Protein AF-0000000074437823 (afdb_homodimer)

Solvent-accessible surface area (backbone atoms only — not comparable to full-atom values): 45739 Å² total; per-residue (Å²): 123,85,82,64,63,78,67,61,76,71,60,71,79,65,68,75,72,66,75,62,82,66,70,45,75,35,38,71,67,53,44,37,58,48,20,59,71,44,9,57,67,42,48,40,33,51,42,47,37,53,31,31,54,27,50,34,44,32,57,55,16,71,54,35,54,30,33,38,35,37,38,38,38,38,38,39,79,34,61,54,71,42,54,37,49,14,58,81,71,74,39,63,78,91,39,70,43,80,39,71,74,81,59,40,23,39,40,36,39,38,38,39,38,38,35,56,73,43,45,54,44,56,59,42,47,52,54,46,34,52,49,48,34,50,47,36,50,50,49,33,53,51,47,45,54,52,48,42,48,49,43,53,48,32,54,44,48,32,43,45,31,53,51,48,38,56,50,40,53,53,51,47,54,54,42,52,52,53,36,54,53,42,44,54,38,32,76,70,67,73,48,55,69,64,46,38,51,52,43,49,52,52,44,51,52,46,51,51,51,37,54,50,32,55,54,48,34,56,50,28,50,26,50,34,25,48,58,35,46,46,58,42,81,59,46,72,42,71,72,62,49,63,70,61,48,52,65,67,51,65,51,76,67,65,72,70,58,77,79,52,64,85,73,23,66,69,48,47,48,40,52,50,51,30,48,50,30,48,42,48,23,50,31,43,55,26,63,59,46,54,34,34,35,36,36,41,37,42,33,37,38,33,69,29,79,57,97,44,82,88,44,88,85,52,68,68,51,72,49,74,48,80,47,74,49,79,49,69,63,85,81,60,92,58,49,59,59,49,53,25,49,51,29,47,50,50,28,52,52,33,51,52,50,42,54,49,49,54,53,51,51,53,48,47,36,53,50,27,46,51,49,29,53,47,26,50,52,48,31,55,48,27,51,51,49,33,57,50,30,52,52,50,29,54,51,36,50,53,32,36,77,71,68,75,44,48,59,66,56,35,50,49,32,46,52,49,28,53,52,30,50,52,49,32,55,51,27,53,48,44,29,51,50,30,41,49,50,27,32,56,54,49,51,51,74,84,126,123,82,80,63,63,76,67,62,72,72,61,69,76,65,67,75,69,66,71,63,80,65,71,43,75,34,37,72,68,53,44,37,58,45,20,59,71,44,9,64,67,41,48,52,33,51,49,48,36,52,50,32,54,51,50,34,49,57,57,55,50,70,54,40,75,42,79,50,77,49,76,48,80,46,73,46,88,70,70,63,71,43,73,38,56,13,59,81,72,74,41,62,78,91,39,70,44,81,39,70,69,63,58,42,24,38,40,39,38,39,38,39,40,36,34,57,73,43,45,54,44,56,60,40,47,52,53,46,33,51,50,49,35,51,46,35,49,48,50,30,53,49,45,45,53,53,48,41,49,50,41,52,49,31,53,45,48,32,44,47,29,52,50,50,37,54,51,37,53,52,49,46,54,54,43,52,51,50,36,53,52,42,42,54,40,32,76,70,67,75,49,56,70,64,44,36,52,51,41,47,51,52,44,49,51,46,50,52,52,39,54,49,35,53,54,47,34,56,51,29,47,24,50,33,23,48,60,34,45,46,59,53,80,61,51,72,41,70,71,62,50,61,69,61,47,51,67,66,53,66,50,73,68,64,73,70,58,77,78,50,64,84,71,23,62,69,51,46,48,40,50,50,50,31,48,50,30,47,42,48,22,50,31,42,54,26,64,58,48,52,34,34,35,36,36,41,38,42,33,36,37,32,71,29,76,56,98,47,84,85,43,87,84,50,67,69,49,58,29,28,37,40,34,38,40,37,40,33,56,72,41,44,60,58,18,58,57,21,52,26,48,31,28,46,41,51,29,52,41,32,52,47,50,41,54,49,47,53,42,48,49,52,48,47,33,53,49,28,45,50,48,30,55,47,25,49,53,48,31,55,50,26,49,52,48,32,54,51,28,50,52,51,29,53,50,35,50,53,31,35,78,70,69,76,43,50,56,64,56,36,49,52,31,46,51,49,30,53,51,29,49,52,47,32,55,52,26,52,49,43,30,50,48,29,41,48,48,28,31,57,52,48,52,51,76,85,124

Radius of gyration: 42.34 Å; Cα contacts (8 Å, |Δi|>4): 1262; chains: 2; bounding box: 97×138×116 Å

Sequence (894 aa):
MKGRLYVLCMFFVVGTMSSQNKEMSLSMQEAIDYAIKNSYTTKVAENDVKAAIKKRWETIATGLPQINGEVNYINNLKQPVSLLPGEIVNKEKGTFVPVTFGTKQTMNATVTLNQLLFDGTYLIGLQSAKTYLKISKQAKEKTILATKEAIINAYGNVLITEKTIEILERNKKVLEKNFNDAKKINENGLNEEEDVEQLEITLGNVESSLRNAIRLKGIAYQMLNLSLGNSINTKLVLTDNLDSLMLTNIDLELLTKTFNLEKHIDFRIAENDRKSKYLLMRLQQSKALPSLGAFLNYGAAANSNTFSFLDESQDWFKSSVLGISLKIPLFSSLGRSAKTAQAKIALASADIRLEEIKQKLSLQAEAAKSEYQLSIENYETAKRNLELAERIEKKQQIKFFEGISTSFDLSQAQNQLYSQQNKYVQSMLNVVAKKAKLENALNITIKMKGRLYVLCMFFVVGTMSSQNKEMSLSMQEAIDYAIKNSYTTKVAENDVKAAIKKRWETIATGLPQINGEVNYINNLKQPVSLLPGEIVNKEKGTFVPVTFGTKQTMNATVTLNQLLFDGTYLIGLQSAKTYLKISKQAKEKTILATKEAIINAYGNVLITEKTIEILERNKKVLEKNFNDAKKINENGLNEEEDVEQLEITLGNVESSLRNAIRLKGIAYQMLNLSLGNSINTKLVLTDNLDSLMLTNIDLELLTKTFNLEKHIDFRIAENDRKSKYLLMRLQQSKALPSLGAFLNYGAAANSNTFSFLDESQDWFKSSVLGISLKIPLFSSLGRSAKTAQAKIALASADIRLEEIKQKLSLQAEAAKSEYQLSIENYETAKRNLELAERIEKKQQIKFFEGISTSFDLSQAQNQLYSQQNKYVQSMLNVVAKKAKLENALNITIK

Nearest PDB structures (foldseek):
  1ek9-assembly1_A  TM=8.167E-01  e=3.760E-18  Escherichia coli
  2wmz-assembly1_B  TM=8.312E-01  e=9.318E-18  Escherichia coli K-12
  7ng9-assembly1_A  TM=8.209E-01  e=1.183E-16  Klebsiella quasipneumoniae
  1yc9-assembly1_A-3  TM=8.221E-01  e=1.183E-16  Vibrio cholerae
  5azs-assembly1_A  TM=8.023E-01  e=1.434E-15  Pseudomonas aeruginosa PAO1

Foldseek 3Di:
DVVPPPPPPVPDPPVPPPVVLDAAEDELVRLLVLLCPAAPLLVVLVVLLVVLVVVLVVLVCVQAKDKDKDKDKDACPDADWDWDQVVVVVHDGPDTDTDGDAARMKMKIKMKIKHFDDAQLSVLSSVLSVLVSVLSVLVSVVSSLVLSLQLLLLVLQLQLLVVLLVVLVVVLVVLVVLLVLVVVCVVVVNDDPVLNVLSVVVNVVSVVVNVVSVVSNLVSQLSSCNSSNHHSPRRYHYPDHLVNLLVVLPDCVLLVDDFDQVLASVLVSLVSVLVSLVSQLSSLVSVQAKTKMKMKMKMWMFGDNDPCPPPPPTDIDIDMDIDMDIGHDDDDPCPSVVSSVVSVVVSVVSVVVSVVVSVVLVVQLVVLSVQLVVLVVQLVVLVVQLVVLVVLLVVVSVCVVVVNDDSVSNSVSSVSNSVSSSSNSVSSSSNSSSSSSNCSSSVPDDD/DVVPPPPPPVPDPPVPPVVVLDAAEDELVRLLVLLCPAAPLLVVLVVLLVVLVVVLVVLVVVQAKDKDKDKDKDAQPPADWDWDALVVVVHDGPHTDTDGDAARIKMKIKMKIKHWDDAQLSVLSSVLSVLVSVLSVLVSVLSSLVLSLQLLLLVLQLQLLVVLLVVLVVVLVVLVVLLVVVVVCVVVVNDDPVLNVLSVVVNVVSVVVNVVSVVSNLVSQLSSCNSSNHHSPRNYDYPDHLVNVLVVLPDCVLLVDDFDQVLASVLVSLVSVLVSLVSQLSSLVSVQAKTKMKMKMKMWMFGDNDPCVPPPPTDIDIDMDIDMDIGHDDDDPCPSVVSSVVSVVVSVVSVVVSVVVSVVLVVQLVVLSVQLVVLVVQLVVLVVQLVVLVVLLVVQSVCVVVVNDDSVSNSVSSVSNSVSVSSNSVSSSSNSSSSSSNCSSSVPPDD

Structure (mmCIF, N/CA/C/O backbone):
data_AF-0000000074437823-model_v1
#
loop_
_entity.id
_entity.type
_entity.pdbx_description
1 polymer 'Outer membrane efflux protein'
#
loop_
_atom_site.group_PDB
_atom_site.id
_atom_site.type_symbol
_atom_site.label_atom_id
_atom_site.label_alt_id
_atom_site.label_comp_id
_atom_site.label_asym_id
_atom_site.label_entity_id
_atom_site.label_seq_id
_atom_site.pdbx_PDB_ins_code
_atom_site.Cartn_x
_atom_site.Cartn_y
_atom_site.Cartn_z
_atom_site.occupancy
_atom_site.B_iso_or_equiv
_atom_site.auth_seq_id
_atom_site.auth_comp_id
_atom_site.auth_asym_id
_atom_site.auth_atom_id
_atom_site.pdbx_PDB_model_num
ATOM 1 N N . MET A 1 1 ? -6.352 15.875 -66.875 1 25.39 1 MET A N 1
ATOM 2 C CA . MET A 1 1 ? -6.102 17.125 -66.188 1 25.39 1 MET A CA 1
ATOM 3 C C . MET A 1 1 ? -7.129 17.344 -65.062 1 25.39 1 MET A C 1
ATOM 5 O O . MET A 1 1 ? -7.016 18.281 -64.312 1 25.39 1 MET A O 1
ATOM 9 N N . LYS A 1 2 ? -8.328 16.812 -65.5 1 32.88 2 LYS A N 1
ATOM 10 C CA . LYS A 1 2 ? -9.5 17.219 -64.688 1 32.88 2 LYS A CA 1
ATOM 11 C C . LYS A 1 2 ? -9.438 16.703 -63.281 1 32.88 2 LYS A C 1
ATOM 13 O O . LYS A 1 2 ? -10.43 16.766 -62.531 1 32.88 2 LYS A O 1
ATOM 18 N N . GLY A 1 3 ? -8.297 15.914 -62.938 1 30.5 3 GLY A N 1
ATOM 19 C CA . GLY A 1 3 ? -8 15.227 -61.688 1 30.5 3 GLY A CA 1
ATOM 20 C C . GLY A 1 3 ? -7.832 16.172 -60.531 1 30.5 3 GLY A C 1
ATOM 21 O O . GLY A 1 3 ? -7.469 15.75 -59.438 1 30.5 3 GLY A O 1
ATOM 22 N N . ARG A 1 4 ? -7.617 17.547 -60.906 1 34.66 4 ARG A N 1
ATOM 23 C CA . ARG A 1 4 ? -7.121 18.594 -60.031 1 34.66 4 ARG A CA 1
ATOM 24 C C . ARG A 1 4 ? -8.164 18.953 -58.969 1 34.66 4 ARG A C 1
ATOM 26 O O . ARG A 1 4 ? -7.875 19.719 -58.031 1 34.66 4 ARG A O 1
ATOM 33 N N . LEU A 1 5 ? -9.461 18.797 -59.375 1 33.62 5 LEU A N 1
ATOM 34 C CA . LEU A 1 5 ? -10.391 19.656 -58.625 1 33.62 5 LEU A CA 1
ATOM 35 C C . LEU A 1 5 ? -10.625 19.125 -57.219 1 33.62 5 LEU A C 1
ATOM 37 O O . LEU A 1 5 ? -10.828 19.891 -56.281 1 33.62 5 LEU A O 1
ATOM 41 N N . TYR A 1 6 ? -10.68 17.766 -57.125 1 36.56 6 TYR A N 1
ATOM 42 C CA . TYR A 1 6 ? -11.375 17.328 -55.938 1 36.56 6 TYR A CA 1
ATOM 43 C C . TYR A 1 6 ? -10.531 17.547 -54.688 1 36.56 6 TYR A C 1
ATOM 45 O O . TYR A 1 6 ? -10.938 17.188 -53.594 1 36.56 6 TYR A O 1
ATOM 53 N N . VAL A 1 7 ? -9.227 17.969 -54.938 1 36.62 7 VAL A N 1
ATOM 54 C CA . VAL A 1 7 ? -8.32 17.891 -53.781 1 36.62 7 VAL A CA 1
ATOM 55 C C . VAL A 1 7 ? -8.656 19 -52.781 1 36.62 7 VAL A C 1
ATOM 57 O O . VAL A 1 7 ? -8.273 18.922 -51.625 1 36.62 7 VAL A O 1
ATOM 60 N N . LEU A 1 8 ? -9.25 20.094 -53.344 1 34.5 8 LEU A N 1
ATOM 61 C CA . LEU A 1 8 ? -9.133 21.297 -52.531 1 34.5 8 LEU A CA 1
ATOM 62 C C . LEU A 1 8 ? -10.008 21.203 -51.281 1 34.5 8 LEU A C 1
ATOM 64 O O . LEU A 1 8 ? -9.727 21.844 -50.281 1 34.5 8 LEU A O 1
ATOM 68 N N . CYS A 1 9 ? -11.18 20.562 -51.438 1 32.25 9 CYS A N 1
ATOM 69 C CA . CYS A 1 9 ? -12.172 20.922 -50.438 1 32.25 9 CYS A CA 1
ATOM 70 C C . CYS A 1 9 ? -11.805 20.328 -49.062 1 32.25 9 CYS A C 1
ATOM 72 O O . CYS A 1 9 ? -12.555 20.469 -48.094 1 32.25 9 CYS A O 1
ATOM 74 N N . MET A 1 10 ? -10.891 19.359 -49.094 1 37.59 10 MET A N 1
ATOM 75 C CA . MET A 1 10 ? -10.812 18.672 -47.812 1 37.59 10 MET A CA 1
ATOM 76 C C . MET A 1 10 ? -10.195 19.562 -46.75 1 37.59 10 MET A C 1
ATOM 78 O O . MET A 1 10 ? -9.938 19.109 -45.656 1 37.59 10 MET A O 1
ATOM 82 N N . PHE A 1 11 ? -9.711 20.75 -47.25 1 33.44 11 PHE A N 1
ATOM 83 C CA . PHE A 1 11 ? -8.812 21.359 -46.281 1 33.44 11 PHE A CA 1
ATOM 84 C C . PHE A 1 11 ? -9.539 21.656 -45 1 33.44 11 PHE A C 1
ATOM 86 O O . PHE A 1 11 ? -9.016 21.391 -43.906 1 33.44 11 PHE A O 1
ATOM 93 N N . PHE A 1 12 ? -10.484 22.625 -45 1 34.03 12 PHE A N 1
ATOM 94 C CA . PHE A 1 12 ? -10.383 23.594 -43.906 1 34.03 12 PHE A CA 1
ATOM 95 C C . PHE A 1 12 ? -11.07 23.062 -42.656 1 34.03 12 PHE A C 1
ATOM 97 O O . PHE A 1 12 ? -11.352 23.812 -41.719 1 34.03 12 PHE A O 1
ATOM 104 N N . VAL A 1 13 ? -11.75 21.875 -42.719 1 35.31 13 VAL A N 1
ATOM 105 C CA . VAL A 1 13 ? -12.523 21.781 -41.469 1 35.31 13 VAL A CA 1
ATOM 106 C C . VAL A 1 13 ? -11.586 21.609 -40.281 1 35.31 13 VAL A C 1
ATOM 108 O O . VAL A 1 13 ? -11.141 20.5 -40 1 35.31 13 VAL A O 1
ATOM 111 N N . VAL A 1 14 ? -10.492 22.328 -40.25 1 35.03 14 VAL A N 1
ATOM 112 C CA . VAL A 1 14 ? -9.805 22.297 -38.969 1 35.03 14 VAL A CA 1
ATOM 113 C C . VAL A 1 14 ? -10.758 22.75 -37.875 1 35.03 14 VAL A C 1
ATOM 115 O O . VAL A 1 14 ? -11.086 23.938 -37.781 1 35.03 14 VAL A O 1
ATOM 118 N N . GLY A 1 15 ? -11.906 22.031 -37.719 1 36.44 15 GLY A N 1
ATOM 119 C CA . GLY A 1 15 ? -12.586 22.344 -36.469 1 36.44 15 GLY A CA 1
ATOM 120 C C . GLY A 1 15 ? -11.641 22.516 -35.281 1 36.44 15 GLY A C 1
ATOM 121 O O . GLY A 1 15 ? -10.781 21.672 -35.031 1 36.44 15 GLY A O 1
ATOM 122 N N . THR A 1 16 ? -11.211 23.719 -35.062 1 35 16 THR A N 1
ATOM 123 C CA . THR A 1 16 ? -10.57 24.047 -33.812 1 35 16 THR A CA 1
ATOM 124 C C . THR A 1 16 ? -11.258 23.344 -32.656 1 35 16 THR A C 1
ATOM 126 O O . THR A 1 16 ? -12.438 23.562 -32.375 1 35 16 THR A O 1
ATOM 129 N N . MET A 1 17 ? -11.094 22.078 -32.531 1 35.78 17 MET A N 1
ATOM 130 C CA . MET A 1 17 ? -11.359 21.5 -31.203 1 35.78 17 MET A CA 1
ATOM 131 C C . MET A 1 17 ? -10.797 22.406 -30.094 1 35.78 17 MET A C 1
ATOM 133 O O . MET A 1 17 ? -9.586 22.438 -29.875 1 35.78 17 MET A O 1
ATOM 137 N N . SER A 1 18 ? -11.117 23.672 -30.125 1 36.12 18 SER A N 1
ATOM 138 C CA . SER A 1 18 ? -10.797 24.344 -28.875 1 36.12 18 SER A CA 1
ATOM 139 C C . SER A 1 18 ? -11.125 23.469 -27.672 1 36.12 18 SER A C 1
ATOM 141 O O . SER A 1 18 ? -12.273 23.062 -27.484 1 36.12 18 SER A O 1
ATOM 143 N N . SER A 1 19 ? -10.367 22.625 -27.422 1 39.59 19 SER A N 1
ATOM 144 C CA . SER A 1 19 ? -10.43 22.047 -26.078 1 39.59 19 SER A CA 1
ATOM 145 C C . SER A 1 19 ? -10.781 23.109 -25.047 1 39.59 19 SER A C 1
ATOM 147 O O . SER A 1 19 ? -9.922 23.906 -24.641 1 39.59 19 SER A O 1
ATOM 149 N N . GLN A 1 20 ? -11.672 24.094 -25.328 1 41.19 20 GLN A N 1
ATOM 150 C CA . GLN A 1 20 ? -12.133 24.984 -24.266 1 41.19 20 GLN A CA 1
ATOM 151 C C . GLN A 1 20 ? -12.18 24.266 -22.922 1 41.19 20 GLN A C 1
ATOM 153 O O . GLN A 1 20 ? -12.859 23.25 -22.781 1 41.19 20 GLN A O 1
ATOM 158 N N . ASN A 1 21 ? -11.164 24.312 -22.266 1 51.03 21 ASN A N 1
ATOM 159 C CA . ASN A 1 21 ? -11.141 23.797 -20.906 1 51.03 21 ASN A CA 1
ATOM 160 C C . ASN A 1 21 ? -12.453 24.078 -20.188 1 51.03 21 ASN A C 1
ATOM 162 O O . ASN A 1 21 ? -12.688 25.203 -19.719 1 51.03 21 ASN A O 1
ATOM 166 N N . LYS A 1 22 ? -13.648 23.672 -20.594 1 64.12 22 LYS A N 1
ATOM 167 C CA . LYS A 1 22 ? -15.039 23.781 -20.172 1 64.12 22 LYS A CA 1
ATOM 168 C C . LYS A 1 22 ? -15.156 23.75 -18.656 1 64.12 22 LYS A C 1
ATOM 170 O O . LYS A 1 22 ? -14.609 22.859 -18 1 64.12 22 LYS A O 1
ATOM 175 N N . GLU A 1 23 ? -15.492 24.859 -18.094 1 87.62 23 GLU A N 1
ATOM 176 C CA . GLU A 1 23 ? -15.859 25.016 -16.688 1 87.62 23 GLU A CA 1
ATOM 177 C C . GLU A 1 23 ? -16.984 24.062 -16.297 1 87.62 23 GLU A C 1
ATOM 179 O O . GLU A 1 23 ? -17.953 23.891 -17.047 1 87.62 23 GLU A O 1
ATOM 184 N N . MET A 1 24 ? -16.812 23.328 -15.336 1 93.56 24 MET A N 1
ATOM 185 C CA . MET A 1 24 ? -17.781 22.375 -14.828 1 93.56 24 MET A CA 1
ATOM 186 C C . MET A 1 24 ? -18.453 22.906 -13.555 1 93.56 24 MET A C 1
ATOM 188 O O . MET A 1 24 ? -17.766 23.25 -12.586 1 93.56 24 MET A O 1
ATOM 192 N N . SER A 1 25 ? -19.75 23.094 -13.586 1 95.81 25 SER A N 1
ATOM 193 C CA . SER A 1 25 ? -20.5 23.516 -12.406 1 95.81 25 SER A CA 1
ATOM 194 C C . SER A 1 25 ? -21.125 22.312 -11.703 1 95.81 25 SER A C 1
ATOM 196 O O . SER A 1 25 ? -21.812 21.5 -12.32 1 95.81 25 SER A O 1
ATOM 198 N N . LEU A 1 26 ? -20.797 22.203 -10.398 1 96.94 26 LEU A N 1
ATOM 199 C CA . LEU A 1 26 ? -21.25 21.031 -9.672 1 96.94 26 LEU A CA 1
ATOM 200 C C . LEU A 1 26 ? -21.812 21.406 -8.312 1 96.94 26 LEU A C 1
ATOM 202 O O . LEU A 1 26 ? -21.188 22.172 -7.57 1 96.94 26 LEU A O 1
ATOM 206 N N . SER A 1 27 ? -23.047 20.891 -8.031 1 95.62 27 SER A N 1
ATOM 207 C CA . SER A 1 27 ? -23.5 20.844 -6.645 1 95.62 27 SER A CA 1
ATOM 208 C C . SER A 1 27 ? -22.844 19.688 -5.891 1 95.62 27 SER A C 1
ATOM 210 O O . SER A 1 27 ? -22.156 18.859 -6.488 1 95.62 27 SER A O 1
ATOM 212 N N . MET A 1 28 ? -23 19.688 -4.602 1 94.5 28 MET A N 1
ATOM 213 C CA . MET A 1 28 ? -22.422 18.609 -3.814 1 94.5 28 MET A CA 1
ATOM 214 C C . MET A 1 28 ? -22.922 17.25 -4.309 1 94.5 28 MET A C 1
ATOM 216 O O . MET A 1 28 ? -22.141 16.328 -4.531 1 94.5 28 MET A O 1
ATOM 220 N N . GLN A 1 29 ? -24.234 17.125 -4.578 1 93.81 29 GLN A N 1
ATOM 221 C CA . GLN A 1 29 ? -24.828 15.867 -5.031 1 93.81 29 GLN A CA 1
ATOM 222 C C . GLN A 1 29 ? -24.328 15.508 -6.43 1 93.81 29 GLN A C 1
ATOM 224 O O . GLN A 1 29 ? -24.016 14.344 -6.695 1 93.81 29 GLN A O 1
ATOM 229 N N . GLU A 1 30 ? -24.281 16.5 -7.277 1 96.81 30 GLU A N 1
ATOM 230 C CA . GLU A 1 30 ? -23.781 16.25 -8.625 1 96.81 30 GLU A CA 1
ATOM 231 C C . GLU A 1 30 ? -22.328 15.797 -8.602 1 96.81 30 GLU A C 1
ATOM 233 O O . GLU A 1 30 ? -21.906 14.961 -9.414 1 96.81 30 GLU A O 1
ATOM 238 N N . ALA A 1 31 ? -21.562 16.422 -7.703 1 97.62 31 ALA A N 1
ATOM 239 C CA . ALA A 1 31 ? -20.156 16.016 -7.551 1 97.62 31 ALA A CA 1
ATOM 240 C C . ALA A 1 31 ? -20.047 14.562 -7.105 1 97.62 31 ALA A C 1
ATOM 242 O O . ALA A 1 31 ? -19.219 13.82 -7.617 1 97.62 31 ALA A O 1
ATOM 243 N N . ILE A 1 32 ? -20.891 14.164 -6.219 1 96.62 32 ILE A N 1
ATOM 244 C CA . ILE A 1 32 ? -20.906 12.789 -5.738 1 96.62 32 ILE A CA 1
ATOM 245 C C . ILE A 1 32 ? -21.234 11.844 -6.887 1 96.62 32 ILE A C 1
ATOM 247 O O . ILE A 1 32 ? -20.516 10.867 -7.129 1 96.62 32 ILE A O 1
ATOM 251 N N . ASP A 1 33 ? -22.281 12.148 -7.68 1 97.25 33 ASP A N 1
ATOM 252 C CA . ASP A 1 33 ? -22.719 11.312 -8.789 1 97.25 33 ASP A CA 1
ATOM 253 C C . ASP A 1 33 ? -21.625 11.211 -9.859 1 97.25 33 ASP A C 1
ATOM 255 O O . ASP A 1 33 ? -21.391 10.133 -10.414 1 97.25 33 ASP A O 1
ATOM 259 N N . TYR A 1 34 ? -21.078 12.359 -10.07 1 97.56 34 TYR A N 1
ATOM 260 C CA . TYR A 1 34 ? -19.984 12.398 -11.039 1 97.56 34 TYR A CA 1
ATOM 261 C C . TYR A 1 34 ? -18.828 11.508 -10.602 1 97.56 34 TYR A C 1
ATOM 263 O O . TYR A 1 34 ? -18.281 10.75 -11.398 1 97.56 34 TYR A O 1
ATOM 271 N N . ALA A 1 35 ? -18.406 11.539 -9.344 1 97.81 35 ALA A N 1
ATOM 272 C CA . ALA A 1 35 ? -17.266 10.797 -8.812 1 97.81 35 ALA A CA 1
ATOM 273 C C . ALA A 1 35 ? -17.547 9.289 -8.82 1 97.81 35 ALA A C 1
ATOM 275 O O . ALA A 1 35 ? -16.641 8.492 -9.055 1 97.81 35 ALA A O 1
ATOM 276 N N . ILE A 1 36 ? -18.75 8.945 -8.57 1 97.19 36 ILE A N 1
ATOM 277 C CA . ILE A 1 36 ? -19.125 7.531 -8.547 1 97.19 36 ILE A CA 1
ATOM 278 C C . ILE A 1 36 ? -18.844 6.902 -9.906 1 97.19 36 ILE A C 1
ATOM 280 O O . ILE A 1 36 ? -18.422 5.746 -9.984 1 97.19 36 ILE A O 1
ATOM 284 N N . LYS A 1 37 ? -18.906 7.711 -10.938 1 96.19 37 LYS A N 1
ATOM 285 C CA . LYS A 1 37 ? -18.75 7.184 -12.297 1 96.19 37 LYS A CA 1
ATOM 286 C C . LYS A 1 37 ? -17.328 7.395 -12.812 1 96.19 37 LYS A C 1
ATOM 288 O O . LYS A 1 37 ? -16.844 6.629 -13.641 1 96.19 37 LYS A O 1
ATOM 293 N N . ASN A 1 38 ? -16.688 8.406 -12.211 1 96.38 38 ASN A N 1
ATOM 294 C CA . ASN A 1 38 ? -15.492 8.852 -12.93 1 96.38 38 ASN A CA 1
ATOM 295 C C . ASN A 1 38 ? -14.25 8.789 -12.039 1 96.38 38 ASN A C 1
ATOM 297 O O . ASN A 1 38 ? -13.125 8.898 -12.531 1 96.38 38 ASN A O 1
ATOM 301 N N . SER A 1 39 ? -14.43 8.609 -10.719 1 97.5 39 SER A N 1
ATOM 302 C CA . SER A 1 39 ? -13.258 8.633 -9.844 1 97.5 39 SER A CA 1
ATOM 303 C C . SER A 1 39 ? -12.328 7.465 -10.141 1 97.5 39 SER A C 1
ATOM 305 O O . SER A 1 39 ? -12.773 6.418 -10.609 1 97.5 39 SER A O 1
ATOM 307 N N . TYR A 1 40 ? -11.023 7.637 -9.922 1 97.69 40 TYR A N 1
ATOM 308 C CA . TYR A 1 40 ? -10.023 6.605 -10.172 1 97.69 40 TYR A CA 1
ATOM 309 C C . TYR A 1 40 ? -10.312 5.355 -9.344 1 97.69 40 TYR A C 1
ATOM 311 O O . TYR A 1 40 ? -10.227 4.238 -9.859 1 97.69 40 TYR A O 1
ATOM 319 N N . THR A 1 41 ? -10.719 5.512 -8.141 1 96.75 41 THR A N 1
ATOM 320 C CA . THR A 1 41 ? -10.938 4.398 -7.223 1 96.75 41 THR A CA 1
ATOM 321 C C . THR A 1 41 ? -12.172 3.594 -7.629 1 96.75 41 THR A C 1
ATOM 323 O O . THR A 1 41 ? -12.164 2.363 -7.566 1 96.75 41 THR A O 1
ATOM 326 N N . THR A 1 42 ? -13.227 4.293 -8.047 1 97.5 42 THR A N 1
ATOM 327 C CA . THR A 1 42 ? -14.438 3.586 -8.445 1 97.5 42 THR A CA 1
ATOM 328 C C . THR A 1 42 ? -14.219 2.832 -9.75 1 97.5 42 THR A C 1
ATOM 330 O O . THR A 1 42 ? -14.758 1.741 -9.945 1 97.5 42 THR A O 1
ATOM 333 N N . LYS A 1 43 ? -13.406 3.414 -10.641 1 98 43 LYS A N 1
ATOM 334 C CA . LYS A 1 43 ? -13.086 2.74 -11.891 1 98 43 LYS A CA 1
ATOM 335 C C . LYS A 1 43 ? -12.305 1.455 -11.641 1 98 43 LYS A C 1
ATOM 337 O O . LYS A 1 43 ? -12.586 0.421 -12.25 1 98 43 LYS A O 1
ATOM 342 N N . VAL A 1 44 ? -11.383 1.518 -10.766 1 98.06 44 VAL A N 1
ATOM 343 C CA . VAL A 1 44 ? -10.594 0.339 -10.438 1 98.06 44 VAL A 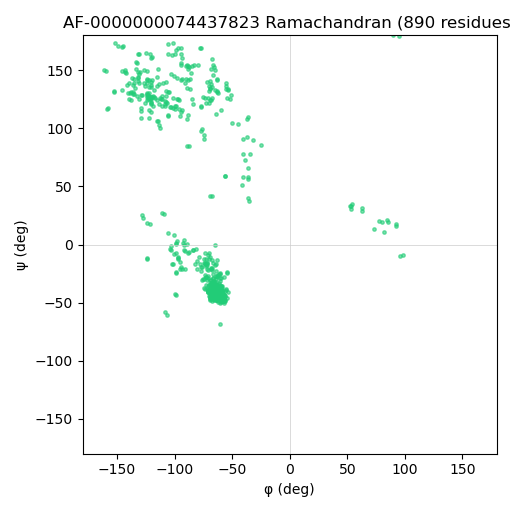CA 1
ATOM 344 C C . VAL A 1 44 ? -11.477 -0.707 -9.766 1 98.06 44 VAL A C 1
ATOM 346 O O . VAL A 1 44 ? -11.344 -1.904 -10.023 1 98.06 44 VAL A O 1
ATOM 349 N N . ALA A 1 45 ? -12.406 -0.297 -8.906 1 98.06 45 ALA A N 1
ATOM 350 C CA . ALA A 1 45 ? -13.328 -1.217 -8.242 1 98.06 45 ALA A CA 1
ATOM 351 C C . ALA A 1 45 ? -14.219 -1.928 -9.258 1 98.06 45 ALA A C 1
ATOM 353 O O . ALA A 1 45 ? -14.523 -3.111 -9.102 1 98.06 45 ALA A O 1
ATOM 354 N N . GLU A 1 46 ? -14.633 -1.225 -10.266 1 98.19 46 GLU A N 1
ATOM 355 C CA . GLU A 1 46 ? -15.406 -1.831 -11.344 1 98.19 46 GLU A CA 1
ATOM 356 C C . GLU A 1 46 ? -14.586 -2.895 -12.078 1 98.19 46 GLU A C 1
ATOM 358 O O . GLU A 1 46 ? -15.102 -3.969 -12.398 1 98.19 46 GLU A O 1
ATOM 363 N N . ASN A 1 47 ? -13.336 -2.557 -12.383 1 98.44 47 ASN A N 1
ATOM 364 C CA . ASN A 1 47 ? -12.438 -3.518 -13.008 1 98.44 47 ASN A CA 1
ATOM 365 C C . ASN A 1 47 ? -12.258 -4.762 -12.141 1 98.44 47 ASN A C 1
ATOM 367 O O . ASN A 1 47 ? -12.188 -5.879 -12.664 1 98.44 47 ASN A O 1
ATOM 371 N N . ASP A 1 48 ? -12.234 -4.605 -10.836 1 98.31 48 ASP A N 1
ATOM 372 C CA . ASP A 1 48 ? -12.078 -5.738 -9.93 1 98.31 48 ASP A CA 1
ATOM 373 C C . ASP A 1 48 ? -13.266 -6.695 -10.039 1 98.31 48 ASP A C 1
ATOM 375 O O . ASP A 1 48 ? -13.094 -7.914 -9.984 1 98.31 48 ASP A O 1
ATOM 379 N N . VAL A 1 49 ? -14.453 -6.145 -10.164 1 98.56 49 VAL A N 1
ATOM 380 C CA . VAL A 1 49 ? -15.633 -6.973 -10.352 1 98.56 49 VAL A CA 1
ATOM 381 C C . VAL A 1 49 ? -15.539 -7.73 -11.672 1 98.56 49 VAL A C 1
ATOM 383 O O . VAL A 1 49 ? -15.805 -8.938 -11.727 1 98.56 49 VAL A O 1
ATOM 386 N N . LYS A 1 50 ? -15.07 -7.043 -12.727 1 98.56 50 LYS A N 1
ATOM 387 C CA . LYS A 1 50 ? -14.891 -7.695 -14.023 1 98.56 50 LYS A CA 1
ATOM 388 C C . LYS A 1 50 ? -13.867 -8.828 -13.93 1 98.56 50 LYS A C 1
ATOM 390 O O . LYS A 1 50 ? -14.07 -9.898 -14.508 1 98.56 50 LYS A O 1
ATOM 395 N N . ALA A 1 51 ? -12.797 -8.539 -13.219 1 98.56 51 ALA A N 1
ATOM 396 C CA . ALA A 1 51 ? -11.766 -9.562 -13.039 1 98.56 51 ALA A CA 1
ATOM 397 C C . ALA A 1 51 ? -12.312 -10.758 -12.273 1 98.56 51 ALA A C 1
ATOM 399 O O . ALA A 1 51 ? -11.992 -11.906 -12.602 1 98.56 51 ALA A O 1
ATOM 400 N N . ALA A 1 52 ? -13.172 -10.484 -11.266 1 98.25 52 ALA A N 1
ATOM 401 C CA . ALA A 1 52 ? -13.766 -11.562 -10.477 1 98.25 52 ALA A CA 1
ATOM 402 C C . ALA A 1 52 ? -14.688 -12.422 -11.328 1 98.25 52 ALA A C 1
ATOM 404 O O . ALA A 1 52 ? -14.758 -13.641 -11.148 1 98.25 52 ALA A O 1
ATOM 405 N N . ILE A 1 53 ? -15.383 -11.844 -12.281 1 98.56 53 ILE A N 1
ATOM 406 C CA . ILE A 1 53 ? -16.25 -12.578 -13.211 1 98.56 53 ILE A CA 1
ATOM 407 C C . ILE A 1 53 ? -15.398 -13.523 -14.055 1 98.56 53 ILE A C 1
ATOM 409 O O . ILE A 1 53 ? -15.75 -14.695 -14.219 1 98.56 53 ILE A O 1
ATOM 413 N N . LYS A 1 54 ? -14.281 -13.016 -14.547 1 98.5 54 LYS A N 1
ATOM 414 C CA . LYS A 1 54 ? -13.398 -13.844 -15.352 1 98.5 54 LYS A CA 1
ATOM 415 C C . LYS A 1 54 ? -12.75 -14.938 -14.508 1 98.5 54 LYS A C 1
ATOM 417 O O . LYS A 1 54 ? -12.523 -16.047 -14.992 1 98.5 54 LYS A O 1
ATOM 422 N N . LYS A 1 55 ? -12.461 -14.641 -13.242 1 98.06 55 LYS A N 1
ATOM 423 C CA . LYS A 1 55 ? -11.914 -15.641 -12.336 1 98.06 55 LYS A CA 1
ATOM 424 C C . LYS A 1 55 ? -12.906 -16.781 -12.109 1 98.06 55 LYS A C 1
ATOM 426 O O . LYS A 1 55 ? -12.516 -17.938 -12.016 1 98.06 55 LYS A O 1
ATOM 431 N N . ARG A 1 56 ? -14.195 -16.469 -11.992 1 97.75 56 ARG A N 1
ATOM 432 C CA . ARG A 1 56 ? -15.234 -17.484 -11.875 1 97.75 56 ARG A CA 1
ATOM 433 C C . ARG A 1 56 ? -15.242 -18.406 -13.094 1 97.75 56 ARG A C 1
ATOM 435 O O . ARG A 1 56 ? -15.312 -19.625 -12.961 1 97.75 56 ARG A O 1
ATOM 442 N N . TRP A 1 57 ? -15.023 -17.859 -14.242 1 97.88 57 TRP A N 1
ATOM 443 C CA . TRP A 1 57 ? -15 -18.672 -15.453 1 97.88 57 TRP A CA 1
ATOM 444 C C . TRP A 1 57 ? -13.742 -19.547 -15.492 1 97.88 57 TRP A C 1
ATOM 446 O O . TRP A 1 57 ? -13.797 -20.703 -15.922 1 97.88 57 TRP A O 1
ATOM 456 N N . GLU A 1 58 ? -12.633 -18.938 -15.078 1 97.62 58 GLU A N 1
ATOM 457 C CA . GLU A 1 58 ? -11.406 -19.734 -14.992 1 97.62 58 GLU A CA 1
ATOM 458 C C . GLU A 1 58 ? -11.625 -20.984 -14.148 1 97.62 58 GLU A C 1
ATOM 460 O O . GLU A 1 58 ? -11.164 -22.062 -14.516 1 97.62 58 GLU A O 1
ATOM 465 N N . THR A 1 59 ? -12.344 -20.828 -13.078 1 97.31 59 THR A N 1
ATOM 466 C CA . THR A 1 59 ? -12.617 -21.938 -12.18 1 97.31 59 THR A CA 1
ATOM 467 C C . THR A 1 59 ? -13.57 -22.938 -12.836 1 97.31 59 THR A C 1
ATOM 469 O O . THR A 1 59 ? -13.352 -24.156 -12.781 1 97.31 59 THR A O 1
ATOM 472 N N . ILE A 1 60 ? -14.578 -22.469 -13.578 1 97.88 60 ILE A N 1
ATOM 473 C CA . ILE A 1 60 ? -15.531 -23.328 -14.273 1 97.88 60 ILE A CA 1
ATOM 474 C C . ILE A 1 60 ? -14.812 -24.141 -15.344 1 97.88 60 ILE A C 1
ATOM 476 O O . ILE A 1 60 ? -15.055 -25.344 -15.484 1 97.88 60 ILE A O 1
ATOM 480 N N . ALA A 1 61 ? -13.875 -23.5 -15.938 1 97.94 61 ALA A N 1
ATOM 481 C CA . ALA A 1 61 ? -13.18 -24.109 -17.062 1 97.94 61 ALA A CA 1
ATOM 482 C C . ALA A 1 61 ? -12.359 -25.312 -16.625 1 97.94 61 ALA A C 1
ATOM 484 O O . ALA A 1 61 ? -12.148 -26.25 -17.406 1 97.94 61 ALA A O 1
ATOM 485 N N . THR A 1 62 ? -11.93 -25.391 -15.375 1 96.44 62 THR A N 1
ATOM 486 C CA . THR A 1 62 ? -11.086 -26.484 -14.906 1 96.44 62 THR A CA 1
ATOM 487 C C . THR A 1 62 ? -11.859 -27.797 -14.875 1 96.44 62 THR A C 1
ATOM 489 O O . THR A 1 62 ? -11.266 -28.875 -14.891 1 96.44 62 THR A O 1
ATOM 492 N N . GLY A 1 63 ? -13.219 -27.734 -14.844 1 97.12 63 GLY A N 1
ATOM 493 C CA . GLY A 1 63 ? -14.039 -28.922 -14.828 1 97.12 63 GLY A CA 1
ATOM 494 C C . GLY A 1 63 ? -14.578 -29.297 -16.203 1 97.12 63 GLY A C 1
ATOM 495 O O . GLY A 1 63 ? -15.266 -30.312 -16.344 1 97.12 63 GLY A O 1
ATOM 496 N N . LEU A 1 64 ? -14.172 -28.531 -17.219 1 97.69 64 LEU A N 1
ATOM 497 C CA . LEU A 1 64 ? -14.633 -28.734 -18.578 1 97.69 64 LEU A CA 1
ATOM 498 C C . LEU A 1 64 ? -13.531 -29.375 -19.438 1 97.69 64 LEU A C 1
ATOM 500 O O . LEU A 1 64 ? -12.383 -29.469 -19 1 97.69 64 LEU A O 1
ATOM 504 N N . PRO A 1 65 ? -13.852 -29.891 -20.547 1 97.88 65 PRO A N 1
ATOM 505 C CA . PRO A 1 65 ? -12.875 -30.609 -21.359 1 97.88 65 PRO A CA 1
ATOM 506 C C . PRO A 1 65 ? -11.633 -29.766 -21.672 1 97.88 65 PRO A C 1
ATOM 508 O O . PRO A 1 65 ? -11.742 -28.562 -21.906 1 97.88 65 PRO A O 1
ATOM 511 N N . GLN A 1 66 ? -10.516 -30.422 -21.594 1 97.62 66 GLN A N 1
ATOM 512 C CA . GLN A 1 66 ? -9.234 -29.844 -21.984 1 97.62 66 GLN A CA 1
ATOM 513 C C . GLN A 1 66 ? -8.586 -30.656 -23.109 1 97.62 66 GLN A C 1
ATOM 515 O O . GLN A 1 66 ? -8.586 -31.875 -23.062 1 97.62 66 GLN A O 1
ATOM 520 N N . ILE A 1 67 ? -8.07 -29.969 -24.094 1 98.25 67 ILE A N 1
ATOM 521 C CA . ILE A 1 67 ? -7.418 -30.656 -25.203 1 98.25 67 ILE A CA 1
ATOM 522 C C . ILE A 1 67 ? -5.977 -30.172 -25.344 1 98.25 67 ILE A C 1
ATOM 524 O O . ILE A 1 67 ? -5.727 -28.969 -25.406 1 98.25 67 ILE A O 1
ATOM 528 N N . ASN A 1 68 ? -5.078 -31.094 -25.359 1 97.44 68 ASN A N 1
ATOM 529 C CA . ASN A 1 68 ? -3.664 -30.797 -25.562 1 97.44 68 ASN A CA 1
ATOM 530 C C . ASN A 1 68 ? -3.039 -31.703 -26.609 1 97.44 68 ASN A C 1
ATOM 532 O O . ASN A 1 68 ? -3.465 -32.844 -26.781 1 97.44 68 ASN A O 1
ATOM 536 N N . GLY A 1 69 ? -2.08 -31.172 -27.297 1 97.44 69 GLY A N 1
ATOM 537 C CA . GLY A 1 69 ? -1.284 -31.938 -28.25 1 97.44 69 GLY A CA 1
ATOM 538 C C . GLY A 1 69 ? 0.17 -32.062 -27.828 1 97.44 69 GLY A C 1
ATOM 539 O O . GLY A 1 69 ? 0.711 -31.188 -27.156 1 97.44 69 GLY A O 1
ATOM 540 N N . GLU A 1 70 ? 0.749 -33.188 -28.266 1 97.44 70 GLU A N 1
ATOM 541 C CA . GLU A 1 70 ? 2.158 -33.438 -27.969 1 97.44 70 GLU A CA 1
ATOM 542 C C . GLU A 1 70 ? 2.834 -34.188 -29.109 1 97.44 70 GLU A C 1
ATOM 544 O O . GLU A 1 70 ? 2.252 -35.125 -29.688 1 97.44 70 GLU A O 1
ATOM 549 N N . VAL A 1 71 ? 4 -33.75 -29.531 1 96.75 71 VAL A N 1
ATOM 550 C CA . VAL A 1 71 ? 4.844 -34.438 -30.5 1 96.75 71 VAL A CA 1
ATOM 551 C C . VAL A 1 71 ? 6.203 -34.75 -29.875 1 96.75 71 VAL A C 1
ATOM 553 O O . VAL A 1 71 ? 6.898 -33.844 -29.406 1 96.75 71 VAL A O 1
ATOM 556 N N . ASN A 1 72 ? 6.516 -36 -29.859 1 97.06 72 ASN A N 1
ATOM 557 C CA . ASN A 1 72 ? 7.785 -36.438 -29.281 1 97.06 72 ASN A CA 1
ATOM 558 C C . ASN A 1 72 ? 8.648 -37.156 -30.312 1 97.06 72 ASN A C 1
ATOM 560 O O . ASN A 1 72 ? 8.188 -38.094 -30.984 1 97.06 72 ASN A O 1
ATOM 564 N N . TYR A 1 73 ? 9.859 -36.719 -30.469 1 96.81 73 TYR A N 1
ATOM 565 C CA . TYR A 1 73 ? 10.875 -37.344 -31.297 1 96.81 73 TYR A CA 1
ATOM 566 C C . TYR A 1 73 ? 11.992 -37.938 -30.438 1 96.81 73 TYR A C 1
ATOM 568 O O . TYR A 1 73 ? 12.539 -37.219 -29.578 1 96.81 73 TYR A O 1
ATOM 576 N N . ILE A 1 74 ? 12.25 -39.156 -30.625 1 95.69 74 ILE A N 1
ATOM 577 C CA . ILE A 1 74 ? 13.281 -39.844 -29.859 1 95.69 74 ILE A CA 1
ATOM 578 C C . ILE A 1 74 ? 14.312 -40.438 -30.812 1 95.69 74 ILE A C 1
ATOM 580 O O . ILE A 1 74 ? 13.961 -41.156 -31.75 1 95.69 74 ILE A O 1
ATOM 584 N N . ASN A 1 75 ? 15.516 -40.156 -30.609 1 95.94 75 ASN A N 1
ATOM 585 C CA . ASN A 1 75 ? 16.656 -40.75 -31.297 1 95.94 75 ASN A CA 1
ATOM 586 C C . ASN A 1 75 ? 17.531 -41.562 -30.328 1 95.94 75 ASN A C 1
ATOM 588 O O . ASN A 1 75 ? 18.25 -40.969 -29.516 1 95.94 75 ASN A O 1
ATOM 592 N N . ASN A 1 76 ? 17.406 -42.875 -30.484 1 94.69 76 ASN A N 1
ATOM 593 C CA . ASN A 1 76 ? 18.25 -43.75 -29.656 1 94.69 76 ASN A CA 1
ATOM 594 C C . ASN A 1 76 ? 19.688 -43.812 -30.188 1 94.69 76 ASN A C 1
ATOM 596 O O . ASN A 1 76 ? 20.016 -44.656 -31 1 94.69 76 ASN A O 1
ATOM 600 N N . LEU A 1 77 ? 20.531 -43.031 -29.594 1 93.62 77 LEU A N 1
ATOM 601 C CA . LEU A 1 77 ? 21.938 -43 -30.016 1 93.62 77 LEU A CA 1
ATOM 602 C C . LEU A 1 77 ? 22.594 -44.344 -29.719 1 93.62 77 LEU A C 1
ATOM 604 O O . LEU A 1 77 ? 23.422 -44.812 -30.5 1 93.62 77 LEU A O 1
ATOM 608 N N . LYS A 1 78 ? 22.281 -44.875 -28.547 1 91.75 78 LYS A N 1
ATOM 609 C CA . LYS A 1 78 ? 22.547 -46.25 -28.172 1 91.75 78 LYS A CA 1
ATOM 610 C C . LYS A 1 78 ? 21.281 -46.906 -27.625 1 91.75 78 LYS A C 1
ATOM 612 O O . LYS A 1 78 ? 20.812 -46.562 -26.547 1 91.75 78 LYS A O 1
ATOM 617 N N . GLN A 1 79 ? 20.812 -47.938 -28.312 1 89.56 79 GLN A N 1
ATOM 618 C CA . GLN A 1 79 ? 19.516 -48.562 -28 1 89.56 79 GLN A CA 1
ATOM 619 C C . GLN A 1 79 ? 19.578 -49.344 -26.703 1 89.56 79 GLN A C 1
ATOM 621 O O . GLN A 1 79 ? 20.562 -50 -26.422 1 89.56 79 GLN A O 1
ATOM 626 N N . PRO A 1 80 ? 18.516 -49.188 -26.016 1 85.38 80 PRO A N 1
ATOM 627 C CA . PRO A 1 80 ? 18.453 -50 -24.812 1 85.38 80 PRO A CA 1
ATOM 628 C C . PRO A 1 80 ? 18.312 -51.5 -25.125 1 85.38 80 PRO A C 1
ATOM 630 O O . PRO A 1 80 ? 17.703 -51.875 -26.125 1 85.38 80 PRO A O 1
ATOM 633 N N . VAL A 1 81 ? 18.844 -52.281 -24.188 1 83.69 81 VAL A N 1
ATOM 634 C CA . VAL A 1 81 ? 18.844 -53.719 -24.375 1 83.69 81 VAL A CA 1
ATOM 635 C C . VAL A 1 81 ? 17.812 -54.344 -23.422 1 83.69 81 VAL A C 1
ATOM 637 O O . VAL A 1 81 ? 17.703 -53.938 -22.266 1 83.69 81 VAL A O 1
ATOM 640 N N . SER A 1 82 ? 16.953 -55.125 -23.953 1 80.56 82 SER A N 1
ATOM 641 C CA . SER A 1 82 ? 16.016 -55.906 -23.156 1 80.56 82 SER A CA 1
ATOM 642 C C . SER A 1 82 ? 16.438 -57.344 -23.078 1 80.56 82 SER A C 1
ATOM 644 O O . SER A 1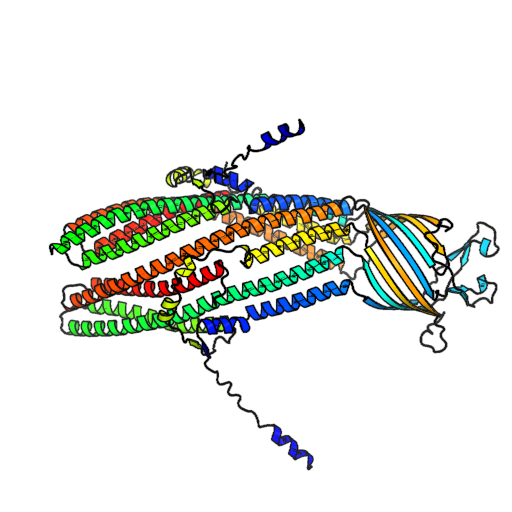 82 ? 17.016 -57.875 -24.016 1 80.56 82 SER A O 1
ATOM 646 N N . LEU A 1 83 ? 16.125 -57.938 -21.891 1 79.75 83 LEU A N 1
ATOM 647 C CA . LEU A 1 83 ? 16.469 -59.344 -21.719 1 79.75 83 LEU A CA 1
ATOM 648 C C . LEU A 1 83 ? 15.258 -60.25 -21.938 1 79.75 83 LEU A C 1
ATOM 650 O O . LEU A 1 83 ? 14.273 -60.156 -21.203 1 79.75 83 LEU A O 1
ATOM 654 N N . LEU A 1 84 ? 15.328 -61.031 -22.875 1 79.25 84 LEU A N 1
ATOM 655 C CA . LEU A 1 84 ? 14.266 -61.969 -23.172 1 79.25 84 LEU A CA 1
ATOM 656 C C . LEU A 1 84 ? 14.539 -63.312 -22.531 1 79.25 84 LEU A C 1
ATOM 658 O O . LEU A 1 84 ? 15.688 -63.781 -22.531 1 79.25 84 LEU A O 1
ATOM 662 N N . PRO A 1 85 ? 13.414 -63.906 -22.047 1 76.44 85 PRO A N 1
ATOM 663 C CA . PRO A 1 85 ? 13.609 -65.25 -21.531 1 76.44 85 PRO A CA 1
ATOM 664 C C . PRO A 1 85 ? 14.023 -66.25 -22.625 1 76.44 85 PRO A C 1
ATOM 666 O O . PRO A 1 85 ? 13.477 -66.188 -23.734 1 76.44 85 PRO A O 1
ATOM 669 N N . GLY A 1 86 ? 15 -67 -22.328 1 74.25 86 GLY A N 1
ATOM 670 C CA . GLY A 1 86 ? 15.531 -67.938 -23.281 1 74.25 86 GLY A CA 1
ATOM 671 C C . GLY A 1 86 ? 14.477 -68.875 -23.844 1 74.25 86 GLY A C 1
ATOM 672 O O . GLY A 1 86 ? 14.586 -69.312 -24.969 1 74.25 86 GLY A O 1
ATOM 673 N N . GLU A 1 87 ? 13.391 -69 -23 1 72.62 87 GLU A N 1
ATOM 674 C CA . GLU A 1 87 ? 12.352 -70 -23.391 1 72.62 87 GLU A CA 1
ATOM 675 C C . GLU A 1 87 ? 11.625 -69.5 -24.656 1 72.62 87 GLU A C 1
ATOM 677 O O . GLU A 1 87 ? 11.125 -70.312 -25.438 1 72.62 87 GLU A O 1
ATOM 682 N N . ILE A 1 88 ? 11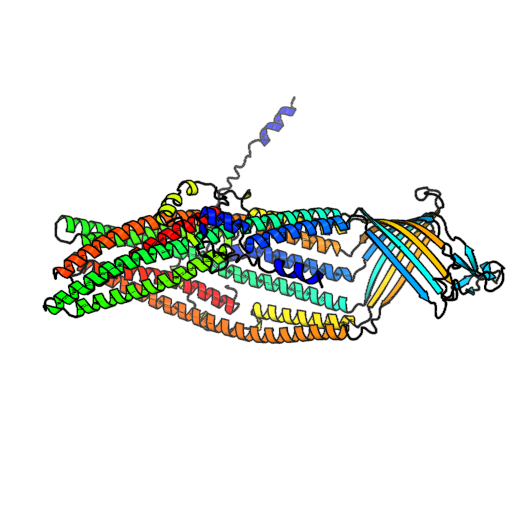.555 -68.188 -24.75 1 73.12 88 ILE A N 1
ATOM 683 C CA . ILE A 1 88 ? 10.82 -67.625 -25.875 1 73.12 88 ILE A CA 1
ATOM 684 C C . ILE A 1 88 ? 11.633 -67.812 -27.156 1 73.12 88 ILE A C 1
ATOM 686 O O . ILE A 1 88 ? 11.07 -67.875 -28.25 1 73.12 88 ILE A O 1
ATOM 690 N N . VAL A 1 89 ? 12.953 -67.875 -27.047 1 71.5 89 VAL A N 1
ATOM 691 C CA . VAL A 1 89 ? 13.797 -68 -28.234 1 71.5 89 VAL A CA 1
ATOM 692 C C . VAL A 1 89 ? 14.438 -69.375 -28.281 1 71.5 89 VAL A C 1
ATOM 694 O O . VAL A 1 89 ? 15.539 -69.562 -28.812 1 71.5 89 VAL A O 1
ATOM 697 N N . ASN A 1 90 ? 13.789 -70.312 -27.703 1 69.56 90 ASN A N 1
ATOM 698 C CA . ASN A 1 90 ? 14.164 -71.75 -27.75 1 69.56 90 ASN A CA 1
ATOM 699 C C . ASN A 1 90 ? 15.523 -72 -27.094 1 69.56 90 ASN A C 1
ATOM 701 O O . ASN A 1 90 ? 16.328 -72.75 -27.594 1 69.56 90 ASN A O 1
ATOM 705 N N . LYS A 1 91 ? 15.852 -71.25 -26.141 1 76.06 91 LYS A N 1
ATOM 706 C CA . LYS A 1 91 ? 17.062 -71.5 -25.359 1 76.06 91 LYS A CA 1
ATOM 707 C C . LYS A 1 91 ? 16.719 -72.062 -24 1 76.06 91 LYS A C 1
ATOM 709 O O . LYS A 1 91 ? 15.555 -72.375 -23.719 1 76.06 91 LYS A O 1
ATOM 714 N N . GLU A 1 92 ? 17.844 -72.5 -23.219 1 73.56 92 GLU A N 1
ATOM 715 C CA . GLU A 1 92 ? 17.672 -73.188 -21.953 1 73.56 92 GLU A CA 1
ATOM 716 C C . GLU A 1 92 ? 16.781 -72.375 -21 1 73.56 92 GLU A C 1
ATOM 718 O O . GLU A 1 92 ? 16.875 -71.125 -20.953 1 73.56 92 GLU A O 1
ATOM 723 N N . LYS A 1 93 ? 15.93 -73.062 -20.484 1 74.69 93 LYS A N 1
ATOM 724 C CA . LYS A 1 93 ? 15.031 -72.5 -19.5 1 74.69 93 LYS A CA 1
ATOM 725 C C . LYS A 1 93 ? 15.805 -71.75 -18.391 1 74.69 93 LYS A C 1
ATOM 727 O O . LYS A 1 93 ? 16.797 -72.312 -17.891 1 74.69 93 LYS A O 1
ATOM 732 N N . GLY A 1 94 ? 15.5 -70.562 -18.062 1 70.25 94 GLY A N 1
ATOM 733 C CA . GLY A 1 94 ? 16.172 -69.812 -17 1 70.25 94 GLY A CA 1
ATOM 734 C C . GLY A 1 94 ? 17.219 -68.875 -17.5 1 70.25 94 GLY A C 1
ATOM 735 O O . GLY A 1 94 ? 17.766 -68.062 -16.734 1 70.25 94 GLY A O 1
ATOM 736 N N . THR A 1 95 ? 17.578 -68.938 -18.828 1 76.06 95 THR A N 1
ATOM 737 C CA . THR A 1 95 ? 18.578 -68.062 -19.391 1 76.06 95 THR A CA 1
ATOM 738 C C . THR A 1 95 ? 17.938 -66.812 -20.031 1 76.06 95 THR A C 1
ATOM 740 O O . THR A 1 95 ? 16.734 -66.812 -20.281 1 76.06 95 THR A O 1
ATOM 743 N N . PHE A 1 96 ? 18.797 -65.688 -20.125 1 80.75 96 PHE A N 1
ATOM 744 C CA . PHE A 1 96 ? 18.281 -64.5 -20.734 1 80.75 96 PHE A CA 1
ATOM 745 C C . PHE A 1 96 ? 19.125 -64.062 -21.953 1 80.75 96 PHE A C 1
ATOM 747 O O . PHE A 1 96 ? 20.344 -64.25 -21.953 1 80.75 96 PHE A O 1
ATOM 754 N N . VAL A 1 97 ? 18.5 -63.719 -22.984 1 80.81 97 VAL A N 1
ATOM 755 C CA . VAL A 1 97 ? 19.172 -63.25 -24.203 1 80.81 97 VAL A CA 1
ATOM 756 C C . VAL A 1 97 ? 18.953 -61.75 -24.391 1 80.81 97 VAL A C 1
ATOM 758 O O . VAL A 1 97 ? 17.797 -61.281 -24.438 1 80.81 97 VAL A O 1
ATOM 761 N N . PRO A 1 98 ? 20.094 -60.938 -24.438 1 81.31 98 PRO A N 1
ATOM 762 C CA . PRO A 1 98 ? 19.938 -59.5 -24.672 1 81.31 98 PRO A CA 1
ATOM 763 C C . PRO A 1 98 ? 19.469 -59.188 -26.094 1 81.31 98 PRO A C 1
ATOM 765 O O . PRO A 1 98 ? 20.016 -59.719 -27.062 1 81.31 98 PRO A O 1
ATOM 768 N N . VAL A 1 99 ? 18.422 -58.5 -26.203 1 81.69 99 VAL A N 1
ATOM 769 C CA . VAL A 1 99 ? 17.906 -58.125 -27.516 1 81.69 99 VAL A CA 1
ATOM 770 C C . VAL A 1 99 ? 17.578 -56.625 -27.531 1 81.69 99 VAL A C 1
ATOM 772 O O . VAL A 1 99 ? 17.203 -56.062 -26.5 1 81.69 99 VAL A O 1
ATOM 775 N N . THR A 1 100 ? 17.891 -55.969 -28.672 1 81 100 THR A N 1
ATOM 776 C CA . THR A 1 100 ? 17.469 -54.594 -28.875 1 81 100 THR A CA 1
ATOM 777 C C . THR A 1 100 ? 16.141 -54.531 -29.625 1 81 100 THR A C 1
ATOM 779 O O . THR A 1 100 ? 16.031 -55.062 -30.734 1 81 100 THR A O 1
ATOM 782 N N . PHE A 1 101 ? 15.195 -54 -28.891 1 77.88 101 PHE A N 1
ATOM 783 C CA . PHE A 1 101 ? 13.883 -53.906 -29.516 1 77.88 101 PHE A CA 1
ATOM 784 C C . PHE A 1 101 ? 13.672 -52.5 -30.078 1 77.88 101 PHE A C 1
ATOM 786 O O . PHE A 1 101 ? 14.203 -51.5 -29.547 1 77.88 101 PHE A O 1
ATOM 793 N N . GLY A 1 102 ? 13 -52.469 -31.219 1 78.44 102 GLY A N 1
ATOM 794 C CA . GLY A 1 102 ? 12.578 -51.188 -31.766 1 78.44 102 GLY A CA 1
ATOM 795 C C . GLY A 1 102 ? 13.555 -50.625 -32.781 1 78.44 102 GLY A C 1
ATOM 796 O O . GLY A 1 102 ? 14.586 -51.219 -33.062 1 78.44 102 GLY A O 1
ATOM 797 N N . THR A 1 103 ? 13.164 -49.469 -33.281 1 89.69 103 THR A N 1
ATOM 798 C CA . THR A 1 103 ? 13.992 -48.781 -34.281 1 89.69 103 THR A CA 1
ATOM 799 C C . THR A 1 103 ? 14.82 -47.688 -33.625 1 89.69 103 THR A C 1
ATOM 801 O O . THR A 1 103 ? 14.609 -47.344 -32.438 1 89.69 103 THR A O 1
ATOM 804 N N . LYS A 1 104 ? 15.75 -47.188 -34.312 1 93.25 104 LYS A N 1
ATOM 805 C CA . LYS A 1 104 ? 16.656 -46.125 -33.844 1 93.25 104 LYS A CA 1
ATOM 806 C C . LYS A 1 104 ? 15.906 -44.844 -33.562 1 93.25 104 LYS A C 1
ATOM 808 O O . LYS A 1 104 ? 16.219 -44.125 -32.594 1 93.25 104 LYS A O 1
ATOM 813 N N . GLN A 1 105 ? 14.992 -44.562 -34.438 1 95.44 105 GLN A N 1
ATOM 814 C CA . GLN A 1 105 ? 14.258 -43.312 -34.281 1 95.44 105 GLN A CA 1
ATOM 815 C C . GLN A 1 105 ? 12.75 -43.562 -34.219 1 95.44 105 GLN A C 1
ATOM 817 O O . GLN A 1 105 ? 12.234 -44.438 -34.906 1 95.44 105 GLN A O 1
ATOM 822 N N . THR A 1 106 ? 12.156 -42.875 -33.375 1 95.69 106 THR A N 1
ATOM 823 C CA . THR A 1 106 ? 10.703 -42.969 -33.25 1 95.69 106 THR A CA 1
ATOM 824 C C . THR A 1 106 ? 10.086 -41.562 -33.125 1 95.69 106 THR A C 1
ATOM 826 O O . THR A 1 106 ? 10.695 -40.656 -32.562 1 95.69 106 THR A O 1
ATOM 829 N N . MET A 1 107 ? 8.984 -41.344 -33.688 1 95.62 107 MET A N 1
ATOM 830 C CA . MET A 1 107 ? 8.195 -40.094 -33.562 1 95.62 107 MET A CA 1
ATOM 831 C C . MET A 1 107 ? 6.75 -40.438 -33.188 1 95.62 107 MET A C 1
ATOM 833 O O . MET A 1 107 ? 6.125 -41.312 -33.781 1 95.62 107 MET A O 1
ATOM 837 N N . ASN A 1 108 ? 6.312 -39.812 -32.188 1 96.44 108 ASN A N 1
ATOM 838 C CA . ASN A 1 108 ? 4.938 -39.969 -31.719 1 96.44 108 ASN A CA 1
ATOM 839 C C . ASN A 1 108 ? 4.188 -38.656 -31.656 1 96.44 108 ASN A C 1
ATOM 841 O O . ASN A 1 108 ? 4.727 -37.656 -31.188 1 96.44 108 ASN A O 1
ATOM 845 N N . ALA A 1 109 ? 3.021 -38.531 -32.219 1 96.38 109 ALA A N 1
ATOM 846 C CA . ALA A 1 109 ? 2.098 -37.406 -32.125 1 96.38 109 ALA A CA 1
ATOM 847 C C . ALA A 1 109 ? 0.791 -37.844 -31.453 1 96.38 109 ALA A C 1
ATOM 849 O O . ALA A 1 109 ? 0.172 -38.812 -31.844 1 96.38 109 ALA A O 1
ATOM 850 N N . THR A 1 110 ? 0.45 -37.125 -30.422 1 97.31 110 THR A N 1
ATOM 851 C CA . THR A 1 110 ? -0.737 -37.5 -29.672 1 97.31 110 THR A CA 1
ATOM 852 C C . THR A 1 110 ? -1.591 -36.281 -29.344 1 97.31 110 THR A C 1
ATOM 854 O O . THR A 1 110 ? -1.062 -35.219 -29.016 1 97.31 110 THR A O 1
ATOM 857 N N . VAL A 1 111 ? -2.891 -36.375 -29.453 1 97.69 111 VAL A N 1
ATOM 858 C CA . VAL A 1 111 ? -3.875 -35.406 -28.953 1 97.69 111 VAL A CA 1
ATOM 859 C C . VAL A 1 111 ? -4.676 -36.031 -27.812 1 97.69 111 VAL A C 1
ATOM 861 O O . VAL A 1 111 ? -5.184 -37.156 -27.953 1 97.69 111 VAL A O 1
ATOM 864 N N . THR A 1 112 ? -4.695 -35.344 -26.719 1 98 112 THR A N 1
ATOM 865 C CA . THR A 1 112 ? -5.363 -35.906 -25.547 1 98 112 THR A CA 1
ATOM 866 C C . THR A 1 112 ? -6.5 -34.969 -25.094 1 98 112 THR A C 1
ATOM 868 O O . THR A 1 112 ? -6.309 -33.781 -24.922 1 98 112 THR A O 1
ATOM 871 N N . LEU A 1 113 ? -7.684 -35.469 -24.984 1 98 113 LEU A N 1
ATOM 872 C CA . LEU A 1 113 ? -8.828 -34.812 -24.359 1 98 113 LEU A CA 1
ATOM 873 C C . LEU A 1 113 ? -9.039 -35.312 -22.938 1 98 113 LEU A C 1
ATOM 875 O O . LEU A 1 113 ? -9.203 -36.5 -22.719 1 98 113 LEU A O 1
ATOM 879 N N . ASN A 1 114 ? -8.953 -34.375 -22 1 97.69 114 ASN A N 1
ATOM 880 C CA . ASN A 1 114 ? -9.203 -34.719 -20.594 1 97.69 114 ASN A CA 1
ATOM 881 C C . ASN A 1 114 ? -10.516 -34.094 -20.109 1 97.69 114 ASN A C 1
ATOM 883 O O . ASN A 1 114 ? -10.852 -32.969 -20.438 1 97.69 114 ASN A O 1
ATOM 887 N N . GLN A 1 115 ? -11.289 -34.906 -19.312 1 98 115 GLN A N 1
ATOM 888 C CA . GLN A 1 115 ? -12.562 -34.469 -18.75 1 98 115 GLN A CA 1
ATOM 889 C C . GLN A 1 115 ? -12.711 -34.906 -17.297 1 98 115 GLN A C 1
ATOM 891 O O . GLN A 1 115 ? -12.625 -36.094 -17 1 98 115 GLN A O 1
ATOM 896 N N . LEU A 1 116 ? -12.953 -33.906 -16.469 1 97.31 116 LEU A N 1
ATOM 897 C CA . LEU A 1 116 ? -13.25 -34.219 -15.078 1 97.31 116 LEU A CA 1
ATOM 898 C C . LEU A 1 116 ? -14.664 -34.75 -14.93 1 97.31 116 LEU A C 1
ATOM 900 O O . LEU A 1 116 ? -15.633 -34.125 -15.383 1 97.31 116 LEU A O 1
ATOM 904 N N . LEU A 1 117 ? -14.805 -35.875 -14.328 1 97.62 117 LEU A N 1
ATOM 905 C CA . LEU A 1 117 ? -16.125 -36.469 -14.125 1 97.62 117 LEU A CA 1
ATOM 906 C C . LEU A 1 117 ? -16.641 -36.188 -12.719 1 97.62 117 LEU A C 1
ATOM 908 O O . LEU A 1 117 ? -17.828 -35.906 -12.539 1 97.62 117 LEU A O 1
ATOM 912 N N . PHE A 1 118 ? -15.711 -36.344 -11.758 1 97.19 118 PHE A N 1
ATOM 913 C CA . PHE A 1 118 ? -16.094 -36.062 -10.375 1 97.19 118 PHE A CA 1
ATOM 914 C C . PHE A 1 118 ? -14.883 -35.625 -9.562 1 97.19 118 PHE A C 1
ATOM 916 O O . PHE A 1 118 ? -13.828 -36.25 -9.609 1 97.19 118 PHE A O 1
ATOM 923 N N . ASP A 1 119 ? -15.078 -34.562 -8.852 1 96.12 119 ASP A N 1
ATOM 924 C CA . ASP A 1 119 ? -14.109 -34.031 -7.891 1 96.12 119 ASP A CA 1
ATOM 925 C C . ASP A 1 119 ? -14.773 -33.125 -6.855 1 96.12 119 ASP A C 1
ATOM 927 O O . ASP A 1 119 ? -15.32 -32.094 -7.203 1 96.12 119 ASP A O 1
ATOM 931 N N . GLY A 1 120 ? -14.695 -33.562 -5.68 1 95.25 120 GLY A N 1
ATOM 932 C CA . GLY A 1 120 ? -15.32 -32.781 -4.625 1 95.25 120 GLY A CA 1
ATOM 933 C C . GLY A 1 120 ? -14.75 -31.375 -4.512 1 95.25 120 GLY A C 1
ATOM 934 O O . GLY A 1 120 ? -15.484 -30.422 -4.234 1 95.25 120 GLY A O 1
ATOM 935 N N . THR A 1 121 ? -13.43 -31.266 -4.668 1 96.38 121 THR A N 1
ATOM 936 C CA . THR A 1 121 ? -12.773 -29.953 -4.559 1 96.38 121 THR A CA 1
ATOM 937 C C . THR A 1 121 ? -13.25 -29.016 -5.66 1 96.38 121 THR A C 1
ATOM 939 O O . THR A 1 121 ? -13.32 -27.797 -5.457 1 96.38 121 THR A O 1
ATOM 942 N N . TYR A 1 122 ? -13.688 -29.578 -6.828 1 96.81 122 TYR A N 1
ATOM 943 C CA . TYR A 1 122 ? -14.164 -28.766 -7.938 1 96.81 122 TYR A CA 1
ATOM 944 C C . TYR A 1 122 ? -15.492 -28.094 -7.59 1 96.81 122 TYR A C 1
ATOM 946 O O . TYR A 1 122 ? -15.672 -26.891 -7.816 1 96.81 122 TYR A O 1
ATOM 954 N N . LEU A 1 123 ? -16.406 -28.812 -7.031 1 96.06 123 LEU A N 1
ATOM 955 C CA . LEU A 1 123 ? -17.719 -28.312 -6.676 1 96.06 123 LEU A CA 1
ATOM 956 C C . LEU A 1 123 ? -17.609 -27.203 -5.633 1 96.06 123 LEU A C 1
ATOM 958 O O . LEU A 1 123 ? -18.281 -26.172 -5.746 1 96.06 123 LEU A O 1
ATOM 962 N N . ILE A 1 124 ? -16.766 -27.453 -4.641 1 97.06 124 ILE A N 1
ATOM 963 C CA . ILE A 1 124 ? -16.547 -26.453 -3.607 1 97.06 124 ILE A CA 1
ATOM 964 C C . ILE A 1 124 ? -15.844 -25.234 -4.207 1 97.06 124 ILE A C 1
ATOM 966 O O . ILE A 1 124 ? -16.125 -24.094 -3.834 1 97.06 124 ILE A O 1
ATOM 970 N N . GLY A 1 125 ? -14.891 -25.469 -5.098 1 96.75 125 GLY A N 1
ATOM 971 C CA . GLY A 1 125 ? -14.211 -24.391 -5.801 1 96.75 125 GLY A CA 1
ATOM 972 C C . GLY A 1 125 ? -15.164 -23.453 -6.531 1 96.75 125 GLY A C 1
ATOM 973 O O . GLY A 1 125 ? -14.977 -22.234 -6.535 1 96.75 125 GLY A O 1
ATOM 974 N N . LEU A 1 126 ? -16.234 -23.984 -7.156 1 97.5 126 LEU A N 1
ATOM 975 C CA . LEU A 1 126 ? -17.234 -23.188 -7.855 1 97.5 126 LEU A CA 1
ATOM 976 C C . LEU A 1 126 ? -18 -22.297 -6.887 1 97.5 126 LEU A C 1
ATOM 978 O O . LEU A 1 126 ? -18.25 -21.125 -7.191 1 97.5 126 LEU A O 1
ATOM 982 N N . GLN A 1 127 ? -18.266 -22.859 -5.75 1 97.81 127 GLN A N 1
ATOM 983 C CA . GLN A 1 127 ? -18.938 -22.078 -4.727 1 97.81 127 GLN A CA 1
ATOM 984 C C . GLN A 1 127 ? -18.031 -20.953 -4.207 1 97.81 127 GLN A C 1
ATOM 986 O O . GLN A 1 127 ? -18.5 -19.844 -3.949 1 97.81 127 GLN A O 1
ATOM 991 N N . SER A 1 128 ? -16.766 -21.281 -4.035 1 97.25 128 SER A N 1
ATOM 992 C CA . SER A 1 128 ? -15.797 -20.297 -3.574 1 97.25 128 SER A CA 1
ATOM 993 C C . SER A 1 128 ? -15.656 -19.141 -4.566 1 97.25 128 SER A C 1
ATOM 995 O O . SER A 1 128 ? -15.578 -17.984 -4.172 1 97.25 128 SER A O 1
ATOM 997 N N . ALA A 1 129 ? -15.625 -19.484 -5.863 1 97.31 129 ALA A N 1
ATOM 998 C CA . ALA A 1 129 ? -15.523 -18.469 -6.902 1 97.31 129 ALA A CA 1
ATOM 999 C C . ALA A 1 129 ? -16.75 -17.562 -6.898 1 97.31 129 ALA A C 1
ATOM 1001 O O . ALA A 1 129 ? -16.625 -16.344 -7.105 1 97.31 129 ALA A O 1
ATOM 1002 N N . LYS A 1 130 ? -17.922 -18.109 -6.676 1 97.5 130 LYS A N 1
ATOM 1003 C CA . LYS A 1 130 ? -19.156 -17.328 -6.582 1 97.5 130 LYS A CA 1
ATOM 1004 C C . LYS A 1 130 ? -19.109 -16.375 -5.391 1 97.5 130 LYS A C 1
ATOM 1006 O O . LYS A 1 130 ? -19.516 -15.219 -5.508 1 97.5 130 LYS A O 1
ATOM 1011 N N . THR A 1 131 ? -18.656 -16.906 -4.27 1 97.5 131 THR A N 1
ATOM 1012 C CA . THR A 1 131 ? -18.531 -16.078 -3.068 1 97.5 131 THR A CA 1
ATOM 1013 C C . THR A 1 131 ? -17.516 -14.961 -3.275 1 97.5 131 THR A C 1
ATOM 1015 O O . THR A 1 131 ? -17.734 -13.828 -2.824 1 97.5 131 THR A O 1
ATOM 1018 N N . TYR A 1 132 ? -16.438 -15.289 -3.996 1 96.5 132 TYR A N 1
ATOM 1019 C CA . TYR A 1 132 ? -15.438 -14.281 -4.305 1 96.5 132 TYR A CA 1
ATOM 1020 C C . TYR A 1 132 ? -16.031 -13.156 -5.141 1 96.5 132 TYR A C 1
ATOM 1022 O O . TYR A 1 132 ? -15.734 -11.984 -4.918 1 96.5 132 TYR A O 1
ATOM 1030 N N . LEU A 1 133 ? -16.828 -13.477 -6.102 1 97.38 133 LEU A N 1
ATOM 1031 C CA . LEU A 1 133 ? -17.5 -12.477 -6.914 1 97.38 133 LEU A CA 1
ATOM 1032 C C . LEU A 1 133 ? -18.422 -11.609 -6.055 1 97.38 133 LEU A C 1
ATOM 1034 O O . LEU A 1 133 ? -18.438 -10.383 -6.207 1 97.38 133 LEU A O 1
ATOM 1038 N N . LYS A 1 134 ? -19.141 -12.242 -5.125 1 97.38 134 LYS A N 1
ATOM 1039 C CA . LYS A 1 134 ? -20 -11.5 -4.211 1 97.38 134 LYS A CA 1
ATOM 1040 C C . LYS A 1 134 ? -19.188 -10.523 -3.365 1 97.38 134 LYS A C 1
ATOM 1042 O O . LYS A 1 134 ? -19.578 -9.359 -3.209 1 97.38 134 LYS A O 1
ATOM 1047 N N . ILE A 1 135 ? -18.094 -10.945 -2.863 1 96.69 135 ILE A N 1
ATOM 1048 C CA . ILE A 1 135 ? -17.234 -10.109 -2.041 1 96.69 135 ILE A CA 1
ATOM 1049 C C . ILE A 1 135 ? -16.719 -8.93 -2.863 1 96.69 135 ILE A C 1
ATOM 1051 O O . ILE A 1 135 ? -16.656 -7.801 -2.367 1 96.69 135 ILE A O 1
ATOM 1055 N N . SER A 1 136 ? -16.344 -9.195 -4.113 1 97.62 136 SER A N 1
ATOM 1056 C CA . SER A 1 136 ? -15.852 -8.141 -4.988 1 97.62 136 SER A CA 1
ATOM 1057 C C . SER A 1 136 ? -16.922 -7.078 -5.234 1 97.62 136 SER A C 1
ATOM 1059 O O . SER A 1 136 ? -16.625 -5.883 -5.219 1 97.62 136 SER A O 1
ATOM 1061 N N . LYS A 1 137 ? -18.141 -7.527 -5.438 1 97.94 137 LYS A N 1
ATOM 1062 C CA . LYS A 1 137 ? -19.25 -6.594 -5.621 1 97.94 137 LYS A CA 1
ATOM 1063 C C . LYS A 1 137 ? -19.484 -5.758 -4.363 1 97.94 137 LYS A C 1
ATOM 1065 O O . LYS A 1 137 ? -19.734 -4.555 -4.445 1 97.94 137 LYS A O 1
ATOM 1070 N N . GLN A 1 138 ? -19.406 -6.387 -3.217 1 97.31 138 GLN A N 1
ATOM 1071 C CA . GLN A 1 138 ? -19.562 -5.688 -1.947 1 97.31 138 GLN A CA 1
ATOM 1072 C C . GLN A 1 138 ? -18.406 -4.711 -1.711 1 97.31 138 GLN A C 1
ATOM 1074 O O . GLN A 1 138 ? -18.625 -3.615 -1.186 1 97.31 138 GLN A O 1
ATOM 1079 N N . ALA A 1 139 ? -17.25 -5.074 -2.094 1 97.12 139 ALA A N 1
ATOM 1080 C CA . ALA A 1 139 ? -16.094 -4.176 -1.991 1 97.12 139 ALA A CA 1
ATOM 1081 C C . ALA A 1 139 ? -16.297 -2.93 -2.852 1 97.12 139 ALA A C 1
ATOM 1083 O O . ALA A 1 139 ? -15.93 -1.825 -2.451 1 97.12 139 ALA A O 1
ATOM 1084 N N . LYS A 1 140 ? -16.844 -3.113 -4.023 1 97.38 140 LYS A N 1
ATOM 1085 C CA . LYS A 1 140 ? -17.172 -1.971 -4.871 1 97.38 140 LYS A CA 1
ATOM 1086 C C . LYS A 1 140 ? -18.172 -1.044 -4.191 1 97.38 140 LYS A C 1
ATOM 1088 O O . LYS A 1 140 ? -18 0.177 -4.203 1 97.38 140 LYS A O 1
ATOM 1093 N N . GLU A 1 141 ? -19.188 -1.643 -3.592 1 96.38 141 GLU A N 1
ATOM 1094 C CA . GLU A 1 141 ? -20.172 -0.849 -2.859 1 96.38 141 GLU A CA 1
ATOM 1095 C C . GLU A 1 141 ? -19.516 -0.051 -1.738 1 96.38 141 GLU A C 1
ATOM 1097 O O . GLU A 1 141 ? -19.828 1.128 -1.545 1 96.38 141 GLU A O 1
ATOM 1102 N N . LYS A 1 142 ? -18.672 -0.655 -0.999 1 95.31 142 LYS A N 1
ATOM 1103 C CA . LYS A 1 142 ? -17.938 0.027 0.063 1 95.31 142 LYS A CA 1
ATOM 1104 C C . LYS A 1 142 ? -17.109 1.176 -0.495 1 95.31 142 LYS A C 1
ATOM 1106 O O . LYS A 1 142 ? -17.047 2.252 0.103 1 95.31 142 LYS A O 1
ATOM 1111 N N . THR A 1 143 ? -16.469 0.941 -1.661 1 96.62 143 THR A N 1
ATOM 1112 C CA . THR A 1 143 ? -15.664 1.968 -2.318 1 96.62 143 THR A CA 1
ATOM 1113 C C . THR A 1 143 ? -16.531 3.16 -2.713 1 96.62 143 THR A C 1
ATOM 1115 O O . THR A 1 143 ? -16.109 4.312 -2.59 1 96.62 143 THR A O 1
ATOM 1118 N N . ILE A 1 144 ? -17.703 2.875 -3.133 1 96 144 ILE A N 1
ATOM 1119 C CA . ILE A 1 144 ? -18.641 3.932 -3.518 1 96 144 ILE A CA 1
ATOM 1120 C C . ILE A 1 144 ? -18.969 4.793 -2.301 1 96 144 ILE A C 1
ATOM 1122 O O . ILE A 1 144 ? -18.953 6.023 -2.381 1 96 144 ILE A O 1
ATOM 1126 N N . LEU A 1 145 ? -19.219 4.188 -1.163 1 93.88 145 LEU A N 1
ATOM 1127 C CA . LEU A 1 145 ? -19.516 4.91 0.067 1 93.88 145 LEU A CA 1
ATOM 1128 C C . LEU A 1 145 ? -18.328 5.742 0.519 1 93.88 145 LEU A C 1
ATOM 1130 O O . LEU A 1 145 ? -18.484 6.895 0.928 1 93.88 145 LEU A O 1
ATOM 1134 N N . ALA A 1 146 ? -17.172 5.152 0.445 1 94 146 ALA A N 1
ATOM 1135 C CA . ALA A 1 146 ? -15.953 5.879 0.816 1 94 146 ALA A CA 1
ATOM 1136 C C . ALA A 1 146 ? -15.719 7.062 -0.116 1 94 146 ALA A C 1
ATOM 1138 O O . ALA A 1 146 ? -15.273 8.125 0.323 1 94 146 ALA A O 1
ATOM 1139 N N . THR A 1 147 ? -15.992 6.836 -1.398 1 96.06 147 THR A N 1
ATOM 1140 C CA . THR A 1 147 ? -15.844 7.906 -2.379 1 96.06 147 THR A CA 1
ATOM 1141 C C . THR A 1 147 ? -16.812 9.047 -2.082 1 96.06 147 THR A C 1
ATOM 1143 O O . THR A 1 147 ? -16.438 10.219 -2.156 1 96.06 147 THR A O 1
ATOM 1146 N N . LYS A 1 148 ? -18 8.742 -1.724 1 95.06 148 LYS A N 1
ATOM 1147 C CA . LYS A 1 148 ? -18.984 9.75 -1.349 1 95.06 148 LYS A CA 1
ATOM 1148 C C . LYS A 1 148 ? -18.484 10.609 -0.192 1 95.06 148 LYS A C 1
ATOM 1150 O O . LYS A 1 148 ? -18.516 11.836 -0.261 1 95.06 148 LYS A O 1
ATOM 1155 N N . GLU A 1 149 ? -18 9.984 0.805 1 92.75 149 GLU A N 1
ATOM 1156 C CA . GLU A 1 149 ? -17.484 10.695 1.969 1 92.75 149 GLU A CA 1
ATOM 1157 C C . GLU A 1 149 ? -16.297 11.578 1.593 1 92.75 149 GLU A C 1
ATOM 1159 O O . GLU A 1 149 ? -16.203 12.719 2.061 1 92.75 149 GLU A O 1
ATOM 1164 N N . ALA A 1 150 ? -15.477 11.047 0.763 1 94.69 150 ALA A N 1
ATOM 1165 C CA . ALA A 1 150 ? -14.297 11.797 0.335 1 94.69 150 ALA A CA 1
ATOM 1166 C C . ALA A 1 150 ? -14.695 13.047 -0.442 1 94.69 150 ALA A C 1
ATOM 1168 O O . ALA A 1 150 ? -14.117 14.117 -0.25 1 94.69 150 ALA A O 1
ATOM 1169 N N . ILE A 1 151 ? -15.695 12.883 -1.28 1 96.81 151 ILE A N 1
ATOM 1170 C CA . ILE A 1 151 ? -16.156 14.016 -2.082 1 96.81 151 ILE A CA 1
ATOM 1171 C C . ILE A 1 151 ? -16.797 15.062 -1.175 1 96.81 151 ILE A C 1
ATOM 1173 O O . ILE A 1 151 ? -16.547 16.266 -1.331 1 96.81 151 ILE A O 1
ATOM 1177 N N . ILE A 1 152 ? -17.594 14.609 -0.202 1 94.12 152 ILE A N 1
ATOM 1178 C CA . ILE A 1 152 ? -18.219 15.531 0.736 1 94.12 152 ILE A CA 1
ATOM 1179 C C . ILE A 1 152 ? -17.156 16.328 1.475 1 94.12 152 ILE A C 1
ATOM 1181 O O . ILE A 1 152 ? -17.25 17.562 1.584 1 94.12 152 ILE A O 1
ATOM 1185 N N . ASN A 1 153 ? -16.125 15.703 1.901 1 93.31 153 ASN A N 1
ATOM 1186 C CA . ASN A 1 153 ? -15.047 16.375 2.615 1 93.31 153 ASN A CA 1
ATOM 1187 C C . ASN A 1 153 ? -14.289 17.344 1.707 1 93.31 153 ASN A C 1
ATOM 1189 O O . ASN A 1 153 ? -14 18.469 2.098 1 93.31 153 ASN A O 1
ATOM 1193 N N . ALA A 1 154 ? -13.984 16.875 0.523 1 96.19 154 ALA A N 1
ATOM 1194 C CA . ALA A 1 154 ? -13.242 17.719 -0.407 1 96.19 154 ALA A CA 1
ATOM 1195 C C . ALA A 1 154 ? -14.07 18.938 -0.826 1 96.19 154 ALA A C 1
ATOM 1197 O O . ALA A 1 154 ? -13.562 20.062 -0.853 1 96.19 154 ALA A O 1
ATOM 1198 N N . TYR A 1 155 ? -15.328 18.703 -1.183 1 96.56 155 TYR A N 1
ATOM 1199 C CA . TYR A 1 155 ? -16.25 19.781 -1.542 1 96.56 155 TYR A CA 1
ATOM 1200 C C . TYR A 1 155 ? -16.422 20.766 -0.391 1 96.56 155 TYR A C 1
ATOM 1202 O O . TYR A 1 155 ? -16.359 21.984 -0.592 1 96.56 155 TYR A O 1
ATOM 1210 N N . GLY A 1 156 ? -16.609 20.203 0.813 1 93.5 156 GLY A N 1
ATOM 1211 C CA . GLY A 1 156 ? -16.703 21.047 2 1 93.5 156 GLY A CA 1
ATOM 1212 C C . GLY A 1 156 ? -15.477 21.891 2.236 1 93.5 156 GLY A C 1
ATOM 1213 O O . GLY A 1 156 ? -15.586 23.047 2.639 1 93.5 156 GLY A O 1
ATOM 1214 N N . ASN A 1 157 ? -14.328 21.359 1.997 1 93.75 157 ASN A N 1
ATOM 1215 C CA . ASN A 1 157 ? -13.078 22.094 2.197 1 93.75 157 ASN A CA 1
ATOM 1216 C C . ASN A 1 157 ? -12.969 23.281 1.252 1 93.75 157 ASN A C 1
ATOM 1218 O O . ASN A 1 157 ? -12.43 24.328 1.622 1 93.75 157 ASN A O 1
ATOM 1222 N N . VAL A 1 158 ? -13.43 23.109 0.064 1 96.38 158 VAL A N 1
ATOM 1223 C CA . VAL A 1 158 ? -13.43 24.234 -0.869 1 96.38 158 VAL A CA 1
ATOM 1224 C C . VAL A 1 158 ? -14.336 25.344 -0.337 1 96.38 158 VAL A C 1
ATOM 1226 O O . VAL A 1 158 ? -13.945 26.516 -0.292 1 96.38 158 VAL A O 1
ATOM 1229 N N . LEU A 1 159 ? -15.508 25 0.119 1 95.56 159 LEU A N 1
ATOM 1230 C CA . LEU A 1 159 ? -16.469 25.984 0.605 1 95.56 159 LEU A CA 1
ATOM 1231 C C . LEU A 1 159 ? -15.938 26.703 1.84 1 95.56 159 LEU A C 1
ATOM 1233 O O . LEU A 1 159 ? -16.109 27.922 1.983 1 95.56 159 LEU A O 1
ATOM 1237 N N . ILE A 1 160 ? -15.242 25.953 2.686 1 94.12 160 ILE A N 1
ATOM 1238 C CA . ILE A 1 160 ? -14.688 26.531 3.904 1 94.12 160 ILE A CA 1
ATOM 1239 C C . ILE A 1 160 ? -13.602 27.547 3.543 1 94.12 160 ILE A C 1
ATOM 1241 O O . ILE A 1 160 ? -13.523 28.625 4.145 1 94.12 160 ILE A O 1
ATOM 1245 N N . THR A 1 161 ? -12.789 27.188 2.676 1 94.5 161 THR A N 1
ATOM 1246 C CA . THR A 1 161 ? -11.703 28.094 2.293 1 94.5 161 THR A CA 1
ATOM 1247 C C . THR A 1 161 ? -12.25 29.359 1.657 1 94.5 161 THR A C 1
ATOM 1249 O O . THR A 1 161 ? -11.75 30.453 1.921 1 94.5 161 THR A O 1
ATOM 1252 N N . GLU A 1 162 ? -13.266 29.219 0.893 1 94.69 162 GLU A N 1
ATOM 1253 C CA . GLU A 1 162 ? -13.891 30.391 0.29 1 94.69 162 GLU A CA 1
ATOM 1254 C C . GLU A 1 162 ? -14.516 31.297 1.354 1 94.69 162 GLU A C 1
ATOM 1256 O O . GLU A 1 162 ? -14.359 32.5 1.312 1 94.69 162 GLU A O 1
ATOM 1261 N N . LYS A 1 163 ? -15.188 30.672 2.289 1 94.31 163 LYS A N 1
ATOM 1262 C CA . LYS A 1 163 ? -15.789 31.438 3.375 1 94.31 163 LYS A CA 1
ATOM 1263 C C . LYS A 1 163 ? -14.727 32.094 4.238 1 94.31 163 LYS A C 1
ATOM 1265 O O . LYS A 1 163 ? -14.898 33.25 4.668 1 94.31 163 LYS A O 1
ATOM 1270 N N . THR A 1 164 ? -13.656 31.406 4.484 1 95.38 164 THR A N 1
ATOM 1271 C CA . THR A 1 164 ? -12.547 31.938 5.262 1 95.38 164 THR A CA 1
ATOM 1272 C C . THR A 1 164 ? -11.945 33.156 4.566 1 95.38 164 THR A C 1
ATOM 1274 O O . THR A 1 164 ? -11.648 34.156 5.215 1 95.38 164 THR A O 1
ATOM 1277 N N . ILE A 1 165 ? -11.789 33.094 3.305 1 96.81 165 ILE A N 1
ATOM 1278 C CA . ILE A 1 165 ? -11.25 34.219 2.537 1 96.81 165 ILE A CA 1
ATOM 1279 C C . ILE A 1 165 ? -12.188 35.406 2.652 1 96.81 165 ILE A C 1
ATOM 1281 O O . ILE A 1 165 ? -11.742 36.531 2.887 1 96.81 165 ILE A O 1
ATOM 1285 N N . GLU A 1 166 ? -13.469 35.188 2.541 1 95.94 166 GLU A N 1
ATOM 1286 C CA . GLU A 1 166 ? -14.461 36.25 2.668 1 95.94 166 GLU A CA 1
ATOM 1287 C C . GLU A 1 166 ? -14.352 36.938 4.023 1 95.94 166 GLU A C 1
ATOM 1289 O O . GLU A 1 166 ? -14.359 38.188 4.098 1 95.94 166 GLU A O 1
ATOM 1294 N N . ILE A 1 167 ? -14.18 36.125 5.027 1 95.5 167 ILE A N 1
ATOM 1295 C CA . ILE A 1 167 ? -14.102 36.656 6.387 1 95.5 167 ILE A CA 1
ATOM 1296 C C . ILE A 1 167 ? -12.805 37.438 6.562 1 95.5 167 ILE A C 1
ATOM 1298 O O . ILE A 1 167 ? -12.82 38.562 7.086 1 95.5 167 ILE A O 1
ATOM 1302 N N . LEU A 1 168 ? -11.711 36.906 6.145 1 96.94 168 LEU A N 1
ATOM 1303 C CA . LEU A 1 168 ? -10.406 37.562 6.305 1 96.94 168 LEU A CA 1
ATOM 1304 C C . LEU A 1 168 ? -10.336 38.844 5.516 1 96.94 168 LEU A C 1
ATOM 1306 O O . LEU A 1 168 ? -9.711 39.812 5.957 1 96.94 168 LEU A O 1
ATOM 1310 N N . GLU A 1 169 ? -10.961 38.875 4.371 1 97.44 169 GLU A N 1
ATOM 1311 C CA . GLU A 1 169 ? -11.016 40.125 3.588 1 97.44 169 GLU A CA 1
ATOM 1312 C C . GLU A 1 169 ? -11.789 41.219 4.328 1 97.44 169 GLU A C 1
ATOM 1314 O O . GLU A 1 169 ? -11.383 42.375 4.324 1 97.44 169 GLU A O 1
ATOM 1319 N N . ARG A 1 170 ? -12.852 40.875 4.941 1 95.31 170 ARG A N 1
ATOM 1320 C CA . ARG A 1 170 ? -13.625 41.812 5.738 1 95.31 170 ARG A CA 1
ATOM 1321 C C . ARG A 1 170 ? -12.82 42.312 6.926 1 95.31 170 ARG A C 1
ATOM 1323 O O . ARG A 1 170 ? -12.805 43.5 7.211 1 95.31 170 ARG A O 1
ATOM 1330 N N . ASN A 1 171 ? -12.164 41.375 7.617 1 95.19 171 ASN A N 1
ATOM 1331 C CA . ASN A 1 171 ? -11.32 41.75 8.75 1 95.19 171 ASN A CA 1
ATOM 1332 C C . ASN A 1 171 ? -10.195 42.688 8.32 1 95.19 171 ASN A C 1
ATOM 1334 O O . ASN A 1 171 ? -9.891 43.625 9.023 1 95.19 171 ASN A O 1
ATOM 1338 N N . LYS A 1 172 ? -9.562 42.344 7.25 1 96.19 172 LYS A N 1
ATOM 1339 C CA . LYS A 1 172 ? -8.469 43.188 6.746 1 96.19 172 LYS A CA 1
ATOM 1340 C C . LYS A 1 172 ? -8.945 44.625 6.48 1 96.19 172 LYS A C 1
ATOM 1342 O O . LYS A 1 172 ? -8.258 45.562 6.848 1 96.19 172 LYS A O 1
ATOM 1347 N N . LYS A 1 173 ? -10.078 44.781 5.887 1 96.19 173 LYS A N 1
ATOM 1348 C CA . LYS A 1 173 ? -10.633 46.094 5.578 1 96.19 173 LYS A CA 1
ATOM 1349 C C . LYS A 1 173 ? -10.852 46.906 6.848 1 96.19 173 LYS A C 1
ATOM 1351 O O . LYS A 1 173 ? -10.477 48.062 6.91 1 96.19 173 LYS A O 1
ATOM 1356 N N . VAL A 1 174 ? -11.406 46.25 7.855 1 92.88 174 VAL A N 1
ATOM 1357 C CA . VAL A 1 174 ? -11.672 46.938 9.125 1 92.88 174 VAL A CA 1
ATOM 1358 C C . VAL A 1 174 ? -10.359 47.312 9.805 1 92.88 174 VAL A C 1
ATOM 1360 O O . VAL A 1 174 ? -10.211 48.406 10.305 1 92.88 174 VAL A O 1
ATOM 1363 N N . LEU A 1 175 ? -9.383 46.406 9.805 1 93.81 175 LEU A N 1
ATOM 1364 C CA . LEU A 1 175 ? -8.102 46.594 10.461 1 93.81 175 LEU A CA 1
ATOM 1365 C C . LEU A 1 175 ? -7.301 47.688 9.758 1 93.81 175 LEU A C 1
ATOM 1367 O O . LEU A 1 175 ? -6.586 48.469 10.406 1 93.81 175 LEU A O 1
ATOM 1371 N N . GLU A 1 176 ? -7.363 47.719 8.492 1 95.12 176 GLU A N 1
ATOM 1372 C CA . GLU A 1 176 ? -6.688 48.781 7.738 1 95.12 176 GLU A CA 1
ATOM 1373 C C . GLU A 1 176 ? -7.227 50.156 8.117 1 95.12 176 GLU A C 1
ATOM 1375 O O . GLU A 1 176 ? -6.457 51.094 8.281 1 95.12 176 GLU A O 1
ATOM 1380 N N . LYS A 1 177 ? -8.484 50.281 8.242 1 94.06 177 LYS A N 1
ATOM 1381 C CA . LYS A 1 177 ? -9.102 51.531 8.664 1 94.06 177 LYS A CA 1
ATOM 1382 C C . LYS A 1 177 ? -8.648 51.938 10.07 1 94.06 177 LYS A C 1
ATOM 1384 O O . LYS A 1 177 ? -8.273 53.094 10.305 1 94.06 177 LYS A O 1
ATOM 1389 N N . ASN A 1 178 ? -8.688 50.969 10.992 1 91.38 178 ASN A N 1
ATOM 1390 C CA . ASN A 1 178 ? -8.266 51.219 12.367 1 91.38 178 ASN A CA 1
ATOM 1391 C C . ASN A 1 178 ? -6.801 51.656 12.43 1 91.38 178 ASN A C 1
ATOM 1393 O O . ASN A 1 178 ? -6.441 52.531 13.211 1 91.38 178 ASN A O 1
ATOM 1397 N N . PHE A 1 179 ? -5.961 50.938 11.734 1 92.75 179 PHE A N 1
ATOM 1398 C CA . PHE A 1 179 ? -4.535 51.25 11.68 1 92.75 179 PHE A CA 1
ATOM 1399 C C . PHE A 1 179 ? -4.293 52.656 11.18 1 92.75 179 PHE A C 1
ATOM 1401 O O . PHE A 1 179 ? -3.541 53.438 11.789 1 92.75 179 PHE A O 1
ATOM 1408 N N . ASN A 1 180 ? -4.957 53.094 10.102 1 94.19 180 ASN A N 1
ATOM 1409 C CA . ASN A 1 180 ? -4.805 54.438 9.531 1 94.19 180 ASN A CA 1
ATOM 1410 C C . ASN A 1 180 ? -5.309 55.5 10.484 1 94.19 180 ASN A C 1
ATOM 1412 O O . ASN A 1 180 ? -4.68 56.562 10.625 1 94.19 180 ASN A O 1
ATOM 1416 N N . ASP A 1 181 ? -6.438 55.25 11.141 1 92.25 181 ASP A N 1
ATOM 1417 C CA . ASP A 1 181 ? -6.98 56.188 12.109 1 92.25 181 ASP A CA 1
ATOM 1418 C C . ASP A 1 181 ? -6.031 56.375 13.297 1 92.25 181 ASP A C 1
ATOM 1420 O O . ASP A 1 181 ? -5.781 57.5 13.734 1 92.25 181 ASP A O 1
ATOM 1424 N N . ALA A 1 182 ? -5.52 55.219 13.797 1 91.25 182 ALA A N 1
ATOM 1425 C CA . ALA A 1 182 ? -4.59 55.281 14.922 1 91.25 182 ALA A CA 1
ATOM 1426 C C . ALA A 1 182 ? -3.309 56 14.539 1 91.25 182 ALA A C 1
ATOM 1428 O O . ALA A 1 182 ? -2.727 56.719 15.359 1 91.25 182 ALA A O 1
ATOM 1429 N N . LYS A 1 183 ? -2.85 55.781 13.375 1 92.56 183 LYS A N 1
ATOM 1430 C CA . LYS A 1 183 ? -1.652 56.438 12.883 1 92.56 183 LYS A CA 1
ATOM 1431 C C . LYS A 1 183 ? -1.855 57.969 12.828 1 92.56 183 LYS A C 1
ATOM 1433 O O . LYS A 1 183 ? -0.977 58.719 13.227 1 92.56 183 LYS A O 1
ATOM 1438 N N . LYS A 1 184 ? -3.008 58.406 12.391 1 91.94 184 LYS A N 1
ATOM 1439 C CA . LYS A 1 184 ? -3.324 59.844 12.336 1 91.94 184 LYS A CA 1
ATOM 1440 C C . LYS A 1 184 ? -3.387 60.438 13.734 1 91.94 184 LYS A C 1
ATOM 1442 O O . LYS A 1 184 ? -2.906 61.562 13.961 1 91.94 184 LYS A O 1
ATOM 1447 N N . ILE A 1 185 ? -3.947 59.719 14.656 1 90.5 185 ILE A N 1
ATOM 1448 C CA . ILE A 1 185 ? -4.062 60.156 16.047 1 90.5 185 ILE A CA 1
ATOM 1449 C C . ILE A 1 185 ? -2.674 60.281 16.656 1 90.5 185 ILE A C 1
ATOM 1451 O O . ILE A 1 185 ? -2.396 61.25 17.391 1 90.5 185 ILE A O 1
ATOM 1455 N N . ASN A 1 186 ? -1.848 59.344 16.391 1 88.56 186 ASN A N 1
ATOM 1456 C CA . ASN A 1 186 ? -0.485 59.375 16.922 1 88.56 186 ASN A CA 1
ATOM 1457 C C . ASN A 1 186 ? 0.321 60.531 16.344 1 88.56 186 ASN A C 1
ATOM 1459 O O . ASN A 1 186 ? 1.119 61.156 17.047 1 88.56 186 ASN A O 1
ATOM 1463 N N . GLU A 1 187 ? 0.136 60.781 15.078 1 89.81 187 GLU A N 1
ATOM 1464 C CA . GLU A 1 187 ? 0.821 61.906 14.43 1 89.81 187 GLU A CA 1
ATOM 1465 C C . GLU A 1 187 ? 0.434 63.219 15.078 1 89.81 187 GLU A C 1
ATOM 1467 O O . GLU A 1 187 ? 1.228 64.188 15.094 1 89.81 187 GLU A O 1
ATOM 1472 N N . ASN A 1 188 ? -0.755 63.25 15.703 1 89 188 ASN A N 1
ATOM 1473 C CA . ASN A 1 188 ? -1.231 64.438 16.391 1 89 188 ASN A CA 1
ATOM 1474 C C . ASN A 1 188 ? -0.868 64.438 17.875 1 89 188 ASN A C 1
ATOM 1476 O O . ASN A 1 188 ? -1.286 65.312 18.641 1 89 188 ASN A O 1
ATOM 1480 N N . GLY A 1 189 ? -0.146 63.375 18.297 1 83.69 189 GLY A N 1
ATOM 1481 C CA . GLY A 1 189 ? 0.397 63.281 19.641 1 83.69 189 GLY A CA 1
ATOM 1482 C C . GLY A 1 189 ? -0.625 62.844 20.672 1 83.69 189 GLY A C 1
ATOM 1483 O O . GLY A 1 189 ? -0.44 63.031 21.875 1 83.69 189 GLY A O 1
ATOM 1484 N N . LEU A 1 190 ? -1.67 62.25 20.234 1 80.12 190 LEU A N 1
ATOM 1485 C CA . LEU A 1 190 ? -2.785 61.938 21.125 1 80.12 190 LEU A CA 1
ATOM 1486 C C . LEU A 1 190 ? -2.803 60.469 21.516 1 80.12 190 LEU A C 1
ATOM 1488 O O . LEU A 1 190 ? -3.67 60.031 22.266 1 80.12 190 LEU A O 1
ATOM 1492 N N . ASN A 1 191 ? -1.929 59.656 20.969 1 81.56 191 ASN A N 1
ATOM 1493 C CA . ASN A 1 191 ? -1.766 58.281 21.391 1 81.56 191 ASN A CA 1
ATOM 1494 C C . ASN A 1 191 ? -0.308 57.812 21.312 1 81.56 191 ASN A C 1
ATOM 1496 O O . ASN A 1 191 ? 0.556 58.594 20.891 1 81.56 191 ASN A O 1
ATOM 1500 N N . GLU A 1 192 ? -0.131 56.688 21.844 1 85.12 192 GLU A N 1
ATOM 1501 C CA . GLU A 1 192 ? 1.239 56.188 21.891 1 85.12 192 GLU A CA 1
ATOM 1502 C C . GLU A 1 192 ? 1.602 55.406 20.625 1 85.12 192 GLU A C 1
ATOM 1504 O O . GLU A 1 192 ? 0.731 54.844 19.969 1 85.12 192 GLU A O 1
ATOM 1509 N N . GLU A 1 193 ? 2.891 55.438 20.281 1 87.44 193 GLU A N 1
ATOM 1510 C CA . GLU A 1 193 ? 3.406 54.688 19.141 1 87.44 193 GLU A CA 1
ATOM 1511 C C . GLU A 1 193 ? 3.115 53.188 19.266 1 87.44 193 GLU A C 1
ATOM 1513 O O . GLU A 1 193 ? 2.893 52.5 18.266 1 87.44 193 GLU A O 1
ATOM 1518 N N . GLU A 1 194 ? 3.016 52.781 20.422 1 86.19 194 GLU A N 1
ATOM 1519 C CA . GLU A 1 194 ? 2.734 51.375 20.734 1 86.19 194 GLU A CA 1
ATOM 1520 C C . GLU A 1 194 ? 1.357 50.969 20.219 1 86.19 194 GLU A C 1
ATOM 1522 O O . GLU A 1 194 ? 1.163 49.844 19.781 1 86.19 194 GLU A O 1
ATOM 1527 N N . ASP A 1 195 ? 0.497 51.906 20.312 1 87.19 195 ASP A N 1
ATOM 1528 C CA . ASP A 1 195 ? -0.861 51.656 19.844 1 87.19 195 ASP A CA 1
ATOM 1529 C C . ASP A 1 195 ? -0.884 51.344 18.344 1 87.19 195 ASP A C 1
ATOM 1531 O O . ASP A 1 195 ? -1.551 50.438 17.906 1 87.19 195 ASP A O 1
ATOM 1535 N N . VAL A 1 196 ? -0.161 52.094 17.641 1 90.56 196 VAL A N 1
ATOM 1536 C CA . VAL A 1 196 ? -0.074 51.938 16.203 1 90.56 196 VAL A CA 1
ATOM 1537 C C . VAL A 1 196 ? 0.661 50.625 15.867 1 90.56 196 VAL A C 1
ATOM 1539 O O . VAL A 1 196 ? 0.238 49.875 14.984 1 90.56 196 VAL A O 1
ATOM 1542 N N . GLU A 1 197 ? 1.669 50.344 16.609 1 88.69 197 GLU A N 1
ATOM 1543 C CA . GLU A 1 197 ? 2.484 49.156 16.375 1 88.69 197 GLU A CA 1
ATOM 1544 C C . GLU A 1 197 ? 1.69 47.906 16.641 1 88.69 197 GLU A C 1
ATOM 1546 O O . GLU A 1 197 ? 1.854 46.906 15.93 1 88.69 197 GLU A O 1
ATOM 1551 N N . GLN A 1 198 ? 0.87 47.906 17.594 1 89 198 GLN A N 1
ATOM 1552 C CA . GLN A 1 198 ? 0.032 46.75 17.922 1 89 198 GLN A CA 1
ATOM 1553 C C . GLN A 1 198 ? -0.936 46.469 16.781 1 89 198 GLN A C 1
ATOM 1555 O O . GLN A 1 198 ? -1.135 45.281 16.438 1 89 198 GLN A O 1
ATOM 1560 N N . LEU A 1 199 ? -1.516 47.438 16.266 1 89.94 199 LEU A N 1
ATOM 1561 C CA . LEU A 1 199 ? -2.434 47.25 15.141 1 89.94 199 LEU A CA 1
ATOM 1562 C C . LEU A 1 199 ? -1.691 46.781 13.906 1 89.94 199 LEU A C 1
ATOM 1564 O O . LEU A 1 199 ? -2.232 45.969 13.125 1 89.94 199 LEU A O 1
ATOM 1568 N N . GLU A 1 200 ? -0.481 47.219 13.789 1 89.75 200 GLU A N 1
ATOM 1569 C CA . GLU A 1 200 ? 0.35 46.75 12.672 1 89.75 200 GLU A CA 1
ATOM 1570 C C . GLU A 1 200 ? 0.642 45.281 12.758 1 89.75 200 GLU A C 1
ATOM 1572 O O . GLU A 1 200 ? 0.626 44.562 11.742 1 89.75 200 GLU A O 1
ATOM 1577 N N . ILE A 1 201 ? 0.831 44.781 13.891 1 86.44 201 ILE A N 1
ATOM 1578 C CA . ILE A 1 201 ? 1.083 43.344 14.109 1 86.44 201 ILE A CA 1
ATOM 1579 C C . ILE A 1 201 ? -0.163 42.531 13.75 1 86.44 201 ILE A C 1
ATOM 1581 O O . ILE A 1 201 ? -0.079 41.531 13.031 1 86.44 201 ILE A O 1
ATOM 1585 N N . THR A 1 202 ? -1.269 43.031 14.242 1 89.19 202 THR A N 1
ATOM 1586 C CA . THR A 1 202 ? -2.521 42.344 13.977 1 89.19 202 THR A CA 1
ATOM 1587 C C . THR A 1 202 ? -2.834 42.312 12.484 1 89.19 202 THR A C 1
ATOM 1589 O O . THR A 1 202 ? -3.244 41.312 11.938 1 89.19 202 THR A O 1
ATOM 1592 N N . LEU A 1 203 ? -2.689 43.469 11.867 1 90.94 203 LEU A N 1
ATOM 1593 C CA . LEU A 1 203 ? -2.91 43.562 10.43 1 90.94 203 LEU A CA 1
ATOM 1594 C C . LEU A 1 203 ? -1.979 42.625 9.664 1 90.94 203 LEU A C 1
ATOM 1596 O O . LEU A 1 203 ? -2.412 41.938 8.742 1 90.94 203 LEU A O 1
ATOM 1600 N N . GLY A 1 204 ? -0.754 42.625 10.047 1 86.5 204 GLY A N 1
ATOM 1601 C CA . GLY A 1 204 ? 0.201 41.719 9.438 1 86.5 204 GLY A CA 1
ATOM 1602 C C . GLY A 1 204 ? -0.206 40.281 9.547 1 86.5 204 GLY A C 1
ATOM 1603 O O . GLY A 1 204 ? -0.071 39.5 8.594 1 86.5 204 GLY A O 1
ATOM 1604 N N . ASN A 1 205 ? -0.672 39.875 10.734 1 87.94 205 ASN A N 1
ATOM 1605 C CA . ASN A 1 205 ? -1.126 38.5 10.961 1 87.94 205 ASN A CA 1
ATOM 1606 C C . ASN A 1 205 ? -2.318 38.156 10.07 1 87.94 205 ASN A C 1
ATOM 1608 O O . ASN A 1 205 ? -2.369 37.062 9.492 1 87.94 205 ASN A O 1
ATOM 1612 N N . VAL A 1 206 ? -3.273 39.031 9.938 1 92.56 206 VAL A N 1
ATOM 1613 C CA . VAL A 1 206 ? -4.469 38.781 9.133 1 92.56 206 VAL A CA 1
ATOM 1614 C C . VAL A 1 206 ? -4.094 38.719 7.66 1 92.56 206 VAL A C 1
ATOM 1616 O O . VAL A 1 206 ? -4.621 37.875 6.922 1 92.56 206 VAL A O 1
ATOM 1619 N N . GLU A 1 207 ? -3.193 39.594 7.246 1 91 207 GLU A N 1
ATOM 1620 C CA . GLU A 1 207 ? -2.73 39.531 5.859 1 91 207 GLU A CA 1
ATOM 1621 C C . GLU A 1 207 ? -2.035 38.219 5.547 1 91 207 GLU A C 1
ATOM 1623 O O . GLU A 1 207 ? -2.229 37.656 4.469 1 91 207 GLU A O 1
ATOM 1628 N N . SER A 1 208 ? -1.257 37.812 6.426 1 87.88 208 SER A N 1
ATOM 1629 C CA . SER A 1 208 ? -0.599 36.531 6.27 1 87.88 208 SER A CA 1
ATOM 1630 C C . SER A 1 208 ? -1.617 35.406 6.184 1 87.88 208 SER A C 1
ATOM 1632 O O . SER A 1 208 ? -1.495 34.5 5.34 1 87.88 208 SER A O 1
ATOM 1634 N N . SER A 1 209 ? -2.588 35.406 7.047 1 92.12 209 SER A N 1
ATOM 1635 C CA . SER A 1 209 ? -3.637 34.406 7.043 1 92.12 209 SER A CA 1
ATOM 1636 C C . SER A 1 209 ? -4.418 34.406 5.734 1 92.12 209 SER A C 1
ATOM 1638 O O . SER A 1 209 ? -4.797 33.344 5.219 1 92.12 209 SER A O 1
ATOM 1640 N N . LEU A 1 210 ? -4.742 35.625 5.258 1 94.25 210 LEU A N 1
ATOM 1641 C CA . LEU A 1 210 ? -5.469 35.75 4 1 94.25 210 LEU A CA 1
ATOM 1642 C C . LEU A 1 210 ? -4.672 35.156 2.84 1 94.25 210 LEU A C 1
ATOM 1644 O O . LEU A 1 210 ? -5.215 34.438 2.021 1 94.25 210 LEU A O 1
ATOM 1648 N N . ARG A 1 211 ? -3.355 35.469 2.746 1 91 211 ARG A N 1
ATOM 1649 C CA . ARG A 1 211 ? -2.5 34.906 1.71 1 91 211 ARG A CA 1
ATOM 1650 C C . ARG A 1 211 ? -2.498 33.375 1.777 1 91 211 ARG A C 1
ATOM 1652 O O . ARG A 1 211 ? -2.576 32.719 0.748 1 91 211 ARG A O 1
ATOM 1659 N N . ASN A 1 212 ? -2.414 32.875 2.967 1 91.44 212 ASN A N 1
ATOM 1660 C CA . ASN A 1 212 ? -2.455 31.422 3.164 1 91.44 212 ASN A CA 1
ATOM 1661 C C . ASN A 1 212 ? -3.779 30.828 2.693 1 91.44 212 ASN A C 1
ATOM 1663 O O . ASN A 1 212 ? -3.797 29.781 2.029 1 91.44 212 ASN A O 1
ATOM 1667 N N . ALA A 1 213 ? -4.852 31.453 3.061 1 94.44 213 ALA A N 1
ATOM 1668 C CA . ALA A 1 213 ? -6.176 30.953 2.701 1 94.44 213 ALA A CA 1
ATOM 1669 C C . ALA A 1 213 ? -6.363 30.938 1.187 1 94.44 213 ALA A C 1
ATOM 1671 O O . ALA A 1 213 ? -6.957 30 0.639 1 94.44 213 ALA A O 1
ATOM 1672 N N . ILE A 1 214 ? -5.895 31.969 0.556 1 94.69 214 ILE A N 1
ATOM 1673 C CA . ILE A 1 214 ? -6 32.062 -0.896 1 94.69 214 ILE A CA 1
ATOM 1674 C C . ILE A 1 214 ? -5.234 30.906 -1.541 1 94.69 214 ILE A C 1
ATOM 1676 O O . ILE A 1 214 ? -5.734 30.266 -2.471 1 94.69 214 ILE A O 1
ATOM 1680 N N . ARG A 1 215 ? -4.141 30.641 -1.084 1 91.25 215 ARG A N 1
ATOM 1681 C CA . ARG A 1 215 ? -3.35 29.531 -1.576 1 91.25 215 ARG A CA 1
ATOM 1682 C C . ARG A 1 215 ? -4.059 28.203 -1.319 1 91.25 215 ARG A C 1
ATOM 1684 O O . ARG A 1 215 ? -4.098 27.328 -2.193 1 91.25 215 ARG A O 1
ATOM 1691 N N . LEU A 1 216 ? -4.57 28.016 -0.153 1 93.38 216 LEU A N 1
ATOM 1692 C CA . LEU A 1 216 ? -5.266 26.781 0.222 1 93.38 216 LEU A CA 1
ATOM 1693 C C . LEU A 1 216 ? -6.492 26.562 -0.66 1 93.38 216 LEU A C 1
ATOM 1695 O O . LEU A 1 216 ? -6.855 25.422 -0.946 1 93.38 216 LEU A O 1
ATOM 1699 N N . LYS A 1 217 ? -7.117 27.672 -1.021 1 95.62 217 LYS A N 1
ATOM 1700 C CA . LYS A 1 217 ? -8.258 27.562 -1.925 1 95.62 217 LYS A CA 1
ATOM 1701 C C . LYS A 1 217 ? -7.863 26.859 -3.227 1 95.62 217 LYS A C 1
ATOM 1703 O O . LYS A 1 217 ? -8.547 25.938 -3.674 1 95.62 217 LYS A O 1
ATOM 1708 N N . GLY A 1 218 ? -6.766 27.359 -3.814 1 94.75 218 GLY A N 1
ATOM 1709 C CA . GLY A 1 218 ? -6.273 26.703 -5.023 1 94.75 218 GLY A CA 1
ATOM 1710 C C . GLY A 1 218 ? -6.031 25.219 -4.855 1 94.75 218 GLY A C 1
ATOM 1711 O O . GLY A 1 218 ? -6.473 24.422 -5.676 1 94.75 218 GLY A O 1
ATOM 1712 N N . ILE A 1 219 ? -5.41 24.828 -3.836 1 94.12 219 ILE A N 1
ATOM 1713 C CA . ILE A 1 219 ? -5.094 23.438 -3.541 1 94.12 219 ILE A CA 1
ATOM 1714 C C . ILE A 1 219 ? -6.383 22.656 -3.309 1 94.12 219 ILE A C 1
ATOM 1716 O O . ILE A 1 219 ? -6.504 21.5 -3.744 1 94.12 219 ILE A 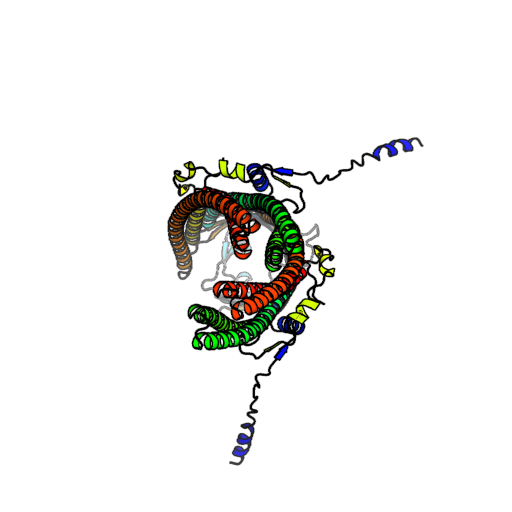O 1
ATOM 1720 N N . ALA A 1 220 ? -7.285 23.25 -2.611 1 96.12 220 ALA A N 1
ATOM 1721 C CA . ALA A 1 220 ? -8.555 22.578 -2.322 1 96.12 220 ALA A CA 1
ATOM 1722 C C . ALA A 1 220 ? -9.297 22.234 -3.607 1 96.12 220 ALA A C 1
ATOM 1724 O O . ALA A 1 220 ? -9.844 21.141 -3.736 1 96.12 220 ALA A O 1
ATOM 1725 N N . TYR A 1 221 ? -9.32 23.172 -4.512 1 97.19 221 TYR A N 1
ATOM 1726 C CA . TYR A 1 221 ? -9.969 22.906 -5.793 1 97.19 221 TYR A CA 1
ATOM 1727 C C . TYR A 1 221 ? -9.25 21.797 -6.543 1 97.19 221 TYR A C 1
ATOM 1729 O O . TYR A 1 221 ? -9.891 20.938 -7.164 1 97.19 221 TYR A O 1
ATOM 1737 N N . GLN A 1 222 ? -7.941 21.828 -6.543 1 96.75 222 GLN A N 1
ATOM 1738 C CA . GLN A 1 222 ? -7.168 20.766 -7.188 1 96.75 222 GLN A CA 1
ATOM 1739 C C . GLN A 1 222 ? -7.441 19.422 -6.543 1 96.75 222 GLN A C 1
ATOM 1741 O O . GLN A 1 222 ? -7.57 18.406 -7.234 1 96.75 222 GLN A O 1
ATOM 1746 N N . MET A 1 223 ? -7.562 19.406 -5.246 1 96.56 223 MET A N 1
ATOM 1747 C CA . MET A 1 223 ? -7.867 18.172 -4.516 1 96.56 223 MET A CA 1
ATOM 1748 C C . MET A 1 223 ? -9.25 17.656 -4.883 1 96.56 223 MET A C 1
ATOM 1750 O O . MET A 1 223 ? -9.445 16.453 -5.035 1 96.56 223 MET A O 1
ATOM 1754 N N . LEU A 1 224 ? -10.195 18.562 -4.934 1 97.88 224 LEU A N 1
ATOM 1755 C CA . LEU A 1 224 ? -11.531 18.156 -5.34 1 97.88 224 LEU A CA 1
ATOM 1756 C C . LEU A 1 224 ? -11.516 17.531 -6.738 1 97.88 224 LEU A C 1
ATOM 1758 O O . LEU A 1 224 ? -12.117 16.484 -6.965 1 97.88 224 LEU A O 1
ATOM 1762 N N . ASN A 1 225 ? -10.82 18.188 -7.637 1 97.69 225 ASN A N 1
ATOM 1763 C CA . ASN A 1 225 ? -10.688 17.641 -8.984 1 97.69 225 ASN A CA 1
ATOM 1764 C C . ASN A 1 225 ? -10.078 16.234 -8.961 1 97.69 225 ASN A C 1
ATOM 1766 O O . ASN A 1 225 ? -10.57 15.328 -9.633 1 97.69 225 ASN A O 1
ATOM 1770 N N . LEU A 1 226 ? -9.039 16.062 -8.219 1 97.25 226 LEU A N 1
ATOM 1771 C CA . LEU A 1 226 ? -8.406 14.75 -8.086 1 97.25 226 LEU A CA 1
ATOM 1772 C C . LEU A 1 226 ? -9.398 13.711 -7.582 1 97.25 226 LEU A C 1
ATOM 1774 O O . LEU A 1 226 ? -9.453 12.594 -8.102 1 97.25 226 LEU A O 1
ATOM 1778 N N . SER A 1 227 ? -10.172 14.102 -6.602 1 97.19 227 SER A N 1
ATOM 1779 C CA . SER A 1 227 ? -11.164 13.195 -6.023 1 97.19 227 SER A CA 1
ATOM 1780 C C . SER A 1 227 ? -12.25 12.852 -7.035 1 97.19 227 SER A C 1
ATOM 1782 O O . SER A 1 227 ? -12.805 11.75 -7 1 97.19 227 SER A O 1
ATOM 1784 N N . LEU A 1 228 ? -12.555 13.773 -7.902 1 97.75 228 LEU A N 1
ATOM 1785 C CA . LEU A 1 228 ? -13.586 13.594 -8.922 1 97.75 228 LEU A CA 1
ATOM 1786 C C . LEU A 1 228 ? -13.07 12.711 -10.055 1 97.75 228 LEU A C 1
ATOM 1788 O O . LEU A 1 228 ? -13.859 12.156 -10.828 1 97.75 228 LEU A O 1
ATOM 1792 N N . GLY A 1 229 ? -11.781 12.586 -10.172 1 96.75 229 GLY A N 1
ATOM 1793 C CA . GLY A 1 229 ? -11.188 11.852 -11.281 1 96.75 229 GLY A CA 1
ATOM 1794 C C . GLY A 1 229 ? -10.852 12.727 -12.469 1 96.75 229 GLY A C 1
ATOM 1795 O O . GLY A 1 229 ? -10.656 12.227 -13.578 1 96.75 229 GLY A O 1
ATOM 1796 N N . ASN A 1 230 ? -10.789 14.086 -12.219 1 96 230 ASN A N 1
ATOM 1797 C CA . ASN A 1 230 ? -10.453 15.062 -13.25 1 96 230 ASN A CA 1
ATOM 1798 C C . ASN A 1 230 ? -8.977 15.445 -13.203 1 96 230 ASN A C 1
ATOM 1800 O O . ASN A 1 230 ? -8.266 15.086 -12.258 1 96 230 ASN A O 1
ATOM 1804 N N . SER A 1 231 ? -8.578 16.156 -14.281 1 95.81 231 SER A N 1
ATOM 1805 C CA . SER A 1 231 ? -7.297 16.859 -14.18 1 95.81 231 SER A CA 1
ATOM 1806 C C . SER A 1 231 ? -7.328 17.922 -13.094 1 95.81 231 SER A C 1
ATOM 1808 O O . SER A 1 231 ? -8.336 18.625 -12.93 1 95.81 231 SER A O 1
ATOM 1810 N N . ILE A 1 232 ? -6.25 18.047 -12.43 1 95.06 232 ILE A N 1
ATOM 1811 C CA . ILE A 1 232 ? -6.238 18.906 -11.25 1 95.06 232 ILE A CA 1
ATOM 1812 C C . ILE A 1 232 ? -6.488 20.344 -11.672 1 95.06 232 ILE A C 1
ATOM 1814 O O . ILE A 1 232 ? -6.883 21.188 -10.859 1 95.06 232 ILE A O 1
ATOM 1818 N N . ASN A 1 233 ? -6.324 20.703 -12.93 1 93 233 ASN A N 1
ATOM 1819 C CA . ASN A 1 233 ? -6.453 22.078 -13.375 1 93 233 ASN A CA 1
ATOM 1820 C C . ASN A 1 233 ? -7.809 22.344 -14.023 1 93 233 ASN A C 1
ATOM 1822 O O . ASN A 1 233 ? -8.023 23.391 -14.625 1 93 233 ASN A O 1
ATOM 1826 N N . THR A 1 234 ? -8.695 21.344 -13.914 1 95.69 234 THR A N 1
ATOM 1827 C CA . THR A 1 234 ? -10.055 21.547 -14.422 1 95.69 234 THR A CA 1
ATOM 1828 C C . THR A 1 234 ? -10.742 22.672 -13.664 1 95.69 234 THR A C 1
ATOM 1830 O O . THR A 1 234 ? -10.711 22.719 -12.438 1 95.69 234 THR A O 1
ATOM 1833 N N . LYS A 1 235 ? -11.336 23.609 -14.336 1 95.94 235 LYS A N 1
ATOM 1834 C CA . LYS A 1 235 ? -12.031 24.719 -13.703 1 95.94 235 LYS A CA 1
ATOM 1835 C C . LYS A 1 235 ? -13.391 24.281 -13.164 1 95.94 235 LYS A C 1
ATOM 1837 O O . LYS A 1 235 ? -14.242 23.812 -13.922 1 95.94 235 LYS A O 1
ATOM 1842 N N . LEU A 1 236 ? -13.523 24.422 -11.883 1 96.44 236 LEU A N 1
ATOM 1843 C CA . LEU A 1 236 ? -14.75 24 -11.211 1 96.44 236 LEU A CA 1
ATOM 1844 C C . LEU A 1 236 ? -15.477 25.203 -10.617 1 96.44 236 LEU A C 1
ATOM 1846 O O . LEU A 1 236 ? -14.836 26.141 -10.117 1 96.44 236 LEU A O 1
ATOM 1850 N N . VAL A 1 237 ? -16.75 25.203 -10.797 1 95 237 VAL A N 1
ATOM 1851 C CA . VAL A 1 237 ? -17.594 26.172 -10.102 1 95 237 VAL A CA 1
ATOM 1852 C C . VAL A 1 237 ? -18.594 25.438 -9.203 1 95 237 VAL A C 1
ATOM 1854 O O . VAL A 1 237 ? -19.375 24.609 -9.688 1 95 237 VAL A O 1
ATOM 1857 N N . LEU A 1 238 ? -18.484 25.719 -7.906 1 96.19 238 LEU A N 1
ATOM 1858 C CA . LEU A 1 238 ? -19.391 25.062 -6.973 1 96.19 238 LEU A CA 1
ATOM 1859 C C . LEU A 1 238 ? -20.688 25.859 -6.844 1 96.19 238 LEU A C 1
ATOM 1861 O O . LEU A 1 238 ? -20.672 27.078 -6.668 1 96.19 238 LEU A O 1
ATOM 1865 N N . THR A 1 239 ? -21.797 25.156 -6.914 1 95.12 239 THR A N 1
ATOM 1866 C CA . THR A 1 239 ? -23.094 25.844 -6.941 1 95.12 239 THR A CA 1
ATOM 1867 C C . THR A 1 239 ? -23.672 25.953 -5.535 1 95.12 239 THR A C 1
ATOM 1869 O O . THR A 1 239 ? -24.547 26.781 -5.285 1 95.12 239 THR A O 1
ATOM 1872 N N . ASP A 1 240 ? -23.188 25.109 -4.602 1 92.38 240 ASP A N 1
ATOM 1873 C CA . ASP A 1 240 ? -23.641 25.203 -3.217 1 92.38 240 ASP A CA 1
ATOM 1874 C C . ASP A 1 240 ? -22.766 26.188 -2.422 1 92.38 240 ASP A C 1
ATOM 1876 O O . ASP A 1 240 ? -21.641 26.469 -2.805 1 92.38 240 ASP A O 1
ATOM 1880 N N . ASN A 1 241 ? -23.438 26.734 -1.386 1 89.06 241 ASN A N 1
ATOM 1881 C CA . ASN A 1 241 ? -22.672 27.5 -0.404 1 89.06 241 ASN A CA 1
ATOM 1882 C C . ASN A 1 241 ? -22.812 26.906 0.997 1 89.06 241 ASN A C 1
ATOM 1884 O O . ASN A 1 241 ? -23.672 26.062 1.235 1 89.06 241 ASN A O 1
ATOM 1888 N N . LEU A 1 242 ? -21.859 27.281 1.848 1 87.38 242 LEU A N 1
ATOM 1889 C CA . LEU A 1 242 ? -21.781 26.672 3.172 1 87.38 242 LEU A CA 1
ATOM 1890 C C . LEU A 1 242 ? -23.062 26.906 3.957 1 87.38 242 LEU A C 1
ATOM 1892 O O . LEU A 1 242 ? -23.547 26.016 4.652 1 87.38 242 LEU A O 1
ATOM 1896 N N . ASP A 1 243 ? -23.656 28.016 3.807 1 85.19 243 ASP A N 1
ATOM 1897 C CA . ASP A 1 243 ? -24.875 28.359 4.535 1 85.19 243 ASP A CA 1
ATOM 1898 C C . ASP A 1 243 ? -26.047 27.484 4.094 1 85.19 243 ASP A C 1
ATOM 1900 O O . ASP A 1 243 ? -26.812 27 4.926 1 85.19 243 ASP A O 1
ATOM 1904 N N . SER A 1 244 ? -26.141 27.312 2.824 1 83.62 244 SER A N 1
ATOM 1905 C CA . SER A 1 244 ? -27.219 26.484 2.293 1 83.62 244 SER A CA 1
ATOM 1906 C C . SER A 1 244 ? -27.016 25.016 2.689 1 83.62 244 SER A C 1
ATOM 1908 O O . SER A 1 244 ? -28 24.312 2.961 1 83.62 244 SER A O 1
ATOM 1910 N N . LEU A 1 245 ? -25.781 24.578 2.715 1 85.56 245 LEU A N 1
ATOM 1911 C CA . LEU A 1 245 ? -25.5 23.203 3.092 1 85.56 245 LEU A CA 1
ATOM 1912 C C . LEU A 1 245 ? -25.859 22.953 4.551 1 85.56 245 LEU A C 1
ATOM 1914 O O . LEU A 1 245 ? -26.281 21.844 4.91 1 85.56 245 LEU A O 1
ATOM 1918 N N . MET A 1 246 ? -25.672 23.938 5.414 1 84.69 246 MET A N 1
ATOM 1919 C CA . MET A 1 246 ? -26.016 23.797 6.828 1 84.69 246 MET A CA 1
ATOM 1920 C C . MET A 1 246 ? -27.516 23.594 7.012 1 84.69 246 MET A C 1
ATOM 1922 O O . MET A 1 246 ? -27.938 22.781 7.844 1 84.69 246 MET A O 1
ATOM 1926 N N . LEU A 1 247 ? -28.328 24.203 6.18 1 79.75 247 LEU A N 1
ATOM 1927 C CA . LEU A 1 247 ? -29.781 24.062 6.27 1 79.75 247 LEU A CA 1
ATOM 1928 C C . LEU A 1 247 ? -30.219 22.656 5.914 1 79.75 247 LEU A C 1
ATOM 1930 O O . LEU A 1 247 ? -31.141 22.109 6.527 1 79.75 247 LEU A O 1
ATOM 1934 N N . THR A 1 248 ? -29.531 22.125 5.039 1 80.69 248 THR A N 1
ATOM 1935 C CA . THR A 1 248 ? -29.938 20.812 4.551 1 80.69 248 THR A CA 1
ATOM 1936 C C . THR A 1 248 ? -29.266 19.703 5.355 1 80.69 248 THR A C 1
ATOM 1938 O O . THR A 1 248 ? -29.75 18.578 5.395 1 80.69 248 THR A O 1
ATOM 1941 N N . ASN A 1 249 ? -28.203 20.016 5.992 1 82.69 249 ASN A N 1
ATOM 1942 C CA . ASN A 1 249 ? -27.422 18.969 6.641 1 82.69 249 ASN A CA 1
ATOM 1943 C C . ASN A 1 249 ? -27.766 18.844 8.117 1 82.69 249 ASN A C 1
ATOM 1945 O O . ASN A 1 249 ? -27.328 17.906 8.789 1 82.69 249 ASN A O 1
ATOM 1949 N N . ILE A 1 250 ? -28.469 19.734 8.602 1 86.69 250 ILE A N 1
ATOM 1950 C CA . ILE A 1 250 ? -29.016 19.578 9.938 1 86.69 250 ILE A CA 1
ATOM 1951 C C . ILE A 1 250 ? -30.375 18.875 9.859 1 86.69 250 ILE A C 1
ATOM 1953 O O . ILE A 1 250 ? -31.391 19.5 9.57 1 86.69 250 ILE A O 1
ATOM 1957 N N . ASP A 1 251 ? -30.344 17.641 9.82 1 81.5 251 ASP A N 1
ATOM 1958 C CA . ASP A 1 251 ? -31.516 16.766 9.75 1 81.5 251 ASP A CA 1
ATOM 1959 C C . ASP A 1 251 ? -31.656 15.945 11.031 1 81.5 251 ASP A C 1
ATOM 1961 O O . ASP A 1 251 ? -31.078 14.867 11.156 1 81.5 251 ASP A O 1
ATOM 1965 N N . LEU A 1 252 ? -32.562 16.344 11.883 1 82.5 252 LEU A N 1
ATOM 1966 C CA . LEU A 1 252 ? -32.719 15.711 13.188 1 82.5 252 LEU A CA 1
ATOM 1967 C C . LEU A 1 252 ? -33.375 14.344 13.055 1 82.5 252 LEU A C 1
ATOM 1969 O O . LEU A 1 252 ? -33.312 13.523 13.961 1 82.5 252 LEU A O 1
ATOM 1973 N N . GLU A 1 253 ? -34 14.102 11.891 1 81.62 253 GLU A N 1
ATOM 1974 C CA . GLU A 1 253 ? -34.625 12.812 11.656 1 81.62 253 GLU A CA 1
ATOM 1975 C C . GLU A 1 253 ? -33.594 11.688 11.562 1 81.62 253 GLU A C 1
ATOM 1977 O O . GLU A 1 253 ? -33.906 10.531 11.852 1 81.62 253 GLU A O 1
ATOM 1982 N N . LEU A 1 254 ? -32.438 12.055 11.133 1 85.56 254 LEU A N 1
ATOM 1983 C CA . LEU A 1 254 ? -31.359 11.07 11.016 1 85.56 254 LEU A CA 1
ATOM 1984 C C . LEU A 1 254 ? -31.016 10.484 12.383 1 85.56 254 LEU A C 1
ATOM 1986 O O . LEU A 1 254 ? -30.562 9.336 12.477 1 85.56 254 LEU A O 1
ATOM 1990 N N . LEU A 1 255 ? -31.266 11.234 13.414 1 86.69 255 LEU A N 1
ATOM 1991 C CA . LEU A 1 255 ? -30.906 10.82 14.773 1 86.69 255 LEU A CA 1
ATOM 1992 C C . LEU A 1 255 ? -31.859 9.75 15.281 1 86.69 255 LEU A C 1
ATOM 1994 O O . LEU A 1 255 ? -31.547 9.023 16.234 1 86.69 255 LEU A O 1
ATOM 1998 N N . THR A 1 256 ? -33.031 9.586 14.609 1 86.44 256 THR A N 1
ATOM 1999 C CA . THR A 1 256 ? -34.031 8.617 15.062 1 86.44 256 THR A CA 1
ATOM 2000 C C . THR A 1 256 ? -33.969 7.34 14.242 1 86.44 256 THR A C 1
ATOM 2002 O O . THR A 1 256 ? -34.656 6.359 14.547 1 86.44 256 THR A O 1
ATOM 2005 N N . LYS A 1 257 ? -33.188 7.395 13.227 1 86.31 257 LYS A N 1
ATOM 2006 C CA . LYS A 1 257 ? -33.062 6.199 12.391 1 86.31 257 LYS A CA 1
ATOM 2007 C C . LYS A 1 257 ? -32.344 5.078 13.141 1 86.31 257 LYS A C 1
ATOM 2009 O O . LYS A 1 257 ? -31.375 5.32 13.852 1 86.31 257 LYS A O 1
ATOM 2014 N N . THR A 1 258 ? -32.906 3.854 12.938 1 86.75 258 THR A N 1
ATOM 2015 C CA . THR A 1 258 ? -32.344 2.711 13.648 1 86.75 258 THR A CA 1
ATOM 2016 C C . THR A 1 258 ? -31.25 2.033 12.82 1 86.75 258 THR A C 1
ATOM 2018 O O . THR A 1 258 ? -31.375 1.93 11.594 1 86.75 258 THR A O 1
ATOM 2021 N N . PHE A 1 259 ? -30.25 1.681 13.523 1 90.25 259 PHE A N 1
ATOM 2022 C CA . PHE A 1 259 ? -29.125 0.972 12.922 1 90.25 259 PHE A CA 1
ATOM 2023 C C . PHE A 1 259 ? -29.516 -0.449 12.539 1 90.25 259 PHE A C 1
ATOM 2025 O O . PHE A 1 259 ? -30.047 -1.192 13.359 1 90.25 259 PHE A O 1
ATOM 2032 N N . ASN A 1 260 ? -29.375 -0.795 11.211 1 90.75 260 ASN A N 1
ATOM 2033 C CA . ASN A 1 260 ? -29.625 -2.148 10.727 1 90.75 260 ASN A CA 1
ATOM 2034 C C . ASN A 1 260 ? -28.328 -2.879 10.406 1 90.75 260 ASN A C 1
ATOM 2036 O O . ASN A 1 260 ? -27.719 -2.637 9.367 1 90.75 260 ASN A O 1
ATOM 2040 N N . LEU A 1 261 ? -28.047 -3.807 11.172 1 92.25 261 LEU A N 1
ATOM 2041 C CA . LEU A 1 261 ? -26.781 -4.527 11.086 1 92.25 261 LEU A CA 1
ATOM 2042 C C . LEU A 1 261 ? -26.703 -5.328 9.789 1 92.25 261 LEU A C 1
ATOM 2044 O O . LEU A 1 261 ? -25.672 -5.309 9.102 1 92.25 261 LEU A O 1
ATOM 2048 N N . GLU A 1 262 ? -27.766 -6.016 9.375 1 91.19 262 GLU A N 1
ATOM 2049 C CA . GLU A 1 262 ? -27.781 -6.961 8.258 1 91.19 262 GLU A CA 1
ATOM 2050 C C . GLU A 1 262 ? -27.578 -6.246 6.93 1 91.19 262 GLU A C 1
ATOM 2052 O O . GLU A 1 262 ? -27.109 -6.848 5.961 1 91.19 262 GLU A O 1
ATOM 2057 N N . LYS A 1 263 ? -27.828 -4.992 6.938 1 89.81 263 LYS A N 1
ATOM 2058 C CA . LYS A 1 263 ? -27.734 -4.246 5.688 1 89.81 263 LYS A CA 1
ATOM 2059 C C . LYS A 1 263 ? -26.391 -3.551 5.559 1 89.81 263 LYS A C 1
ATOM 2061 O O . LYS A 1 263 ? -26.031 -3.076 4.48 1 89.81 263 LYS A O 1
ATOM 2066 N N . HIS A 1 264 ? -25.688 -3.525 6.668 1 94.38 264 HIS A N 1
ATOM 2067 C CA . HIS A 1 264 ? -24.406 -2.818 6.645 1 94.38 264 HIS A CA 1
ATOM 2068 C C . HIS A 1 264 ? -23.375 -3.559 5.793 1 94.38 264 HIS A C 1
ATOM 2070 O O . HIS A 1 264 ? -23.203 -4.773 5.934 1 94.38 264 HIS A O 1
ATOM 2076 N N . ILE A 1 265 ? -22.688 -2.844 4.961 1 95.25 265 ILE A N 1
ATOM 2077 C CA . ILE A 1 265 ? -21.781 -3.412 3.971 1 95.25 265 ILE A CA 1
ATOM 2078 C C . ILE A 1 265 ? -20.656 -4.172 4.676 1 95.25 265 ILE A C 1
ATOM 2080 O O . ILE A 1 265 ? -20.281 -5.273 4.254 1 95.25 265 ILE A O 1
ATOM 2084 N N . ASP A 1 266 ? -20.109 -3.646 5.77 1 95.19 266 ASP A N 1
ATOM 2085 C CA . ASP A 1 266 ? -19 -4.293 6.465 1 95.19 266 ASP A CA 1
ATOM 2086 C C . ASP A 1 266 ? -19.453 -5.609 7.098 1 95.19 266 ASP A C 1
ATOM 2088 O O . ASP A 1 266 ? -18.672 -6.559 7.18 1 95.19 266 ASP A O 1
ATOM 2092 N N . PHE A 1 267 ? -20.719 -5.688 7.551 1 96.12 267 PHE A N 1
ATOM 2093 C CA . PHE A 1 267 ? -21.234 -6.938 8.094 1 96.12 267 PHE A CA 1
ATOM 2094 C C . PHE A 1 267 ? -21.375 -7.988 7.004 1 96.12 267 PHE A C 1
ATOM 2096 O O . PHE A 1 267 ? -20.953 -9.133 7.184 1 96.12 267 PHE A O 1
ATOM 2103 N N . ARG A 1 268 ? -21.859 -7.566 5.902 1 96.44 268 ARG A N 1
ATOM 2104 C CA . ARG A 1 268 ? -22.047 -8.477 4.777 1 96.44 268 ARG A CA 1
ATOM 2105 C C . ARG A 1 268 ? -20.703 -9.016 4.289 1 96.44 268 ARG A C 1
ATOM 2107 O O . ARG A 1 268 ? -20.578 -10.195 3.951 1 96.44 268 ARG A O 1
ATOM 2114 N N . ILE A 1 269 ? -19.719 -8.133 4.273 1 96.56 269 ILE A N 1
ATOM 2115 C CA . ILE A 1 269 ? -18.375 -8.547 3.875 1 96.56 269 ILE A CA 1
ATOM 2116 C C . ILE A 1 269 ? -17.828 -9.562 4.875 1 96.56 269 ILE A C 1
ATOM 2118 O O . ILE A 1 269 ? -17.266 -10.594 4.48 1 96.56 269 ILE A O 1
ATOM 2122 N N . ALA A 1 270 ? -18.016 -9.305 6.148 1 96.94 270 ALA A N 1
ATOM 2123 C CA . ALA A 1 270 ? -17.547 -10.219 7.184 1 96.94 270 ALA A CA 1
ATOM 2124 C C . ALA A 1 270 ? -18.281 -11.555 7.105 1 96.94 270 ALA A C 1
ATOM 2126 O O . ALA A 1 270 ? -17.672 -12.609 7.309 1 96.94 270 ALA A O 1
ATOM 2127 N N . GLU A 1 271 ? -19.562 -11.531 6.812 1 97.31 271 GLU A N 1
ATOM 2128 C CA . GLU A 1 271 ? -20.344 -12.758 6.648 1 97.31 271 GLU A CA 1
ATOM 2129 C C . GLU A 1 271 ? -19.812 -13.602 5.492 1 97.31 271 GLU A C 1
ATOM 2131 O O . GLU A 1 271 ? -19.703 -14.82 5.605 1 97.31 271 GLU A O 1
ATOM 2136 N N . ASN A 1 272 ? -19.5 -12.898 4.457 1 97.38 272 ASN A N 1
ATOM 2137 C CA . ASN A 1 272 ? -19 -13.625 3.295 1 97.38 272 ASN A CA 1
ATOM 2138 C C . ASN A 1 272 ? -17.562 -14.102 3.51 1 97.38 272 ASN A C 1
ATOM 2140 O O . ASN A 1 272 ? -17.141 -15.117 2.951 1 97.38 272 ASN A O 1
ATOM 2144 N N . ASP A 1 273 ? -16.766 -13.375 4.309 1 96.81 273 ASP A N 1
ATOM 2145 C CA . ASP A 1 273 ? -15.445 -13.867 4.695 1 96.81 273 ASP A CA 1
ATOM 2146 C C . ASP A 1 273 ? -15.562 -15.156 5.504 1 96.81 273 ASP A C 1
ATOM 2148 O O . ASP A 1 273 ? -14.789 -16.094 5.297 1 96.81 273 ASP A O 1
ATOM 2152 N N . ARG A 1 274 ? -16.547 -15.188 6.391 1 98.19 274 ARG A N 1
ATOM 2153 C CA . ARG A 1 274 ? -16.812 -16.406 7.141 1 98.19 274 ARG A CA 1
ATOM 2154 C C . ARG A 1 274 ? -17.219 -17.547 6.207 1 98.19 274 ARG A C 1
ATOM 2156 O O . ARG A 1 274 ? -16.75 -18.688 6.359 1 98.19 274 ARG A O 1
ATOM 2163 N N . LYS A 1 275 ? -18.062 -17.266 5.266 1 98.31 275 LYS A N 1
ATOM 2164 C CA . LYS A 1 275 ? -18.469 -18.266 4.293 1 98.31 275 LYS A CA 1
ATOM 2165 C C . LYS A 1 275 ? -17.281 -18.797 3.5 1 98.31 275 LYS A C 1
ATOM 2167 O O . LYS A 1 275 ? -17.203 -19.984 3.221 1 98.31 275 LYS A O 1
ATOM 2172 N N . SER A 1 276 ? -16.375 -17.906 3.156 1 98.06 276 SER A N 1
ATOM 2173 C CA . SER A 1 276 ? -15.164 -18.297 2.451 1 98.06 276 SER A CA 1
ATOM 2174 C C . SER A 1 276 ? -14.344 -19.281 3.281 1 98.06 276 SER A C 1
ATOM 2176 O O . SER A 1 276 ? -13.82 -20.266 2.754 1 98.06 276 SER A O 1
ATOM 2178 N N . LYS A 1 277 ? -14.242 -19.031 4.574 1 98.44 277 LYS A N 1
ATOM 2179 C CA . LYS A 1 277 ? -13.5 -19.938 5.453 1 98.44 277 LYS A CA 1
ATOM 2180 C C . LYS A 1 277 ? -14.219 -21.266 5.598 1 98.44 277 LYS A C 1
ATOM 2182 O O . LYS A 1 277 ? -13.57 -22.328 5.672 1 98.44 277 LYS A O 1
ATOM 2187 N N . TYR A 1 278 ? -15.586 -21.266 5.621 1 98.62 278 TYR A N 1
ATOM 2188 C CA . TYR A 1 278 ? -16.391 -22.484 5.645 1 98.62 278 TYR A CA 1
ATOM 2189 C C . TYR A 1 278 ? -16.125 -23.328 4.398 1 98.62 278 TYR A C 1
ATOM 2191 O O . TYR A 1 278 ? -15.914 -24.547 4.492 1 98.62 278 TYR A O 1
ATOM 2199 N N . LEU A 1 279 ? -16.078 -22.656 3.285 1 98.31 279 LEU A N 1
ATOM 2200 C CA . LEU A 1 279 ? -15.844 -23.344 2.025 1 98.31 279 LEU A CA 1
ATOM 2201 C C . LEU A 1 279 ? -14.422 -23.891 1.962 1 98.31 279 LEU A C 1
ATOM 2203 O O . LEU A 1 279 ? -14.188 -24.969 1.391 1 98.31 279 LEU A O 1
ATOM 2207 N N . LEU A 1 280 ? -13.461 -23.188 2.566 1 98.06 280 LEU A N 1
ATOM 2208 C CA . LEU A 1 280 ? -12.094 -23.688 2.625 1 98.06 280 LEU A CA 1
ATOM 2209 C C . LEU A 1 280 ? -12.016 -24.953 3.479 1 98.06 280 LEU A C 1
ATOM 2211 O O . LEU A 1 280 ? -11.281 -25.891 3.145 1 98.06 280 LEU A O 1
ATOM 2215 N N . MET A 1 281 ? -12.75 -24.953 4.598 1 98.38 281 MET A N 1
ATOM 2216 C CA . MET A 1 281 ? -12.82 -26.141 5.43 1 98.38 281 MET A CA 1
ATOM 2217 C C . MET A 1 281 ? -13.422 -27.312 4.656 1 98.38 281 MET A C 1
ATOM 2219 O O . MET A 1 281 ? -12.883 -28.422 4.676 1 98.38 281 MET A O 1
ATOM 2223 N N . ARG A 1 282 ? -14.469 -27.047 3.93 1 98.12 282 ARG A N 1
ATOM 2224 C CA . ARG A 1 282 ? -15.109 -28.094 3.123 1 98.12 282 ARG A CA 1
ATOM 2225 C C . ARG A 1 282 ? -14.18 -28.578 2.016 1 98.12 282 ARG A C 1
ATOM 2227 O O . ARG A 1 282 ? -14.203 -29.75 1.649 1 98.12 282 ARG A O 1
ATOM 2234 N N . LEU A 1 283 ? -13.43 -27.625 1.49 1 98 283 LEU A N 1
ATOM 2235 C CA . LEU A 1 283 ? -12.453 -27.969 0.458 1 98 283 LEU A CA 1
ATOM 2236 C C . LEU A 1 283 ? -11.422 -28.953 0.995 1 98 283 LEU A C 1
ATOM 2238 O O . LEU A 1 283 ? -11.141 -29.969 0.362 1 98 283 LEU A O 1
ATOM 2242 N N . GLN A 1 284 ? -10.883 -28.672 2.17 1 97.94 284 GLN A N 1
ATOM 2243 C CA . GLN A 1 284 ? -9.891 -29.562 2.773 1 97.94 284 GLN A CA 1
ATOM 2244 C C . GLN A 1 284 ? -10.492 -30.922 3.092 1 97.94 284 GLN A C 1
ATOM 2246 O O . GLN A 1 284 ? -9.844 -31.953 2.891 1 97.94 284 GLN A O 1
ATOM 2251 N N . GLN A 1 285 ? -11.719 -30.969 3.504 1 97.38 285 GLN A N 1
ATOM 2252 C CA . GLN A 1 285 ? -12.422 -32.219 3.775 1 97.38 285 GLN A CA 1
ATOM 2253 C C . GLN A 1 285 ? -12.609 -33.031 2.5 1 97.38 285 GLN A C 1
ATOM 2255 O O . GLN A 1 285 ? -12.477 -34.25 2.514 1 97.38 285 GLN A O 1
ATOM 2260 N N . SER A 1 286 ? -12.867 -32.25 1.489 1 96.88 286 SER A N 1
ATOM 2261 C CA . SER A 1 286 ? -13.18 -32.906 0.222 1 96.88 286 SER A CA 1
ATOM 2262 C C . SER A 1 286 ? -11.93 -33.531 -0.396 1 96.88 286 SER A C 1
ATOM 2264 O O . SER A 1 286 ? -12.023 -34.375 -1.275 1 96.88 286 SER A O 1
ATOM 2266 N N . LYS A 1 287 ? -10.75 -33.156 0.031 1 96.12 287 LYS A N 1
ATOM 2267 C CA . LYS A 1 287 ? -9.5 -33.719 -0.488 1 96.12 287 LYS A CA 1
ATOM 2268 C C . LYS A 1 287 ? -9.328 -35.188 -0.056 1 96.12 287 LYS A C 1
ATOM 2270 O O . LYS A 1 287 ? -8.492 -35.906 -0.602 1 96.12 287 LYS A O 1
ATOM 2275 N N . ALA A 1 288 ? -10.18 -35.656 0.873 1 95.25 288 ALA A N 1
ATOM 2276 C CA . ALA A 1 288 ? -10.164 -37.062 1.318 1 95.25 288 ALA A CA 1
ATOM 2277 C C . ALA A 1 288 ? -11.039 -37.938 0.421 1 95.25 288 ALA A C 1
ATOM 2279 O O . ALA A 1 288 ? -10.953 -39.156 0.47 1 95.25 288 ALA A O 1
ATOM 2280 N N . LEU A 1 289 ? -11.75 -37.281 -0.485 1 96.38 289 LEU A N 1
ATOM 2281 C CA . LEU A 1 289 ? -12.648 -38.031 -1.368 1 96.38 289 LEU A CA 1
ATOM 2282 C C . LEU A 1 289 ? -11.922 -38.469 -2.637 1 96.38 289 LEU A C 1
ATOM 2284 O O . LEU A 1 289 ? -10.945 -37.812 -3.049 1 96.38 289 LEU A O 1
ATOM 2288 N N . PRO A 1 290 ? -12.383 -39.562 -3.252 1 96.5 290 PRO A N 1
ATOM 2289 C CA . PRO A 1 290 ? -11.812 -39.938 -4.543 1 96.5 290 PRO A CA 1
ATOM 2290 C C . PRO A 1 290 ? -12.117 -38.938 -5.652 1 96.5 290 PRO A C 1
ATOM 2292 O O . PRO A 1 290 ? -13.055 -38.156 -5.535 1 96.5 290 PRO A O 1
ATOM 2295 N N . SER A 1 291 ? -11.336 -38.875 -6.594 1 96.81 291 SER A N 1
ATOM 2296 C CA . SER A 1 291 ? -11.602 -38.094 -7.805 1 96.81 291 SER A CA 1
ATOM 2297 C C . SER A 1 291 ? -11.625 -39 -9.039 1 96.81 291 SER A C 1
ATOM 2299 O O . SER A 1 291 ? -10.914 -40 -9.094 1 96.81 291 SER A O 1
ATOM 2301 N N . LEU A 1 292 ? -12.539 -38.688 -9.938 1 97.81 292 LEU A N 1
ATOM 2302 C CA . LEU A 1 292 ? -12.766 -39.469 -11.148 1 97.81 292 LEU A CA 1
ATOM 2303 C C . LEU A 1 292 ? -12.57 -38.625 -12.398 1 97.81 292 LEU A C 1
ATOM 2305 O O . LEU A 1 292 ? -13.125 -37.531 -12.5 1 97.81 292 LEU A O 1
ATOM 2309 N N . GLY A 1 293 ? -11.711 -39.094 -13.289 1 97.56 293 GLY A N 1
ATOM 2310 C CA . GLY A 1 293 ? -11.484 -38.438 -14.562 1 97.56 293 GLY A CA 1
ATOM 2311 C C . GLY A 1 293 ? -11.508 -39.406 -15.742 1 97.56 293 GLY A C 1
ATOM 2312 O O . GLY A 1 293 ? -11.359 -40.594 -15.57 1 97.56 293 GLY A O 1
ATOM 2313 N N . ALA A 1 294 ? -11.812 -38.812 -16.922 1 98.06 294 ALA A N 1
ATOM 2314 C CA . ALA A 1 294 ? -11.758 -39.562 -18.188 1 98.06 294 ALA A CA 1
ATOM 2315 C C . ALA A 1 294 ? -10.82 -38.875 -19.188 1 98.06 294 ALA A C 1
ATOM 2317 O O . ALA A 1 294 ? -10.578 -37.688 -19.094 1 98.06 294 ALA A O 1
ATOM 2318 N N . PHE A 1 295 ? -10.227 -39.688 -20 1 97.5 295 PHE A N 1
ATOM 2319 C CA . PHE A 1 295 ? -9.398 -39.094 -21.047 1 97.5 295 PHE A CA 1
ATOM 2320 C C . PHE A 1 295 ? -9.539 -39.906 -22.344 1 97.5 295 PHE A C 1
ATOM 2322 O O . PHE A 1 295 ? -9.859 -41.094 -22.312 1 97.5 295 PHE A O 1
ATOM 2329 N N . LEU A 1 296 ? -9.453 -39.25 -23.469 1 97.56 296 LEU A N 1
ATOM 2330 C CA . LEU A 1 296 ? -9.43 -39.781 -24.812 1 97.56 296 LEU A CA 1
ATOM 2331 C C . LEU A 1 296 ? -8.156 -39.406 -25.547 1 97.56 296 LEU A C 1
ATOM 2333 O O . LEU A 1 296 ? -7.863 -38.219 -25.688 1 97.56 296 LEU A O 1
ATOM 2337 N N . ASN A 1 297 ? -7.324 -40.375 -25.875 1 96.88 297 ASN A N 1
ATOM 2338 C CA . ASN A 1 297 ? -6.098 -40.156 -26.625 1 96.88 297 ASN A CA 1
ATOM 2339 C C . ASN A 1 297 ? -6.246 -40.625 -28.078 1 96.88 297 ASN A C 1
ATOM 2341 O O . ASN A 1 297 ? -6.793 -41.688 -28.344 1 96.88 297 ASN A O 1
ATOM 2345 N N . TYR A 1 298 ? -5.855 -39.781 -28.938 1 97.12 298 TYR A N 1
ATOM 2346 C CA . TYR A 1 298 ? -5.703 -40.125 -30.344 1 97.12 298 TYR A CA 1
ATOM 2347 C C . TYR A 1 298 ? -4.305 -39.781 -30.844 1 97.12 298 TYR A C 1
ATOM 2349 O O . TYR A 1 298 ? -3.842 -38.656 -30.688 1 97.12 298 TYR A O 1
ATOM 2357 N N . GLY A 1 299 ? -3.623 -40.844 -31.344 1 96.31 299 GLY A N 1
ATOM 2358 C CA . GLY A 1 299 ? -2.25 -40.562 -31.734 1 96.31 299 GLY A CA 1
ATOM 2359 C C . GLY A 1 299 ? -1.775 -41.406 -32.875 1 96.31 299 GLY A C 1
ATOM 2360 O O . GLY A 1 299 ? -2.525 -42.25 -33.375 1 96.31 299 GLY A O 1
ATOM 2361 N N . ALA A 1 300 ? -0.64 -41.062 -33.375 1 95.62 300 ALA A N 1
ATOM 2362 C CA . ALA A 1 300 ? 0.072 -41.781 -34.438 1 95.62 300 ALA A CA 1
ATOM 2363 C C . ALA A 1 300 ? 1.553 -41.938 -34.094 1 95.62 300 ALA A C 1
ATOM 2365 O O . ALA A 1 300 ? 2.164 -41 -33.562 1 95.62 300 ALA A O 1
ATOM 2366 N N . ALA A 1 301 ? 2.039 -43.125 -34.312 1 95.75 301 ALA A N 1
ATOM 2367 C CA . ALA A 1 301 ? 3.447 -43.406 -34.031 1 95.75 301 ALA A CA 1
ATOM 2368 C C . ALA A 1 301 ? 4.148 -43.906 -35.281 1 95.75 301 ALA A C 1
ATOM 2370 O O . ALA A 1 301 ? 3.551 -44.625 -36.094 1 95.75 301 ALA A O 1
ATOM 2371 N N . ALA A 1 302 ? 5.363 -43.5 -35.469 1 95.31 302 ALA A N 1
ATOM 2372 C CA . ALA A 1 302 ? 6.188 -43.938 -36.594 1 95.31 302 ALA A CA 1
ATOM 2373 C C . ALA A 1 302 ? 7.574 -44.375 -36.125 1 95.31 302 ALA A C 1
ATOM 2375 O O . ALA A 1 302 ? 8.094 -43.812 -35.125 1 95.31 302 ALA A O 1
ATOM 2376 N N . ASN A 1 303 ? 8.109 -45.344 -36.719 1 94.06 303 ASN A N 1
ATOM 2377 C CA . ASN A 1 303 ? 9.438 -45.875 -36.406 1 94.06 303 ASN A CA 1
ATOM 2378 C C . ASN A 1 303 ? 10.305 -45.938 -37.656 1 94.06 303 ASN A C 1
ATOM 2380 O O . ASN A 1 303 ? 9.812 -46.281 -38.75 1 94.06 303 ASN A O 1
ATOM 2384 N N . SER A 1 304 ? 11.508 -45.594 -37.5 1 94 304 SER A N 1
ATOM 2385 C CA . SER A 1 304 ? 12.438 -45.625 -38.625 1 94 304 SER A CA 1
ATOM 2386 C C . SER A 1 304 ? 13.891 -45.625 -38.156 1 94 304 SER A C 1
ATOM 2388 O O . SER A 1 304 ? 14.188 -45.188 -37.062 1 94 304 SER A O 1
ATOM 2390 N N . ASN A 1 305 ? 14.734 -46.219 -38.906 1 92.88 305 ASN A N 1
ATOM 2391 C CA . ASN A 1 305 ? 16.156 -46.188 -38.562 1 92.88 305 ASN A CA 1
ATOM 2392 C C . ASN A 1 305 ? 16.828 -44.906 -39.031 1 92.88 305 ASN A C 1
ATOM 2394 O O . ASN A 1 305 ? 17.938 -44.594 -38.625 1 92.88 305 ASN A O 1
ATOM 2398 N N . THR A 1 306 ? 16.172 -44.219 -39.938 1 92.19 306 THR A N 1
ATOM 2399 C CA . THR A 1 306 ? 16.609 -42.906 -40.406 1 92.19 306 THR A CA 1
ATOM 2400 C C . THR A 1 306 ? 15.5 -41.875 -40.25 1 92.19 306 THR A C 1
ATOM 2402 O O . THR A 1 306 ? 14.352 -42.219 -40 1 92.19 306 THR A O 1
ATOM 2405 N N . PHE A 1 307 ? 15.914 -40.562 -40.344 1 93.81 307 PHE A N 1
ATOM 2406 C CA . PHE A 1 307 ? 14.898 -39.531 -40.219 1 93.81 307 PHE A CA 1
ATOM 2407 C C . PHE A 1 307 ? 14.055 -39.438 -41.469 1 93.81 307 PHE A C 1
ATOM 2409 O O . PHE A 1 307 ? 14.391 -38.688 -42.406 1 93.81 307 PHE A O 1
ATOM 2416 N N . SER A 1 308 ? 12.969 -40.156 -41.531 1 93.62 308 SER A N 1
ATOM 2417 C CA . SER A 1 308 ? 12.102 -40.188 -42.688 1 93.62 308 SER A CA 1
ATOM 2418 C C . SER A 1 308 ? 10.68 -39.75 -42.344 1 93.62 308 SER A C 1
ATOM 2420 O O . SER A 1 308 ? 9.75 -40.031 -43.125 1 93.62 308 SER A O 1
ATOM 2422 N N . PHE A 1 309 ? 10.523 -39.125 -41.281 1 93.31 309 PHE A N 1
ATOM 2423 C CA . PHE A 1 309 ? 9.203 -38.938 -40.719 1 93.31 309 PHE A CA 1
ATOM 2424 C C . PHE A 1 309 ? 8.414 -37.906 -41.531 1 93.31 309 PHE A C 1
ATOM 2426 O O . PHE A 1 309 ? 7.188 -37.844 -41.406 1 93.31 309 PHE A O 1
ATOM 2433 N N . LEU A 1 310 ? 9 -37.125 -42.344 1 92.25 310 LEU A N 1
ATOM 2434 C CA . LEU A 1 310 ? 8.328 -36.094 -43.156 1 92.25 310 LEU A CA 1
ATOM 2435 C C . LEU A 1 310 ? 8.086 -36.594 -44.594 1 92.25 310 LEU A C 1
ATOM 2437 O O . LEU A 1 310 ? 7.465 -35.906 -45.375 1 92.25 310 LEU A O 1
ATOM 2441 N N . ASP A 1 311 ? 8.508 -37.812 -44.812 1 92.44 311 ASP A N 1
ATOM 2442 C CA . ASP A 1 311 ? 8.352 -38.406 -46.125 1 92.44 311 ASP A CA 1
ATOM 2443 C C . ASP A 1 311 ? 6.957 -39 -46.312 1 92.44 311 ASP A C 1
ATOM 2445 O O . ASP A 1 311 ? 6.352 -39.5 -45.375 1 92.44 311 ASP A O 1
ATOM 2449 N N . GLU A 1 312 ? 6.512 -39.094 -47.562 1 90.38 312 GLU A N 1
ATOM 2450 C CA . GLU A 1 312 ? 5.184 -39.625 -47.875 1 90.38 312 GLU A CA 1
ATOM 2451 C C . GLU A 1 312 ? 5.125 -41.125 -47.656 1 90.38 312 GLU A C 1
ATOM 2453 O O . GLU A 1 312 ? 4.066 -41.688 -47.344 1 90.38 312 GLU A O 1
ATOM 2458 N N . SER A 1 313 ? 6.211 -41.781 -47.844 1 90.5 313 SER A N 1
ATOM 2459 C CA . SER A 1 313 ? 6.25 -43.219 -47.781 1 90.5 313 SER A CA 1
ATOM 2460 C C . SER A 1 313 ? 6.332 -43.719 -46.344 1 90.5 313 SER A C 1
ATOM 2462 O O . SER A 1 313 ? 6.207 -44.938 -46.094 1 90.5 313 SER A O 1
ATOM 2464 N N . GLN A 1 314 ? 6.441 -42.781 -45.406 1 92.12 314 GLN A N 1
ATOM 2465 C CA . GLN A 1 314 ? 6.578 -43.188 -44 1 92.12 314 GLN A CA 1
ATOM 2466 C C . GLN A 1 314 ? 5.273 -43.781 -43.469 1 92.12 314 GLN A C 1
ATOM 2468 O O . GLN A 1 314 ? 4.203 -43.219 -43.656 1 92.12 314 GLN A O 1
ATOM 2473 N N . ASP A 1 315 ? 5.379 -44.969 -42.781 1 91.75 315 ASP A N 1
ATOM 2474 C CA . ASP A 1 315 ? 4.207 -45.625 -42.188 1 91.75 315 ASP A CA 1
ATOM 2475 C C . ASP A 1 315 ? 3.9 -45.031 -40.812 1 91.75 315 ASP A C 1
ATOM 2477 O O . ASP A 1 315 ? 4.766 -45.031 -39.938 1 91.75 315 ASP A O 1
ATOM 2481 N N . TRP A 1 316 ? 2.719 -44.5 -40.656 1 94.25 316 TRP A N 1
ATOM 2482 C CA . TRP A 1 316 ? 2.221 -44.031 -39.375 1 94.25 316 TRP A CA 1
ATOM 2483 C C . TRP A 1 316 ? 1.13 -44.969 -38.844 1 94.25 316 TRP A C 1
ATOM 2485 O O . TRP A 1 316 ? 0.127 -45.219 -39.531 1 94.25 316 TRP A O 1
ATOM 2495 N N . PHE A 1 317 ? 1.347 -45.531 -37.562 1 94.69 317 PHE A N 1
ATOM 2496 C CA . PHE A 1 317 ? 0.362 -46.406 -36.938 1 94.69 317 PHE A CA 1
ATOM 2497 C C . PHE A 1 317 ? -0.531 -45.625 -36 1 94.69 317 PHE A C 1
ATOM 2499 O O . PHE A 1 317 ? -0.057 -45.125 -34.969 1 94.69 317 PHE A O 1
ATOM 2506 N N . LYS A 1 318 ? -1.825 -45.562 -36.281 1 95.5 318 LYS A N 1
ATOM 2507 C CA . LYS A 1 318 ? -2.783 -44.812 -35.5 1 95.5 318 LYS A CA 1
ATOM 2508 C C . LYS A 1 318 ? -3.326 -45.625 -34.344 1 95.5 318 LYS A C 1
ATOM 2510 O O . LYS A 1 318 ? -3.346 -46.844 -34.375 1 95.5 318 LYS A O 1
ATOM 2515 N N . SER A 1 319 ? -3.516 -44.938 -33.281 1 94.75 319 SER A N 1
ATOM 2516 C CA . SER A 1 319 ? -4.121 -45.562 -32.125 1 94.75 319 SER A CA 1
ATOM 2517 C C . SER A 1 319 ? -5.051 -44.625 -31.391 1 94.75 319 SER A C 1
ATOM 2519 O O . SER A 1 319 ? -4.914 -43.406 -31.516 1 94.75 319 SER A O 1
ATOM 2521 N N . SER A 1 320 ? -6.125 -45.125 -30.719 1 96.19 320 SER A N 1
ATOM 2522 C CA . SER A 1 320 ? -7.066 -44.375 -29.891 1 96.19 320 SER A CA 1
ATOM 2523 C C . SER A 1 320 ? -7.367 -45.125 -28.594 1 96.19 320 SER A C 1
ATOM 2525 O O . SER A 1 320 ? -7.539 -46.344 -28.609 1 96.19 320 SER A O 1
ATOM 2527 N N . VAL A 1 321 ? -7.273 -44.406 -27.547 1 96.19 321 VAL A N 1
ATOM 2528 C CA . VAL A 1 321 ? -7.48 -45.031 -26.25 1 96.19 321 VAL A CA 1
ATOM 2529 C C . VAL A 1 321 ? -8.461 -44.188 -25.422 1 96.19 321 VAL A C 1
ATOM 2531 O O . VAL A 1 321 ? -8.289 -42.969 -25.281 1 96.19 321 VAL A O 1
ATOM 2534 N N . LEU A 1 322 ? -9.531 -44.75 -24.922 1 97.12 322 LEU A N 1
ATOM 2535 C CA . LEU A 1 322 ? -10.414 -44.188 -23.922 1 97.12 322 LEU A CA 1
ATOM 2536 C C . LEU A 1 322 ? -10.078 -44.719 -22.531 1 97.12 322 LEU A C 1
ATOM 2538 O O . LEU A 1 322 ? -9.969 -45.938 -22.344 1 97.12 322 LEU A O 1
ATOM 2542 N N . GLY A 1 323 ? -9.836 -43.844 -21.609 1 97.31 323 GLY A N 1
ATOM 2543 C CA . GLY A 1 323 ? -9.492 -44.281 -20.266 1 97.31 323 GLY A CA 1
ATOM 2544 C C . GLY A 1 323 ? -10.266 -43.531 -19.188 1 97.31 323 GLY A C 1
ATOM 2545 O O . GLY A 1 323 ? -10.727 -42.406 -19.391 1 97.31 323 GLY A O 1
ATOM 2546 N N . ILE A 1 324 ? -10.484 -44.219 -18.078 1 97.44 324 ILE A N 1
ATOM 2547 C CA . ILE A 1 324 ? -11.055 -43.656 -16.844 1 97.44 324 ILE A CA 1
ATOM 2548 C C . ILE A 1 324 ? -10.086 -43.875 -15.688 1 97.44 324 ILE A C 1
ATOM 2550 O O . ILE A 1 324 ? -9.477 -44.938 -15.555 1 97.44 324 ILE A O 1
ATOM 2554 N N . SER A 1 325 ? -9.852 -42.812 -15.008 1 97 325 SER A N 1
ATOM 2555 C CA . SER A 1 325 ? -8.898 -42.875 -13.914 1 97 325 SER A CA 1
ATOM 2556 C C . SER A 1 325 ? -9.547 -42.5 -12.586 1 97 325 SER A C 1
ATOM 2558 O O . SER A 1 325 ? -10.102 -41.406 -12.461 1 97 325 SER A O 1
ATOM 2560 N N . LEU A 1 326 ? -9.484 -43.406 -11.594 1 97.62 326 LEU A N 1
ATOM 2561 C CA . LEU A 1 326 ? -9.977 -43.156 -10.242 1 97.62 326 LEU A CA 1
ATOM 2562 C C . LEU A 1 326 ? -8.82 -43 -9.258 1 97.62 326 LEU A C 1
ATOM 2564 O O . LEU A 1 326 ? -7.996 -43.906 -9.125 1 97.62 326 LEU A O 1
ATOM 2568 N N . LYS A 1 327 ? -8.68 -41.875 -8.617 1 96.88 327 LYS A N 1
ATOM 2569 C CA . LYS A 1 327 ? -7.652 -41.625 -7.613 1 96.88 327 LYS A CA 1
ATOM 2570 C C . LYS A 1 327 ? -8.258 -41.594 -6.211 1 96.88 327 LYS A C 1
ATOM 2572 O O . LYS A 1 327 ? -9.148 -40.781 -5.941 1 96.88 327 LYS A O 1
ATOM 2577 N N . ILE A 1 328 ? -7.816 -42.438 -5.32 1 96.69 328 ILE A N 1
ATOM 2578 C CA . ILE A 1 328 ? -8.383 -42.531 -3.982 1 96.69 328 ILE A CA 1
ATOM 2579 C C . ILE A 1 328 ? -7.297 -42.281 -2.941 1 96.69 328 ILE A C 1
ATOM 2581 O O . ILE A 1 328 ? -6.402 -43.125 -2.752 1 96.69 328 ILE A O 1
ATOM 2585 N N . PRO A 1 329 ? -7.32 -41.188 -2.285 1 96 329 PRO A N 1
ATOM 2586 C CA . PRO A 1 329 ? -6.398 -41 -1.164 1 96 329 PRO A CA 1
ATOM 2587 C C . PRO A 1 329 ? -6.719 -41.938 0.019 1 96 329 PRO A C 1
ATOM 2589 O O . PRO A 1 329 ? -7.844 -41.906 0.525 1 96 329 PRO A O 1
ATOM 2592 N N . LEU A 1 330 ? -5.781 -42.688 0.48 1 96.12 330 LEU A N 1
ATOM 2593 C CA . LEU A 1 330 ? -6.023 -43.688 1.517 1 96.12 330 LEU A CA 1
ATOM 2594 C C . LEU A 1 330 ? -5.445 -43.219 2.854 1 96.12 330 LEU A C 1
ATOM 2596 O O . LEU A 1 330 ? -6.164 -43.125 3.85 1 96.12 330 LEU A O 1
ATOM 2600 N N . PHE A 1 331 ? -4.098 -43 2.877 1 95.88 331 PHE A N 1
ATOM 2601 C CA . PHE A 1 331 ? -3.412 -42.688 4.121 1 95.88 331 PHE A CA 1
ATOM 2602 C C . PHE A 1 331 ? -2.385 -41.594 3.906 1 95.88 331 PHE A C 1
ATOM 2604 O O . PHE A 1 331 ? -1.633 -41.625 2.93 1 95.88 331 PHE A O 1
ATOM 2611 N N . SER A 1 332 ? -2.422 -40.594 4.746 1 96.19 332 SER A N 1
ATOM 2612 C CA . SER A 1 332 ? -1.496 -39.469 4.656 1 96.19 332 SER A CA 1
ATOM 2613 C C . SER A 1 332 ? -0.785 -39.219 5.98 1 96.19 332 SER A C 1
ATOM 2615 O O . SER A 1 332 ? -0.363 -38.094 6.273 1 96.19 332 SER A O 1
ATOM 2617 N N . SER A 1 333 ? -0.664 -40.125 6.852 1 97.19 333 SER A N 1
ATOM 2618 C CA . SER A 1 333 ? -0.043 -40 8.164 1 97.19 333 SER A CA 1
ATOM 2619 C C . SER A 1 333 ? -0.633 -38.844 8.945 1 97.19 333 SER A C 1
ATOM 2621 O O . SER A 1 333 ? 0.104 -38.031 9.508 1 97.19 333 SER A O 1
ATOM 2623 N N . LEU A 1 334 ? -1.937 -38.531 8.711 1 96.75 334 LEU A N 1
ATOM 2624 C CA . LEU A 1 334 ? -2.73 -37.562 9.445 1 96.75 334 LEU A CA 1
ATOM 2625 C C . LEU A 1 334 ? -2.465 -36.156 8.93 1 96.75 334 LEU A C 1
ATOM 2627 O O . LEU A 1 334 ? -2.877 -35.156 9.555 1 96.75 334 LEU A O 1
ATOM 2631 N N . GLY A 1 335 ? -1.79 -36.031 7.828 1 97.31 335 GLY A N 1
ATOM 2632 C CA . GLY A 1 335 ? -1.559 -34.75 7.203 1 97.31 335 GLY A CA 1
ATOM 2633 C C . GLY A 1 335 ? -2.834 -34.094 6.727 1 97.31 335 GLY A C 1
ATOM 2634 O O . GLY A 1 335 ? -3.041 -32.875 6.957 1 97.31 335 GLY A O 1
ATOM 2635 N N . ARG A 1 336 ? -3.746 -34.844 6.141 1 96.31 336 ARG A N 1
ATOM 2636 C CA . ARG A 1 336 ? -5.02 -34.312 5.664 1 96.31 336 ARG A CA 1
ATOM 2637 C C . ARG A 1 336 ? -5.895 -33.875 6.828 1 96.31 336 ARG A C 1
ATOM 2639 O O . ARG A 1 336 ? -6.559 -32.812 6.75 1 96.31 336 ARG A O 1
ATOM 2646 N N . SER A 1 337 ? -5.891 -34.656 7.855 1 96.44 337 SER A N 1
ATOM 2647 C CA . SER A 1 337 ? -6.645 -34.281 9.055 1 96.44 337 SER A CA 1
ATOM 2648 C C . SER A 1 337 ? -6.129 -33 9.664 1 96.44 337 SER A C 1
ATOM 2650 O O . SER A 1 337 ? -6.918 -32.156 10.117 1 96.44 337 SER A O 1
ATOM 2652 N N . ALA A 1 338 ? -4.836 -32.812 9.641 1 97.81 338 ALA A N 1
ATOM 2653 C CA . ALA A 1 338 ? -4.23 -31.609 10.172 1 97.81 338 ALA A CA 1
ATOM 2654 C C . ALA A 1 338 ? -4.621 -30.391 9.336 1 97.81 338 ALA A C 1
ATOM 2656 O O . ALA A 1 338 ? -4.914 -29.328 9.883 1 97.81 338 ALA A O 1
ATOM 2657 N N . LYS A 1 339 ? -4.586 -30.484 8.047 1 98.19 339 LYS A N 1
ATOM 2658 C CA . LYS A 1 339 ? -4.98 -29.391 7.168 1 98.19 339 LYS A CA 1
ATOM 2659 C C . LYS A 1 339 ? -6.445 -29.016 7.379 1 98.19 339 LYS A C 1
ATOM 2661 O O . LYS A 1 339 ? -6.793 -27.828 7.418 1 98.19 339 LYS A O 1
ATOM 2666 N N . THR A 1 340 ? -7.371 -30 7.527 1 98.12 340 THR A N 1
ATOM 2667 C CA . THR A 1 340 ? -8.781 -29.75 7.797 1 98.12 340 THR A CA 1
ATOM 2668 C C . THR A 1 340 ? -8.969 -29.062 9.141 1 98.12 340 THR A C 1
ATOM 2670 O O . THR A 1 340 ? -9.766 -28.125 9.266 1 98.12 340 THR A O 1
ATOM 2673 N N . ALA A 1 341 ? -8.195 -29.469 10.086 1 98.44 341 ALA A N 1
ATOM 2674 C CA . ALA A 1 341 ? -8.273 -28.859 11.414 1 98.44 341 ALA A CA 1
ATOM 2675 C C . ALA A 1 341 ? -7.855 -27.391 11.352 1 98.44 341 ALA A C 1
ATOM 2677 O O . ALA A 1 341 ? -8.461 -26.547 12.016 1 98.44 341 ALA A O 1
ATOM 2678 N N . GLN A 1 342 ? -6.793 -27.141 10.609 1 98.56 342 GLN A N 1
ATOM 2679 C CA . GLN A 1 342 ? -6.359 -25.75 10.422 1 98.56 342 GLN A CA 1
ATOM 2680 C C . GLN A 1 342 ? -7.477 -24.906 9.836 1 98.56 342 GLN A C 1
ATOM 2682 O O . GLN A 1 342 ? -7.727 -23.781 10.305 1 98.56 342 GLN A O 1
ATOM 2687 N N . ALA A 1 343 ? -8.125 -25.391 8.812 1 98.5 343 ALA A N 1
ATOM 2688 C CA . ALA A 1 343 ? -9.211 -24.672 8.164 1 98.5 343 ALA A CA 1
ATOM 2689 C C . ALA A 1 343 ? -10.383 -24.469 9.125 1 98.5 343 ALA A C 1
ATOM 2691 O O . ALA A 1 343 ? -11.039 -23.438 9.109 1 98.5 343 ALA A O 1
ATOM 2692 N N . LYS A 1 344 ? -10.672 -25.5 9.945 1 98.56 344 LYS A N 1
ATOM 2693 C CA . LYS A 1 344 ? -11.727 -25.391 10.953 1 98.56 344 LYS A CA 1
ATOM 2694 C C . LYS A 1 344 ? -11.406 -24.312 11.977 1 98.56 344 LYS A C 1
ATOM 2696 O O . LYS A 1 344 ? -12.297 -23.562 12.406 1 98.56 344 LYS A O 1
ATOM 2701 N N . ILE A 1 345 ? -10.188 -24.234 12.383 1 98.69 345 ILE A N 1
ATOM 2702 C CA . ILE A 1 345 ? -9.75 -23.203 13.32 1 98.69 345 ILE A CA 1
ATOM 2703 C C . ILE A 1 345 ? -9.883 -21.828 12.68 1 98.69 345 ILE A C 1
ATOM 2705 O O . ILE A 1 345 ? -10.32 -20.875 13.328 1 98.69 345 ILE A O 1
ATOM 2709 N N . ALA A 1 346 ? -9.508 -21.734 11.414 1 98.44 346 ALA A N 1
ATOM 2710 C CA . ALA A 1 346 ? -9.672 -20.469 10.695 1 98.44 346 ALA A CA 1
ATOM 2711 C C . ALA A 1 346 ? -11.133 -20.047 10.641 1 98.44 346 ALA A C 1
ATOM 2713 O O . ALA A 1 346 ? -11.461 -18.875 10.766 1 98.44 346 ALA A O 1
ATOM 2714 N N . LEU A 1 347 ? -12.062 -21.047 10.438 1 98.62 347 LEU A N 1
ATOM 2715 C CA . LEU A 1 347 ? -13.5 -20.781 10.453 1 98.62 347 LEU A CA 1
ATOM 2716 C C . LEU A 1 347 ? -13.945 -20.281 11.828 1 98.62 347 LEU A C 1
ATOM 2718 O O . LEU A 1 347 ? -14.711 -19.328 11.93 1 98.62 347 LEU A O 1
ATOM 2722 N N . ALA A 1 348 ? -13.422 -20.859 12.828 1 98.56 348 ALA A N 1
ATOM 2723 C CA . ALA A 1 348 ? -13.742 -20.422 14.188 1 98.56 348 ALA A CA 1
ATOM 2724 C C . ALA A 1 348 ? -13.273 -19 14.438 1 98.56 348 ALA A C 1
ATOM 2726 O O . ALA A 1 348 ? -13.969 -18.219 15.086 1 98.56 348 ALA A O 1
ATOM 2727 N N . SER A 1 349 ? -12.07 -18.688 13.953 1 98.44 349 SER A N 1
ATOM 2728 C CA . SER A 1 349 ? -11.562 -17.312 14.07 1 98.44 349 SER A CA 1
ATOM 2729 C C . SER A 1 349 ? -12.469 -16.328 13.328 1 98.44 349 SER A C 1
ATOM 2731 O O . SER A 1 349 ? -12.695 -15.219 13.805 1 98.44 349 SER A O 1
ATOM 2733 N N . ALA A 1 350 ? -12.969 -16.719 12.164 1 98.38 350 ALA A N 1
ATOM 2734 C CA . ALA A 1 350 ? -13.867 -15.875 11.391 1 98.38 350 ALA A CA 1
ATOM 2735 C C . ALA A 1 350 ? -15.18 -15.648 12.141 1 98.38 350 ALA A C 1
ATOM 2737 O O . ALA A 1 350 ? -15.766 -14.562 12.062 1 98.38 350 ALA A O 1
ATOM 2738 N N . ASP A 1 351 ? -15.625 -16.703 12.859 1 98.44 351 ASP A N 1
ATOM 2739 C CA . ASP A 1 351 ? -16.812 -16.562 13.695 1 98.44 351 ASP A CA 1
ATOM 2740 C C . ASP A 1 351 ? -16.594 -15.508 14.789 1 98.44 351 ASP A C 1
ATOM 2742 O O . ASP A 1 351 ? -17.469 -14.68 15.039 1 98.44 351 ASP A O 1
ATOM 2746 N N . ILE A 1 352 ? -15.445 -15.531 15.422 1 98.25 352 ILE A N 1
ATOM 2747 C CA . ILE A 1 352 ? -15.094 -14.57 16.469 1 98.25 352 ILE A CA 1
ATOM 2748 C C . ILE A 1 352 ? -15.039 -13.164 15.875 1 98.25 352 ILE A C 1
ATOM 2750 O O . ILE A 1 352 ? -15.586 -12.219 16.453 1 98.25 352 ILE A O 1
ATOM 2754 N N . ARG A 1 353 ? -14.391 -13.039 14.688 1 97.38 353 ARG A N 1
ATOM 2755 C CA . ARG A 1 353 ? -14.281 -11.742 14.023 1 97.38 353 ARG A CA 1
ATOM 2756 C C . ARG A 1 353 ? -15.664 -11.211 13.641 1 97.38 353 ARG A C 1
ATOM 2758 O O . ARG A 1 353 ? -15.898 -10 13.672 1 97.38 353 ARG A O 1
ATOM 2765 N N . LEU A 1 354 ? -16.531 -12.102 13.203 1 97.69 354 LEU A N 1
ATOM 2766 C CA . LEU A 1 354 ? -17.891 -11.703 12.852 1 97.69 354 LEU A CA 1
ATOM 2767 C C . LEU A 1 354 ? -18.625 -11.133 14.062 1 97.69 354 LEU A C 1
ATOM 2769 O O . LEU A 1 354 ? -19.297 -10.102 13.961 1 97.69 354 LEU A O 1
ATOM 2773 N N . GLU A 1 355 ? -18.469 -11.734 15.242 1 97.44 355 GLU A N 1
ATOM 2774 C CA . GLU A 1 355 ? -19.062 -11.227 16.469 1 97.44 355 GLU A CA 1
ATOM 2775 C C . GLU A 1 355 ? -18.453 -9.875 16.859 1 97.44 355 GLU A C 1
ATOM 2777 O O . GLU A 1 355 ? -19.172 -8.969 17.297 1 97.44 355 GLU A O 1
ATOM 2782 N N . GLU A 1 356 ? -17.141 -9.766 16.688 1 97.44 356 GLU A N 1
ATOM 2783 C CA . GLU A 1 356 ? -16.453 -8.516 16.969 1 97.44 356 GLU A CA 1
ATOM 2784 C C . GLU A 1 356 ? -16.984 -7.383 16.094 1 97.44 356 GLU A C 1
ATOM 2786 O O . GLU A 1 356 ? -17.25 -6.281 16.578 1 97.44 356 GLU A O 1
ATOM 2791 N N . ILE A 1 357 ? -17.141 -7.664 14.828 1 97.19 357 ILE A N 1
ATOM 2792 C CA . ILE A 1 357 ? -17.562 -6.633 13.891 1 97.19 357 ILE A CA 1
ATOM 2793 C C . ILE A 1 357 ? -18.984 -6.195 14.203 1 97.19 357 ILE A C 1
ATOM 2795 O O . ILE A 1 357 ? -19.328 -5.02 14.047 1 97.19 357 ILE A O 1
ATOM 2799 N N . LYS A 1 358 ? -19.828 -7.117 14.656 1 96.75 358 LYS A N 1
ATOM 2800 C CA . LYS A 1 358 ? -21.188 -6.773 15.078 1 96.75 358 LYS A CA 1
ATOM 2801 C C . LYS A 1 358 ? -21.156 -5.719 16.172 1 96.75 358 LYS A C 1
ATOM 2803 O O . LYS A 1 358 ? -21.859 -4.707 16.094 1 96.75 358 LYS A O 1
ATOM 2808 N N . GLN A 1 359 ? -20.328 -5.93 17.141 1 96.94 359 GLN A N 1
ATOM 2809 C CA . GLN A 1 359 ? -20.203 -5 18.25 1 96.94 359 GLN A CA 1
ATOM 2810 C C . GLN A 1 359 ? -19.578 -3.684 17.812 1 96.94 359 GLN A C 1
ATOM 2812 O O . GLN A 1 359 ? -20.016 -2.607 18.203 1 96.94 359 GLN A O 1
ATOM 2817 N N . LYS A 1 360 ? -18.562 -3.779 16.984 1 96.38 360 LYS A N 1
ATOM 2818 C CA . LYS A 1 360 ? -17.859 -2.584 16.516 1 96.38 360 LYS A CA 1
ATOM 2819 C C . LYS A 1 360 ? -18.797 -1.695 15.688 1 96.38 360 LYS A C 1
ATOM 2821 O O . LYS A 1 360 ? -18.781 -0.473 15.844 1 96.38 360 LYS A O 1
ATOM 2826 N N . LEU A 1 361 ? -19.578 -2.318 14.797 1 96.06 361 LEU A N 1
ATOM 2827 C CA . LEU A 1 361 ? -20.484 -1.554 13.953 1 96.06 361 LEU A CA 1
ATOM 2828 C C . LEU A 1 361 ? -21.578 -0.896 14.789 1 96.06 361 LEU A C 1
ATOM 2830 O O . LEU A 1 361 ? -21.953 0.251 14.531 1 96.06 361 LEU A O 1
ATOM 2834 N N . SER A 1 362 ? -22.047 -1.59 15.844 1 95.12 362 SER A N 1
ATOM 2835 C CA . SER A 1 362 ? -23.031 -1.01 16.75 1 95.12 362 SER A CA 1
ATOM 2836 C C . SER A 1 362 ? -22.453 0.189 17.5 1 95.12 362 SER A C 1
ATOM 2838 O O . SER A 1 362 ? -23.094 1.23 17.609 1 95.12 362 SER A O 1
ATOM 2840 N N . LEU A 1 363 ? -21.266 0.034 17.953 1 95.25 363 LEU A N 1
ATOM 2841 C CA . LEU A 1 363 ? -20.594 1.131 18.625 1 95.25 363 LEU A CA 1
ATOM 2842 C C . LEU A 1 363 ? -20.375 2.311 17.688 1 95.25 363 LEU A C 1
ATOM 2844 O O . LEU A 1 363 ? -20.594 3.463 18.062 1 95.25 363 LEU A O 1
ATOM 2848 N N . GLN A 1 364 ? -19.938 2.031 16.484 1 95.06 364 GLN A N 1
ATOM 2849 C CA . GLN A 1 364 ? -19.672 3.074 15.492 1 95.06 364 GLN A CA 1
ATOM 2850 C C . GLN A 1 364 ? -20.938 3.846 15.156 1 95.06 364 GLN A C 1
ATOM 2852 O O . GLN A 1 364 ? -20.906 5.07 15.008 1 95.06 364 GLN A O 1
ATOM 2857 N N . ALA A 1 365 ? -22.031 3.121 15.031 1 94.19 365 ALA A N 1
ATOM 2858 C CA . ALA A 1 365 ? -23.312 3.775 14.758 1 94.19 365 ALA A CA 1
ATOM 2859 C C . ALA A 1 365 ? -23.719 4.695 15.906 1 94.19 365 ALA A C 1
ATOM 2861 O O . ALA A 1 365 ? -24.109 5.844 15.68 1 94.19 365 ALA A O 1
ATOM 2862 N N . GLU A 1 366 ? -23.531 4.262 17.156 1 94.19 366 GLU A N 1
ATOM 2863 C CA . GLU A 1 366 ? -23.859 5.07 18.312 1 94.19 366 GLU A CA 1
ATOM 2864 C C . GLU A 1 366 ? -22.922 6.27 18.453 1 94.19 366 GLU A C 1
ATOM 2866 O O . GLU A 1 366 ? -23.359 7.379 18.75 1 94.19 366 GLU A O 1
ATOM 2871 N N . ALA A 1 367 ? -21.656 5.98 18.219 1 95.38 367 ALA A N 1
ATOM 2872 C CA . ALA A 1 367 ? -20.672 7.059 18.281 1 95.38 367 ALA A CA 1
ATOM 2873 C C . ALA A 1 367 ? -20.938 8.109 17.219 1 95.38 367 ALA A C 1
ATOM 2875 O O . ALA A 1 367 ? -20.875 9.312 17.484 1 95.38 367 ALA A O 1
ATOM 2876 N N . ALA A 1 368 ? -21.25 7.645 16 1 95.31 368 ALA A N 1
ATOM 2877 C CA . ALA A 1 368 ? -21.531 8.57 14.906 1 95.31 368 ALA A CA 1
ATOM 2878 C C . ALA A 1 368 ? -22.766 9.422 15.203 1 95.31 368 ALA A C 1
ATOM 2880 O O . ALA A 1 368 ? -22.781 10.617 14.906 1 95.31 368 ALA A O 1
ATOM 2881 N N . LYS A 1 369 ? -23.75 8.836 15.797 1 94.31 369 LYS A N 1
ATOM 2882 C CA . LYS A 1 369 ? -24.953 9.57 16.188 1 94.31 369 LYS A CA 1
ATOM 2883 C C . LYS A 1 369 ? -24.641 10.641 17.219 1 94.31 369 LYS A C 1
ATOM 2885 O O . LYS A 1 369 ? -25.062 11.789 17.094 1 94.31 369 LYS A O 1
ATOM 2890 N N . SER A 1 370 ? -23.859 10.203 18.188 1 95.19 370 SER A N 1
ATOM 2891 C CA . SER A 1 370 ? -23.469 11.125 19.25 1 95.19 370 SER A CA 1
ATOM 2892 C C . SER A 1 370 ? -22.625 12.266 18.703 1 95.19 370 SER A C 1
ATOM 2894 O O . SER A 1 370 ? -22.828 13.43 19.062 1 95.19 370 SER A O 1
ATOM 2896 N N . GLU A 1 371 ? -21.703 11.953 17.844 1 95.5 371 GLU A N 1
ATOM 2897 C CA . GLU A 1 371 ? -20.812 12.961 17.266 1 95.5 371 GLU A CA 1
ATOM 2898 C C . GLU A 1 371 ? -21.578 13.93 16.375 1 95.5 371 GLU A C 1
ATOM 2900 O O . GLU A 1 371 ? -21.281 15.125 16.344 1 95.5 371 GLU A O 1
ATOM 2905 N N . TYR A 1 372 ? -22.594 13.398 15.617 1 95.12 372 TYR A N 1
ATOM 2906 C CA . TYR A 1 372 ? -23.422 14.258 14.781 1 95.12 372 TYR A CA 1
ATOM 2907 C C . TYR A 1 372 ? -24.25 15.219 15.633 1 95.12 372 TYR A C 1
ATOM 2909 O O . TYR A 1 372 ? -24.266 16.422 15.375 1 95.12 372 TYR A O 1
ATOM 2917 N N . GLN A 1 373 ? -24.766 14.711 16.703 1 95 373 GLN A N 1
ATOM 2918 C CA . GLN A 1 373 ? -25.516 15.547 17.625 1 95 373 GLN A CA 1
ATOM 2919 C C . GLN A 1 373 ? -24.625 16.609 18.266 1 95 373 GLN A C 1
ATOM 2921 O O . GLN A 1 373 ? -25.016 17.781 18.328 1 95 373 GLN A O 1
ATOM 2926 N N . LEU A 1 374 ? -23.469 16.188 18.656 1 95.12 374 LEU A N 1
ATOM 2927 C CA . LEU A 1 374 ? -22.516 17.109 19.281 1 95.12 374 LEU A CA 1
ATOM 2928 C C . LEU A 1 374 ? -22.094 18.188 18.281 1 95.12 374 LEU A C 1
ATOM 2930 O O . LEU A 1 374 ? -21.906 19.344 18.672 1 95.12 374 LEU A O 1
ATOM 2934 N N . SER A 1 375 ? -21.906 17.797 17.062 1 96.25 375 SER A N 1
ATOM 2935 C CA . SER A 1 375 ? -21.469 18.75 16.062 1 96.25 375 SER A CA 1
ATOM 2936 C C . SER A 1 375 ? -22.516 19.844 15.836 1 96.25 375 SER A C 1
ATOM 2938 O O . SER A 1 375 ? -22.188 21 15.625 1 96.25 375 SER A O 1
ATOM 2940 N N . ILE A 1 376 ? -23.781 19.5 15.906 1 94.38 376 ILE A N 1
ATOM 2941 C CA . ILE A 1 376 ? -24.875 20.453 15.773 1 94.38 376 ILE A CA 1
ATOM 2942 C C . ILE A 1 376 ? -24.875 21.406 16.969 1 94.38 376 ILE A C 1
ATOM 2944 O O . ILE A 1 376 ? -24.969 22.625 16.797 1 94.38 376 ILE A O 1
ATOM 2948 N N . GLU A 1 377 ? -24.609 20.828 18.172 1 95.38 377 GLU A N 1
ATOM 2949 C CA . GLU A 1 377 ? -24.562 21.641 19.375 1 95.38 377 GLU A CA 1
ATOM 2950 C C . GLU A 1 377 ? -23.375 22.594 19.344 1 95.38 377 GLU A C 1
ATOM 2952 O O . GLU A 1 377 ? -23.5 23.766 19.703 1 95.38 377 GLU A O 1
ATOM 2957 N N . ASN A 1 378 ? -22.281 22.094 18.906 1 95.88 378 ASN A N 1
ATOM 2958 C CA . ASN A 1 378 ? -21.078 22.922 18.812 1 95.88 378 ASN A CA 1
ATOM 2959 C C . ASN A 1 378 ? -21.25 24.031 17.781 1 95.88 378 ASN A C 1
ATOM 2961 O O . ASN A 1 378 ? -20.75 25.141 17.969 1 95.88 378 ASN A O 1
ATOM 2965 N N . TYR A 1 379 ? -21.969 23.719 16.703 1 94.94 379 TYR A N 1
ATOM 2966 C CA . TYR A 1 379 ? -22.25 24.719 15.695 1 94.94 379 TYR A CA 1
ATOM 2967 C C . TYR A 1 379 ? -23.109 25.844 16.266 1 94.94 379 TYR A C 1
ATOM 2969 O O . TYR A 1 379 ? -22.812 27.031 16.062 1 94.94 379 TYR A O 1
ATOM 2977 N N . GLU A 1 380 ? -24.078 25.531 17.062 1 94.81 380 GLU A N 1
ATOM 2978 C CA . GLU A 1 380 ? -24.953 26.516 17.688 1 94.81 380 GLU A CA 1
ATOM 2979 C C . GLU A 1 380 ? -24.172 27.375 18.688 1 94.81 380 GLU A C 1
ATOM 2981 O O . GLU A 1 380 ? -24.359 28.594 18.75 1 94.81 380 GLU A O 1
ATOM 2986 N N . THR A 1 381 ? -23.312 26.719 19.422 1 96.69 381 THR A N 1
ATOM 2987 C CA . THR A 1 381 ? -22.484 27.438 20.391 1 96.69 381 THR A CA 1
ATOM 2988 C C . THR A 1 381 ? -21.5 28.375 19.688 1 96.69 381 THR A C 1
ATOM 2990 O O . THR A 1 381 ? -21.328 29.516 20.109 1 96.69 381 THR A O 1
ATOM 2993 N N . ALA A 1 382 ? -20.875 27.859 18.625 1 96.5 382 ALA A N 1
ATOM 2994 C CA . ALA A 1 382 ? -19.922 28.672 17.875 1 96.5 382 ALA A CA 1
ATOM 2995 C C . ALA A 1 382 ? -20.609 29.891 17.266 1 96.5 382 ALA A C 1
ATOM 2997 O O . ALA A 1 382 ? -20.031 30.969 17.219 1 96.5 382 ALA A O 1
ATOM 2998 N N . LYS A 1 383 ? -21.797 29.688 16.781 1 94.38 383 LYS A N 1
ATOM 2999 C CA . LYS A 1 383 ? -22.562 30.797 16.203 1 94.38 383 LYS A CA 1
ATOM 3000 C C . LYS A 1 383 ? -22.844 31.859 17.25 1 94.38 383 LYS A C 1
ATOM 3002 O O . LYS A 1 383 ? -22.672 33.062 17 1 94.38 383 LYS A O 1
ATOM 3007 N N . ARG A 1 384 ? -23.188 31.438 18.469 1 96.31 384 ARG A N 1
ATOM 3008 C CA . ARG A 1 384 ? -23.469 32.375 19.562 1 96.31 384 ARG A CA 1
ATOM 3009 C C . ARG A 1 384 ? -22.188 33.094 20.016 1 96.31 384 ARG A C 1
ATOM 3011 O O . ARG A 1 384 ? -22.203 34.281 20.234 1 96.31 384 ARG A O 1
ATOM 3018 N N . ASN A 1 385 ? -21.141 32.312 20.141 1 96.75 385 ASN A N 1
ATOM 3019 C CA . ASN A 1 385 ? -19.875 32.875 20.562 1 96.75 385 ASN A CA 1
ATOM 3020 C C . ASN A 1 385 ? -19.375 33.906 19.547 1 96.75 385 ASN A C 1
ATOM 3022 O O . ASN A 1 385 ? -18.781 34.938 19.922 1 96.75 385 ASN A O 1
ATOM 3026 N N . LEU A 1 386 ? -19.594 33.625 18.297 1 96.88 386 LEU A N 1
ATOM 3027 C CA . LEU A 1 386 ? -19.188 34.562 17.25 1 96.88 386 LEU A CA 1
ATOM 3028 C C . LEU A 1 386 ? -19.953 35.875 17.391 1 96.88 386 LEU A C 1
ATOM 3030 O O . LEU A 1 386 ? -19.344 36.938 17.312 1 96.88 386 LEU A O 1
ATOM 3034 N N . GLU A 1 387 ? -21.234 35.844 17.672 1 96.81 387 GLU A N 1
ATOM 3035 C CA . GLU A 1 387 ? -22.047 37.031 17.844 1 96.81 387 GLU A CA 1
ATOM 3036 C C . GLU A 1 387 ? -21.578 37.844 19.047 1 96.81 387 GLU A C 1
ATOM 3038 O O . GLU A 1 387 ? -21.5 39.062 18.969 1 96.81 387 GLU A O 1
ATOM 3043 N N . LEU A 1 388 ? -21.219 37.125 20.094 1 96.5 388 LEU A N 1
ATOM 3044 C CA . LEU A 1 388 ? -20.75 37.781 21.297 1 96.5 388 LEU A CA 1
ATOM 3045 C C . LEU A 1 388 ? -19.406 38.438 21.062 1 96.5 388 LEU A C 1
ATOM 3047 O O . LEU A 1 388 ? -19.188 39.594 21.484 1 96.5 388 LEU A O 1
ATOM 3051 N N . ALA A 1 389 ? -18.469 37.719 20.422 1 96.94 389 ALA A N 1
ATOM 3052 C CA . ALA A 1 389 ? -17.141 38.25 20.156 1 96.94 389 ALA A CA 1
ATOM 3053 C C . ALA A 1 389 ? -17.203 39.469 19.25 1 96.94 389 ALA A C 1
ATOM 3055 O O . ALA A 1 389 ? -16.406 40.406 19.406 1 96.94 389 ALA A O 1
ATOM 3056 N N . GLU A 1 390 ? -18.094 39.469 18.312 1 96.5 390 GLU A N 1
ATOM 3057 C CA . GLU A 1 390 ? -18.281 40.594 17.422 1 96.5 390 GLU A CA 1
ATOM 3058 C C . GLU A 1 390 ? -18.719 41.844 18.219 1 96.5 390 GLU A C 1
ATOM 3060 O O . GLU A 1 390 ? -18.203 42.938 18 1 96.5 390 GLU A O 1
ATOM 3065 N N . ARG A 1 391 ? -19.609 41.656 19.203 1 96.56 391 ARG A N 1
ATOM 3066 C CA . ARG A 1 391 ? -20.094 42.781 20.047 1 96.56 391 ARG A CA 1
ATOM 3067 C C . ARG A 1 391 ? -18.984 43.312 20.938 1 96.56 391 ARG A C 1
ATOM 3069 O O . ARG A 1 391 ? -18.828 44.5 21.094 1 96.56 391 ARG A O 1
ATOM 3076 N N . ILE A 1 392 ? -18.266 42.375 21.438 1 95.81 392 ILE A N 1
ATOM 3077 C CA . ILE A 1 392 ? -17.188 42.75 22.344 1 95.81 392 ILE A CA 1
ATOM 3078 C C . ILE A 1 392 ? -16.125 43.531 21.578 1 95.81 392 ILE A C 1
ATOM 3080 O O . ILE A 1 392 ? -15.656 44.562 22.062 1 95.81 392 ILE A O 1
ATOM 3084 N N . GLU A 1 393 ? -15.742 43.031 20.469 1 96 393 GLU A N 1
ATOM 3085 C CA . GLU A 1 393 ? -14.727 43.719 19.656 1 96 393 GLU A CA 1
ATOM 3086 C C . GLU A 1 393 ? -15.188 45.094 19.219 1 96 393 GLU A C 1
ATOM 3088 O O . GLU A 1 393 ? -14.414 46.062 19.25 1 96 393 GLU A O 1
ATOM 3093 N N . LYS A 1 394 ? -16.453 45.281 18.844 1 94.75 394 LYS A N 1
ATOM 3094 C CA . LYS A 1 394 ? -17 46.562 18.453 1 94.75 394 LYS A CA 1
ATOM 3095 C C . LYS A 1 394 ? -16.969 47.562 19.625 1 94.75 394 LYS A C 1
ATOM 3097 O O . LYS A 1 394 ? -16.594 48.719 19.453 1 94.75 394 LYS A O 1
ATOM 3102 N N . LYS A 1 395 ? -17.281 47.062 20.781 1 95.44 395 LYS A N 1
ATOM 3103 C CA . LYS A 1 395 ? -17.25 47.906 21.969 1 95.44 395 LYS A CA 1
ATOM 3104 C C . LYS A 1 395 ? -15.828 48.312 22.312 1 95.44 395 LYS A C 1
ATOM 3106 O O . LYS A 1 395 ? -15.594 49.469 22.672 1 95.44 395 LYS A O 1
ATOM 3111 N N . GLN A 1 396 ? -14.938 47.375 22.203 1 93.81 396 GLN A N 1
ATOM 3112 C CA . GLN A 1 396 ? -13.539 47.656 22.531 1 93.81 396 GLN A CA 1
ATOM 3113 C C . GLN A 1 396 ? -12.938 48.656 21.531 1 93.81 396 GLN A C 1
ATOM 3115 O O . GLN A 1 396 ? -12.094 49.469 21.891 1 93.81 396 GLN A O 1
ATOM 3120 N N . GLN A 1 397 ? -13.305 48.531 20.328 1 92.81 397 GLN A N 1
ATOM 3121 C CA . GLN A 1 397 ? -12.859 49.469 19.312 1 92.81 397 GLN A CA 1
ATOM 3122 C C . GLN A 1 397 ? -13.281 50.906 19.656 1 92.81 397 GLN A C 1
ATOM 3124 O O . GLN A 1 397 ? -12.477 51.812 19.578 1 92.81 397 GLN A O 1
ATOM 3129 N N . ILE A 1 398 ? -14.523 51.062 20.125 1 93.12 398 ILE A N 1
ATOM 3130 C CA . ILE A 1 398 ? -15.047 52.375 20.516 1 93.12 398 ILE A CA 1
ATOM 3131 C C . ILE A 1 398 ? -14.273 52.906 21.719 1 93.12 398 ILE A C 1
ATOM 3133 O O . ILE A 1 398 ? -13.836 54.062 21.734 1 93.12 398 ILE A O 1
ATOM 3137 N N . LYS A 1 399 ? -14.062 52.031 22.656 1 93.5 399 LYS A N 1
ATOM 3138 C CA . LYS A 1 399 ? -13.352 52.438 23.875 1 93.5 399 LYS A CA 1
ATOM 3139 C C . LYS A 1 399 ? -11.922 52.875 23.562 1 93.5 399 LYS A C 1
ATOM 3141 O O . LYS A 1 399 ? -11.406 53.812 24.156 1 93.5 399 LYS A O 1
ATOM 3146 N N . PHE A 1 400 ? -11.297 52.156 22.719 1 91.38 400 PHE A N 1
ATOM 3147 C CA . PHE A 1 400 ? -9.914 52.438 22.328 1 91.38 400 PHE A CA 1
ATOM 3148 C C . PHE A 1 400 ? -9.805 53.781 21.672 1 91.38 400 PHE A C 1
ATOM 3150 O O . PHE A 1 400 ? -8.953 54.594 22.062 1 91.38 400 PHE A O 1
ATOM 3157 N N . PHE A 1 401 ? -10.672 54.156 20.797 1 90.5 401 PHE A N 1
ATOM 3158 C CA . PHE A 1 401 ? -10.57 55.406 20.047 1 90.5 401 PHE A CA 1
ATOM 3159 C C . PHE A 1 401 ? -11.055 56.562 20.875 1 90.5 401 PHE A C 1
ATOM 3161 O O . PHE A 1 401 ? -10.727 57.719 20.594 1 90.5 401 PHE A O 1
ATOM 3168 N N . GLU A 1 402 ? -11.789 56.281 22.031 1 88.38 402 GLU A N 1
ATOM 3169 C CA . GLU A 1 402 ? -12.188 57.312 22.984 1 88.38 402 GLU A CA 1
ATOM 3170 C C . GLU A 1 402 ? -11.148 57.5 24.094 1 88.38 402 GLU A C 1
ATOM 3172 O O . GLU A 1 402 ? -11.305 58.344 24.969 1 88.38 402 GLU A O 1
ATOM 3177 N N . GLY A 1 403 ? -10.125 56.625 24.062 1 85.62 403 GLY A N 1
ATOM 3178 C CA . GLY A 1 403 ? -9.031 56.75 25.016 1 85.62 403 GLY A CA 1
ATOM 3179 C C . GLY A 1 403 ? -9.305 56.062 26.344 1 85.62 403 GLY A C 1
ATOM 3180 O O . GLY A 1 403 ? -8.633 56.344 27.344 1 85.62 403 GLY A O 1
ATOM 3181 N N . ILE A 1 404 ? -10.258 55.125 26.344 1 86.88 404 ILE A N 1
ATOM 3182 C CA . ILE A 1 404 ? -10.711 54.5 27.578 1 86.88 404 ILE A CA 1
ATOM 3183 C C . ILE A 1 404 ? -10.078 53.094 27.719 1 86.88 404 ILE A C 1
ATOM 3185 O O . ILE A 1 404 ? -10.094 52.531 28.797 1 86.88 404 ILE A O 1
ATOM 3189 N N . SER A 1 405 ? -9.57 52.594 26.625 1 85.88 405 SER A N 1
ATOM 3190 C CA . SER A 1 405 ? -8.953 51.281 26.672 1 85.88 405 SER A CA 1
ATOM 3191 C C . SER A 1 405 ? -7.578 51.281 26.016 1 85.88 405 SER A C 1
ATOM 3193 O O . SER A 1 405 ? -7.211 52.25 25.344 1 85.88 405 SER A O 1
ATOM 3195 N N . THR A 1 406 ? -6.879 50.25 26.312 1 83.19 406 THR A N 1
ATOM 3196 C CA . THR A 1 406 ? -5.512 50.156 25.812 1 83.19 406 THR A CA 1
ATOM 3197 C C . THR A 1 406 ? -5.465 49.375 24.5 1 83.19 406 THR A C 1
ATOM 3199 O O . THR A 1 406 ? -6.426 48.688 24.141 1 83.19 406 THR A O 1
ATOM 3202 N N . SER A 1 407 ? -4.363 49.594 23.797 1 83.75 407 SER A N 1
ATOM 3203 C CA . SER A 1 407 ? -4.148 48.844 22.562 1 83.75 407 SER A CA 1
ATOM 3204 C C . SER A 1 407 ? -4.082 47.344 22.812 1 83.75 407 SER A C 1
ATOM 3206 O O . SER A 1 407 ? -4.445 46.531 21.953 1 83.75 407 SER A O 1
ATOM 3208 N N . PHE A 1 408 ? -3.721 46.969 23.984 1 82.69 408 PHE A N 1
ATOM 3209 C CA . PHE A 1 408 ? -3.67 45.562 24.344 1 82.69 408 PHE A CA 1
ATOM 3210 C C . PHE A 1 408 ? -5.074 45 24.484 1 82.69 408 PHE A C 1
ATOM 3212 O O . PHE A 1 408 ? -5.332 43.844 24.078 1 82.69 408 PHE A O 1
ATOM 3219 N N . ASP A 1 409 ? -5.969 45.812 25.031 1 87.56 409 ASP A N 1
ATOM 3220 C CA . ASP A 1 409 ? -7.355 45.375 25.172 1 87.56 409 ASP A CA 1
ATOM 3221 C C . ASP A 1 409 ? -8.008 45.156 23.797 1 87.56 409 ASP A C 1
ATOM 3223 O O . ASP A 1 409 ? -8.703 44.188 23.594 1 87.56 409 ASP A O 1
ATOM 3227 N N . LEU A 1 410 ? -7.785 46.094 22.953 1 89.62 410 LEU A N 1
ATOM 3228 C CA . LEU A 1 410 ? -8.336 46 21.609 1 89.62 410 LEU A CA 1
ATOM 3229 C C . LEU A 1 410 ? -7.766 44.781 20.875 1 89.62 410 LEU A C 1
ATOM 3231 O O . LEU A 1 410 ? -8.508 44.031 20.234 1 89.62 410 LEU A O 1
ATOM 3235 N N . SER A 1 411 ? -6.473 44.625 20.984 1 87 411 SER A N 1
ATOM 3236 C CA . SER A 1 411 ? -5.82 43.5 20.328 1 87 411 SER A CA 1
ATOM 3237 C C . SER A 1 411 ? -6.367 42.188 20.844 1 87 411 SER A C 1
ATOM 3239 O O . SER A 1 411 ? -6.582 41.25 20.062 1 87 411 SER A O 1
ATOM 3241 N N . GLN A 1 412 ? -6.59 42.094 22.031 1 87.94 412 GLN A N 1
ATOM 3242 C CA . GLN A 1 412 ? -7.141 40.875 22.641 1 87.94 412 GLN A CA 1
ATOM 3243 C C . GLN A 1 412 ? -8.547 40.594 22.125 1 87.94 412 GLN A C 1
ATOM 3245 O O . GLN A 1 412 ? -8.875 39.438 21.812 1 87.94 412 GLN A O 1
ATOM 3250 N N . ALA A 1 413 ? -9.312 41.625 22.094 1 91.94 413 ALA A N 1
ATOM 3251 C CA . ALA A 1 413 ? -10.68 41.469 21.578 1 91.94 413 ALA A CA 1
ATOM 3252 C C . ALA A 1 413 ? -10.68 41.062 20.109 1 91.94 413 ALA A C 1
ATOM 3254 O O . ALA A 1 413 ? -11.5 40.219 19.688 1 91.94 413 ALA A O 1
ATOM 3255 N N . GLN A 1 414 ? -9.789 41.625 19.375 1 91.88 414 GLN A N 1
ATOM 3256 C CA . GLN A 1 414 ? -9.672 41.281 17.953 1 91.88 414 GLN A CA 1
ATOM 3257 C C . GLN A 1 414 ? -9.242 39.844 17.766 1 91.88 414 GLN A C 1
ATOM 3259 O O . GLN A 1 414 ? -9.812 39.094 16.953 1 91.88 414 GLN A O 1
ATOM 3264 N N . ASN A 1 415 ? -8.281 39.438 18.484 1 88.44 415 ASN A N 1
ATOM 3265 C CA . ASN A 1 415 ? -7.828 38.062 18.422 1 88.44 415 ASN A CA 1
ATOM 3266 C C . ASN A 1 415 ? -8.938 37.094 18.828 1 88.44 415 ASN A C 1
ATOM 3268 O O . ASN A 1 415 ? -9.062 36 18.25 1 88.44 415 ASN A O 1
ATOM 3272 N N . GLN A 1 416 ? -9.617 37.469 19.812 1 91.94 416 GLN A N 1
ATOM 3273 C CA . GLN A 1 416 ? -10.758 36.656 20.234 1 91.94 416 GLN A CA 1
ATOM 3274 C C . GLN A 1 416 ? -11.781 36.531 19.109 1 91.94 416 GLN A C 1
ATOM 3276 O O . GLN A 1 416 ? -12.305 35.438 18.859 1 91.94 416 GLN A O 1
ATOM 3281 N N . LEU A 1 417 ? -12.125 37.625 18.469 1 95.25 417 LEU A N 1
ATOM 3282 C CA . LEU A 1 417 ? -13.062 37.625 17.359 1 95.25 417 LEU A CA 1
ATOM 3283 C C . LEU A 1 417 ? -12.57 36.688 16.234 1 95.25 417 LEU A C 1
ATOM 3285 O O . LEU A 1 417 ? -13.328 35.844 15.75 1 95.25 417 LEU A O 1
ATOM 3289 N N . TYR A 1 418 ? -11.312 36.875 15.914 1 93.25 418 TYR A N 1
ATOM 3290 C CA . TYR A 1 418 ? -10.758 36.062 14.82 1 93.25 418 TYR A CA 1
ATOM 3291 C C . TYR A 1 418 ? -10.75 34.594 15.156 1 93.25 418 TYR A C 1
ATOM 3293 O O . TYR A 1 418 ? -11.039 33.75 14.297 1 93.25 418 TYR A O 1
ATOM 3301 N N . SER A 1 419 ? -10.445 34.25 16.328 1 93.69 419 SER A N 1
ATOM 3302 C CA . SER A 1 419 ? -10.492 32.875 16.781 1 93.69 419 SER A CA 1
ATOM 3303 C C . SER A 1 419 ? -11.906 32.281 16.703 1 93.69 419 SER A C 1
ATOM 3305 O O . SER A 1 419 ? -12.102 31.156 16.25 1 93.69 419 SER A O 1
ATOM 3307 N N . GLN A 1 420 ? -12.828 33.094 17.156 1 95.5 420 GLN A N 1
ATOM 3308 C CA . GLN A 1 420 ? -14.211 32.656 17.125 1 95.5 420 GLN A CA 1
ATOM 3309 C C . GLN A 1 420 ? -14.711 32.5 15.688 1 95.5 420 GLN A C 1
ATOM 3311 O O . GLN A 1 420 ? -15.516 31.609 15.391 1 95.5 420 GLN A O 1
ATOM 3316 N N . GLN A 1 421 ? -14.32 33.406 14.805 1 95.69 421 GLN A N 1
ATOM 3317 C CA . GLN A 1 421 ? -14.656 33.281 13.391 1 95.69 421 GLN A CA 1
ATOM 3318 C C . GLN A 1 421 ? -14.164 31.969 12.82 1 95.69 421 GLN A C 1
ATOM 3320 O O . GLN A 1 421 ? -14.898 31.281 12.102 1 95.69 421 GLN A O 1
ATOM 3325 N N . ASN A 1 422 ? -12.992 31.609 13.117 1 93.75 422 ASN A N 1
ATOM 3326 C CA . ASN A 1 422 ? -12.414 30.344 12.664 1 93.75 422 ASN A CA 1
ATOM 3327 C C . ASN A 1 422 ? -13.18 29.156 13.219 1 93.75 422 ASN A C 1
ATOM 3329 O O . ASN A 1 422 ? -13.461 28.203 12.492 1 93.75 422 ASN A O 1
ATOM 3333 N N . LYS A 1 423 ? -13.477 29.219 14.461 1 94.69 423 LYS A N 1
ATOM 3334 C CA . LYS A 1 423 ? -14.219 28.141 15.094 1 94.69 423 LYS A CA 1
ATOM 3335 C C . LYS A 1 423 ? -15.594 27.969 14.453 1 94.69 423 LYS A C 1
ATOM 3337 O O . LYS A 1 423 ? -16.062 26.844 14.266 1 94.69 423 LYS A O 1
ATOM 3342 N N . TYR A 1 424 ? -16.234 29.062 14.164 1 95.25 424 TYR A N 1
ATOM 3343 C CA . TYR A 1 424 ? -17.547 29.062 13.531 1 95.25 424 TYR A CA 1
ATOM 3344 C C . TYR A 1 424 ? -17.5 28.375 12.172 1 95.25 424 TYR A C 1
ATOM 3346 O O . TYR A 1 424 ? -18.281 27.438 11.914 1 95.25 424 TYR A O 1
ATOM 3354 N N . VAL A 1 425 ? -16.625 28.734 11.367 1 93.88 425 VAL A N 1
ATOM 3355 C CA . VAL A 1 425 ? -16.5 28.156 10.031 1 93.88 425 VAL A CA 1
ATOM 3356 C C . VAL A 1 425 ? -16.141 26.672 10.125 1 93.88 425 VAL A C 1
ATOM 3358 O O . VAL A 1 425 ? -16.703 25.844 9.406 1 93.88 425 VAL A O 1
ATOM 3361 N N . GLN A 1 426 ? -15.242 26.297 11.023 1 93.88 426 GLN A N 1
ATOM 3362 C CA . GLN A 1 426 ? -14.844 24.906 11.219 1 93.88 426 GLN A CA 1
ATOM 3363 C C . GLN A 1 426 ? -16.016 24.062 11.711 1 93.88 426 GLN A C 1
ATOM 3365 O O . GLN A 1 426 ? -16.125 22.891 11.367 1 93.88 426 GLN A O 1
ATOM 3370 N N . SER A 1 427 ? -16.781 24.641 12.578 1 95.06 427 SER A N 1
ATOM 3371 C CA . SER A 1 427 ? -17.922 23.922 13.109 1 95.06 427 SER A CA 1
ATOM 3372 C C . SER A 1 427 ? -18.906 23.547 12 1 95.06 427 SER A C 1
ATOM 3374 O O . SER A 1 427 ? -19.547 22.5 12.055 1 95.06 427 SER A O 1
ATOM 3376 N N . MET A 1 428 ? -19.109 24.391 11.008 1 92.75 428 MET A N 1
ATOM 3377 C CA . MET A 1 428 ? -19.969 24.094 9.867 1 92.75 428 MET A CA 1
ATOM 3378 C C . MET A 1 428 ? -19.469 22.859 9.117 1 92.75 428 MET A C 1
ATOM 3380 O O . MET A 1 428 ? -20.266 21.969 8.781 1 92.75 428 MET A O 1
ATOM 3384 N N . LEU A 1 429 ? -18.234 22.812 8.828 1 90.75 429 LEU A N 1
ATOM 3385 C CA . LEU A 1 429 ? -17.641 21.656 8.148 1 90.75 429 LEU A CA 1
ATOM 3386 C C . LEU A 1 429 ? -17.844 20.391 8.961 1 90.75 429 LEU A C 1
ATOM 3388 O O . LEU A 1 429 ? -18.109 19.328 8.406 1 90.75 429 LEU A O 1
ATOM 3392 N N . ASN A 1 430 ? -17.688 20.547 10.227 1 94 430 ASN A N 1
ATOM 3393 C CA . ASN A 1 430 ? -17.812 19.391 11.109 1 94 430 ASN A CA 1
ATOM 3394 C C . ASN A 1 430 ? -19.219 18.781 11.039 1 94 430 ASN A C 1
ATOM 3396 O O . ASN A 1 430 ? -19.375 17.562 11.039 1 94 430 ASN A O 1
ATOM 3400 N N . VAL A 1 431 ? -20.219 19.641 11.031 1 93.94 431 VAL A N 1
ATOM 3401 C CA . VAL A 1 431 ? -21.594 19.172 10.938 1 93.94 431 VAL A CA 1
ATOM 3402 C C . VAL A 1 431 ? -21.781 18.375 9.656 1 93.94 431 VAL A C 1
ATOM 3404 O O . VAL A 1 431 ? -22.312 17.266 9.672 1 93.94 431 VAL A O 1
ATOM 3407 N N . VAL A 1 432 ? -21.312 18.891 8.562 1 92 432 VAL A N 1
ATOM 3408 C CA . VAL A 1 432 ? -21.453 18.25 7.258 1 92 432 VAL A CA 1
ATOM 3409 C C . VAL A 1 432 ? -20.703 16.922 7.258 1 92 432 VAL A C 1
ATOM 3411 O O . VAL A 1 432 ? -21.25 15.898 6.824 1 92 432 VAL A O 1
ATOM 3414 N N . ALA A 1 433 ? -19.469 16.906 7.73 1 91.94 433 ALA A N 1
ATOM 3415 C CA . ALA A 1 433 ? -18.625 15.711 7.762 1 91.94 433 ALA A CA 1
ATOM 3416 C C . ALA A 1 433 ? -19.234 14.641 8.672 1 91.94 433 ALA A C 1
ATOM 3418 O O . ALA A 1 433 ? -19.234 13.453 8.328 1 91.94 433 ALA A O 1
ATOM 3419 N N . LYS A 1 434 ? -19.688 15.102 9.859 1 94.31 434 LYS A N 1
ATOM 3420 C CA . LYS A 1 434 ? -20.25 14.141 10.812 1 94.31 434 LYS A CA 1
ATOM 3421 C C . LYS A 1 434 ? -21.562 13.57 10.305 1 94.31 434 LYS A C 1
ATOM 3423 O O . LYS A 1 434 ? -21.875 12.406 10.562 1 94.31 434 LYS A O 1
ATOM 3428 N N . LYS A 1 435 ? -22.375 14.344 9.602 1 93.44 435 LYS A N 1
ATOM 3429 C CA . LYS A 1 435 ? -23.578 13.805 8.977 1 93.44 435 LYS A CA 1
ATOM 3430 C C . LYS A 1 435 ? -23.234 12.703 7.98 1 93.44 435 LYS A C 1
ATOM 3432 O O . LYS A 1 435 ? -23.859 11.633 7.992 1 93.44 435 LYS A O 1
ATOM 3437 N N . ALA A 1 436 ? -22.266 13.008 7.133 1 90.56 436 ALA A N 1
ATOM 3438 C CA . ALA A 1 436 ? -21.844 12.016 6.152 1 90.56 436 ALA A CA 1
ATOM 3439 C C . ALA A 1 436 ? -21.359 10.734 6.84 1 90.56 436 ALA A C 1
ATOM 3441 O O . ALA A 1 436 ? -21.672 9.633 6.387 1 90.56 436 ALA A O 1
ATOM 3442 N N . LYS A 1 437 ? -20.609 10.922 7.879 1 92.56 437 LYS A N 1
ATOM 3443 C CA . LYS A 1 437 ? -20.125 9.781 8.641 1 92.56 437 LYS A CA 1
ATOM 3444 C C . LYS A 1 437 ? -21.281 8.977 9.227 1 92.56 437 LYS A C 1
ATOM 3446 O O . LYS A 1 437 ? -21.25 7.746 9.234 1 92.56 437 LYS A O 1
ATOM 3451 N N . LEU A 1 438 ? -22.281 9.672 9.742 1 93.31 438 LEU A N 1
ATOM 3452 C CA . LEU A 1 438 ? -23.453 9.016 10.297 1 93.31 438 LEU A CA 1
ATOM 3453 C C . LEU A 1 438 ? -24.219 8.242 9.219 1 93.31 438 LEU A C 1
ATOM 3455 O O . LEU A 1 438 ? -24.609 7.098 9.422 1 93.31 438 LEU A O 1
ATOM 3459 N N . GLU A 1 439 ? -24.359 8.844 8.125 1 90.69 439 GLU A N 1
ATOM 3460 C CA . GLU A 1 439 ? -25.031 8.18 7.012 1 90.69 439 GLU A CA 1
ATOM 3461 C C . GLU A 1 439 ? -24.297 6.91 6.602 1 90.69 439 GLU A C 1
ATOM 3463 O O . GLU A 1 439 ? -24.906 5.891 6.301 1 90.69 439 GLU A O 1
ATOM 3468 N N . ASN A 1 440 ? -23 7.035 6.562 1 89.81 440 ASN A N 1
ATOM 3469 C CA . ASN A 1 440 ? -22.188 5.867 6.246 1 89.81 440 ASN A CA 1
ATOM 3470 C C . ASN A 1 440 ? -22.328 4.789 7.316 1 89.81 440 ASN A C 1
ATOM 3472 O O . ASN A 1 440 ? -22.422 3.602 6.996 1 89.81 440 ASN A O 1
ATOM 3476 N N . ALA A 1 441 ? -22.328 5.238 8.539 1 91.44 441 ALA A N 1
ATOM 3477 C CA . ALA A 1 441 ? -22.422 4.297 9.648 1 91.44 441 ALA A CA 1
ATOM 3478 C C . ALA A 1 441 ? -23.766 3.582 9.641 1 91.44 441 ALA A C 1
ATOM 3480 O O . ALA A 1 441 ? -23.875 2.416 10.031 1 91.44 441 ALA A O 1
ATOM 3481 N N . LEU A 1 442 ? -24.797 4.293 9.211 1 89.31 442 LEU A N 1
ATOM 3482 C CA . LEU A 1 442 ? -26.141 3.723 9.141 1 89.31 442 LEU A CA 1
ATOM 3483 C C . LEU A 1 442 ? -26.391 3.053 7.793 1 89.31 442 LEU A C 1
ATOM 3485 O O . LEU A 1 442 ? -27.438 2.457 7.574 1 89.31 442 LEU A O 1
ATOM 3489 N N . ASN A 1 443 ? -25.328 3.115 6.953 1 83.75 443 ASN A N 1
ATOM 3490 C CA . ASN A 1 443 ? -25.391 2.559 5.605 1 83.75 443 ASN A CA 1
ATOM 3491 C C . ASN A 1 443 ? -26.609 3.084 4.844 1 83.75 443 ASN A C 1
ATOM 3493 O O . ASN A 1 443 ? -27.328 2.309 4.215 1 83.75 443 ASN A O 1
ATOM 3497 N N . ILE A 1 444 ? -26.984 4.234 5.078 1 75.75 444 ILE A N 1
ATOM 3498 C CA . ILE A 1 444 ? -28.094 4.859 4.375 1 75.75 444 ILE A CA 1
ATOM 3499 C C . ILE A 1 444 ? -27.594 5.559 3.117 1 75.75 444 ILE A C 1
ATOM 3501 O O . ILE A 1 444 ? -26.531 6.191 3.139 1 75.75 444 ILE A O 1
ATOM 3505 N N . THR A 1 445 ? -27.875 5.016 1.932 1 59.5 445 THR A N 1
ATOM 3506 C CA . THR A 1 445 ? -27.547 5.715 0.694 1 59.5 445 THR A CA 1
ATOM 3507 C C . THR A 1 445 ? -28.266 7.062 0.625 1 59.5 445 THR A C 1
ATOM 3509 O O . THR A 1 445 ? -29.438 7.16 0.986 1 59.5 445 THR A O 1
ATOM 3512 N N . ILE A 1 446 ? -27.516 8.07 0.625 1 51.72 446 ILE A N 1
ATOM 3513 C CA . ILE A 1 446 ? -28.156 9.375 0.469 1 51.72 446 ILE A CA 1
ATOM 3514 C C . ILE A 1 446 ? -29.094 9.352 -0.737 1 51.72 446 ILE A C 1
ATOM 3516 O O . ILE A 1 446 ? -28.688 8.961 -1.835 1 51.72 446 ILE A O 1
ATOM 3520 N N . LYS A 1 447 ? -30.484 9.289 -0.566 1 39.16 447 LYS A N 1
ATOM 3521 C CA . LYS A 1 447 ? -31.328 9.742 -1.661 1 39.16 447 LYS A CA 1
ATOM 3522 C C . LYS A 1 447 ? -31.172 11.242 -1.889 1 39.16 447 LYS A C 1
ATOM 3524 O O . LYS A 1 447 ? -31.062 12.016 -0.932 1 39.16 447 LYS A O 1
ATOM 3529 N N . MET B 1 1 ? 61.719 -28.969 26.438 1 27.09 1 MET B N 1
ATOM 3530 C CA . MET B 1 1 ? 61.312 -27.875 27.328 1 27.09 1 MET B CA 1
ATOM 3531 C C . MET B 1 1 ? 61.312 -26.547 26.578 1 27.09 1 MET B C 1
ATOM 3533 O O . MET B 1 1 ? 60.875 -25.531 27.125 1 27.09 1 MET B O 1
ATOM 3537 N N . LYS B 1 2 ? 62.25 -26.547 25.547 1 34.34 2 LYS B N 1
ATOM 3538 C CA . LYS B 1 2 ? 62.562 -25.25 24.922 1 34.34 2 LYS B CA 1
ATOM 3539 C C . LYS B 1 2 ? 61.344 -24.719 24.141 1 34.34 2 LYS B C 1
ATOM 3541 O O . LYS B 1 2 ? 61.438 -23.703 23.469 1 34.34 2 LYS B O 1
ATOM 3546 N N . GLY B 1 3 ? 60.312 -25.609 23.906 1 32.78 3 GLY B N 1
ATOM 3547 C CA . GLY B 1 3 ? 59.156 -25.328 23.078 1 32.78 3 GLY B CA 1
ATOM 3548 C C . GLY B 1 3 ? 58.281 -24.25 23.672 1 32.78 3 GLY B C 1
ATOM 3549 O O . GLY B 1 3 ? 57.188 -23.969 23.125 1 32.78 3 GLY B O 1
ATOM 3550 N N . ARG B 1 4 ? 58.531 -23.953 25.062 1 37.47 4 ARG B N 1
ATOM 3551 C CA . ARG B 1 4 ? 57.656 -23.156 25.891 1 37.47 4 ARG B CA 1
ATOM 3552 C C . ARG B 1 4 ? 57.688 -21.688 25.5 1 37.47 4 ARG B C 1
ATOM 3554 O O . ARG B 1 4 ? 56.875 -20.891 25.969 1 37.47 4 ARG B O 1
ATOM 3561 N N . LEU B 1 5 ? 58.844 -21.281 24.922 1 36.97 5 LEU B N 1
ATOM 3562 C CA . LEU B 1 5 ? 59.062 -19.844 25 1 36.97 5 LEU B CA 1
ATOM 3563 C C . LEU B 1 5 ? 58.188 -19.109 23.984 1 36.97 5 LEU B C 1
ATOM 3565 O O . LEU B 1 5 ? 57.75 -17.969 24.234 1 36.97 5 LEU B O 1
ATOM 3569 N N . TYR B 1 6 ? 57.906 -19.781 22.844 1 40.31 6 TYR B N 1
ATOM 3570 C CA . TYR B 1 6 ? 57.406 -18.922 21.766 1 40.31 6 TYR B CA 1
ATOM 3571 C C . TYR B 1 6 ? 55.969 -18.469 22.047 1 40.31 6 TYR B C 1
ATOM 3573 O O . TYR B 1 6 ? 55.438 -17.641 21.312 1 40.31 6 TYR B O 1
ATOM 3581 N N . VAL B 1 7 ? 55.344 -19.141 23.078 1 41.41 7 VAL B N 1
ATOM 3582 C CA . VAL B 1 7 ? 53.906 -18.906 23.141 1 41.41 7 VAL B CA 1
ATOM 3583 C C . VAL B 1 7 ? 53.625 -17.531 23.75 1 41.41 7 VAL B C 1
ATOM 3585 O O . VAL B 1 7 ? 52.562 -16.953 23.547 1 41.41 7 VAL B O 1
ATOM 3588 N N . LEU B 1 8 ? 54.625 -17.031 24.531 1 38.59 8 LEU B N 1
ATOM 3589 C CA . LEU B 1 8 ? 54.25 -15.93 25.406 1 38.59 8 LEU B CA 1
ATOM 3590 C C . LEU B 1 8 ? 54.031 -14.648 24.609 1 38.59 8 LEU B C 1
ATOM 3592 O O . LEU B 1 8 ? 53.219 -13.812 25 1 38.59 8 LEU B O 1
ATOM 3596 N N . CYS B 1 9 ? 54.812 -14.453 23.547 1 37.59 9 CYS B N 1
ATOM 3597 C CA . CYS B 1 9 ? 54.875 -13.07 23.078 1 37.59 9 CYS B CA 1
ATOM 3598 C C . CYS B 1 9 ? 53.562 -12.664 22.422 1 37.59 9 CYS B C 1
ATOM 3600 O O . CYS B 1 9 ? 53.406 -11.508 22 1 37.59 9 CYS B O 1
ATOM 3602 N N . MET B 1 10 ? 52.781 -13.633 21.969 1 41.34 10 MET B N 1
ATOM 3603 C CA . MET B 1 10 ? 51.719 -13.148 21.109 1 41.34 10 MET B CA 1
ATOM 3604 C C . MET B 1 10 ? 50.688 -12.375 21.922 1 41.34 10 MET B C 1
ATOM 3606 O O . MET B 1 10 ? 49.688 -11.883 21.359 1 41.34 10 MET B O 1
ATOM 3610 N N . PHE B 1 11 ? 50.781 -12.492 23.281 1 39.09 11 PHE B N 1
ATOM 3611 C CA . PHE B 1 11 ? 49.562 -12.023 23.938 1 39.09 11 PHE B CA 1
ATOM 3612 C C . PHE B 1 11 ? 49.438 -10.516 23.797 1 39.09 11 PHE B C 1
ATOM 3614 O O . PHE B 1 11 ? 48.312 -9.992 23.781 1 39.09 11 PHE B O 1
ATOM 3621 N N . PHE B 1 12 ? 50.5 -9.75 24.078 1 38.12 12 PHE B N 1
ATOM 3622 C CA . PHE B 1 12 ? 50.125 -8.492 24.703 1 38.12 12 PHE B CA 1
ATOM 3623 C C . PHE B 1 12 ? 49.625 -7.496 23.672 1 38.12 12 PHE B C 1
ATOM 3625 O O . PHE B 1 12 ? 49.469 -6.309 23.953 1 38.12 12 PHE B O 1
ATOM 3632 N N . VAL B 1 13 ? 49.781 -7.77 22.359 1 39.06 13 VAL B N 1
ATOM 3633 C CA . VAL B 1 13 ? 49.469 -6.539 21.641 1 39.06 13 VAL B CA 1
ATOM 3634 C C . VAL B 1 13 ? 47.969 -6.254 21.766 1 39.06 13 VAL B C 1
ATOM 3636 O O . VAL B 1 13 ? 47.156 -6.781 21 1 39.06 13 VAL B O 1
ATOM 3639 N N . VAL B 1 14 ? 47.375 -6.441 22.938 1 37 14 VAL B N 1
ATOM 3640 C CA . VAL B 1 14 ? 46.062 -5.828 23.031 1 37 14 VAL B CA 1
ATOM 3641 C C . VAL B 1 14 ? 46.156 -4.336 22.734 1 37 14 VAL B C 1
ATOM 3643 O O . VAL B 1 14 ? 46.719 -3.566 23.516 1 37 14 VAL B O 1
ATOM 3646 N N . GLY B 1 15 ? 46.656 -3.969 21.516 1 38 15 GLY B N 1
ATOM 3647 C CA . GLY B 1 15 ? 46.375 -2.576 21.188 1 38 15 GLY B CA 1
ATOM 3648 C C . GLY B 1 15 ? 45.031 -2.102 21.641 1 38 15 GLY B C 1
ATOM 3649 O O . GLY B 1 15 ? 44 -2.781 21.406 1 38 15 GLY B O 1
ATOM 3650 N N . THR B 1 16 ? 44.969 -1.54 22.812 1 37.91 16 THR B N 1
ATOM 3651 C CA . THR B 1 16 ? 43.812 -0.725 23.172 1 37.91 16 THR B CA 1
ATOM 3652 C C . THR B 1 16 ? 43.312 0.053 21.969 1 37.91 16 THR B C 1
ATOM 3654 O O . THR B 1 16 ? 44 0.927 21.438 1 37.91 16 THR B O 1
ATOM 3657 N N . MET B 1 17 ? 42.812 -0.635 20.969 1 37.41 17 MET B N 1
ATOM 3658 C CA . MET B 1 17 ? 41.969 0.162 20.094 1 37.41 17 MET B CA 1
ATOM 3659 C C . MET B 1 17 ? 41.094 1.101 20.906 1 37.41 17 MET B C 1
ATOM 3661 O O . MET B 1 17 ? 40.156 0.654 21.594 1 37.41 17 MET B O 1
ATOM 3665 N N . SER B 1 18 ? 41.656 1.958 21.719 1 37.75 18 SER B N 1
ATOM 3666 C CA . SER B 1 18 ? 40.75 3.031 22.141 1 37.75 18 SER B CA 1
ATOM 3667 C C . SER B 1 18 ? 39.781 3.404 21.016 1 37.75 18 SER B C 1
ATOM 3669 O O . SER B 1 18 ? 40.219 3.83 19.938 1 37.75 18 SER B O 1
ATOM 3671 N N . SER B 1 19 ? 38.875 2.658 20.859 1 41.12 19 SER B N 1
ATOM 3672 C CA . SER B 1 19 ? 37.75 3.199 20.125 1 41.12 19 SER B CA 1
ATOM 3673 C C . SER B 1 19 ? 37.531 4.672 20.453 1 41.12 19 SER B C 1
ATOM 3675 O O . SER B 1 19 ? 37.031 4.996 21.547 1 41.12 19 SER B O 1
ATOM 3677 N N . GLN B 1 20 ? 38.562 5.539 20.609 1 41.78 20 GLN B N 1
ATOM 3678 C CA . GLN B 1 20 ? 38.25 6.961 20.672 1 41.78 20 GLN B CA 1
ATOM 3679 C C . GLN B 1 20 ? 36.938 7.262 19.969 1 41.78 20 GLN B C 1
ATOM 3681 O O . GLN B 1 20 ? 36.781 6.988 18.781 1 41.78 20 GLN B O 1
ATOM 3686 N N . ASN B 1 21 ? 35.906 7.109 20.688 1 51.34 21 ASN B N 1
ATOM 3687 C CA . ASN B 1 21 ? 34.625 7.535 20.203 1 51.34 21 ASN B CA 1
ATOM 3688 C C . ASN B 1 21 ? 34.719 8.805 19.375 1 51.34 21 ASN B C 1
ATOM 3690 O O . ASN B 1 21 ? 34.844 9.906 19.906 1 51.34 21 ASN B O 1
ATOM 3694 N N . LYS B 1 22 ? 35.469 8.875 18.344 1 63.19 22 LYS B N 1
ATOM 3695 C CA . LYS B 1 22 ? 35.781 9.93 17.391 1 63.19 22 LYS B CA 1
ATOM 3696 C C . LYS B 1 22 ? 34.562 10.789 17.078 1 63.19 22 LYS B C 1
ATOM 3698 O O . LYS B 1 22 ? 33.5 10.266 16.75 1 63.19 22 LYS B O 1
ATOM 3703 N N . GLU B 1 23 ? 34.594 12.023 17.609 1 86.81 23 GLU B N 1
ATOM 3704 C CA . GLU B 1 23 ? 33.656 13.086 17.266 1 86.81 23 GLU B CA 1
ATOM 3705 C C . GLU B 1 23 ? 33.562 13.289 15.758 1 86.81 23 GLU B C 1
ATOM 3707 O O . GLU B 1 23 ? 34.594 13.289 15.062 1 86.81 23 GLU B O 1
ATOM 3712 N N . MET B 1 24 ? 32.438 13.219 15.281 1 92.56 24 MET B N 1
ATOM 3713 C CA . MET B 1 24 ? 32.188 13.391 13.852 1 92.56 24 MET B CA 1
ATOM 3714 C C . MET B 1 24 ? 31.594 14.758 13.57 1 92.56 24 MET B C 1
ATOM 3716 O O . MET B 1 24 ? 30.578 15.125 14.148 1 92.56 24 MET B O 1
ATOM 3720 N N . SER B 1 25 ? 32.281 15.539 12.805 1 95.31 25 SER B N 1
ATOM 3721 C CA . SER B 1 25 ? 31.797 16.844 12.391 1 95.31 25 SER B CA 1
ATOM 3722 C C . SER B 1 25 ? 31.141 16.766 11.016 1 95.31 25 SER B C 1
ATOM 3724 O O . SER B 1 25 ? 31.75 16.297 10.055 1 95.31 25 SER B O 1
ATOM 3726 N N . LEU B 1 26 ? 29.906 17.219 10.984 1 96.31 26 LEU B N 1
ATOM 3727 C CA . LEU B 1 26 ? 29.172 17.062 9.742 1 96.31 26 LEU B CA 1
ATOM 3728 C C . LEU B 1 26 ? 28.406 18.344 9.406 1 96.31 26 LEU B C 1
ATOM 3730 O O . LEU B 1 26 ? 27.75 18.922 10.273 1 96.31 26 LEU B O 1
ATOM 3734 N N . SER B 1 27 ? 28.609 18.797 8.141 1 95.25 27 SER B N 1
ATOM 3735 C CA . SER B 1 27 ? 27.656 19.75 7.578 1 95.25 27 SER B CA 1
ATOM 3736 C C . SER B 1 27 ? 26.375 19.047 7.113 1 95.25 27 SER B C 1
ATOM 3738 O O . SER B 1 27 ? 26.312 17.812 7.121 1 95.25 27 SER B O 1
ATOM 3740 N N . MET B 1 28 ? 25.391 19.859 6.805 1 94.19 28 MET B N 1
ATOM 3741 C CA . MET B 1 28 ? 24.141 19.266 6.328 1 94.19 28 MET B CA 1
ATOM 3742 C C . MET B 1 28 ? 24.391 18.375 5.113 1 94.19 28 MET B C 1
ATOM 3744 O O . MET B 1 28 ? 23.938 17.234 5.062 1 94.19 28 MET B O 1
ATOM 3748 N N . GLN B 1 29 ? 25.203 18.828 4.137 1 93.31 29 GLN B N 1
ATOM 3749 C CA . GLN B 1 29 ? 25.484 18.078 2.916 1 93.31 29 GLN B CA 1
ATOM 3750 C C . GLN B 1 29 ? 26.312 16.828 3.219 1 93.31 29 GLN B C 1
ATOM 3752 O O . GLN B 1 29 ? 26.047 15.758 2.67 1 93.31 29 GLN B O 1
ATOM 3757 N N . GLU B 1 30 ? 27.266 17.016 4.113 1 96.31 30 GLU B N 1
ATOM 3758 C CA . GLU B 1 30 ? 28.078 15.867 4.488 1 96.31 30 GLU B CA 1
ATOM 3759 C C . GLU B 1 30 ? 27.25 14.797 5.199 1 96.31 30 GLU B C 1
ATOM 3761 O O . GLU B 1 30 ? 27.484 13.602 5.027 1 96.31 30 GLU B O 1
ATOM 3766 N N . ALA B 1 31 ? 26.312 15.297 6.02 1 97.38 31 ALA B N 1
ATOM 3767 C CA . ALA B 1 31 ? 25.406 14.375 6.707 1 97.38 31 ALA B CA 1
ATOM 3768 C C . ALA B 1 31 ? 24.547 13.594 5.707 1 97.38 31 ALA B C 1
ATOM 3770 O O . ALA B 1 31 ? 24.375 12.383 5.852 1 97.38 31 ALA B O 1
ATOM 3771 N N . ILE B 1 32 ? 24.094 14.258 4.695 1 96.25 32 ILE B N 1
ATOM 3772 C CA . ILE B 1 32 ? 23.297 13.625 3.65 1 96.25 32 ILE B CA 1
ATOM 3773 C C . ILE B 1 32 ? 24.125 12.57 2.928 1 96.25 32 ILE B C 1
ATOM 3775 O O . ILE B 1 32 ? 23.703 11.422 2.789 1 96.25 32 ILE B O 1
ATOM 3779 N N . ASP B 1 33 ? 25.359 12.891 2.529 1 96.75 33 ASP B N 1
ATOM 3780 C CA . ASP B 1 33 ? 26.234 11.977 1.798 1 96.75 33 ASP B CA 1
ATOM 3781 C C . ASP B 1 33 ? 26.594 10.758 2.645 1 96.75 33 ASP B C 1
ATOM 3783 O O . ASP B 1 33 ? 26.641 9.633 2.139 1 96.75 33 ASP B O 1
ATOM 3787 N N . TYR B 1 34 ? 26.797 11.133 3.895 1 97.19 34 TYR B N 1
ATOM 3788 C CA . TYR B 1 34 ? 27.109 10.055 4.828 1 97.19 34 TYR B CA 1
ATOM 3789 C C . TYR B 1 34 ? 25.953 9.086 4.957 1 97.19 34 TYR B C 1
ATOM 3791 O O . TYR B 1 34 ? 26.141 7.867 4.934 1 97.19 34 TYR B O 1
ATOM 3799 N N . ALA B 1 35 ? 24.734 9.555 5.117 1 97.56 35 ALA B N 1
ATOM 3800 C CA . ALA B 1 35 ? 23.547 8.734 5.32 1 97.56 35 ALA B CA 1
ATOM 3801 C C . ALA B 1 35 ? 23.234 7.902 4.082 1 97.56 35 ALA B C 1
ATOM 3803 O O . ALA B 1 35 ? 22.766 6.77 4.188 1 97.56 35 ALA B O 1
ATOM 3804 N N . ILE B 1 36 ? 23.5 8.438 2.939 1 96.94 36 ILE B N 1
ATOM 3805 C CA . ILE B 1 36 ? 23.234 7.73 1.688 1 96.94 36 ILE B CA 1
ATOM 3806 C C . ILE B 1 36 ? 24.047 6.438 1.644 1 96.94 36 ILE B C 1
ATOM 3808 O O . ILE B 1 36 ? 23.578 5.418 1.14 1 96.94 36 ILE B O 1
ATOM 3812 N N . LYS B 1 37 ? 25.172 6.438 2.307 1 95.81 37 LYS B N 1
ATOM 3813 C CA . LYS B 1 37 ? 26.078 5.285 2.25 1 95.81 37 LYS B CA 1
ATOM 3814 C C . LYS B 1 37 ? 25.891 4.391 3.475 1 95.81 37 LYS B C 1
ATOM 3816 O O . LYS B 1 37 ? 26.141 3.184 3.41 1 95.81 37 LYS B O 1
ATOM 3821 N N . ASN B 1 38 ? 25.375 5.047 4.566 1 95.88 38 ASN B N 1
ATOM 3822 C CA . ASN B 1 38 ? 25.531 4.32 5.82 1 95.88 38 ASN B CA 1
ATOM 3823 C C . ASN B 1 38 ? 24.203 4.09 6.516 1 95.88 38 ASN B C 1
ATOM 3825 O O . ASN B 1 38 ? 24.109 3.301 7.461 1 95.88 38 ASN B O 1
ATOM 3829 N N . SER B 1 39 ? 23.109 4.75 6.074 1 97.25 39 SER B N 1
ATOM 3830 C CA . SER B 1 39 ? 21.828 4.602 6.777 1 97.25 39 SER B CA 1
ATOM 3831 C C . SER B 1 39 ? 21.312 3.176 6.66 1 97.25 39 SER B C 1
ATOM 3833 O O . SER B 1 39 ? 21.609 2.471 5.695 1 97.25 39 SER B O 1
ATOM 3835 N N . TYR B 1 40 ? 20.516 2.723 7.656 1 96.94 40 TYR B N 1
ATOM 3836 C CA . TYR B 1 40 ? 19.953 1.38 7.672 1 96.94 40 TYR B CA 1
ATOM 3837 C C . TYR B 1 40 ? 19.062 1.146 6.453 1 96.94 40 TYR B C 1
ATOM 3839 O O . TYR B 1 40 ? 19.141 0.092 5.816 1 96.94 40 TYR B O 1
ATOM 3847 N N . THR B 1 41 ? 18.312 2.082 6.113 1 96.69 41 THR B N 1
ATOM 3848 C CA . THR B 1 41 ? 17.344 1.942 5.035 1 96.69 41 THR B CA 1
ATOM 3849 C C . THR B 1 41 ? 18.047 1.87 3.682 1 96.69 41 THR B C 1
ATOM 3851 O O . THR B 1 41 ? 17.656 1.089 2.814 1 96.69 41 THR B O 1
ATOM 3854 N N . THR B 1 42 ? 19.094 2.703 3.482 1 96.94 42 THR B N 1
ATOM 3855 C CA . THR B 1 42 ? 19.797 2.701 2.199 1 96.94 42 THR B CA 1
ATOM 3856 C C . THR B 1 42 ? 20.578 1.407 2.01 1 96.94 42 THR B C 1
ATOM 3858 O O . THR B 1 42 ? 20.672 0.887 0.896 1 96.94 42 THR B O 1
ATOM 3861 N N . LYS B 1 43 ? 21.078 0.871 3.092 1 97.5 43 LYS B N 1
ATOM 3862 C CA . LYS B 1 43 ? 21.797 -0.399 3.018 1 97.5 43 LYS B CA 1
ATOM 3863 C C . LYS B 1 43 ? 20.859 -1.539 2.637 1 97.5 43 LYS B C 1
ATOM 3865 O O . LYS B 1 43 ? 21.203 -2.391 1.817 1 97.5 43 LYS B O 1
ATOM 3870 N N . VAL B 1 44 ? 19.75 -1.541 3.236 1 97.81 44 VAL B N 1
ATOM 3871 C CA . VAL B 1 44 ? 18.75 -2.566 2.916 1 97.81 44 VAL B CA 1
ATOM 3872 C C . VAL B 1 44 ? 18.328 -2.43 1.458 1 97.81 44 VAL B C 1
ATOM 3874 O O . VAL B 1 44 ? 18.188 -3.43 0.75 1 97.81 44 VAL B O 1
ATOM 3877 N N . ALA B 1 45 ? 18.109 -1.207 0.946 1 97.81 45 ALA B N 1
ATOM 3878 C CA . ALA B 1 45 ? 17.719 -0.965 -0.441 1 97.81 45 ALA B CA 1
ATOM 3879 C C . ALA B 1 45 ? 18.797 -1.473 -1.405 1 97.81 45 ALA B C 1
ATOM 3881 O O . ALA B 1 45 ? 18.469 -1.997 -2.475 1 97.81 45 ALA B O 1
ATOM 3882 N N . GLU B 1 46 ? 20.062 -1.326 -1.007 1 97.88 46 GLU B N 1
ATOM 3883 C CA . GLU B 1 46 ? 21.156 -1.854 -1.81 1 97.88 46 GLU B CA 1
ATOM 3884 C C . GLU B 1 46 ? 21.094 -3.377 -1.894 1 97.88 46 GLU B C 1
ATOM 3886 O O . GLU B 1 46 ? 21.312 -3.953 -2.961 1 97.88 46 GLU B O 1
ATOM 3891 N N . ASN B 1 47 ? 20.812 -4.043 -0.775 1 98.31 47 ASN B N 1
ATOM 3892 C CA . ASN B 1 47 ? 20.672 -5.492 -0.742 1 98.31 47 ASN B CA 1
ATOM 3893 C C . ASN B 1 47 ? 19.516 -5.961 -1.613 1 98.31 47 ASN B C 1
ATOM 3895 O O . ASN B 1 47 ? 19.609 -7 -2.268 1 98.31 47 ASN B O 1
ATOM 3899 N N . ASP B 1 48 ? 18.5 -5.172 -1.599 1 98.19 48 ASP B N 1
ATOM 3900 C CA . ASP B 1 48 ? 17.344 -5.527 -2.422 1 98.19 48 ASP B CA 1
ATOM 3901 C C . ASP B 1 48 ? 17.703 -5.527 -3.904 1 98.19 48 ASP B C 1
ATOM 3903 O O . ASP B 1 48 ? 17.234 -6.383 -4.66 1 98.19 48 ASP B O 1
ATOM 3907 N N . VAL B 1 49 ? 18.5 -4.566 -4.332 1 98.25 49 VAL B N 1
ATOM 3908 C CA . VAL B 1 49 ? 18.953 -4.516 -5.719 1 98.25 49 VAL B CA 1
ATOM 3909 C C . VAL B 1 49 ? 19.812 -5.742 -6.027 1 98.25 49 VAL B C 1
ATOM 3911 O O . VAL B 1 49 ? 19.641 -6.383 -7.066 1 98.25 49 VAL B O 1
ATOM 3914 N N . LYS B 1 50 ? 20.703 -6.137 -5.078 1 98.31 50 LYS B N 1
ATOM 3915 C CA . LYS B 1 50 ? 21.531 -7.328 -5.254 1 98.31 50 LYS B CA 1
ATOM 3916 C C . LYS B 1 50 ? 20.672 -8.586 -5.367 1 98.31 50 LYS B C 1
ATOM 3918 O O . LYS B 1 50 ? 20.938 -9.461 -6.188 1 98.31 50 LYS B O 1
ATOM 3923 N N . ALA B 1 51 ? 19.719 -8.641 -4.527 1 98.44 51 ALA B N 1
ATOM 3924 C CA . ALA B 1 51 ? 18.797 -9.773 -4.566 1 98.44 51 ALA B CA 1
ATOM 3925 C C . ALA B 1 51 ? 18.062 -9.844 -5.898 1 98.44 51 ALA B C 1
ATOM 3927 O O . ALA B 1 51 ? 17.859 -10.93 -6.453 1 98.44 51 ALA B O 1
ATOM 3928 N N . ALA B 1 52 ? 17.641 -8.672 -6.434 1 97.81 52 ALA B N 1
ATOM 3929 C CA . ALA B 1 52 ? 16.938 -8.609 -7.715 1 97.81 52 ALA B CA 1
ATOM 3930 C C . ALA B 1 52 ? 17.844 -9.078 -8.852 1 97.81 52 ALA B C 1
ATOM 3932 O O . ALA B 1 52 ? 17.375 -9.727 -9.797 1 97.81 52 ALA B O 1
ATOM 3933 N N . ILE B 1 53 ? 19.141 -8.773 -8.789 1 98.31 53 ILE B N 1
ATOM 3934 C CA . ILE B 1 53 ? 20.094 -9.227 -9.781 1 98.31 53 ILE B CA 1
ATOM 3935 C C . ILE B 1 53 ? 20.156 -10.75 -9.789 1 98.31 53 ILE B C 1
ATOM 3937 O O . ILE B 1 53 ? 20.141 -11.375 -10.852 1 98.31 53 ILE B O 1
ATOM 3941 N N . LYS B 1 54 ? 20.188 -11.383 -8.57 1 98.31 54 LYS B N 1
ATOM 3942 C CA . LYS B 1 54 ? 20.234 -12.844 -8.461 1 98.31 54 LYS B CA 1
ATOM 3943 C C . LYS B 1 54 ? 18.922 -13.469 -8.93 1 98.31 54 LYS B C 1
ATOM 3945 O O . LYS B 1 54 ? 18.922 -14.555 -9.516 1 98.31 54 LYS B O 1
ATOM 3950 N N . LYS B 1 55 ? 17.859 -12.758 -8.648 1 97.81 55 LYS B N 1
ATOM 3951 C CA . LYS B 1 55 ? 16.562 -13.234 -9.117 1 97.81 55 LYS B CA 1
ATOM 3952 C C . LYS B 1 55 ? 16.516 -13.258 -10.648 1 97.81 55 LYS B C 1
ATOM 3954 O O . LYS B 1 55 ? 15.93 -14.172 -11.242 1 97.81 55 LYS B O 1
ATOM 3959 N N . ARG B 1 56 ? 17.062 -12.227 -11.305 1 97.06 56 ARG B N 1
ATOM 3960 C CA . ARG B 1 56 ? 17.141 -12.203 -12.766 1 97.06 56 ARG B CA 1
ATOM 3961 C C . ARG B 1 56 ? 17.922 -13.398 -13.281 1 97.06 56 ARG B C 1
ATOM 3963 O O . ARG B 1 56 ? 17.516 -14.055 -14.242 1 97.06 56 ARG B O 1
ATOM 3970 N N . TRP B 1 57 ? 19 -13.805 -12.562 1 97.38 57 TRP B N 1
ATOM 3971 C CA . TRP B 1 57 ? 19.797 -14.961 -12.961 1 97.38 57 TRP B CA 1
ATOM 3972 C C . TRP B 1 57 ? 19.016 -16.25 -12.766 1 97.38 57 TRP B C 1
ATOM 3974 O O . TRP B 1 57 ? 19.109 -17.172 -13.586 1 97.38 57 TRP B O 1
ATOM 3984 N N . GLU B 1 58 ? 18.297 -16.281 -11.688 1 97.5 58 GLU B N 1
ATOM 3985 C CA . GLU B 1 58 ? 17.438 -17.438 -11.445 1 97.5 58 GLU B CA 1
ATOM 3986 C C . GLU B 1 58 ? 16.484 -17.656 -12.609 1 97.5 58 GLU B C 1
ATOM 3988 O O . GLU B 1 58 ? 16.266 -18.797 -13.031 1 97.5 58 GLU B O 1
ATOM 3993 N N . THR B 1 59 ? 15.945 -16.609 -13.156 1 96.69 59 THR B N 1
ATOM 3994 C CA . THR B 1 59 ? 15.016 -16.688 -14.273 1 96.69 59 THR B CA 1
ATOM 3995 C C . THR B 1 59 ? 15.75 -17.094 -15.555 1 96.69 59 THR B C 1
ATOM 3997 O O . THR B 1 59 ? 15.266 -17.953 -16.297 1 96.69 59 THR B O 1
ATOM 4000 N N . ILE B 1 60 ? 16.969 -16.578 -15.789 1 97.44 60 ILE B N 1
ATOM 4001 C CA . ILE B 1 60 ? 17.766 -16.922 -16.953 1 97.44 60 ILE B CA 1
ATOM 4002 C C . ILE B 1 60 ? 18.109 -18.406 -16.922 1 97.44 60 ILE B C 1
ATOM 4004 O O . ILE B 1 60 ? 18.016 -19.094 -17.938 1 97.44 60 ILE B O 1
ATOM 4008 N N . ALA B 1 61 ? 18.344 -18.875 -15.656 1 97.56 61 ALA B N 1
ATOM 4009 C CA . ALA B 1 61 ? 18.812 -20.25 -15.477 1 97.56 61 ALA B CA 1
ATOM 4010 C C . ALA B 1 61 ? 17.719 -21.25 -15.875 1 97.56 61 ALA B C 1
ATOM 4012 O O . ALA B 1 61 ? 18.031 -22.375 -16.281 1 97.56 61 ALA B O 1
ATOM 4013 N N . THR B 1 62 ? 16.516 -20.844 -15.867 1 96.06 62 THR B N 1
ATOM 4014 C CA . THR B 1 62 ? 15.422 -21.781 -16.172 1 96.06 62 THR B CA 1
ATOM 4015 C C . THR B 1 62 ? 15.422 -22.125 -17.656 1 96.06 62 THR B C 1
ATOM 4017 O O . THR B 1 62 ? 14.867 -23.156 -18.062 1 96.06 62 THR B O 1
ATOM 4020 N N . GLY B 1 63 ? 16.047 -21.266 -18.516 1 96.5 63 GLY B N 1
ATOM 4021 C CA . GLY B 1 63 ? 16.109 -21.531 -19.953 1 96.5 63 GLY B CA 1
ATOM 4022 C C . GLY B 1 63 ? 17.422 -22.141 -20.391 1 96.5 63 GLY B C 1
ATOM 4023 O O . GLY B 1 63 ? 17.594 -22.469 -21.562 1 96.5 63 GLY B O 1
ATOM 4024 N N . LEU B 1 64 ? 18.328 -22.391 -19.438 1 97.19 64 LEU B N 1
ATOM 4025 C CA . LEU B 1 64 ? 19.641 -22.953 -19.719 1 97.19 64 LEU B CA 1
ATOM 4026 C C . LEU B 1 64 ? 19.688 -24.438 -19.375 1 97.19 64 LEU B C 1
ATOM 4028 O O . LEU B 1 64 ? 18.766 -24.953 -18.719 1 97.19 64 LEU B O 1
ATOM 4032 N N . PRO B 1 65 ? 20.609 -25.203 -19.828 1 97.44 65 PRO B N 1
ATOM 4033 C CA . PRO B 1 65 ? 20.672 -26.656 -19.594 1 97.44 65 PRO B CA 1
ATOM 4034 C C . PRO B 1 65 ? 20.641 -27.016 -18.109 1 97.44 65 PRO B C 1
ATOM 4036 O O . PRO B 1 65 ? 21.25 -26.312 -17.297 1 97.44 65 PRO B O 1
ATOM 4039 N N . GLN B 1 66 ? 19.891 -27.969 -17.828 1 97.81 66 GLN B N 1
ATOM 4040 C CA . GLN B 1 66 ? 19.812 -28.562 -16.5 1 97.81 66 GLN B CA 1
ATOM 4041 C C . GLN B 1 66 ? 20.25 -30.031 -16.531 1 97.81 66 GLN B C 1
ATOM 4043 O O . GLN B 1 66 ? 19.828 -30.781 -17.406 1 97.81 66 GLN B O 1
ATOM 4048 N N . ILE B 1 67 ? 21.109 -30.391 -15.586 1 97.94 67 ILE B N 1
ATOM 4049 C CA . ILE B 1 67 ? 21.578 -31.766 -15.531 1 97.94 67 ILE B CA 1
ATOM 4050 C C . ILE B 1 67 ? 21.156 -32.406 -14.203 1 97.94 67 ILE B C 1
ATOM 4052 O O . ILE B 1 67 ? 21.422 -31.844 -13.133 1 97.94 67 ILE B O 1
ATOM 4056 N N . ASN B 1 68 ? 20.516 -33.531 -14.273 1 97.69 68 ASN B N 1
ATOM 4057 C CA . ASN B 1 68 ? 20.094 -34.312 -13.094 1 97.69 68 ASN B CA 1
ATOM 4058 C C . ASN B 1 68 ? 20.5 -35.75 -13.195 1 97.69 68 ASN B C 1
ATOM 4060 O O . ASN B 1 68 ? 20.578 -36.312 -14.297 1 97.69 68 ASN B O 1
ATOM 4064 N N . GLY B 1 69 ? 20.766 -36.344 -12.023 1 96.69 69 GLY B N 1
ATOM 4065 C CA . GLY B 1 69 ? 21.031 -37.781 -11.922 1 96.69 69 GLY B CA 1
ATOM 4066 C C . GLY B 1 69 ? 19.984 -38.5 -11.125 1 96.69 69 GLY B C 1
ATOM 4067 O O . GLY B 1 69 ? 19.406 -37.969 -10.18 1 96.69 69 GLY B O 1
ATOM 4068 N N . GLU B 1 70 ? 19.734 -39.75 -11.625 1 97.31 70 GLU B N 1
ATOM 4069 C CA . GLU B 1 70 ? 18.734 -40.594 -10.945 1 97.31 70 GLU B CA 1
ATOM 4070 C C . GLU B 1 70 ? 19.188 -42.062 -10.906 1 97.31 70 GLU B C 1
ATOM 4072 O O . GLU B 1 70 ? 19.703 -42.594 -11.898 1 97.31 70 GLU B O 1
ATOM 4077 N N . VAL B 1 71 ? 18.984 -42.719 -9.719 1 96.06 71 VAL B N 1
ATOM 4078 C CA . VAL B 1 71 ? 19.188 -44.156 -9.562 1 96.06 71 VAL B CA 1
ATOM 4079 C C . VAL B 1 71 ? 17.922 -44.812 -9.039 1 96.06 71 VAL B C 1
ATOM 4081 O O . VAL B 1 71 ? 17.391 -44.406 -8 1 96.06 71 VAL B O 1
ATOM 4084 N N . ASN B 1 72 ? 17.562 -45.844 -9.836 1 96.81 72 ASN B N 1
ATOM 4085 C CA . ASN B 1 72 ? 16.359 -46.562 -9.461 1 96.81 72 ASN B CA 1
ATOM 4086 C C . ASN B 1 72 ? 16.625 -48.062 -9.289 1 96.81 72 ASN B C 1
ATOM 4088 O O . ASN B 1 72 ? 17.219 -48.688 -10.156 1 96.81 72 ASN B O 1
ATOM 4092 N N . TYR B 1 73 ? 16.156 -48.531 -8.078 1 95.75 73 TYR B N 1
ATOM 4093 C CA . TYR B 1 73 ? 16.203 -49.938 -7.797 1 95.75 73 TYR B CA 1
ATOM 4094 C C . TYR B 1 73 ? 14.781 -50.5 -7.664 1 95.75 73 TYR B C 1
ATOM 4096 O O . TYR B 1 73 ? 13.969 -49.969 -6.906 1 95.75 73 TYR B O 1
ATOM 4104 N N . ILE B 1 74 ? 14.562 -51.531 -8.5 1 94.5 74 ILE B N 1
ATOM 4105 C CA . ILE B 1 74 ? 13.242 -52.156 -8.477 1 94.5 74 ILE B CA 1
ATOM 4106 C C . ILE B 1 74 ? 13.391 -53.625 -8.125 1 94.5 74 ILE B C 1
ATOM 4108 O O . ILE B 1 74 ? 14.164 -54.375 -8.758 1 94.5 74 ILE B O 1
ATOM 4112 N N . ASN B 1 75 ? 12.641 -54.031 -7.102 1 94.88 75 ASN B N 1
ATOM 4113 C CA . ASN B 1 75 ? 12.508 -55.438 -6.738 1 94.88 75 ASN B CA 1
ATOM 4114 C C . ASN B 1 75 ? 11.078 -55.938 -6.922 1 94.88 75 ASN B C 1
ATOM 4116 O O . ASN B 1 75 ? 10.195 -55.562 -6.145 1 94.88 75 ASN B O 1
ATOM 4120 N N . ASN B 1 76 ? 10.93 -56.75 -7.996 1 93 76 ASN B N 1
ATOM 4121 C CA . ASN B 1 76 ? 9.617 -57.344 -8.234 1 93 76 ASN B CA 1
ATOM 4122 C C . ASN B 1 76 ? 9.344 -58.5 -7.285 1 93 76 ASN B C 1
ATOM 4124 O O . ASN B 1 76 ? 9.703 -59.625 -7.574 1 93 76 ASN B O 1
ATOM 4128 N N . LEU B 1 77 ? 8.562 -58.125 -6.234 1 92.88 77 LEU B N 1
ATOM 4129 C CA . LEU B 1 77 ? 8.227 -59.188 -5.27 1 92.88 77 LEU B CA 1
ATOM 4130 C C . LEU B 1 77 ? 7.379 -60.281 -5.914 1 92.88 77 LEU B C 1
ATOM 4132 O O . LEU B 1 77 ? 7.516 -61.438 -5.582 1 92.88 77 LEU B O 1
ATOM 4136 N N . LYS B 1 78 ? 6.516 -59.844 -6.73 1 91.25 78 LYS B N 1
ATOM 4137 C CA . LYS B 1 78 ? 5.793 -60.688 -7.684 1 91.25 78 LYS B CA 1
ATOM 4138 C C . LYS B 1 78 ? 5.875 -60.125 -9.094 1 91.25 78 LYS B C 1
ATOM 4140 O O . LYS B 1 78 ? 5.363 -59.031 -9.352 1 91.25 78 LYS B O 1
ATOM 4145 N N . GLN B 1 79 ? 6.535 -60.875 -9.984 1 87.56 79 GLN B N 1
ATOM 4146 C CA . GLN B 1 79 ? 6.77 -60.344 -11.328 1 87.56 79 GLN B CA 1
ATOM 4147 C C . GLN B 1 79 ? 5.469 -60.25 -12.117 1 87.56 79 GLN B C 1
ATOM 4149 O O . GLN B 1 79 ? 4.609 -61.125 -12.016 1 87.56 79 GLN B O 1
ATOM 4154 N N . PRO B 1 80 ? 5.398 -59.219 -12.82 1 86.56 80 PRO B N 1
ATOM 4155 C CA . PRO B 1 80 ? 4.207 -59.094 -13.664 1 86.56 80 PRO B CA 1
ATOM 4156 C C . PRO B 1 80 ? 4.172 -60.156 -14.781 1 86.56 80 PRO B C 1
ATOM 4158 O O . PRO B 1 80 ? 5.219 -60.5 -15.312 1 86.56 80 PRO B O 1
ATOM 4161 N N . VAL B 1 81 ? 2.926 -60.562 -15.07 1 83.31 81 VAL B N 1
ATOM 4162 C CA . VAL B 1 81 ? 2.736 -61.562 -16.109 1 83.31 81 VAL B CA 1
ATOM 4163 C C . VAL B 1 81 ? 2.143 -60.906 -17.359 1 83.31 81 VAL B C 1
ATOM 4165 O O . VAL B 1 81 ? 1.229 -60.094 -17.25 1 83.31 81 VAL B O 1
ATOM 4168 N N . SER B 1 82 ? 2.855 -61.062 -18.438 1 81.38 82 SER B N 1
ATOM 4169 C CA . SER B 1 82 ? 2.314 -60.562 -19.703 1 81.38 82 SER B CA 1
ATOM 4170 C C . SER B 1 82 ? 1.701 -61.719 -20.516 1 81.38 82 SER B C 1
ATOM 4172 O O . SER B 1 82 ? 2.176 -62.844 -20.453 1 81.38 82 SER B O 1
ATOM 4174 N N . LEU B 1 83 ? 0.607 -61.375 -21.219 1 82.38 83 LEU B N 1
ATOM 4175 C CA . LEU B 1 83 ? -0.059 -62.375 -22.047 1 82.38 83 LEU B CA 1
ATOM 4176 C C . LEU B 1 83 ? 0.417 -62.312 -23.5 1 82.38 83 LEU B C 1
ATOM 4178 O O . LEU B 1 83 ? 0.153 -61.312 -24.188 1 82.38 83 LEU B O 1
ATOM 4182 N N . LEU B 1 84 ? 1.069 -63.188 -23.922 1 81.12 84 LEU B N 1
ATOM 4183 C CA . LEU B 1 84 ? 1.54 -63.25 -25.297 1 81.12 84 LEU B CA 1
ATOM 4184 C C . LEU B 1 84 ? 0.54 -63.969 -26.188 1 81.12 84 LEU B C 1
ATOM 4186 O O . LEU B 1 84 ? -0.01 -65 -25.781 1 81.12 84 LEU B O 1
ATOM 4190 N N . PRO B 1 85 ? 0.436 -63.469 -27.359 1 81.38 85 PRO B N 1
ATOM 4191 C CA . PRO B 1 85 ? -0.411 -64.188 -28.297 1 81.38 85 PRO B CA 1
ATOM 4192 C C . PRO B 1 85 ? 0.142 -65.625 -28.609 1 81.38 85 PRO B C 1
ATOM 4194 O O . PRO B 1 85 ? 1.349 -65.75 -28.812 1 81.38 85 PRO B O 1
ATOM 4197 N N . GLY B 1 86 ? -0.716 -66.562 -28.547 1 76.25 86 GLY B N 1
ATOM 4198 C CA . GLY B 1 86 ? -0.324 -67.938 -28.781 1 76.25 86 GLY B CA 1
ATOM 4199 C C . GLY B 1 86 ? 0.376 -68.125 -30.109 1 76.25 86 GLY B C 1
ATOM 4200 O O . GLY B 1 86 ? 1.23 -69 -30.234 1 76.25 86 GLY B O 1
ATOM 4201 N N . GLU B 1 87 ? 0.077 -67.188 -31.047 1 77.94 87 GLU B N 1
ATOM 4202 C CA . GLU B 1 87 ? 0.645 -67.312 -32.375 1 77.94 87 GLU B CA 1
ATOM 4203 C C . GLU B 1 87 ? 2.164 -67.188 -32.344 1 77.94 87 GLU B C 1
ATOM 4205 O O . GLU B 1 87 ? 2.861 -67.75 -33.219 1 77.94 87 GLU B O 1
ATO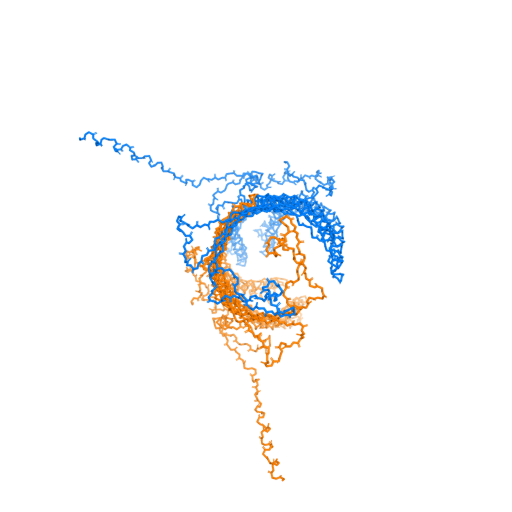M 4210 N N . ILE B 1 88 ? 2.621 -66.438 -31.391 1 74.69 88 ILE B N 1
ATOM 4211 C CA . ILE B 1 88 ? 4.051 -66.125 -31.328 1 74.69 88 ILE B CA 1
ATOM 4212 C C . ILE B 1 88 ? 4.793 -67.375 -30.812 1 74.69 88 ILE B C 1
ATOM 4214 O O . ILE B 1 88 ? 5.961 -67.562 -31.141 1 74.69 88 ILE B O 1
ATOM 4218 N N . VAL B 1 89 ? 4.051 -68.125 -30 1 71.25 89 VAL B N 1
ATOM 4219 C CA . VAL B 1 89 ? 4.719 -69.312 -29.422 1 71.25 89 VAL B CA 1
ATOM 4220 C C . VAL B 1 89 ? 4.156 -70.562 -30.047 1 71.25 89 VAL B C 1
ATOM 4222 O O . VAL B 1 89 ? 4.117 -71.625 -29.391 1 71.25 89 VAL B O 1
ATOM 4225 N N . ASN B 1 90 ? 3.682 -70.438 -31.188 1 72 90 ASN B N 1
ATOM 4226 C CA . ASN B 1 90 ? 3.225 -71.562 -31.984 1 72 90 ASN B CA 1
ATOM 4227 C C . ASN B 1 90 ? 2.033 -72.312 -31.344 1 72 90 ASN B C 1
ATOM 4229 O O . ASN B 1 90 ? 1.948 -73.5 -31.375 1 72 90 ASN B O 1
ATOM 4233 N N . LYS B 1 91 ? 1.261 -71.5 -30.578 1 77.75 91 LYS B N 1
ATOM 4234 C CA . LYS B 1 91 ? 0.008 -72.062 -30.062 1 77.75 91 LYS B CA 1
ATOM 4235 C C . LYS B 1 91 ? -1.179 -71.562 -30.906 1 77.75 91 LYS B C 1
ATOM 4237 O O . LYS B 1 91 ? -1.003 -70.875 -31.906 1 77.75 91 LYS B O 1
ATOM 4242 N N . GLU B 1 92 ? -2.389 -72.188 -30.547 1 77.75 92 GLU B N 1
ATOM 4243 C CA . GLU B 1 92 ? -3.594 -71.938 -31.328 1 77.75 92 GLU B CA 1
ATOM 4244 C C . GLU B 1 92 ? -3.881 -70.438 -31.406 1 77.75 92 GLU B C 1
ATOM 4246 O O . GLU B 1 92 ? -3.711 -69.688 -30.422 1 77.75 92 GLU B O 1
ATOM 4251 N N . LYS B 1 93 ? -4.168 -70.062 -32.625 1 83.94 93 LYS B N 1
ATOM 4252 C CA . LYS B 1 93 ? -4.523 -68.688 -32.875 1 83.94 93 LYS B CA 1
ATOM 4253 C C . LYS B 1 93 ? -5.668 -68.25 -31.969 1 83.94 93 LYS B C 1
ATOM 4255 O O . LYS B 1 93 ? -6.648 -68.938 -31.797 1 83.94 93 LYS B O 1
ATOM 4260 N N . GLY B 1 94 ? -5.547 -67.125 -31.375 1 81.44 94 GLY B N 1
ATOM 4261 C CA . GLY B 1 94 ? -6.582 -66.562 -30.5 1 81.44 94 GLY B CA 1
ATOM 4262 C C . GLY B 1 94 ? -6.328 -66.875 -29.031 1 81.44 94 GLY B C 1
ATOM 4263 O O . GLY B 1 94 ? -7.047 -66.375 -28.172 1 81.44 94 GLY B O 1
ATOM 4264 N N . THR B 1 95 ? -5.359 -67.75 -28.75 1 82.62 95 THR B N 1
ATOM 4265 C CA . THR B 1 95 ? -5.059 -68.125 -27.375 1 82.62 95 THR B CA 1
ATOM 4266 C C . THR B 1 95 ? -3.932 -67.25 -26.828 1 82.62 95 THR B C 1
ATOM 4268 O O . THR B 1 95 ? -3.238 -66.562 -27.609 1 82.62 95 THR B O 1
ATOM 4271 N N . PHE B 1 96 ? -3.861 -67.062 -25.406 1 84.69 96 PHE B N 1
ATOM 4272 C CA . PHE B 1 96 ? -2.824 -66.25 -24.781 1 84.69 96 PHE B CA 1
ATOM 4273 C C . PHE B 1 96 ? -2.012 -67.125 -23.797 1 84.69 96 PHE B C 1
ATOM 4275 O O . PHE B 1 96 ? -2.559 -68 -23.109 1 84.69 96 PHE B O 1
ATOM 4282 N N . VAL B 1 97 ? -0.752 -66.938 -23.844 1 80.81 97 VAL B N 1
ATOM 4283 C CA . VAL B 1 97 ? 0.149 -67.688 -22.938 1 80.81 97 VAL B CA 1
ATOM 4284 C C . VAL B 1 97 ? 0.779 -66.688 -21.969 1 80.81 97 VAL B C 1
ATOM 4286 O O . VAL B 1 97 ? 1.403 -65.688 -22.375 1 80.81 97 VAL B O 1
ATOM 4289 N N . PRO B 1 98 ? 0.569 -66.875 -20.562 1 81.88 98 PRO B N 1
ATOM 4290 C CA . PRO B 1 98 ? 1.199 -66 -19.578 1 81.88 98 PRO B CA 1
ATOM 4291 C C . PRO B 1 98 ? 2.715 -66.188 -19.516 1 81.88 98 PRO B C 1
ATOM 4293 O O . PRO B 1 98 ? 3.207 -67.312 -19.453 1 81.88 98 PRO B O 1
ATOM 4296 N N . VAL B 1 99 ? 3.379 -65.062 -19.703 1 76.25 99 VAL B N 1
ATOM 4297 C CA . VAL B 1 99 ? 4.836 -65.125 -19.625 1 76.25 99 VAL B CA 1
ATOM 4298 C C . VAL B 1 99 ? 5.348 -64 -18.703 1 76.25 99 VAL B C 1
ATOM 4300 O O . VAL B 1 99 ? 4.766 -62.938 -18.641 1 76.25 99 VAL B O 1
ATOM 4303 N N . THR B 1 100 ? 6.375 -64.375 -17.859 1 76.62 100 THR B N 1
ATOM 4304 C CA . THR B 1 100 ? 7.043 -63.406 -17.031 1 76.62 100 THR B CA 1
ATOM 4305 C C . THR B 1 100 ? 8.305 -62.875 -17.734 1 76.62 100 THR B C 1
ATOM 4307 O O . THR B 1 100 ? 9.234 -63.656 -18 1 76.62 100 THR B O 1
ATOM 4310 N N . PHE B 1 101 ? 8.219 -61.562 -18.062 1 75.5 101 PHE B N 1
ATOM 4311 C CA . PHE B 1 101 ? 9.367 -60.938 -18.719 1 75.5 101 PHE B CA 1
ATOM 4312 C C . PHE B 1 101 ? 10.289 -60.281 -17.719 1 75.5 101 PHE B C 1
ATOM 4314 O O . PHE B 1 101 ? 9.836 -59.781 -16.688 1 75.5 101 PHE B O 1
ATOM 4321 N N . GLY B 1 102 ? 11.586 -60.375 -17.969 1 77.12 102 GLY B N 1
ATOM 4322 C CA . GLY B 1 102 ? 12.562 -59.625 -17.172 1 77.12 102 GLY B CA 1
ATOM 4323 C C . GLY B 1 102 ? 13.039 -60.406 -15.961 1 77.12 102 GLY B C 1
ATOM 4324 O O . GLY B 1 102 ? 12.602 -61.531 -15.719 1 77.12 102 GLY B O 1
ATOM 4325 N N . THR B 1 103 ? 13.922 -59.75 -15.227 1 86.25 103 THR B N 1
ATOM 4326 C CA . THR B 1 103 ? 14.5 -60.375 -14.031 1 86.25 103 THR B CA 1
ATOM 4327 C C . THR B 1 103 ? 13.805 -59.875 -12.773 1 86.25 103 THR B C 1
ATOM 4329 O O . THR B 1 103 ? 12.984 -58.938 -12.844 1 86.25 103 THR B O 1
ATOM 4332 N N . LYS B 1 104 ? 13.977 -60.531 -11.727 1 89.44 104 LYS B N 1
ATOM 4333 C CA . LYS B 1 104 ? 13.375 -60.188 -10.445 1 89.44 104 LYS B CA 1
ATOM 4334 C C . LYS B 1 104 ? 13.82 -58.781 -9.984 1 89.44 104 LYS B C 1
ATOM 4336 O O . LYS B 1 104 ? 13.031 -58.031 -9.414 1 89.44 104 LYS B O 1
ATOM 4341 N N . GLN B 1 105 ? 15.102 -58.594 -10.188 1 93.75 105 GLN B N 1
ATOM 4342 C CA . GLN B 1 105 ? 15.648 -57.312 -9.742 1 93.75 105 GLN B CA 1
ATOM 4343 C C . GLN B 1 105 ? 16.266 -56.531 -10.906 1 93.75 105 GLN B C 1
ATOM 4345 O O . GLN B 1 105 ? 16.875 -57.125 -11.797 1 93.75 105 GLN B O 1
ATOM 4350 N N . THR B 1 106 ? 16.016 -55.25 -10.867 1 94.25 106 THR B N 1
ATOM 4351 C CA . THR B 1 106 ? 16.625 -54.375 -11.875 1 94.25 106 THR B CA 1
ATOM 4352 C C . THR B 1 106 ? 17.156 -53.094 -11.227 1 94.25 106 THR B C 1
ATOM 4354 O O . THR B 1 106 ? 16.609 -52.625 -10.242 1 94.25 106 THR B O 1
ATOM 4357 N N . MET B 1 107 ? 18.266 -52.625 -11.727 1 94.81 107 MET B N 1
ATOM 4358 C CA . MET B 1 107 ? 18.859 -51.344 -11.32 1 94.81 107 MET B CA 1
ATOM 4359 C C . MET B 1 107 ? 19.156 -50.5 -12.539 1 94.81 107 MET B C 1
ATOM 4361 O O . MET B 1 107 ? 19.766 -50.938 -13.508 1 94.81 107 MET B O 1
ATOM 4365 N N . ASN B 1 108 ? 18.672 -49.281 -12.461 1 95.31 108 ASN B N 1
ATOM 4366 C CA . ASN B 1 108 ? 18.891 -48.312 -13.539 1 95.31 108 ASN B CA 1
ATOM 4367 C C . ASN B 1 108 ? 19.547 -47.031 -13.031 1 95.31 108 ASN B C 1
ATOM 4369 O O . ASN B 1 108 ? 19.141 -46.5 -12 1 95.31 108 ASN B O 1
ATOM 4373 N N . ALA B 1 109 ? 20.594 -46.562 -13.648 1 95.81 109 ALA B N 1
ATOM 4374 C CA . ALA B 1 109 ? 21.234 -45.281 -13.406 1 95.81 109 ALA B CA 1
ATOM 4375 C C . ALA B 1 109 ? 21.188 -44.406 -14.664 1 95.81 109 ALA B C 1
ATOM 4377 O O . ALA B 1 109 ? 21.609 -44.844 -15.734 1 95.81 109 ALA B O 1
ATOM 4378 N N . THR B 1 110 ? 20.703 -43.219 -14.469 1 96.62 110 THR B N 1
ATOM 4379 C CA . THR B 1 110 ? 20.547 -42.375 -15.648 1 96.62 110 THR B CA 1
ATOM 4380 C C . THR B 1 110 ? 20.953 -40.938 -15.336 1 96.62 110 THR B C 1
ATOM 4382 O O . THR B 1 110 ? 20.672 -40.438 -14.25 1 96.62 110 THR B O 1
ATOM 4385 N N . VAL B 1 111 ? 21.656 -40.25 -16.234 1 97.56 111 VAL B N 1
ATOM 4386 C CA . VAL B 1 111 ? 21.922 -38.812 -16.234 1 97.56 111 VAL B CA 1
ATOM 4387 C C . VAL B 1 111 ? 21.156 -38.156 -17.391 1 97.56 111 VAL B C 1
ATOM 4389 O O . VAL B 1 111 ? 21.234 -38.625 -18.531 1 97.56 111 VAL B O 1
ATOM 4392 N N . THR B 1 112 ? 20.422 -37.156 -17.031 1 97.81 112 THR B N 1
ATOM 4393 C CA . THR B 1 112 ? 19.594 -36.5 -18.031 1 97.81 112 THR B CA 1
ATOM 4394 C C . THR B 1 112 ? 19.953 -35.031 -18.172 1 97.81 112 THR B C 1
ATOM 4396 O O . THR B 1 112 ? 20.031 -34.312 -17.172 1 97.81 112 THR B O 1
ATOM 4399 N N . LEU B 1 113 ? 20.234 -34.531 -19.344 1 97.94 113 LEU B N 1
ATOM 4400 C CA . LEU B 1 113 ? 20.391 -33.125 -19.703 1 97.94 113 LEU B CA 1
ATOM 4401 C C . LEU B 1 113 ? 19.141 -32.594 -20.391 1 97.94 113 LEU B C 1
ATOM 4403 O O . LEU B 1 113 ? 18.719 -33.125 -21.422 1 97.94 113 LEU B O 1
ATOM 4407 N N . ASN B 1 114 ? 18.562 -31.625 -19.719 1 97.69 114 ASN B N 1
ATOM 4408 C CA . ASN B 1 114 ? 17.391 -30.984 -20.297 1 97.69 114 ASN B CA 1
ATOM 4409 C C . ASN B 1 114 ? 17.719 -29.578 -20.797 1 97.69 114 ASN B C 1
ATOM 4411 O O . ASN B 1 114 ? 18.469 -28.844 -20.156 1 97.69 114 ASN B O 1
ATOM 4415 N N . GLN B 1 115 ? 17.141 -29.219 -21.984 1 97.94 115 GLN B N 1
ATOM 4416 C CA . GLN B 1 115 ? 17.359 -27.891 -22.562 1 97.94 115 GLN B CA 1
ATOM 4417 C C . GLN B 1 115 ? 16.062 -27.344 -23.172 1 97.94 115 GLN B C 1
ATOM 4419 O O . GLN B 1 115 ? 15.453 -27.984 -24.031 1 97.94 115 GLN B O 1
ATOM 4424 N N . LEU B 1 116 ? 15.711 -26.156 -22.703 1 97.25 116 LEU B N 1
ATOM 4425 C CA . LEU B 1 116 ? 14.586 -25.453 -23.312 1 97.25 116 LEU B CA 1
ATOM 4426 C C . LEU B 1 116 ? 14.969 -24.891 -24.688 1 97.25 116 LEU B C 1
ATOM 4428 O O . LEU B 1 116 ? 15.969 -24.188 -24.797 1 97.25 116 LEU B O 1
ATOM 4432 N N . LEU B 1 117 ? 14.195 -25.219 -25.672 1 97.56 117 LEU B N 1
ATOM 4433 C CA . LEU B 1 117 ? 14.484 -24.719 -27.016 1 97.56 117 LEU B CA 1
ATOM 4434 C C . LEU B 1 117 ? 13.609 -23.516 -27.344 1 97.56 117 LEU B C 1
ATOM 4436 O O . LEU B 1 117 ? 14.086 -22.547 -27.938 1 97.56 117 LEU B O 1
ATOM 4440 N N . PHE B 1 118 ? 12.367 -23.641 -26.984 1 96.94 118 PHE B N 1
ATOM 4441 C CA . PHE B 1 118 ? 11.445 -22.531 -27.234 1 96.94 118 PHE B CA 1
ATOM 4442 C C . PHE B 1 118 ? 10.312 -22.547 -26.219 1 96.94 118 PHE B C 1
ATOM 4444 O O . PHE B 1 118 ? 9.695 -23.594 -25.984 1 96.94 118 PHE B O 1
ATOM 4451 N N . ASP B 1 119 ? 10.062 -21.406 -25.641 1 95.81 119 ASP B N 1
ATOM 4452 C CA . ASP B 1 119 ? 8.938 -21.156 -24.75 1 95.81 119 ASP B CA 1
ATOM 4453 C C . ASP B 1 119 ? 8.609 -19.672 -24.672 1 95.81 119 ASP B C 1
ATOM 4455 O O . ASP B 1 119 ? 9.438 -18.875 -24.219 1 95.81 119 ASP B O 1
ATOM 4459 N N . GLY B 1 120 ? 7.449 -19.375 -25.094 1 94.94 120 GLY B N 1
ATOM 4460 C CA . GLY B 1 120 ? 7.051 -17.984 -25.078 1 94.94 120 GLY B CA 1
ATOM 4461 C C . GLY B 1 120 ? 7.066 -17.375 -23.688 1 94.94 120 GLY B C 1
ATOM 4462 O O . GLY B 1 120 ? 7.418 -16.203 -23.516 1 94.94 120 GLY B O 1
ATOM 4463 N N . THR B 1 121 ? 6.602 -18.156 -22.656 1 96.19 121 THR B N 1
ATOM 4464 C CA . THR B 1 121 ? 6.555 -17.672 -21.281 1 96.19 121 THR B CA 1
ATOM 4465 C C . THR B 1 121 ? 7.957 -17.359 -20.766 1 96.19 121 THR B C 1
ATOM 4467 O O . THR B 1 121 ? 8.148 -16.469 -19.953 1 96.19 121 THR B O 1
ATOM 4470 N N . TYR B 1 122 ? 8.992 -18.062 -21.312 1 96.56 122 TYR B N 1
ATOM 4471 C CA . TYR B 1 122 ? 10.367 -17.844 -20.891 1 96.56 122 TYR B CA 1
ATOM 4472 C C . TYR B 1 122 ? 10.867 -16.484 -21.344 1 96.56 122 TYR B C 1
ATOM 4474 O O . TYR B 1 122 ? 11.469 -15.734 -20.562 1 96.56 122 TYR B O 1
ATOM 4482 N N . LEU B 1 123 ? 10.594 -16.141 -22.578 1 95.75 123 LEU B N 1
ATOM 4483 C CA . LEU B 1 123 ? 11.039 -14.875 -23.125 1 95.75 123 LEU B CA 1
ATOM 4484 C C . LEU B 1 123 ? 10.406 -13.703 -22.375 1 95.75 123 LEU B C 1
ATOM 4486 O O . LEU B 1 123 ? 11.094 -12.727 -22.062 1 95.75 123 LEU B O 1
ATOM 4490 N N . ILE B 1 124 ? 9.102 -13.852 -22.125 1 96.81 124 ILE B N 1
ATOM 4491 C CA . ILE B 1 124 ? 8.406 -12.805 -21.391 1 96.81 124 ILE B CA 1
ATOM 4492 C C . ILE B 1 124 ? 8.914 -12.766 -19.953 1 96.81 124 ILE B C 1
ATOM 4494 O O . ILE B 1 124 ? 9.031 -11.688 -19.359 1 96.81 124 ILE B O 1
ATOM 4498 N N . GLY B 1 125 ? 9.188 -13.93 -19.328 1 96.44 125 GLY B N 1
ATOM 4499 C CA . GLY B 1 125 ? 9.758 -14 -18 1 96.44 125 GLY B CA 1
ATOM 4500 C C . GLY B 1 125 ? 11.062 -13.242 -17.859 1 96.44 125 GLY B C 1
ATOM 4501 O O . GLY B 1 125 ? 11.312 -12.586 -16.844 1 96.44 125 GLY B O 1
ATOM 4502 N N . LEU B 1 126 ? 11.922 -13.281 -18.891 1 97.12 126 LEU B N 1
ATOM 4503 C CA . LEU B 1 126 ? 13.188 -12.555 -18.891 1 97.12 126 LEU B CA 1
ATOM 4504 C C . LEU B 1 126 ? 12.953 -11.047 -18.875 1 97.12 126 LEU B C 1
ATOM 4506 O O . LEU B 1 126 ? 13.641 -10.32 -18.141 1 97.12 126 LEU B O 1
ATOM 4510 N N . GLN B 1 127 ? 11.969 -10.688 -19.656 1 97.44 127 GLN B N 1
ATOM 4511 C CA . GLN B 1 127 ? 11.625 -9.273 -19.672 1 97.44 127 GLN B CA 1
ATOM 4512 C C . GLN B 1 127 ? 11.07 -8.812 -18.328 1 97.44 127 GLN B C 1
ATOM 4514 O O . GLN B 1 127 ? 11.367 -7.707 -17.875 1 97.44 127 GLN B O 1
ATOM 4519 N N . SER B 1 128 ? 10.234 -9.664 -17.703 1 97.12 128 SER B N 1
ATOM 4520 C CA . SER B 1 128 ? 9.656 -9.359 -16.391 1 97.12 128 SER B CA 1
ATOM 4521 C C . SER B 1 128 ? 10.742 -9.227 -15.328 1 97.12 128 SER B C 1
ATOM 4523 O O . SER B 1 128 ? 10.68 -8.328 -14.484 1 97.12 128 SER B O 1
ATOM 4525 N N . ALA B 1 129 ? 11.711 -10.117 -15.398 1 96.88 129 ALA B N 1
ATOM 4526 C CA . ALA B 1 129 ? 12.812 -10.07 -14.445 1 96.88 129 ALA B CA 1
ATOM 4527 C C . ALA B 1 129 ? 13.633 -8.789 -14.625 1 96.88 129 ALA B C 1
ATOM 4529 O O . ALA B 1 129 ? 14.078 -8.195 -13.641 1 96.88 129 ALA B O 1
ATOM 4530 N N . LYS B 1 130 ? 13.852 -8.398 -15.836 1 97.38 130 LYS B N 1
ATOM 4531 C CA . LYS B 1 130 ? 14.555 -7.152 -16.125 1 97.38 130 LYS B CA 1
ATOM 4532 C C . LYS B 1 130 ? 13.797 -5.953 -15.57 1 97.38 130 LYS B C 1
ATOM 4534 O O . LYS B 1 130 ? 14.398 -5.047 -14.984 1 97.38 130 LYS B O 1
ATOM 4539 N N . THR B 1 131 ? 12.508 -5.984 -15.805 1 97.19 131 THR B N 1
ATOM 4540 C CA . THR B 1 131 ? 11.664 -4.91 -15.297 1 97.19 131 THR B CA 1
ATOM 4541 C C . THR B 1 131 ? 11.688 -4.879 -13.773 1 97.19 131 THR B C 1
ATOM 4543 O O . THR B 1 131 ? 11.711 -3.803 -13.172 1 97.19 131 THR B O 1
ATOM 4546 N N . TYR B 1 132 ? 11.68 -6.023 -13.109 1 96.5 132 TYR B N 1
ATOM 4547 C CA . TYR B 1 132 ? 11.758 -6.117 -11.656 1 96.5 132 TYR B CA 1
ATOM 4548 C C . TYR B 1 132 ? 13.047 -5.5 -11.133 1 96.5 132 TYR B C 1
ATOM 4550 O O . TYR B 1 132 ? 13.047 -4.805 -10.117 1 96.5 132 TYR B O 1
ATOM 4558 N N . LEU B 1 133 ? 14.117 -5.777 -11.836 1 97.44 133 LEU B N 1
ATOM 4559 C CA . LEU B 1 133 ? 15.391 -5.172 -11.461 1 97.44 133 LEU B CA 1
ATOM 4560 C C . LEU B 1 133 ? 15.328 -3.654 -11.57 1 97.44 133 LEU B C 1
ATOM 4562 O O . LEU B 1 133 ? 15.797 -2.941 -10.68 1 97.44 133 LEU B O 1
ATOM 4566 N N . LYS B 1 134 ? 14.727 -3.186 -12.664 1 97.25 134 LYS B N 1
ATOM 4567 C CA . LYS B 1 134 ? 14.57 -1.746 -12.844 1 97.25 134 LYS B CA 1
ATOM 4568 C C . LYS B 1 134 ? 13.758 -1.134 -11.703 1 97.25 134 LYS B C 1
ATOM 4570 O O . LYS B 1 134 ? 14.125 -0.083 -11.172 1 97.25 134 LYS B O 1
ATOM 4575 N N . ILE B 1 135 ? 12.695 -1.771 -11.297 1 96.5 135 ILE B N 1
ATOM 4576 C CA . ILE B 1 135 ? 11.828 -1.299 -10.219 1 96.5 135 ILE B CA 1
ATOM 4577 C C . ILE B 1 135 ? 12.617 -1.256 -8.906 1 96.5 135 ILE B C 1
ATOM 4579 O O . ILE B 1 135 ? 12.492 -0.306 -8.133 1 96.5 135 ILE B O 1
ATOM 4583 N N . SER B 1 136 ? 13.422 -2.262 -8.68 1 97.31 136 SER B N 1
ATOM 4584 C CA . SER B 1 136 ? 14.227 -2.318 -7.465 1 97.31 136 SER B CA 1
ATOM 4585 C C . SER B 1 136 ? 15.227 -1.168 -7.41 1 97.31 136 SER B C 1
ATOM 4587 O O . SER B 1 136 ? 15.414 -0.55 -6.359 1 97.31 136 SER B O 1
ATOM 4589 N N . LYS B 1 137 ? 15.836 -0.905 -8.555 1 97.88 137 LYS B N 1
ATOM 4590 C CA . LYS B 1 137 ? 16.766 0.218 -8.625 1 97.88 137 LYS B CA 1
ATOM 4591 C C . LYS B 1 137 ? 16.047 1.54 -8.367 1 97.88 137 LYS B C 1
ATOM 4593 O O . LYS B 1 137 ? 16.578 2.412 -7.676 1 97.88 137 LYS B O 1
ATOM 4598 N N . GLN B 1 138 ? 14.883 1.665 -8.945 1 97.06 138 GLN B N 1
ATOM 4599 C CA . GLN B 1 138 ? 14.094 2.871 -8.734 1 97.06 138 GLN B CA 1
ATOM 4600 C C . GLN B 1 138 ? 13.648 2.994 -7.277 1 97.06 138 GLN B C 1
ATOM 4602 O O . GLN B 1 138 ? 13.617 4.094 -6.723 1 97.06 138 GLN B O 1
ATOM 4607 N N . ALA B 1 139 ? 13.328 1.932 -6.648 1 96.94 139 ALA B N 1
ATOM 4608 C CA . ALA B 1 139 ? 12.969 1.931 -5.234 1 96.94 139 ALA B CA 1
ATOM 4609 C C . ALA B 1 139 ? 14.141 2.402 -4.375 1 96.94 139 ALA B C 1
ATOM 4611 O O . ALA B 1 139 ? 13.945 3.121 -3.389 1 96.94 139 ALA B O 1
ATOM 4612 N N . LYS B 1 140 ? 15.289 1.975 -4.758 1 97.12 140 LYS B N 1
ATOM 4613 C CA . LYS B 1 140 ? 16.469 2.455 -4.059 1 97.12 140 LYS B CA 1
ATOM 4614 C C . LYS B 1 140 ? 16.625 3.967 -4.199 1 97.12 140 LYS B C 1
ATOM 4616 O O . LYS B 1 140 ? 16.906 4.66 -3.219 1 97.12 140 LYS B O 1
ATOM 4621 N N . GLU B 1 141 ? 16.453 4.449 -5.402 1 96.19 141 GLU B N 1
ATOM 4622 C CA . GLU B 1 141 ? 16.516 5.891 -5.633 1 96.19 141 GLU B CA 1
ATOM 4623 C C . GLU B 1 141 ? 15.5 6.633 -4.77 1 96.19 141 GLU B C 1
ATOM 4625 O O . GLU B 1 141 ? 15.805 7.684 -4.203 1 96.19 141 GLU B O 1
ATOM 4630 N N . LYS B 1 142 ? 14.289 6.152 -4.715 1 95.06 142 LYS B N 1
ATOM 4631 C CA . LYS B 1 142 ? 13.258 6.75 -3.875 1 95.06 142 LYS B CA 1
ATOM 4632 C C . LYS B 1 142 ? 13.68 6.75 -2.406 1 95.06 142 LYS B C 1
ATOM 4634 O O . LYS B 1 142 ? 13.453 7.73 -1.693 1 95.06 142 LYS B O 1
ATOM 4639 N N . THR B 1 143 ? 14.297 5.68 -1.974 1 96.5 143 THR B N 1
ATOM 4640 C CA . THR B 1 143 ? 14.789 5.57 -0.603 1 96.5 143 THR B CA 1
ATOM 4641 C C . THR B 1 143 ? 15.859 6.617 -0.322 1 96.5 143 THR B C 1
ATOM 4643 O O . THR B 1 143 ? 15.898 7.203 0.762 1 96.5 143 THR B O 1
ATOM 4646 N N . ILE B 1 144 ? 16.688 6.828 -1.283 1 95.62 144 ILE B N 1
ATOM 4647 C CA . ILE B 1 144 ? 17.734 7.82 -1.143 1 95.62 144 ILE B CA 1
ATOM 4648 C C . ILE B 1 144 ? 17.125 9.203 -0.956 1 95.62 144 ILE B C 1
ATOM 4650 O O . ILE B 1 144 ? 17.547 9.969 -0.08 1 95.62 144 ILE B O 1
ATOM 4654 N N . LEU B 1 145 ? 16.125 9.516 -1.716 1 93.44 145 LEU B N 1
ATOM 4655 C CA . LEU B 1 145 ? 15.453 10.805 -1.606 1 93.44 145 LEU B CA 1
ATOM 4656 C C . LEU B 1 145 ? 14.773 10.953 -0.251 1 93.44 145 LEU B C 1
ATOM 4658 O O . LEU B 1 145 ? 14.836 12.016 0.372 1 93.44 145 LEU B O 1
ATOM 4662 N N . ALA B 1 146 ? 14.125 9.898 0.19 1 93.69 146 ALA B N 1
ATOM 4663 C CA . ALA B 1 146 ? 13.469 9.922 1.495 1 93.69 146 ALA B CA 1
ATOM 4664 C C . ALA B 1 146 ? 14.484 10.078 2.619 1 93.69 146 ALA B C 1
ATOM 4666 O O . ALA B 1 146 ? 14.227 10.773 3.605 1 93.69 146 ALA B O 1
ATOM 4667 N N . THR B 1 147 ? 15.594 9.414 2.42 1 95.62 147 THR B N 1
ATOM 4668 C CA . THR B 1 147 ? 16.672 9.523 3.406 1 95.62 147 THR B CA 1
ATOM 4669 C C . THR B 1 147 ? 17.203 10.953 3.469 1 95.62 147 THR B C 1
ATOM 4671 O O . THR B 1 147 ? 17.438 11.484 4.555 1 95.62 147 THR B O 1
ATOM 4674 N N . LYS B 1 148 ? 17.375 11.547 2.375 1 94.75 148 LYS B N 1
ATOM 4675 C CA . LYS B 1 148 ? 17.812 12.93 2.322 1 94.75 148 LYS B CA 1
ATOM 4676 C C . LYS B 1 148 ? 16.875 13.844 3.102 1 94.75 148 LYS B C 1
ATOM 4678 O O . LYS B 1 148 ? 17.312 14.648 3.924 1 94.75 148 LYS B O 1
ATOM 4683 N N . GLU B 1 149 ? 15.602 13.695 2.85 1 92.62 149 GLU B N 1
ATOM 4684 C CA . GLU B 1 149 ? 14.602 14.508 3.539 1 92.62 149 GLU B CA 1
ATOM 4685 C C . GLU B 1 149 ? 14.633 14.258 5.043 1 92.62 149 GLU B C 1
ATOM 4687 O O . GLU B 1 149 ? 14.516 15.195 5.836 1 92.62 149 GLU B O 1
ATOM 4692 N N . ALA B 1 150 ? 14.844 13.039 5.371 1 94.62 150 ALA B N 1
ATOM 4693 C CA . ALA B 1 150 ? 14.883 12.68 6.785 1 94.62 150 ALA B CA 1
ATOM 4694 C C . ALA B 1 150 ? 16.094 13.312 7.48 1 94.62 150 ALA B C 1
ATOM 4696 O O . ALA B 1 150 ? 15.969 13.805 8.602 1 94.62 150 ALA B O 1
ATOM 4697 N N . ILE B 1 151 ? 17.172 13.305 6.777 1 96.69 151 ILE B N 1
ATOM 4698 C CA . ILE B 1 151 ? 18.391 13.875 7.348 1 96.69 151 ILE B CA 1
ATOM 4699 C C . ILE B 1 151 ? 18.234 15.391 7.488 1 96.69 151 ILE B C 1
ATOM 4701 O O . ILE B 1 151 ? 18.609 15.961 8.508 1 96.69 151 ILE B O 1
ATOM 4705 N N . ILE B 1 152 ? 17.672 16 6.469 1 93.69 152 ILE B N 1
ATOM 4706 C CA . ILE B 1 152 ? 17.453 17.453 6.512 1 93.69 152 ILE B CA 1
ATOM 4707 C C . ILE B 1 152 ? 16.594 17.797 7.711 1 93.69 152 ILE B C 1
ATOM 4709 O O . ILE B 1 152 ? 16.906 18.719 8.469 1 93.69 152 ILE B O 1
ATOM 4713 N N . ASN B 1 153 ? 15.531 17.031 7.93 1 93.44 153 ASN B N 1
ATOM 4714 C CA . ASN B 1 153 ? 14.633 17.297 9.047 1 93.44 153 ASN B CA 1
ATOM 4715 C C . ASN B 1 153 ? 15.312 17.031 10.391 1 93.44 153 ASN B C 1
ATOM 4717 O O . ASN B 1 153 ? 15.18 17.844 11.312 1 93.44 153 ASN B O 1
ATOM 4721 N N . ALA B 1 154 ? 16.031 15.984 10.453 1 96.31 154 ALA B N 1
ATOM 4722 C CA . ALA B 1 154 ? 16.719 15.648 11.703 1 96.31 154 ALA B CA 1
ATOM 4723 C C . ALA B 1 154 ? 17.812 16.672 12.016 1 96.31 154 ALA B C 1
ATOM 4725 O O . ALA B 1 154 ? 17.938 17.125 13.156 1 96.31 154 ALA B O 1
ATOM 4726 N N . TYR B 1 155 ? 18.656 16.984 11.047 1 96.56 155 TYR B N 1
ATOM 4727 C CA . TYR B 1 155 ? 19.703 17.984 11.188 1 96.56 155 TYR B CA 1
ATOM 4728 C C . TYR B 1 155 ? 19.109 19.328 11.578 1 96.56 155 TYR B C 1
ATOM 4730 O O . TYR B 1 155 ? 19.625 20 12.492 1 96.56 155 TYR B O 1
ATOM 4738 N N . GLY B 1 156 ? 18 19.656 10.883 1 93.38 156 GLY B N 1
ATOM 4739 C CA . GLY B 1 156 ? 17.312 20.906 11.203 1 93.38 156 GLY B CA 1
ATOM 4740 C C . GLY B 1 156 ? 16.797 20.938 12.633 1 93.38 156 GLY B C 1
ATOM 4741 O O . GLY B 1 156 ? 16.875 21.984 13.297 1 93.38 156 GLY B O 1
ATOM 4742 N N . ASN B 1 157 ? 16.312 19.859 13.086 1 94.06 157 ASN B N 1
ATOM 4743 C CA . ASN B 1 157 ? 15.781 19.781 14.445 1 94.06 157 ASN B CA 1
ATOM 4744 C C . ASN B 1 157 ? 16.875 20.016 15.492 1 94.06 157 ASN B C 1
ATOM 4746 O O . ASN B 1 157 ? 16.609 20.609 16.531 1 94.06 157 ASN B O 1
ATOM 4750 N N . VAL B 1 158 ? 18.031 19.531 15.227 1 96.38 158 VAL B N 1
ATOM 4751 C CA . VAL B 1 158 ? 19.141 19.766 16.141 1 96.38 158 VAL B CA 1
ATOM 4752 C C . VAL B 1 158 ? 19.469 21.266 16.172 1 96.38 158 VAL B C 1
ATOM 4754 O O . VAL B 1 158 ? 19.609 21.844 17.25 1 96.38 158 VAL B O 1
ATOM 4757 N N . LEU B 1 159 ? 19.531 21.859 15.047 1 95.5 159 LEU B N 1
ATOM 4758 C CA . LEU B 1 159 ? 19.891 23.281 14.969 1 95.5 159 LEU B CA 1
ATOM 4759 C C . LEU B 1 159 ? 18.844 24.141 15.656 1 95.5 159 LEU B C 1
ATOM 4761 O O . LEU B 1 159 ? 19.188 25.125 16.328 1 95.5 159 LEU B O 1
ATOM 4765 N N . ILE B 1 160 ? 17.578 23.734 15.461 1 94.25 160 ILE B N 1
ATOM 4766 C CA . ILE B 1 160 ? 16.5 24.484 16.078 1 94.25 160 ILE B CA 1
ATOM 4767 C C . ILE B 1 160 ? 16.594 24.391 17.594 1 94.25 160 ILE B C 1
ATOM 4769 O O . ILE B 1 160 ? 16.406 25.375 18.297 1 94.25 160 ILE B O 1
ATOM 4773 N N . THR B 1 161 ? 16.859 23.266 18.062 1 94.94 161 THR B N 1
ATOM 4774 C CA . THR B 1 161 ? 16.953 23.094 19.516 1 94.94 161 THR B CA 1
ATOM 4775 C C . THR B 1 161 ? 18.141 23.859 20.078 1 94.94 161 THR B C 1
ATOM 4777 O O . THR B 1 161 ? 18.031 24.469 21.156 1 94.94 161 THR B O 1
ATOM 4780 N N . GLU B 1 162 ? 19.219 23.891 19.391 1 94.94 162 GLU B N 1
ATOM 4781 C CA . GLU B 1 162 ? 20.375 24.672 19.828 1 94.94 162 GLU B CA 1
ATOM 4782 C C . GLU B 1 162 ? 20.078 26.172 19.828 1 94.94 162 GLU B C 1
ATOM 4784 O O . GLU B 1 162 ? 20.438 26.875 20.766 1 94.94 162 GLU B O 1
ATOM 4789 N N . LYS B 1 163 ? 19.406 26.547 18.781 1 94.38 163 LYS B N 1
ATOM 4790 C CA . LYS B 1 163 ? 19.047 27.969 18.703 1 94.38 163 LYS B CA 1
ATOM 4791 C C . LYS B 1 163 ? 18.062 28.344 19.797 1 94.38 163 LYS B C 1
ATOM 4793 O O . LYS B 1 163 ? 18.141 29.422 20.391 1 94.38 163 LYS B O 1
ATOM 4798 N N . THR B 1 164 ? 17.125 27.453 20.047 1 95.81 164 THR B N 1
ATOM 4799 C CA . THR B 1 164 ? 16.141 27.656 21.109 1 95.81 164 THR B CA 1
ATOM 4800 C C . THR B 1 164 ? 16.812 27.766 22.469 1 95.81 164 THR B C 1
ATOM 4802 O O . THR B 1 164 ? 16.469 28.641 23.266 1 95.81 164 THR B O 1
ATOM 4805 N N . ILE B 1 165 ? 17.781 26.969 22.703 1 97 165 ILE B N 1
ATOM 4806 C CA . ILE B 1 165 ? 18.531 27.016 23.953 1 97 165 ILE B CA 1
ATOM 4807 C C . ILE B 1 165 ? 19.266 28.344 24.078 1 97 165 ILE B C 1
ATOM 4809 O O . ILE B 1 165 ? 19.234 29 25.125 1 97 165 ILE B O 1
ATOM 4813 N N . GLU B 1 166 ? 19.859 28.766 23.016 1 96 166 GLU B N 1
ATOM 4814 C CA . GLU B 1 166 ? 20.578 30.031 23 1 96 166 GLU B CA 1
ATOM 4815 C C . GLU B 1 166 ? 19.641 31.188 23.344 1 96 166 GLU B C 1
ATOM 4817 O O . GLU B 1 166 ? 20 32.062 24.156 1 96 166 GLU B O 1
ATOM 4822 N N . ILE B 1 167 ? 18.469 31.109 22.75 1 95.62 167 ILE B N 1
ATOM 4823 C CA . ILE B 1 167 ? 17.5 32.188 22.969 1 95.62 167 ILE B CA 1
ATOM 4824 C C . ILE B 1 167 ? 17 32.125 24.406 1 95.62 167 ILE B C 1
ATOM 4826 O O . ILE B 1 167 ? 16.938 33.156 25.078 1 95.62 167 ILE B O 1
ATOM 4830 N N . LEU B 1 168 ? 16.688 31.016 24.922 1 97.19 168 LEU B N 1
ATOM 4831 C CA . LEU B 1 168 ? 16.172 30.859 26.281 1 97.19 168 LEU B CA 1
ATOM 4832 C C . LEU B 1 168 ? 17.219 31.25 27.312 1 97.19 168 LEU B C 1
ATOM 4834 O O . LEU B 1 168 ? 16.891 31.828 28.344 1 97.19 168 LEU B O 1
ATOM 4838 N N . GLU B 1 169 ? 18.484 30.969 27.047 1 97.62 169 GLU B N 1
ATOM 4839 C CA . GLU B 1 169 ? 19.562 31.391 27.953 1 97.62 169 GLU B CA 1
ATOM 4840 C C . GLU B 1 169 ? 19.672 32.906 28.016 1 97.62 169 GLU B C 1
ATOM 4842 O O . GLU B 1 169 ? 19.875 33.469 29.094 1 97.62 169 GLU B O 1
ATOM 4847 N N . ARG B 1 170 ? 19.531 33.469 26.875 1 95.5 170 ARG B N 1
ATOM 4848 C CA . ARG B 1 170 ? 19.562 34.938 26.828 1 95.5 170 ARG B CA 1
ATOM 4849 C C . ARG B 1 170 ? 18.375 35.531 27.594 1 95.5 170 ARG B C 1
ATOM 4851 O O . ARG B 1 170 ? 18.547 36.469 28.359 1 95.5 170 ARG B O 1
ATOM 4858 N N . ASN B 1 171 ? 17.188 34.969 27.344 1 95.62 171 ASN B N 1
ATOM 4859 C CA . ASN B 1 171 ? 16 35.438 28.062 1 95.62 171 ASN B CA 1
ATOM 4860 C C . ASN B 1 171 ? 16.156 35.25 29.562 1 95.62 171 ASN B C 1
ATOM 4862 O O . ASN B 1 171 ? 15.758 36.125 30.344 1 95.62 171 ASN B O 1
ATOM 4866 N N . LYS B 1 172 ? 16.672 34.156 29.953 1 96.69 172 LYS B N 1
ATOM 4867 C CA . LYS B 1 172 ? 16.875 33.875 31.375 1 96.69 172 LYS B CA 1
ATOM 4868 C C . LYS B 1 172 ? 17.781 34.906 32.031 1 96.69 172 LYS B C 1
ATOM 4870 O O . LYS B 1 172 ? 17.5 35.406 33.125 1 96.69 172 LYS B O 1
ATOM 4875 N N . LYS B 1 173 ? 18.844 35.25 31.375 1 96.62 173 LYS B N 1
ATOM 4876 C CA . LYS B 1 173 ? 19.797 36.219 31.891 1 96.62 173 LYS B CA 1
ATOM 4877 C C . LYS B 1 173 ? 19.141 37.562 32.094 1 96.62 173 LYS B C 1
ATOM 4879 O O . LYS B 1 173 ? 19.312 38.219 33.156 1 96.62 173 LYS B O 1
ATOM 4884 N N . VAL B 1 174 ? 18.375 37.938 31.109 1 93 174 VAL B N 1
ATOM 4885 C CA . VAL B 1 174 ? 17.688 39.219 31.172 1 93 174 VAL B CA 1
ATOM 4886 C C . VAL B 1 174 ? 16.641 39.219 32.312 1 93 174 VAL B C 1
ATOM 4888 O O . VAL B 1 174 ? 16.531 40.156 33.062 1 93 174 VAL B O 1
ATOM 4891 N N . LEU B 1 175 ? 15.875 38.094 32.406 1 94.62 175 LEU B N 1
ATOM 4892 C CA . LEU B 1 175 ? 14.82 37.969 33.375 1 94.62 175 LEU B CA 1
ATOM 4893 C C . LEU B 1 175 ? 15.406 37.906 34.812 1 94.62 175 LEU B C 1
ATOM 4895 O O . LEU B 1 175 ? 14.805 38.406 35.75 1 94.62 175 LEU B O 1
ATOM 4899 N N . GLU B 1 176 ? 16.5 37.281 34.969 1 95.38 176 GLU B N 1
ATOM 4900 C CA . GLU B 1 176 ? 17.172 37.25 36.25 1 95.38 176 GLU B CA 1
ATOM 4901 C C . GLU B 1 176 ? 17.562 38.625 36.719 1 95.38 176 GLU B C 1
ATOM 4903 O O . GLU B 1 176 ? 17.391 38.969 37.906 1 95.38 176 GLU B O 1
ATOM 4908 N N . LYS B 1 177 ? 18.062 39.375 35.812 1 94.25 177 LYS B N 1
ATOM 4909 C CA . LYS B 1 177 ? 18.438 40.75 36.156 1 94.25 177 LYS B CA 1
ATOM 4910 C C . LYS B 1 177 ? 17.203 41.562 36.562 1 94.25 177 LYS B C 1
ATOM 4912 O O . LYS B 1 177 ? 17.234 42.281 37.562 1 94.25 177 LYS B O 1
ATOM 4917 N N . ASN B 1 178 ? 16.172 41.438 35.781 1 91.81 178 ASN B N 1
ATOM 4918 C CA . ASN B 1 178 ? 14.93 42.156 36.062 1 91.81 178 ASN B CA 1
ATOM 4919 C C . ASN B 1 178 ? 14.352 41.75 37.406 1 91.81 178 ASN B C 1
ATOM 4921 O O . ASN B 1 178 ? 13.852 42.594 38.156 1 91.81 178 ASN B O 1
ATOM 4925 N N . PHE B 1 179 ? 14.305 40.469 37.656 1 93.62 179 PHE B N 1
ATOM 4926 C CA . PHE B 1 179 ? 13.797 39.938 38.938 1 93.62 179 PHE B CA 1
ATOM 4927 C C . PHE B 1 179 ? 14.578 40.5 40.094 1 93.62 179 PHE B C 1
ATOM 4929 O O . PHE B 1 179 ? 13.984 40.969 41.094 1 93.62 179 PHE B O 1
ATOM 4936 N N . ASN B 1 180 ? 15.891 40.531 40.062 1 94.31 180 ASN B N 1
ATOM 4937 C CA . ASN B 1 180 ? 16.734 41.031 41.125 1 94.31 180 ASN B CA 1
ATOM 4938 C C . ASN B 1 180 ? 16.547 42.531 41.344 1 94.31 180 ASN B C 1
ATOM 4940 O O . ASN B 1 180 ? 16.484 43 42.5 1 94.31 180 ASN B O 1
ATOM 4944 N N . ASP B 1 181 ? 16.469 43.25 40.188 1 92.25 181 ASP B N 1
ATOM 4945 C CA . ASP B 1 181 ? 16.234 44.688 40.312 1 92.25 181 ASP B CA 1
ATOM 4946 C C . ASP B 1 181 ? 14.891 44.969 40.969 1 92.25 181 ASP B C 1
ATOM 4948 O O . ASP B 1 181 ? 14.797 45.844 41.812 1 92.25 181 ASP B O 1
ATOM 4952 N N . ALA B 1 182 ? 13.852 44.25 40.531 1 91.5 182 ALA B N 1
ATOM 4953 C CA . ALA B 1 182 ? 12.523 44.438 41.094 1 91.5 182 ALA B CA 1
ATOM 4954 C C . ALA B 1 182 ? 12.508 44.062 42.562 1 91.5 182 ALA B C 1
ATOM 4956 O O . ALA B 1 182 ? 11.805 44.719 43.375 1 91.5 182 ALA B O 1
ATOM 4957 N N . LYS B 1 183 ? 13.148 43.094 42.906 1 92.62 183 LYS B N 1
ATOM 4958 C CA . LYS B 1 183 ? 13.234 42.656 44.312 1 92.62 183 LYS B CA 1
ATOM 4959 C C . LYS B 1 183 ? 13.891 43.75 45.156 1 92.62 183 LYS B C 1
ATOM 4961 O O . LYS B 1 183 ? 13.414 44.031 46.25 1 92.62 183 LYS B O 1
ATOM 4966 N N . LYS B 1 184 ? 14.938 44.344 44.625 1 92.12 184 LYS B N 1
ATOM 4967 C CA . LYS B 1 184 ? 15.617 45.406 45.344 1 92.12 184 LYS B CA 1
ATOM 4968 C C . LYS B 1 184 ? 14.695 46.625 45.531 1 92.12 184 LYS B C 1
ATOM 4970 O O . LYS B 1 184 ? 14.68 47.25 46.594 1 92.12 184 LYS B O 1
ATOM 4975 N N . ILE B 1 185 ? 14 46.875 44.5 1 90.44 185 ILE B N 1
ATOM 4976 C CA . ILE B 1 185 ? 13.078 48.031 44.562 1 90.44 185 ILE B CA 1
ATOM 4977 C C . ILE B 1 185 ? 11.969 47.75 45.562 1 90.44 185 ILE B C 1
ATOM 4979 O O . ILE B 1 185 ? 11.57 48.656 46.312 1 90.44 185 ILE B O 1
ATOM 4983 N N . ASN B 1 186 ? 11.445 46.562 45.594 1 88.31 186 ASN B N 1
ATOM 4984 C CA . ASN B 1 186 ? 10.398 46.188 46.531 1 88.31 186 ASN B CA 1
ATOM 4985 C C . ASN B 1 186 ? 10.891 46.25 47.969 1 88.31 186 ASN B C 1
ATOM 4987 O O . ASN B 1 186 ? 10.141 46.625 48.875 1 88.31 186 ASN B O 1
ATOM 4991 N N . GLU B 1 187 ? 12.07 45.812 48.156 1 89.5 187 GLU B N 1
ATOM 4992 C CA . GLU B 1 187 ? 12.664 45.844 49.469 1 89.5 187 GLU B CA 1
ATOM 4993 C C . GLU B 1 187 ? 12.766 47.281 49.969 1 89.5 187 GLU B C 1
ATOM 4995 O O . GLU B 1 187 ? 12.719 47.531 51.188 1 89.5 187 GLU B O 1
ATOM 5000 N N . ASN B 1 188 ? 12.82 48.219 49.031 1 89.56 188 ASN B N 1
ATOM 5001 C CA . ASN B 1 188 ? 12.875 49.656 49.375 1 89.56 188 ASN B CA 1
ATOM 5002 C C . ASN B 1 188 ? 11.477 50.25 49.438 1 89.56 188 ASN B C 1
ATOM 5004 O O . ASN B 1 188 ? 11.336 51.469 49.594 1 89.56 188 ASN B O 1
ATOM 5008 N N . GLY B 1 189 ? 10.414 49.375 49.25 1 83.69 189 GLY B N 1
ATOM 5009 C CA . GLY B 1 189 ? 9.023 49.75 49.406 1 83.69 189 GLY B CA 1
ATOM 5010 C C . GLY B 1 189 ? 8.484 50.531 48.219 1 83.69 189 GLY B C 1
ATOM 5011 O O . GLY B 1 189 ? 7.477 51.25 48.344 1 83.69 189 GLY B O 1
ATOM 5012 N N . LEU B 1 190 ? 9.117 50.438 47.062 1 81.38 190 LEU B N 1
ATOM 5013 C CA . LEU B 1 190 ? 8.789 51.312 45.938 1 81.38 190 LEU B CA 1
ATOM 5014 C C . LEU B 1 190 ? 7.988 50.562 44.906 1 81.38 190 LEU B C 1
ATOM 5016 O O . LEU B 1 190 ? 7.633 51.125 43.844 1 81.38 190 LEU B O 1
ATOM 5020 N N . ASN B 1 191 ? 7.777 49.281 45.094 1 82 191 ASN B N 1
ATOM 5021 C CA . ASN B 1 191 ? 6.902 48.5 44.219 1 82 191 ASN B CA 1
ATOM 5022 C C . ASN B 1 191 ? 6.145 47.406 44.969 1 82 191 ASN B C 1
ATOM 5024 O O . ASN B 1 191 ? 6.344 47.25 46.188 1 82 191 ASN B O 1
ATOM 5028 N N . GLU B 1 192 ? 5.215 46.844 44.25 1 86 192 GLU B N 1
ATOM 5029 C CA . GLU B 1 192 ? 4.371 45.844 44.906 1 86 192 GLU B CA 1
ATOM 5030 C C . GLU B 1 192 ? 5.012 44.469 44.875 1 86 192 GLU B C 1
ATOM 5032 O O . GLU B 1 192 ? 5.777 44.156 43.938 1 86 192 GLU B O 1
ATOM 5037 N N . GLU B 1 193 ? 4.652 43.656 45.844 1 89.12 193 GLU B N 1
ATOM 5038 C CA . GLU B 1 193 ? 5.109 42.281 45.875 1 89.12 193 GLU B CA 1
ATOM 5039 C C . GLU B 1 193 ? 4.656 41.5 44.656 1 89.12 193 GLU B C 1
ATOM 5041 O O . GLU B 1 193 ? 5.363 40.625 44.156 1 89.12 193 GLU B O 1
ATOM 5046 N N . GLU B 1 194 ? 3.566 41.875 44.188 1 88.62 194 GLU B N 1
ATOM 5047 C CA . GLU B 1 194 ? 2.996 41.281 43 1 88.62 194 GLU B CA 1
ATOM 5048 C C . GLU B 1 194 ? 3.926 41.438 41.812 1 88.62 194 GLU B C 1
ATOM 5050 O O . GLU B 1 194 ? 4.012 40.531 40.969 1 88.62 194 GLU B O 1
ATOM 5055 N N . ASP B 1 195 ? 4.586 42.531 41.781 1 88.75 195 ASP B N 1
ATOM 5056 C CA . ASP B 1 195 ? 5.508 42.812 40.688 1 88.75 195 ASP B CA 1
ATOM 5057 C C . ASP B 1 195 ? 6.676 41.812 40.688 1 88.75 195 ASP B C 1
ATOM 5059 O O . ASP B 1 195 ? 7.062 41.312 39.625 1 88.75 195 ASP B O 1
ATOM 5063 N N . VAL B 1 196 ? 7.133 41.562 41.812 1 91.31 196 VAL B N 1
ATOM 5064 C CA . VAL B 1 196 ? 8.242 40.625 41.969 1 91.31 196 VAL B CA 1
ATOM 5065 C C . VAL B 1 196 ? 7.762 39.219 41.688 1 91.31 196 VAL B C 1
ATOM 5067 O O . VAL B 1 196 ? 8.438 38.438 41 1 91.31 196 VAL B O 1
ATOM 5070 N N . GLU B 1 197 ? 6.59 38.875 42.156 1 91.94 197 GLU B N 1
ATOM 5071 C CA . GLU B 1 197 ? 6.023 37.531 41.969 1 91.94 197 GLU B CA 1
ATOM 5072 C C . GLU B 1 197 ? 5.762 37.219 40.5 1 91.94 197 GLU B C 1
ATOM 5074 O O . GLU B 1 197 ? 5.969 36.094 40.062 1 91.94 197 GLU B O 1
ATOM 5079 N N . GLN B 1 198 ? 5.332 38.156 39.75 1 91.75 198 GLN B N 1
ATOM 5080 C CA . GLN B 1 198 ? 5.078 38 38.344 1 91.75 198 GLN B CA 1
ATOM 5081 C C . GLN B 1 198 ? 6.367 37.688 37.594 1 91.75 198 GLN B C 1
ATOM 5083 O O . GLN B 1 198 ? 6.375 36.812 36.688 1 91.75 198 GLN B O 1
ATOM 5088 N N . LEU B 1 199 ? 7.363 38.375 37.938 1 92.38 199 LEU B N 1
ATOM 5089 C CA . LEU B 1 199 ? 8.648 38.125 37.312 1 92.38 199 LEU B CA 1
ATOM 5090 C C . LEU B 1 199 ? 9.188 36.75 37.688 1 92.38 199 LEU B C 1
ATOM 5092 O O . LEU B 1 199 ? 9.828 36.094 36.875 1 92.38 199 LEU B O 1
ATOM 5096 N N . GLU B 1 200 ? 8.852 36.344 38.906 1 93.44 200 GLU B N 1
ATOM 5097 C CA . GLU B 1 200 ? 9.266 35.031 39.344 1 93.44 200 GLU B CA 1
ATOM 5098 C C . GLU B 1 200 ? 8.578 33.938 38.562 1 93.44 200 GLU B C 1
ATOM 5100 O O . GLU B 1 200 ? 9.203 32.938 38.219 1 93.44 200 GLU B O 1
ATOM 5105 N N . ILE B 1 201 ? 7.355 34.062 38.312 1 93.5 201 ILE B N 1
ATOM 5106 C CA . ILE B 1 201 ? 6.594 33.094 37.5 1 93.5 201 ILE B CA 1
ATOM 5107 C C . ILE B 1 201 ? 7.188 33 36.094 1 93.5 201 ILE B C 1
ATOM 5109 O O . ILE B 1 201 ? 7.418 31.906 35.594 1 93.5 201 ILE B O 1
ATOM 5113 N N . THR B 1 202 ? 7.438 34.188 35.469 1 93.19 202 THR B N 1
ATOM 5114 C CA . THR B 1 202 ? 7.988 34.219 34.125 1 93.19 202 THR B CA 1
ATOM 5115 C C . THR B 1 202 ? 9.367 33.562 34.094 1 93.19 202 THR B C 1
ATOM 5117 O O . THR B 1 202 ? 9.68 32.812 33.156 1 93.19 202 THR B O 1
ATOM 5120 N N . LEU B 1 203 ? 10.133 33.938 35.094 1 94.56 203 LEU B N 1
ATOM 5121 C CA . LEU B 1 203 ? 11.461 33.344 35.188 1 94.56 203 LEU B CA 1
ATOM 5122 C C . LEU B 1 203 ? 11.359 31.828 35.312 1 94.56 203 LEU B C 1
ATOM 5124 O O . LEU B 1 203 ? 12.086 31.078 34.656 1 94.56 203 LEU B O 1
ATOM 5128 N N . GLY B 1 204 ? 10.469 31.344 36.188 1 94.75 204 GLY B N 1
ATOM 5129 C CA . GLY B 1 204 ? 10.242 29.906 36.375 1 94.75 204 GLY B CA 1
ATOM 5130 C C . GLY B 1 204 ? 9.844 29.219 35.062 1 94.75 204 GLY B C 1
ATOM 5131 O O . GLY B 1 204 ? 10.305 28.109 34.781 1 94.75 204 GLY B O 1
ATOM 5132 N N . ASN B 1 205 ? 8.945 29.828 34.312 1 94.56 205 ASN B N 1
ATOM 5133 C CA . ASN B 1 205 ? 8.5 29.281 33.031 1 94.56 205 ASN B CA 1
ATOM 5134 C C . ASN B 1 205 ? 9.656 29.156 32.031 1 94.56 205 ASN B C 1
ATOM 5136 O O . ASN B 1 205 ? 9.789 28.156 31.344 1 94.56 205 ASN B O 1
ATOM 5140 N N . VAL B 1 206 ? 10.492 30.188 31.922 1 95.94 206 VAL B N 1
ATOM 5141 C CA . VAL B 1 206 ? 11.617 30.188 31 1 95.94 206 VAL B CA 1
ATOM 5142 C C . VAL B 1 206 ? 12.633 29.125 31.406 1 95.94 206 VAL B C 1
ATOM 5144 O O . VAL B 1 206 ? 13.195 28.438 30.562 1 95.94 206 VAL B O 1
ATOM 5147 N N . GLU B 1 207 ? 12.805 29 32.719 1 96.25 207 GLU B N 1
ATOM 5148 C CA . GLU B 1 207 ? 13.727 27.984 33.219 1 96.25 207 GLU B CA 1
ATOM 5149 C C . GLU B 1 207 ? 13.219 26.578 32.875 1 96.25 207 GLU B C 1
ATOM 5151 O O . GLU B 1 207 ? 14.008 25.703 32.5 1 96.25 207 GLU B O 1
ATOM 5156 N N . SER B 1 208 ? 12.008 26.375 33.125 1 96.19 208 SER B N 1
ATOM 5157 C CA . SER B 1 208 ? 11.406 25.094 32.75 1 96.19 208 SER B CA 1
ATOM 5158 C C . SER B 1 208 ? 11.555 24.812 31.266 1 96.19 208 SER B C 1
ATOM 5160 O O . SER B 1 208 ? 11.891 23.688 30.859 1 96.19 208 SER B O 1
ATOM 5162 N N . SER B 1 209 ? 11.25 25.797 30.391 1 96.12 209 SER B N 1
ATOM 5163 C CA . SER B 1 209 ? 11.391 25.656 28.938 1 96.12 209 SER B CA 1
ATOM 5164 C C . SER B 1 209 ? 12.836 25.359 28.562 1 96.12 209 SER B C 1
ATOM 5166 O O . SER B 1 209 ? 13.086 24.578 27.641 1 96.12 209 SER B O 1
ATOM 5168 N N . LEU B 1 210 ? 13.797 26.047 29.234 1 97.06 210 LEU B N 1
ATOM 5169 C CA . LEU B 1 210 ? 15.211 25.828 28.969 1 97.06 210 LEU B CA 1
ATOM 5170 C C . LEU B 1 210 ? 15.609 24.391 29.297 1 97.06 210 LEU B C 1
ATOM 5172 O O . LEU B 1 210 ? 16.281 23.734 28.5 1 97.06 210 LEU B O 1
ATOM 5176 N N . ARG B 1 211 ? 15.156 23.844 30.453 1 96.94 211 ARG B N 1
ATOM 5177 C CA . ARG B 1 211 ? 15.438 22.453 30.828 1 96.94 211 ARG B CA 1
ATOM 5178 C C . ARG B 1 211 ? 14.875 21.484 29.797 1 96.94 211 ARG B C 1
ATOM 5180 O O . ARG B 1 211 ? 15.539 20.516 29.422 1 96.94 211 ARG B O 1
ATOM 5187 N N . ASN B 1 212 ? 13.672 21.734 29.375 1 96.19 212 ASN B N 1
ATOM 5188 C CA . ASN B 1 212 ? 13.047 20.891 28.359 1 96.19 212 ASN B CA 1
ATOM 5189 C C . ASN B 1 212 ? 13.828 20.922 27.047 1 96.19 212 ASN B C 1
ATOM 5191 O O . ASN B 1 212 ? 14.016 19.891 26.406 1 96.19 212 ASN B O 1
ATOM 5195 N N . ALA B 1 213 ? 14.211 22.125 26.609 1 96.94 213 ALA B N 1
ATOM 5196 C CA . ALA B 1 213 ? 14.961 22.281 25.375 1 96.94 213 ALA B CA 1
ATOM 5197 C C . ALA B 1 213 ? 16.281 21.516 25.438 1 96.94 213 ALA B C 1
ATOM 5199 O O . ALA B 1 213 ? 16.719 20.938 24.438 1 96.94 213 ALA B O 1
ATOM 5200 N N . ILE B 1 214 ? 16.891 21.578 26.578 1 97.38 214 ILE B N 1
ATOM 5201 C CA . ILE B 1 214 ? 18.156 20.875 26.766 1 97.38 214 ILE B CA 1
ATOM 5202 C C . ILE B 1 214 ? 17.953 19.375 26.625 1 97.38 214 ILE B C 1
ATOM 5204 O O . ILE B 1 214 ? 18.734 18.688 25.969 1 97.38 214 ILE B O 1
ATOM 5208 N N . ARG B 1 215 ? 16.953 18.891 27.203 1 96.19 215 ARG B N 1
ATOM 5209 C CA . ARG B 1 215 ? 16.609 17.484 27.062 1 96.19 215 ARG B CA 1
ATOM 5210 C C . ARG B 1 215 ? 16.328 17.125 25.609 1 96.19 215 ARG B C 1
ATOM 5212 O O . ARG B 1 215 ? 16.797 16.094 25.109 1 96.19 215 ARG B O 1
ATOM 5219 N N . LEU B 1 216 ? 15.555 17.938 24.953 1 96.44 216 LEU B N 1
ATOM 5220 C CA . LEU B 1 216 ? 15.18 17.703 23.562 1 96.44 216 LEU B CA 1
ATOM 5221 C C . LEU B 1 216 ? 16.406 17.703 22.656 1 96.44 216 LEU B C 1
ATOM 5223 O O . LEU B 1 216 ? 16.453 17 21.641 1 96.44 216 LEU B O 1
ATOM 5227 N N . LYS B 1 217 ? 17.391 18.578 23.016 1 96.75 217 LYS B N 1
ATOM 5228 C CA . LYS B 1 217 ? 18.641 18.594 22.25 1 96.75 217 LYS B CA 1
ATOM 5229 C C . LYS B 1 217 ? 19.312 17.219 22.234 1 96.75 217 LYS B C 1
ATOM 5231 O O . LYS B 1 217 ? 19.719 16.75 21.188 1 96.75 217 LYS B O 1
ATOM 5236 N N . GLY B 1 218 ? 19.375 16.609 23.406 1 96.44 218 GLY B N 1
ATOM 5237 C CA . GLY B 1 218 ? 19.922 15.273 23.469 1 96.44 218 GLY B CA 1
ATOM 5238 C C . GLY B 1 218 ? 19.203 14.281 22.578 1 96.44 218 GLY B C 1
ATOM 5239 O O . GLY B 1 218 ? 19.828 13.531 21.844 1 96.44 218 GLY B O 1
ATOM 5240 N N . ILE B 1 219 ? 17.938 14.289 22.656 1 96.94 219 ILE B N 1
ATOM 5241 C CA . ILE B 1 219 ? 17.109 13.383 21.875 1 96.94 219 ILE B CA 1
ATOM 5242 C C . ILE B 1 219 ? 17.297 13.68 20.391 1 96.94 219 ILE B C 1
ATOM 5244 O O . ILE B 1 219 ? 17.359 12.758 19.562 1 96.94 219 ILE B O 1
ATOM 5248 N N . ALA B 1 220 ? 17.344 14.953 20.016 1 97.44 220 ALA B N 1
ATOM 5249 C CA . ALA B 1 220 ? 17.531 15.352 18.609 1 97.44 220 ALA B CA 1
ATOM 5250 C C . ALA B 1 220 ? 18.828 14.797 18.047 1 97.44 220 ALA B C 1
ATOM 5252 O O . ALA B 1 220 ? 18.859 14.312 16.922 1 97.44 220 ALA B O 1
ATOM 5253 N N . TYR B 1 221 ? 19.859 14.883 18.859 1 97.56 221 TYR B N 1
ATOM 5254 C CA . TYR B 1 221 ? 21.141 14.344 18.406 1 97.56 221 TYR B CA 1
ATOM 5255 C C . TYR B 1 221 ? 21.078 12.828 18.25 1 97.56 221 TYR B C 1
ATOM 5257 O O . TYR B 1 221 ? 21.656 12.273 17.312 1 97.56 221 TYR B O 1
ATOM 5265 N N . GLN B 1 222 ? 20.422 12.188 19.156 1 97.31 222 GLN B N 1
ATOM 5266 C CA . GLN B 1 222 ? 20.234 10.742 19.047 1 97.31 222 GLN B CA 1
ATOM 5267 C C . GLN B 1 222 ? 19.453 10.375 17.797 1 97.31 222 GLN B C 1
ATOM 5269 O O . GLN B 1 222 ? 19.797 9.414 17.109 1 97.31 222 GLN B O 1
ATOM 5274 N N . MET B 1 223 ? 18.469 11.141 17.547 1 97.19 223 MET B N 1
ATOM 5275 C CA . MET B 1 223 ? 17.641 10.891 16.359 1 97.19 223 MET B CA 1
ATOM 5276 C C . MET B 1 223 ? 18.453 11.094 15.086 1 97.19 223 MET B C 1
ATOM 5278 O O . MET B 1 223 ? 18.312 10.336 14.125 1 97.19 223 MET B O 1
ATOM 5282 N N . LEU B 1 224 ? 19.25 12.125 15.078 1 98.06 224 LEU B N 1
ATOM 5283 C CA . LEU B 1 224 ? 20.109 12.352 13.922 1 98.06 224 LEU B CA 1
ATOM 5284 C C . LEU B 1 224 ? 21.078 11.188 13.727 1 98.06 224 LEU B C 1
ATOM 5286 O O . LEU B 1 224 ? 21.25 10.703 12.602 1 98.06 224 LEU B O 1
ATOM 5290 N N . ASN B 1 225 ? 21.641 10.727 14.789 1 97.56 225 ASN B N 1
ATOM 5291 C CA . ASN B 1 225 ? 22.516 9.57 14.711 1 97.56 225 ASN B CA 1
ATOM 5292 C C . ASN B 1 225 ? 21.797 8.352 14.148 1 97.56 225 ASN B C 1
ATOM 5294 O O . ASN B 1 225 ? 22.328 7.652 13.281 1 97.56 225 ASN B O 1
ATOM 5298 N N . LEU B 1 226 ? 20.609 8.125 14.656 1 97.25 226 LEU B N 1
ATOM 5299 C CA . LEU B 1 226 ? 19.812 7.004 14.148 1 97.25 226 LEU B CA 1
ATOM 5300 C C . LEU B 1 226 ? 19.594 7.133 12.648 1 97.25 226 LEU B C 1
ATOM 5302 O O . LEU B 1 226 ? 19.703 6.148 11.914 1 97.25 226 LEU B O 1
ATOM 5306 N N . SER B 1 227 ? 19.266 8.305 12.188 1 97.38 227 SER B N 1
ATOM 5307 C CA . SER B 1 227 ? 19 8.562 10.781 1 97.38 227 SER B CA 1
ATOM 5308 C C . SER B 1 227 ? 20.266 8.367 9.938 1 97.38 227 SER B C 1
ATOM 5310 O O . SER B 1 227 ? 20.188 7.977 8.773 1 97.38 227 SER B O 1
ATOM 5312 N N . LEU B 1 228 ? 21.406 8.656 10.555 1 97.69 228 LEU B N 1
ATOM 5313 C CA . LEU B 1 228 ? 22.688 8.531 9.875 1 97.69 228 LEU B CA 1
ATOM 5314 C C . LEU B 1 228 ? 23.125 7.07 9.789 1 97.69 228 LEU B C 1
ATOM 5316 O O . LEU B 1 228 ? 23.969 6.719 8.961 1 97.69 228 LEU B O 1
ATOM 5320 N N . GLY B 1 229 ? 22.578 6.23 10.609 1 96.69 229 GLY B N 1
ATOM 5321 C CA . GLY B 1 229 ? 23 4.84 10.68 1 96.69 229 GLY B CA 1
ATOM 5322 C C . GLY B 1 229 ? 24.078 4.59 11.711 1 96.69 229 GLY B C 1
ATOM 5323 O O . GLY B 1 229 ? 24.766 3.562 11.664 1 96.69 229 GLY B O 1
ATOM 5324 N N . ASN B 1 230 ? 24.219 5.625 12.633 1 95.88 230 ASN B N 1
ATOM 5325 C CA . ASN B 1 230 ? 25.188 5.512 13.711 1 95.88 230 ASN B CA 1
ATOM 5326 C C . ASN B 1 230 ? 24.547 4.973 14.992 1 95.88 230 ASN B C 1
ATOM 5328 O O . ASN B 1 230 ? 23.328 4.871 15.078 1 95.88 230 ASN B O 1
ATOM 5332 N N . SER B 1 231 ? 25.438 4.645 15.898 1 95.75 231 SER B N 1
ATOM 5333 C CA . SER B 1 231 ? 24.938 4.445 17.25 1 95.75 231 SER B CA 1
ATOM 5334 C C . SER B 1 231 ? 24.344 5.734 17.828 1 95.75 231 SER B C 1
ATOM 5336 O O . SER B 1 231 ? 24.875 6.824 17.562 1 95.75 231 SER B O 1
ATOM 5338 N N . ILE B 1 232 ? 23.266 5.578 18.547 1 95.38 232 ILE B N 1
ATOM 5339 C CA . ILE B 1 232 ? 22.531 6.758 18.984 1 95.38 232 ILE B CA 1
ATOM 5340 C C . ILE B 1 232 ? 23.406 7.613 19.906 1 95.38 232 ILE B C 1
ATOM 5342 O O . ILE B 1 232 ? 23.141 8.797 20.094 1 95.38 232 ILE B O 1
ATOM 5346 N N . ASN B 1 233 ? 24.578 7.109 20.422 1 93.75 233 ASN B N 1
ATOM 5347 C CA . ASN B 1 233 ? 25.406 7.844 21.375 1 93.75 233 ASN B CA 1
ATOM 5348 C C . ASN B 1 233 ? 26.672 8.383 20.719 1 93.75 233 ASN B C 1
ATOM 5350 O O . ASN B 1 233 ? 27.578 8.875 21.391 1 93.75 233 ASN B O 1
ATOM 5354 N N . THR B 1 234 ? 26.734 8.289 19.391 1 95.12 234 THR B N 1
ATOM 5355 C CA . THR B 1 234 ? 27.875 8.867 18.688 1 95.12 234 THR B CA 1
ATOM 5356 C C . THR B 1 234 ? 27.922 10.375 18.875 1 95.12 234 THR B C 1
ATOM 5358 O O . THR B 1 234 ? 26.906 11.062 18.719 1 95.12 234 THR B O 1
ATOM 5361 N N . LYS B 1 235 ? 29.031 10.906 19.219 1 95.81 235 LYS B N 1
ATOM 5362 C CA . LYS B 1 235 ? 29.172 12.352 19.422 1 95.81 235 LYS B CA 1
ATOM 5363 C C . LYS B 1 235 ? 29.266 13.078 18.078 1 95.81 235 LYS B C 1
ATOM 5365 O O . LYS B 1 235 ? 30.156 12.82 17.281 1 95.81 235 LYS B O 1
ATOM 5370 N N . LEU B 1 236 ? 28.297 13.945 17.859 1 96.06 236 LEU B N 1
ATOM 5371 C CA . LEU B 1 236 ? 28.219 14.703 16.609 1 96.06 236 LEU B CA 1
ATOM 5372 C C . LEU B 1 236 ? 28.438 16.188 16.859 1 96.06 236 LEU B C 1
ATOM 5374 O O . LEU B 1 236 ? 28 16.719 17.891 1 96.06 236 LEU B O 1
ATOM 5378 N N . VAL B 1 237 ? 29.188 16.781 15.984 1 94.62 237 VAL B N 1
ATOM 5379 C CA . VAL B 1 237 ? 29.297 18.234 15.969 1 94.62 237 VAL B CA 1
ATOM 5380 C C . VAL B 1 237 ? 28.828 18.781 14.617 1 94.62 237 VAL B C 1
ATOM 5382 O O . VAL B 1 237 ? 29.359 18.406 13.57 1 94.62 237 VAL B O 1
ATOM 5385 N N . LEU B 1 238 ? 27.812 19.625 14.664 1 95.94 238 LEU B N 1
ATOM 5386 C CA . LEU B 1 238 ? 27.266 20.172 13.43 1 95.94 238 LEU B CA 1
ATOM 5387 C C . LEU B 1 238 ? 28 21.453 13.047 1 95.94 238 LEU B C 1
ATOM 5389 O O . LEU B 1 238 ? 28.219 22.328 13.891 1 95.94 238 LEU B O 1
ATOM 5393 N N . THR B 1 239 ? 28.344 21.547 11.789 1 94.69 239 THR B N 1
ATOM 5394 C CA . THR B 1 239 ? 29.188 22.656 11.352 1 94.69 239 THR B CA 1
ATOM 5395 C C . THR B 1 239 ? 28.312 23.797 10.812 1 94.69 239 THR B C 1
ATOM 5397 O O . THR B 1 239 ? 28.766 24.938 10.727 1 94.69 239 THR B O 1
ATOM 5400 N N . ASP B 1 240 ? 27.094 23.469 10.422 1 92 240 ASP B N 1
ATOM 5401 C CA . ASP B 1 240 ? 26.188 24.516 9.961 1 92 240 ASP B CA 1
ATOM 5402 C C . ASP B 1 240 ? 25.422 25.125 11.125 1 92 240 ASP B C 1
ATOM 5404 O O . ASP B 1 240 ? 25.266 24.5 12.18 1 92 240 ASP B O 1
ATOM 5408 N N . ASN B 1 241 ? 25.047 26.422 10.891 1 88.44 241 ASN B N 1
ATOM 5409 C CA . ASN B 1 241 ? 24.094 27.031 11.82 1 88.44 241 ASN B CA 1
ATOM 5410 C C . ASN B 1 241 ? 22.812 27.469 11.109 1 88.44 241 ASN B C 1
ATOM 5412 O O . ASN B 1 241 ? 22.766 27.5 9.875 1 88.44 241 ASN B O 1
ATOM 5416 N N . LEU B 1 242 ? 21.781 27.672 11.883 1 86.81 242 LEU B N 1
ATOM 5417 C CA . LEU B 1 242 ? 20.453 27.938 11.336 1 86.81 242 LEU B CA 1
ATOM 5418 C C . LEU B 1 242 ? 20.469 29.203 10.477 1 86.81 242 LEU B C 1
ATOM 5420 O O . LEU B 1 242 ? 19.844 29.25 9.422 1 86.81 242 LEU B O 1
ATOM 5424 N N . ASP B 1 243 ? 21.25 30.172 10.875 1 84.94 243 ASP B N 1
ATOM 5425 C CA . ASP B 1 243 ? 21.312 31.438 10.148 1 84.94 243 ASP B CA 1
ATOM 5426 C C . ASP B 1 243 ? 21.969 31.266 8.781 1 84.94 243 ASP B C 1
ATOM 5428 O O . ASP B 1 243 ? 21.484 31.812 7.785 1 84.94 243 ASP B O 1
ATOM 5432 N N . SER B 1 244 ? 22.984 30.5 8.789 1 82.31 244 SER B N 1
ATOM 5433 C CA . SER B 1 244 ? 23.672 30.234 7.531 1 82.31 244 SER B CA 1
ATOM 5434 C C . SER B 1 244 ? 22.812 29.391 6.602 1 82.31 244 SER B C 1
ATOM 5436 O O . SER B 1 244 ? 22.828 29.594 5.383 1 82.31 244 SER B O 1
ATOM 5438 N N . LEU B 1 245 ? 22.047 28.484 7.188 1 85.06 245 LEU B N 1
ATOM 5439 C CA . LEU B 1 245 ? 21.188 27.641 6.375 1 85.06 245 LEU B CA 1
ATOM 5440 C C . LEU B 1 245 ? 20.062 28.453 5.742 1 85.06 245 LEU B C 1
ATOM 5442 O O . LEU B 1 245 ? 19.625 28.156 4.625 1 85.06 245 LEU B O 1
ATOM 5446 N N . MET B 1 246 ? 19.547 29.469 6.426 1 84.38 246 MET B N 1
ATOM 5447 C CA . MET B 1 246 ? 18.484 30.328 5.895 1 84.38 246 MET B CA 1
ATOM 5448 C C . MET B 1 246 ? 18.969 31.078 4.664 1 84.38 246 MET B C 1
ATOM 5450 O O . MET B 1 246 ? 18.219 31.234 3.693 1 84.38 246 MET B O 1
ATOM 5454 N N . LEU B 1 247 ? 20.219 31.469 4.672 1 78.88 247 LEU B N 1
ATOM 5455 C CA . LEU B 1 247 ? 20.781 32.219 3.543 1 78.88 247 LEU B CA 1
ATOM 5456 C C . LEU B 1 247 ? 20.859 31.328 2.301 1 78.88 247 LEU B C 1
ATOM 5458 O O . LEU B 1 247 ? 20.609 31.797 1.187 1 78.88 247 LEU B O 1
ATOM 5462 N N . THR B 1 248 ? 21.062 30.141 2.531 1 79.69 248 THR B N 1
ATOM 5463 C CA . THR B 1 248 ? 21.266 29.219 1.406 1 79.69 248 THR B CA 1
ATOM 5464 C C . THR B 1 248 ? 19.938 28.578 1.007 1 79.69 248 THR B C 1
ATOM 5466 O O . THR B 1 248 ? 19.781 28.109 -0.126 1 79.69 248 THR B O 1
ATOM 5469 N N . ASN B 1 249 ? 19.016 28.578 1.891 1 82 249 ASN B N 1
ATOM 5470 C CA . ASN B 1 249 ? 17.797 27.812 1.634 1 82 249 ASN B CA 1
ATOM 5471 C C . ASN B 1 249 ? 16.688 28.703 1.09 1 82 249 ASN B C 1
ATOM 5473 O O . ASN B 1 249 ? 15.648 28.203 0.645 1 82 249 ASN B O 1
ATOM 5477 N N . ILE B 1 250 ? 16.828 29.938 1.136 1 86 250 ILE B N 1
ATOM 5478 C CA . ILE B 1 250 ? 15.906 30.828 0.44 1 86 250 ILE B CA 1
ATOM 5479 C C . ILE B 1 250 ? 16.391 31.047 -0.995 1 86 250 ILE B C 1
ATOM 5481 O O . ILE B 1 250 ? 17.266 31.875 -1.246 1 86 250 ILE B O 1
ATOM 5485 N N . ASP B 1 251 ? 16.047 30.188 -1.806 1 81.19 251 ASP B N 1
ATOM 5486 C CA . ASP B 1 251 ? 16.391 30.188 -3.227 1 81.19 251 ASP B CA 1
ATOM 5487 C C . ASP B 1 251 ? 15.141 30.406 -4.082 1 81.19 251 ASP B C 1
ATOM 5489 O O . ASP B 1 251 ? 14.43 29.453 -4.414 1 81.19 251 ASP B O 1
ATOM 5493 N N . LEU B 1 252 ? 14.914 31.594 -4.547 1 82 252 LEU B N 1
ATOM 5494 C CA . LEU B 1 252 ? 13.711 31.953 -5.281 1 82 252 LEU B CA 1
ATOM 5495 C C . LEU B 1 252 ? 13.711 31.328 -6.672 1 82 252 LEU B C 1
ATOM 5497 O O . LEU B 1 252 ? 12.664 31.234 -7.316 1 82 252 LEU B O 1
ATOM 5501 N N . GLU B 1 253 ? 14.93 30.906 -7.066 1 80.44 253 GLU B N 1
ATOM 5502 C CA . GLU B 1 253 ? 15.031 30.266 -8.375 1 80.44 253 GLU B CA 1
ATOM 5503 C C . GLU B 1 253 ? 14.289 28.938 -8.406 1 80.44 253 GLU B C 1
ATOM 5505 O O . GLU B 1 253 ? 13.836 28.5 -9.469 1 80.44 253 GLU B O 1
ATOM 5510 N N . LEU B 1 254 ? 14.195 28.297 -7.262 1 85 254 LEU B N 1
ATOM 5511 C CA . LEU B 1 254 ? 13.5 27.031 -7.164 1 85 254 LEU B CA 1
ATOM 5512 C C . LEU B 1 254 ? 12.023 27.188 -7.5 1 85 254 LEU B C 1
ATOM 5514 O O . LEU B 1 254 ? 11.391 26.234 -7.984 1 85 254 LEU B O 1
ATOM 5518 N N . LEU B 1 255 ? 11.5 28.344 -7.285 1 85.38 255 LEU B N 1
ATOM 5519 C CA . LEU B 1 255 ? 10.078 28.609 -7.5 1 85.38 255 LEU B CA 1
ATOM 5520 C C . LEU B 1 255 ? 9.758 28.672 -8.984 1 85.38 255 LEU B C 1
ATOM 5522 O O . LEU B 1 255 ? 8.602 28.531 -9.383 1 85.38 255 LEU B O 1
ATOM 5526 N N . THR B 1 256 ? 10.797 28.875 -9.812 1 85.12 256 THR B N 1
ATOM 5527 C CA . THR B 1 256 ? 10.578 29.016 -11.25 1 85.12 256 THR B CA 1
ATOM 5528 C C . THR B 1 256 ? 10.852 27.703 -11.977 1 85.12 256 THR B C 1
ATOM 5530 O O . THR B 1 256 ? 10.594 27.578 -13.18 1 85.12 256 THR B O 1
ATOM 5533 N N . LYS B 1 257 ? 11.352 26.781 -11.219 1 85.31 257 LYS B N 1
ATOM 5534 C CA . LYS B 1 257 ? 11.641 25.5 -11.844 1 85.31 257 LYS B CA 1
ATOM 5535 C C . LYS B 1 257 ? 10.352 24.766 -12.203 1 85.31 257 LYS B C 1
ATOM 5537 O O . LYS B 1 257 ? 9.391 24.766 -11.43 1 85.31 257 LYS B O 1
ATOM 5542 N N . THR B 1 258 ? 10.398 24.219 -13.422 1 85.62 258 THR B N 1
ATOM 5543 C CA . THR B 1 258 ? 9.203 23.531 -13.906 1 85.62 258 THR B CA 1
ATOM 5544 C C . THR B 1 258 ? 9.219 22.062 -13.484 1 85.62 258 THR B C 1
ATOM 5546 O O . THR B 1 258 ? 10.273 21.438 -13.469 1 85.62 258 THR B O 1
ATOM 5549 N N . PHE B 1 259 ? 8.078 21.625 -13.148 1 89.19 259 PHE B N 1
ATOM 5550 C CA . PHE B 1 259 ? 7.875 20.234 -12.766 1 89.19 259 PHE B CA 1
ATOM 5551 C C . PHE B 1 259 ? 7.961 19.328 -13.984 1 89.19 259 PHE B C 1
ATOM 5553 O O . PHE B 1 259 ? 7.273 19.547 -14.984 1 89.19 259 PHE B O 1
ATOM 5560 N N . ASN B 1 260 ? 8.93 18.359 -13.883 1 90.25 260 ASN B N 1
ATOM 5561 C CA . ASN B 1 260 ? 9.055 17.359 -14.938 1 90.25 260 ASN B CA 1
ATOM 5562 C C . ASN B 1 260 ? 8.516 16 -14.492 1 90.25 260 ASN B C 1
ATOM 5564 O O . ASN B 1 260 ? 9.18 15.273 -13.75 1 90.25 260 ASN B O 1
ATOM 5568 N N . LEU B 1 261 ? 7.445 15.648 -15.086 1 92 261 LEU B N 1
ATOM 5569 C CA . LEU B 1 261 ? 6.734 14.438 -14.688 1 92 261 LEU B CA 1
ATOM 5570 C C . LEU B 1 261 ? 7.555 13.195 -15.023 1 92 261 LEU B C 1
ATOM 5572 O O . LEU B 1 261 ? 7.672 12.289 -14.195 1 92 261 LEU B O 1
ATOM 5576 N N . GLU B 1 262 ? 8.195 13.117 -16.172 1 90.62 262 GLU B N 1
ATOM 5577 C CA . GLU B 1 262 ? 8.867 11.93 -16.688 1 90.62 262 GLU B CA 1
ATOM 5578 C C . GLU B 1 262 ? 10.102 11.586 -15.867 1 90.62 262 GLU B C 1
ATOM 5580 O O . GLU B 1 262 ? 10.531 10.43 -15.812 1 90.62 262 GLU B O 1
ATOM 5585 N N . LYS B 1 263 ? 10.602 12.562 -15.156 1 89.5 263 LYS B N 1
ATOM 5586 C CA . LYS B 1 263 ? 11.828 12.344 -14.391 1 89.5 263 LYS B CA 1
ATOM 5587 C C . LYS B 1 263 ? 11.523 11.977 -12.945 1 89.5 263 LYS B C 1
ATOM 5589 O O . LYS B 1 263 ? 12.406 11.516 -12.211 1 89.5 263 LYS B O 1
ATOM 5594 N N . HIS B 1 264 ? 10.289 12.227 -12.586 1 94.19 264 HIS B N 1
ATOM 5595 C CA . HIS B 1 264 ? 9.938 11.961 -11.195 1 94.19 264 HIS B CA 1
ATOM 5596 C C . HIS B 1 264 ? 9.977 10.469 -10.891 1 94.19 264 HIS B C 1
ATOM 5598 O O . HIS B 1 264 ? 9.445 9.664 -11.664 1 94.19 264 HIS B O 1
ATOM 5604 N N . ILE B 1 265 ? 10.547 10.062 -9.781 1 94.81 265 ILE B N 1
ATOM 5605 C CA . ILE B 1 265 ? 10.805 8.672 -9.422 1 94.81 265 ILE B CA 1
ATOM 5606 C C . ILE B 1 265 ? 9.484 7.926 -9.273 1 94.81 265 ILE B C 1
ATOM 5608 O O . ILE B 1 265 ? 9.344 6.797 -9.742 1 94.81 265 ILE B O 1
ATOM 5612 N N . ASP B 1 266 ? 8.492 8.539 -8.656 1 95.06 266 ASP B N 1
ATOM 5613 C CA . ASP B 1 266 ? 7.211 7.871 -8.438 1 95.06 266 ASP B CA 1
ATOM 5614 C C . ASP B 1 266 ? 6.5 7.594 -9.758 1 95.06 266 ASP B C 1
ATOM 5616 O O . ASP B 1 266 ? 5.809 6.586 -9.898 1 95.06 266 ASP B O 1
ATOM 5620 N N . PHE B 1 267 ? 6.637 8.508 -10.711 1 96.31 267 PHE B N 1
ATOM 5621 C CA . PHE B 1 267 ? 6.059 8.281 -12.023 1 96.31 267 PHE B CA 1
ATOM 5622 C C . PHE B 1 267 ? 6.746 7.113 -12.727 1 96.31 267 PHE B C 1
ATOM 5624 O O . PHE B 1 267 ? 6.078 6.242 -13.289 1 96.31 267 PHE B O 1
ATOM 5631 N N . ARG B 1 268 ? 8.008 7.09 -12.633 1 96.06 268 ARG B N 1
ATOM 5632 C CA . ARG B 1 268 ? 8.773 6.016 -13.25 1 96.06 268 ARG B CA 1
ATOM 5633 C C . ARG B 1 268 ? 8.414 4.664 -12.641 1 96.06 268 ARG B C 1
ATOM 5635 O O . ARG B 1 268 ? 8.297 3.666 -13.359 1 96.06 268 ARG B O 1
ATOM 5642 N N . ILE B 1 269 ? 8.258 4.637 -11.367 1 96.12 269 ILE B N 1
ATOM 5643 C CA . ILE B 1 269 ? 7.863 3.412 -10.68 1 96.12 269 ILE B CA 1
ATOM 5644 C C . ILE B 1 269 ? 6.48 2.971 -11.164 1 96.12 269 ILE B C 1
ATOM 5646 O O . ILE B 1 269 ? 6.27 1.794 -11.469 1 96.12 269 ILE B O 1
ATOM 5650 N N . ALA B 1 270 ? 5.516 3.928 -11.281 1 96.62 270 ALA B N 1
ATOM 5651 C CA . ALA B 1 270 ? 4.172 3.617 -11.758 1 96.62 270 ALA B CA 1
ATOM 5652 C C . ALA B 1 270 ? 4.199 3.129 -13.203 1 96.62 270 ALA B C 1
ATOM 5654 O O . ALA B 1 270 ? 3.451 2.219 -13.57 1 96.62 270 ALA B O 1
ATOM 5655 N N . GLU B 1 271 ? 5.082 3.707 -13.977 1 97 271 GLU B N 1
ATOM 5656 C CA . GLU B 1 271 ? 5.234 3.291 -15.367 1 97 271 GLU B CA 1
ATOM 5657 C C . GLU B 1 271 ? 5.734 1.854 -15.461 1 97 271 GLU B C 1
ATOM 5659 O O . GLU B 1 271 ? 5.254 1.074 -16.281 1 97 271 GLU B O 1
ATOM 5664 N N . ASN B 1 272 ? 6.691 1.569 -14.609 1 97 272 ASN B N 1
ATOM 5665 C CA . ASN B 1 272 ? 7.223 0.212 -14.633 1 97 272 ASN B CA 1
ATOM 5666 C C . ASN B 1 272 ? 6.242 -0.788 -14.031 1 97 272 ASN B C 1
ATOM 5668 O O . ASN B 1 272 ? 6.23 -1.959 -14.414 1 97 272 ASN B O 1
ATOM 5672 N N . ASP B 1 273 ? 5.402 -0.358 -13.117 1 96.38 273 ASP B N 1
ATOM 5673 C CA . ASP B 1 273 ? 4.324 -1.211 -12.633 1 96.38 273 ASP B CA 1
ATOM 5674 C C . ASP B 1 273 ? 3.342 -1.548 -13.75 1 96.38 273 ASP B C 1
ATOM 5676 O O . ASP B 1 273 ? 2.912 -2.695 -13.883 1 96.38 273 ASP B O 1
ATOM 5680 N N . ARG B 1 274 ? 2.984 -0.51 -14.516 1 97.94 274 ARG B N 1
ATOM 5681 C CA . ARG B 1 274 ? 2.141 -0.746 -15.68 1 97.94 274 ARG B CA 1
ATOM 5682 C C . ARG B 1 274 ? 2.803 -1.719 -16.641 1 97.94 274 ARG B C 1
ATOM 5684 O O . ARG B 1 274 ? 2.146 -2.611 -17.188 1 97.94 274 ARG B O 1
ATOM 5691 N N . LYS B 1 275 ? 4.113 -1.557 -16.906 1 98.06 275 LYS B N 1
ATOM 5692 C CA . LYS B 1 275 ? 4.852 -2.461 -17.781 1 98.06 275 LYS B CA 1
ATOM 5693 C C . LYS B 1 275 ? 4.812 -3.893 -17.266 1 98.06 275 LYS B C 1
ATOM 5695 O O . LYS B 1 275 ? 4.672 -4.844 -18.031 1 98.06 275 LYS B O 1
ATOM 5700 N N . SER B 1 276 ? 4.949 -4.039 -15.945 1 97.75 276 SER B N 1
ATOM 5701 C CA . SER B 1 276 ? 4.859 -5.352 -15.32 1 97.75 276 SER B CA 1
ATOM 5702 C C . SER B 1 276 ? 3.508 -6.004 -15.594 1 97.75 276 SER B C 1
ATOM 5704 O O . SER B 1 276 ? 3.438 -7.195 -15.898 1 97.75 276 SER B O 1
ATOM 5706 N N . LYS B 1 277 ? 2.418 -5.207 -15.539 1 98.31 277 LYS B N 1
ATOM 5707 C CA . LYS B 1 277 ? 1.088 -5.738 -15.82 1 98.31 277 LYS B CA 1
ATOM 5708 C C . LYS B 1 277 ? 0.944 -6.098 -17.297 1 98.31 277 LYS B C 1
ATOM 5710 O O . LYS B 1 277 ? 0.302 -7.094 -17.641 1 98.31 277 LYS B O 1
ATOM 5715 N N . TYR B 1 278 ? 1.562 -5.297 -18.188 1 98.56 278 TYR B N 1
ATOM 5716 C CA . TYR B 1 278 ? 1.58 -5.594 -19.609 1 98.56 278 TYR B CA 1
ATOM 5717 C C . TYR B 1 278 ? 2.287 -6.914 -19.891 1 98.56 278 TYR B C 1
ATOM 5719 O O . TYR B 1 278 ? 1.786 -7.746 -20.641 1 98.56 278 TYR B O 1
ATOM 5727 N N . LEU B 1 279 ? 3.408 -7.086 -19.234 1 98.12 279 LEU B N 1
ATOM 5728 C CA . LEU B 1 279 ? 4.168 -8.32 -19.406 1 98.12 279 LEU B CA 1
ATOM 5729 C C . LEU B 1 279 ? 3.4 -9.516 -18.844 1 98.12 279 LEU B C 1
ATOM 5731 O O . LEU B 1 279 ? 3.475 -10.617 -19.391 1 98.12 279 LEU B O 1
ATOM 5735 N N . LEU B 1 280 ? 2.652 -9.305 -17.797 1 97.81 280 LEU B N 1
ATOM 5736 C CA . LEU B 1 280 ? 1.822 -10.383 -17.266 1 97.81 280 LEU B CA 1
ATOM 5737 C C . LEU B 1 280 ? 0.728 -10.773 -18.25 1 97.81 280 LEU B C 1
ATOM 5739 O O . LEU B 1 280 ? 0.417 -11.953 -18.406 1 97.81 280 LEU B O 1
ATOM 5743 N N . MET B 1 281 ? 0.122 -9.758 -18.859 1 98.31 281 MET B N 1
ATOM 5744 C CA . MET B 1 281 ? -0.867 -10.031 -19.906 1 98.31 281 MET B CA 1
ATOM 5745 C C . MET B 1 281 ? -0.245 -10.812 -21.062 1 98.31 281 MET B C 1
ATOM 5747 O O . MET B 1 281 ? -0.812 -11.805 -21.516 1 98.31 281 MET B O 1
ATOM 5751 N N . ARG B 1 282 ? 0.964 -10.414 -21.453 1 98 282 ARG B N 1
ATOM 5752 C CA . ARG B 1 282 ? 1.669 -11.117 -22.516 1 98 282 ARG B CA 1
ATOM 5753 C C . ARG B 1 282 ? 2.029 -12.539 -22.094 1 98 282 ARG B C 1
ATOM 5755 O O . ARG B 1 282 ? 2.025 -13.461 -22.906 1 98 282 ARG B O 1
ATOM 5762 N N . LEU B 1 283 ? 2.385 -12.648 -20.828 1 97.81 283 LEU B N 1
ATOM 5763 C CA . LEU B 1 283 ? 2.699 -13.969 -20.297 1 97.81 283 LEU B CA 1
ATOM 5764 C C . LEU B 1 283 ? 1.499 -14.906 -20.406 1 97.81 283 LEU B C 1
ATOM 5766 O O . LEU B 1 283 ? 1.629 -16.031 -20.875 1 97.81 283 LEU B O 1
ATOM 5770 N N . GLN B 1 284 ? 0.327 -14.422 -20.016 1 97.62 284 GLN B N 1
ATOM 5771 C CA . GLN B 1 284 ? -0.883 -15.234 -20.094 1 97.62 284 GLN B CA 1
ATOM 5772 C C . GLN B 1 284 ? -1.227 -15.57 -21.547 1 97.62 284 GLN B C 1
ATOM 5774 O O . GLN B 1 284 ? -1.626 -16.688 -21.859 1 97.62 284 GLN B O 1
ATOM 5779 N N . GLN B 1 285 ? -0.979 -14.672 -22.438 1 97.38 285 GLN B N 1
ATOM 5780 C CA . GLN B 1 285 ? -1.213 -14.906 -23.859 1 97.38 285 GLN B CA 1
ATOM 5781 C C . GLN B 1 285 ? -0.262 -15.969 -24.406 1 97.38 285 GLN B C 1
ATOM 5783 O O . GLN B 1 285 ? -0.66 -16.797 -25.234 1 97.38 285 GLN B O 1
ATOM 5788 N N . SER B 1 286 ? 0.94 -15.867 -23.875 1 96.94 286 SER B N 1
ATOM 5789 C CA . SER B 1 286 ? 1.979 -16.75 -24.391 1 96.94 286 SER B CA 1
ATOM 5790 C C . SER B 1 286 ? 1.742 -18.188 -23.938 1 96.94 286 SER B C 1
ATOM 5792 O O . SER B 1 286 ? 2.305 -19.125 -24.5 1 96.94 286 SER B O 1
ATOM 5794 N N . LYS B 1 287 ? 0.904 -18.422 -22.953 1 95.81 287 LYS B N 1
ATOM 5795 C CA . LYS B 1 287 ? 0.599 -19.781 -22.484 1 95.81 287 LYS B CA 1
ATOM 5796 C C . LYS B 1 287 ? -0.233 -20.547 -23.5 1 95.81 287 LYS B C 1
ATOM 5798 O O . LYS B 1 287 ? -0.373 -21.766 -23.406 1 95.81 287 LYS B O 1
ATOM 5803 N N . ALA B 1 288 ? -0.713 -19.844 -24.547 1 95.44 288 ALA B N 1
ATOM 5804 C CA . ALA B 1 288 ? -1.459 -20.484 -25.641 1 95.44 288 ALA B CA 1
ATOM 5805 C C . ALA B 1 288 ? -0.519 -20.984 -26.734 1 95.44 288 ALA B C 1
ATOM 5807 O O . ALA B 1 288 ? -0.928 -21.75 -27.609 1 95.44 288 ALA B O 1
ATOM 5808 N N . LEU B 1 289 ? 0.764 -20.641 -26.609 1 96.44 289 LEU B N 1
ATOM 5809 C CA . LEU B 1 289 ? 1.742 -21.047 -27.609 1 96.44 289 LEU B CA 1
ATOM 5810 C C . LEU B 1 289 ? 2.352 -22.406 -27.266 1 96.44 289 LEU B C 1
ATOM 5812 O O . LEU B 1 289 ? 2.402 -22.781 -26.094 1 96.44 289 LEU B O 1
ATOM 5816 N N . PRO B 1 290 ? 2.84 -23.156 -28.266 1 96.88 290 PRO B N 1
ATOM 5817 C CA . PRO B 1 290 ? 3.541 -24.422 -27.984 1 96.88 290 PRO B CA 1
ATOM 5818 C C . PRO B 1 290 ? 4.879 -24.203 -27.281 1 96.88 290 PRO B C 1
ATOM 5820 O O . PRO B 1 290 ? 5.422 -23.094 -27.312 1 96.88 290 PRO B O 1
ATOM 5823 N N . SER B 1 291 ? 5.309 -25.156 -26.688 1 96.88 291 SER B N 1
ATOM 5824 C CA . SER B 1 291 ? 6.645 -25.156 -26.094 1 96.88 291 SER B CA 1
ATOM 5825 C C . SER B 1 291 ? 7.477 -26.328 -26.609 1 96.88 291 SER B C 1
ATOM 5827 O O . SER B 1 291 ? 6.941 -27.406 -26.859 1 96.88 291 SER B O 1
ATOM 5829 N N . LEU B 1 292 ? 8.758 -26.062 -26.828 1 97.94 292 LEU B N 1
ATOM 5830 C CA . LEU B 1 292 ? 9.688 -27.047 -27.391 1 97.94 292 LEU B CA 1
ATOM 5831 C C . LEU B 1 292 ? 10.875 -27.266 -26.453 1 97.94 292 LEU B C 1
ATOM 5833 O O . LEU B 1 292 ? 11.492 -26.312 -25.984 1 97.94 292 LEU B O 1
ATOM 5837 N N . GLY B 1 293 ? 11.102 -28.484 -26.141 1 97.5 293 GLY B N 1
ATOM 5838 C CA . GLY B 1 293 ? 12.234 -28.859 -25.312 1 97.5 293 GLY B CA 1
ATOM 5839 C C . GLY B 1 293 ? 13.016 -30.047 -25.875 1 97.5 293 GLY B C 1
ATOM 5840 O O . GLY B 1 293 ? 12.484 -30.812 -26.672 1 97.5 293 GLY B O 1
ATOM 5841 N N . ALA B 1 294 ? 14.281 -30.109 -25.453 1 98 294 ALA B N 1
ATOM 5842 C CA . ALA B 1 294 ? 15.141 -31.234 -25.812 1 98 294 ALA B CA 1
ATOM 5843 C C . ALA B 1 294 ? 15.766 -31.859 -24.562 1 98 294 ALA B C 1
ATOM 5845 O O . ALA B 1 294 ? 15.883 -31.203 -23.516 1 98 294 ALA B O 1
ATOM 5846 N N . PHE B 1 295 ? 16.016 -33.094 -24.656 1 97.12 295 PHE B N 1
ATOM 5847 C CA . PHE B 1 295 ? 16.703 -33.75 -23.562 1 97.12 295 PHE B CA 1
ATOM 5848 C C . PHE B 1 295 ? 17.672 -34.812 -24.078 1 97.12 295 PHE B C 1
ATOM 5850 O O . PHE B 1 295 ? 17.484 -35.344 -25.172 1 97.12 295 PHE B O 1
ATOM 5857 N N . LEU B 1 296 ? 18.734 -35.031 -23.391 1 97.19 296 LEU B N 1
ATOM 5858 C CA . LEU B 1 296 ? 19.734 -36.062 -23.625 1 97.19 296 LEU B CA 1
ATOM 5859 C C . LEU B 1 296 ? 19.891 -36.969 -22.391 1 97.19 296 LEU B C 1
ATOM 5861 O O . LEU B 1 296 ? 20.188 -36.469 -21.297 1 97.19 296 LEU B O 1
ATOM 5865 N N . ASN B 1 297 ? 19.547 -38.219 -22.562 1 96.38 297 ASN B N 1
ATOM 5866 C CA . ASN B 1 297 ? 19.703 -39.188 -21.484 1 96.38 297 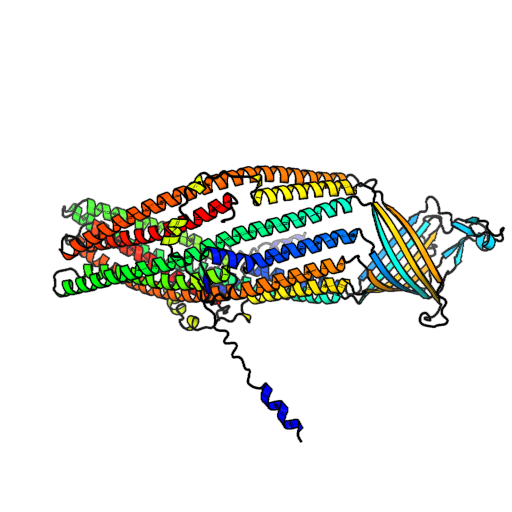ASN B CA 1
ATOM 5867 C C . ASN B 1 297 ? 20.891 -40.125 -21.734 1 96.38 297 ASN B C 1
ATOM 5869 O O . ASN B 1 297 ? 21.094 -40.562 -22.844 1 96.38 297 ASN B O 1
ATOM 5873 N N . TYR B 1 298 ? 21.672 -40.25 -20.734 1 96.19 298 TYR B N 1
ATOM 5874 C CA . TYR B 1 298 ? 22.719 -41.281 -20.688 1 96.19 298 TYR B CA 1
ATOM 5875 C C . TYR B 1 298 ? 22.562 -42.156 -19.453 1 96.19 298 TYR B C 1
ATOM 5877 O O . TYR B 1 298 ? 22.484 -41.656 -18.328 1 96.19 298 TYR B O 1
ATOM 5885 N N . GLY B 1 299 ? 22.469 -43.469 -19.75 1 95.38 299 GLY B N 1
ATOM 5886 C CA . GLY B 1 299 ? 22.234 -44.312 -18.594 1 95.38 299 GLY B CA 1
ATOM 5887 C C . GLY B 1 299 ? 22.797 -45.719 -18.766 1 95.38 299 GLY B C 1
ATOM 5888 O O . GLY B 1 299 ? 23.391 -46.031 -19.797 1 95.38 299 GLY B O 1
ATOM 5889 N N . ALA B 1 300 ? 22.719 -46.469 -17.672 1 94.12 300 ALA B N 1
ATOM 5890 C CA . ALA B 1 300 ? 23.078 -47.875 -17.625 1 94.12 300 ALA B CA 1
ATOM 5891 C C . ALA B 1 300 ? 22.047 -48.656 -16.844 1 94.12 300 ALA B C 1
ATOM 5893 O O . ALA B 1 300 ? 21.531 -48.219 -15.82 1 94.12 300 ALA B O 1
ATOM 5894 N N . ALA B 1 301 ? 21.734 -49.781 -17.406 1 93.88 301 ALA B N 1
ATOM 5895 C CA . ALA B 1 301 ? 20.766 -50.656 -16.75 1 93.88 301 ALA B CA 1
ATOM 5896 C C . ALA B 1 301 ? 21.359 -52.031 -16.516 1 93.88 301 ALA B C 1
ATOM 5898 O O . ALA B 1 301 ? 22.125 -52.562 -17.328 1 93.88 301 ALA B O 1
ATOM 5899 N N . ALA B 1 302 ? 21 -52.594 -15.352 1 92.69 302 ALA B N 1
ATOM 5900 C CA . ALA B 1 302 ? 21.422 -53.969 -14.984 1 92.69 302 ALA B CA 1
ATOM 5901 C C . ALA B 1 302 ? 20.25 -54.781 -14.5 1 92.69 302 ALA B C 1
ATOM 5903 O O . ALA B 1 302 ? 19.297 -54.281 -13.906 1 92.69 302 ALA B O 1
ATOM 5904 N N . ASN B 1 303 ? 20.297 -56 -14.852 1 91.31 303 ASN B N 1
ATOM 5905 C CA . ASN B 1 303 ? 19.266 -56.969 -14.484 1 91.31 303 ASN B CA 1
ATOM 5906 C C . ASN B 1 303 ? 19.859 -58.188 -13.797 1 91.31 303 ASN B C 1
ATOM 5908 O O . ASN B 1 303 ? 20.922 -58.688 -14.195 1 91.31 303 ASN B O 1
ATOM 5912 N N . SER B 1 304 ? 19.156 -58.562 -12.727 1 89.81 304 SER B N 1
ATOM 5913 C CA . SER B 1 304 ? 19.625 -59.75 -11.992 1 89.81 304 SER B CA 1
ATOM 5914 C C . SER B 1 304 ? 18.5 -60.344 -11.156 1 89.81 304 SER B C 1
ATOM 5916 O O . SER B 1 304 ? 17.562 -59.656 -10.766 1 89.81 304 SER B O 1
ATOM 5918 N N . ASN B 1 305 ? 18.547 -61.656 -10.969 1 88.38 305 ASN B N 1
ATOM 5919 C CA . ASN B 1 305 ? 17.562 -62.312 -10.102 1 88.38 305 ASN B CA 1
ATOM 5920 C C . ASN B 1 305 ? 17.938 -62.156 -8.625 1 88.38 305 ASN B C 1
ATOM 5922 O O . ASN B 1 305 ? 17.109 -62.406 -7.746 1 88.38 305 ASN B O 1
ATOM 5926 N N . THR B 1 306 ? 19.141 -61.906 -8.375 1 90.06 306 THR B N 1
ATOM 5927 C CA . THR B 1 306 ? 19.641 -61.594 -7.035 1 90.06 306 THR B CA 1
ATOM 5928 C C . THR B 1 306 ? 20.312 -60.25 -6.992 1 90.06 306 THR B C 1
ATOM 5930 O O . THR B 1 306 ? 20.594 -59.656 -8.039 1 90.06 306 THR B O 1
ATOM 5933 N N . PHE B 1 307 ? 20.5 -59.719 -5.684 1 93.62 307 PHE B N 1
ATOM 5934 C CA . PHE B 1 307 ? 21.141 -58.406 -5.582 1 93.62 307 PHE B CA 1
ATOM 5935 C C . PHE B 1 307 ? 22.641 -58.531 -5.852 1 93.62 307 PHE B C 1
ATOM 5937 O O . PHE B 1 307 ? 23.422 -58.75 -4.934 1 93.62 307 PHE B O 1
ATOM 5944 N N . SER B 1 308 ? 23.062 -58.312 -7.109 1 93 308 SER B N 1
ATOM 5945 C CA . SER B 1 308 ? 24.453 -58.469 -7.512 1 93 308 SER B CA 1
ATOM 5946 C C . SER B 1 308 ? 24.984 -57.188 -8.148 1 93 308 SER B C 1
ATOM 5948 O O . SER B 1 308 ? 26.016 -57.219 -8.82 1 93 308 SER B O 1
ATOM 5950 N N . PHE B 1 309 ? 24.391 -56.125 -7.949 1 93.5 309 PHE B N 1
ATOM 5951 C CA . PHE B 1 309 ? 24.609 -54.906 -8.727 1 93.5 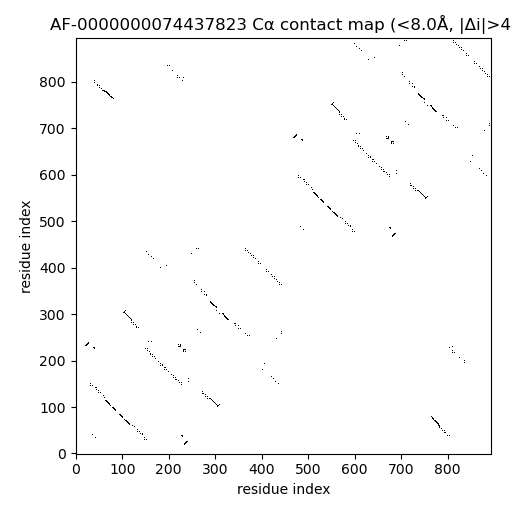309 PHE B CA 1
ATOM 5952 C C . PHE B 1 309 ? 25.938 -54.25 -8.344 1 93.5 309 PHE B C 1
ATOM 5954 O O . PHE B 1 309 ? 26.469 -53.438 -9.094 1 93.5 309 PHE B O 1
ATOM 5961 N N . LEU B 1 310 ? 26.578 -54.656 -7.262 1 92.69 310 LEU B N 1
ATOM 5962 C CA . LEU B 1 310 ? 27.844 -54.094 -6.816 1 92.69 310 LEU B CA 1
ATOM 5963 C C . LEU B 1 310 ? 29 -55 -7.145 1 92.69 310 LEU B C 1
ATOM 5965 O O . LEU B 1 310 ? 30.156 -54.656 -6.938 1 92.69 310 LEU B O 1
ATOM 5969 N N . ASP B 1 311 ? 28.625 -56.094 -7.719 1 92.38 311 ASP B N 1
ATOM 5970 C CA . ASP B 1 311 ? 29.656 -57.062 -8.07 1 92.38 311 ASP B CA 1
ATOM 5971 C C . ASP B 1 311 ? 30.359 -56.656 -9.367 1 92.38 311 ASP B C 1
ATOM 5973 O O . ASP B 1 311 ? 29.75 -56.062 -10.25 1 92.38 311 ASP B O 1
ATOM 5977 N N . GLU B 1 312 ? 31.609 -57.094 -9.531 1 90.12 312 GLU B N 1
ATOM 5978 C CA . GLU B 1 312 ? 32.406 -56.781 -10.711 1 90.12 312 GLU B CA 1
ATOM 5979 C C . GLU B 1 312 ? 31.891 -57.531 -11.938 1 90.12 312 GLU B C 1
ATOM 5981 O O . GLU B 1 312 ? 32.031 -57.062 -13.07 1 90.12 312 GLU B O 1
ATOM 5986 N N . SER B 1 313 ? 31.312 -58.656 -11.719 1 88.88 313 SER B N 1
ATOM 5987 C CA . SER B 1 313 ? 30.891 -59.5 -12.812 1 88.88 313 SER B CA 1
ATOM 5988 C C . SER B 1 313 ? 29.531 -59.094 -13.359 1 88.88 313 SER B C 1
ATOM 5990 O O . SER B 1 313 ? 29.078 -59.594 -14.391 1 88.88 313 SER B O 1
ATOM 5992 N N . GLN B 1 314 ? 28.906 -58.094 -12.695 1 90 314 GLN B N 1
ATOM 5993 C CA . GLN B 1 314 ? 27.578 -57.688 -13.125 1 90 314 GLN B CA 1
ATOM 5994 C C . GLN B 1 314 ? 27.641 -57 -14.477 1 90 314 GLN B C 1
ATOM 5996 O O . GLN B 1 314 ? 28.469 -56.094 -14.695 1 90 314 GLN B O 1
ATOM 6001 N N . ASP B 1 315 ? 26.703 -57.375 -15.414 1 88.06 315 ASP B N 1
ATOM 6002 C CA . ASP B 1 315 ? 26.609 -56.75 -16.734 1 88.06 315 ASP B CA 1
ATOM 6003 C C . ASP B 1 315 ? 25.766 -55.469 -16.688 1 88.06 315 ASP B C 1
ATOM 6005 O O . ASP B 1 315 ? 24.625 -55.5 -16.219 1 88.06 315 ASP B O 1
ATOM 6009 N N . TRP B 1 316 ? 26.344 -54.406 -17.141 1 92.25 316 TRP B N 1
ATOM 6010 C CA . TRP B 1 316 ? 25.625 -53.125 -17.297 1 92.25 316 TRP B CA 1
ATOM 6011 C C . TRP B 1 316 ? 25.469 -52.781 -18.766 1 92.25 316 TRP B C 1
ATOM 6013 O O . TRP B 1 316 ? 26.453 -52.688 -19.516 1 92.25 316 TRP B O 1
ATOM 6023 N N . PHE B 1 317 ? 24.188 -52.562 -19.141 1 91.44 317 PHE B N 1
ATOM 6024 C CA . PHE B 1 317 ? 23.922 -52.188 -20.516 1 91.44 317 PHE B CA 1
ATOM 6025 C C . PHE B 1 317 ? 23.734 -50.688 -20.625 1 91.44 317 PHE B C 1
ATOM 6027 O O . PHE B 1 317 ? 22.781 -50.125 -20.062 1 91.44 317 PHE B O 1
ATOM 6034 N N . LYS B 1 318 ? 24.594 -50.031 -21.406 1 93.56 318 LYS B N 1
ATOM 6035 C CA . LYS B 1 318 ? 24.547 -48.594 -21.562 1 93.56 318 LYS B CA 1
ATOM 6036 C C . LYS B 1 318 ? 23.562 -48.188 -22.656 1 93.56 318 LYS B C 1
ATOM 6038 O O . LYS B 1 318 ? 23.297 -48.969 -23.578 1 93.56 318 LYS B O 1
ATOM 6043 N N . SER B 1 319 ? 23 -47.094 -22.422 1 93.25 319 SER B N 1
ATOM 6044 C CA . SER B 1 319 ? 22.094 -46.531 -23.406 1 93.25 319 SER B CA 1
ATOM 6045 C C . SER B 1 319 ? 22.156 -45 -23.438 1 93.25 319 SER B C 1
ATOM 6047 O O . SER B 1 319 ? 22.531 -44.375 -22.438 1 93.25 319 SER B O 1
ATOM 6049 N N . SER B 1 320 ? 21.906 -44.375 -24.672 1 95.5 320 SER B N 1
ATOM 6050 C CA . SER B 1 320 ? 21.844 -42.938 -24.859 1 95.5 320 SER B CA 1
ATOM 6051 C C . SER B 1 320 ? 20.688 -42.562 -25.781 1 95.5 320 SER B C 1
ATOM 6053 O O . SER B 1 320 ? 20.5 -43.188 -26.828 1 95.5 320 SER B O 1
ATOM 6055 N N . VAL B 1 321 ? 19.984 -41.625 -25.281 1 95.19 321 VAL B N 1
ATOM 6056 C CA . VAL B 1 321 ? 18.781 -41.25 -26.016 1 95.19 321 VAL B CA 1
ATOM 6057 C C . VAL B 1 321 ? 18.719 -39.719 -26.156 1 95.19 321 VAL B C 1
ATOM 6059 O O . VAL B 1 321 ? 18.844 -39 -25.172 1 95.19 321 VAL B O 1
ATOM 6062 N N . LEU B 1 322 ? 18.547 -39.188 -27.375 1 97 322 LEU B N 1
ATOM 6063 C CA . LEU B 1 322 ? 18.219 -37.781 -27.656 1 97 322 LEU B CA 1
ATOM 6064 C C . LEU B 1 322 ? 16.75 -37.625 -27.969 1 97 322 LEU B C 1
ATOM 6066 O O . LEU B 1 322 ? 16.203 -38.344 -28.812 1 97 322 LEU B O 1
ATOM 6070 N N . GLY B 1 323 ? 16.156 -36.75 -27.25 1 97.19 323 GLY B N 1
ATOM 6071 C CA . GLY B 1 323 ? 14.734 -36.531 -27.469 1 97.19 323 GLY B CA 1
ATOM 6072 C C . GLY B 1 323 ? 14.367 -35.094 -27.625 1 97.19 323 GLY B C 1
ATOM 6073 O O . GLY B 1 323 ? 15.016 -34.188 -27.062 1 97.19 323 GLY B O 1
ATOM 6074 N N . ILE B 1 324 ? 13.328 -34.812 -28.469 1 97.44 324 ILE B N 1
ATOM 6075 C CA . ILE B 1 324 ? 12.695 -33.5 -28.625 1 97.44 324 ILE B CA 1
ATOM 6076 C C . ILE B 1 324 ? 11.195 -33.625 -28.359 1 97.44 324 ILE B C 1
ATOM 6078 O O . ILE B 1 324 ? 10.539 -34.531 -28.859 1 97.44 324 ILE B O 1
ATOM 6082 N N . SER B 1 325 ? 10.758 -32.75 -27.516 1 97.5 325 SER B N 1
ATOM 6083 C CA . SER B 1 325 ? 9.352 -32.812 -27.141 1 97.5 325 SER B CA 1
ATOM 6084 C C . SER B 1 325 ? 8.656 -31.484 -27.438 1 97.5 325 SER B C 1
ATOM 6086 O O . SER B 1 325 ? 9.078 -30.422 -26.969 1 97.5 325 SER B O 1
ATOM 6088 N N . LEU B 1 326 ? 7.555 -31.531 -28.219 1 97.81 326 LEU B N 1
ATOM 6089 C CA . LEU B 1 326 ? 6.715 -30.375 -28.531 1 97.81 326 LEU B CA 1
ATOM 6090 C C . LEU B 1 326 ? 5.352 -30.5 -27.859 1 97.81 326 LEU B C 1
ATOM 6092 O O . LEU B 1 326 ? 4.625 -31.469 -28.094 1 97.81 326 LEU B O 1
ATOM 6096 N N . LYS B 1 327 ? 5.047 -29.562 -27.016 1 97.56 327 LYS B N 1
ATOM 6097 C CA . LYS B 1 327 ? 3.748 -29.5 -26.344 1 97.56 327 LYS B CA 1
ATOM 6098 C C . LYS B 1 327 ? 2.891 -28.375 -26.906 1 97.56 327 LYS B C 1
ATOM 6100 O O . LYS B 1 327 ? 3.348 -27.234 -27.016 1 97.56 327 LYS B O 1
ATOM 6105 N N . ILE B 1 328 ? 1.664 -28.672 -27.219 1 97.62 328 ILE B N 1
ATOM 6106 C CA . ILE B 1 328 ? 0.795 -27.688 -27.875 1 97.62 328 ILE B CA 1
ATOM 6107 C C . ILE B 1 328 ? -0.532 -27.594 -27.125 1 97.62 328 ILE B C 1
ATOM 6109 O O . ILE B 1 328 ? -1.383 -28.484 -27.25 1 97.62 328 ILE B O 1
ATOM 6113 N N . PRO B 1 329 ? -0.756 -26.531 -26.453 1 96.38 329 PRO B N 1
ATOM 6114 C CA . PRO B 1 329 ? -2.09 -26.344 -25.875 1 96.38 329 PRO B CA 1
ATOM 6115 C C . PRO B 1 329 ? -3.154 -26.062 -26.922 1 96.38 329 PRO B C 1
ATOM 6117 O O . PRO B 1 329 ? -3.01 -25.125 -27.719 1 96.38 329 PRO B O 1
ATOM 6120 N N . LEU B 1 330 ? -4.176 -26.781 -26.953 1 97.19 330 LEU B N 1
ATOM 6121 C CA . LEU B 1 330 ? -5.16 -26.672 -28.031 1 97.19 330 LEU B CA 1
ATOM 6122 C C . LEU B 1 330 ? -6.445 -26.016 -27.516 1 97.19 330 LEU B C 1
ATOM 6124 O O . LEU B 1 330 ? -6.918 -25.031 -28.094 1 97.19 330 LEU B O 1
ATOM 6128 N N . PHE B 1 331 ? -7.059 -26.609 -26.516 1 97.25 331 PHE B N 1
ATOM 6129 C CA . PHE B 1 331 ? -8.352 -26.141 -26.031 1 97.25 331 PHE B CA 1
ATOM 6130 C C . PHE B 1 331 ? -8.422 -26.219 -24.5 1 97.25 331 PHE B C 1
ATOM 6132 O O . PHE B 1 331 ? -8.039 -27.25 -23.922 1 97.25 331 PHE B O 1
ATOM 6139 N N . SER B 1 332 ? -8.844 -25.125 -23.828 1 96.56 332 SER B N 1
ATOM 6140 C CA . SER B 1 332 ? -8.93 -25.078 -22.375 1 96.56 332 SER B CA 1
ATOM 6141 C C . SER B 1 332 ? -10.305 -24.594 -21.906 1 96.56 332 SER B C 1
ATOM 6143 O O . SER B 1 332 ? -10.422 -23.906 -20.891 1 96.56 332 SER B O 1
ATOM 6145 N N . SER B 1 333 ? -11.352 -24.781 -22.719 1 97.69 333 SER B N 1
ATOM 6146 C CA . SER B 1 333 ? -12.719 -24.391 -22.391 1 97.69 333 SER B CA 1
ATOM 6147 C C . SER B 1 333 ? -12.781 -22.922 -22 1 97.69 333 SER B C 1
ATOM 6149 O O . SER B 1 333 ? -13.406 -22.562 -21 1 97.69 333 SER B O 1
ATOM 6151 N N . LEU B 1 334 ? -12.008 -22.125 -22.594 1 96.94 334 LEU B N 1
ATOM 6152 C CA . LEU B 1 334 ? -11.953 -20.672 -22.453 1 96.94 334 LEU B CA 1
ATOM 6153 C C . LEU B 1 334 ? -11.328 -20.281 -21.125 1 96.94 334 LEU B C 1
ATOM 6155 O O . LEU B 1 334 ? -11.445 -19.125 -20.703 1 96.94 334 LEU B O 1
ATOM 6159 N N . GLY B 1 335 ? -10.695 -21.219 -20.422 1 97.31 335 GLY B N 1
ATOM 6160 C CA . GLY B 1 335 ? -9.961 -20.906 -19.219 1 97.31 335 GLY B CA 1
ATOM 6161 C C . GLY B 1 335 ? -8.766 -20 -19.453 1 97.31 335 GLY B C 1
ATOM 6162 O O . GLY B 1 335 ? -8.555 -19.031 -18.719 1 97.31 335 GLY B O 1
ATOM 6163 N N . ARG B 1 336 ? -8.031 -20.297 -20.453 1 97 336 ARG B N 1
ATOM 6164 C CA . ARG B 1 336 ? -6.879 -19.469 -20.812 1 97 336 ARG B CA 1
ATOM 6165 C C . ARG B 1 336 ? -7.301 -18.062 -21.203 1 97 336 ARG B C 1
ATOM 6167 O O . ARG B 1 336 ? -6.648 -17.078 -20.828 1 97 336 ARG B O 1
ATOM 6174 N N . SER B 1 337 ? -8.422 -17.984 -21.906 1 97.19 337 SER B N 1
ATOM 6175 C CA . SER B 1 337 ? -8.961 -16.688 -22.297 1 97.19 337 SER B CA 1
ATOM 6176 C C . SER B 1 337 ? -9.367 -15.875 -21.078 1 97.19 337 SER B C 1
ATOM 6178 O O . SER B 1 337 ? -9.141 -14.664 -21.031 1 97.19 337 SER B O 1
ATOM 6180 N N . ALA B 1 338 ? -9.938 -16.531 -20.156 1 98.06 338 ALA B N 1
ATOM 6181 C CA . ALA B 1 338 ? -10.352 -15.875 -18.922 1 98.06 338 ALA B CA 1
ATOM 6182 C C . ALA B 1 338 ? -9.141 -15.344 -18.156 1 98.06 338 ALA B C 1
ATOM 6184 O O . ALA B 1 338 ? -9.172 -14.227 -17.641 1 98.06 338 ALA B O 1
ATOM 6185 N N . LYS B 1 339 ? -8.102 -16.094 -18.062 1 97.81 339 LYS B N 1
ATOM 6186 C CA . LYS B 1 339 ? -6.879 -15.656 -17.406 1 97.81 339 LYS B CA 1
ATOM 6187 C C . LYS B 1 339 ? -6.258 -14.461 -18.109 1 97.81 339 LYS B C 1
ATOM 6189 O O . LYS B 1 339 ? -5.828 -13.5 -17.453 1 97.81 339 LYS B O 1
ATOM 6194 N N . THR B 1 340 ? -6.211 -14.516 -19.453 1 98.25 340 THR B N 1
ATOM 6195 C CA . THR B 1 340 ? -5.695 -13.398 -20.234 1 98.25 340 THR B CA 1
ATOM 6196 C C . THR B 1 340 ? -6.543 -12.148 -20.016 1 98.25 340 THR B C 1
ATOM 6198 O O . THR B 1 340 ? -6.008 -11.047 -19.875 1 98.25 340 THR B O 1
ATOM 6201 N N . ALA B 1 341 ? -7.844 -12.375 -19.938 1 98.5 341 ALA B N 1
ATOM 6202 C CA . ALA B 1 341 ? -8.75 -11.25 -19.719 1 98.5 341 ALA B CA 1
ATOM 6203 C C . ALA B 1 341 ? -8.5 -10.609 -18.359 1 98.5 341 ALA B C 1
ATOM 6205 O O . ALA B 1 341 ? -8.523 -9.375 -18.234 1 98.5 341 ALA B O 1
ATOM 6206 N N . GLN B 1 342 ? -8.297 -11.445 -17.328 1 98.5 342 GLN B N 1
ATOM 6207 C CA . GLN B 1 342 ? -7.969 -10.93 -16 1 98.5 342 GLN B CA 1
ATOM 6208 C C . GLN B 1 342 ? -6.719 -10.055 -16.047 1 98.5 342 GLN B C 1
ATOM 6210 O O . GLN B 1 342 ? -6.695 -8.969 -15.469 1 98.5 342 GLN B O 1
ATOM 6215 N N . ALA B 1 343 ? -5.719 -10.547 -16.734 1 98.56 343 ALA B N 1
ATOM 6216 C CA . ALA B 1 343 ? -4.469 -9.797 -16.844 1 98.56 343 ALA B CA 1
ATOM 6217 C C . ALA B 1 343 ? -4.676 -8.5 -17.609 1 98.56 343 ALA B C 1
ATOM 6219 O O . ALA B 1 343 ? -4.078 -7.473 -17.281 1 98.56 343 ALA B O 1
ATOM 6220 N N . LYS B 1 344 ? -5.465 -8.555 -18.641 1 98.62 344 LYS B N 1
ATOM 6221 C CA . LYS B 1 344 ? -5.785 -7.355 -19.406 1 98.62 344 LYS B CA 1
ATOM 6222 C C . LYS B 1 344 ? -6.5 -6.32 -18.547 1 98.62 344 LYS B C 1
ATOM 6224 O O . LYS B 1 344 ? -6.23 -5.121 -18.656 1 98.62 344 LYS B O 1
ATOM 6229 N N . ILE B 1 345 ? -7.41 -6.773 -17.734 1 98.69 345 ILE B N 1
ATOM 6230 C CA . ILE B 1 345 ? -8.141 -5.898 -16.828 1 98.69 345 ILE B CA 1
ATOM 6231 C C . ILE B 1 345 ? -7.18 -5.293 -15.805 1 98.69 345 ILE B C 1
ATOM 6233 O O . ILE B 1 345 ? -7.27 -4.102 -15.492 1 98.69 345 ILE B O 1
ATOM 6237 N N . ALA B 1 346 ? -6.277 -6.078 -15.297 1 98.31 346 ALA B N 1
ATOM 6238 C CA . ALA B 1 346 ? -5.258 -5.57 -14.391 1 98.31 346 ALA B CA 1
ATOM 6239 C C . ALA B 1 346 ? -4.418 -4.48 -15.055 1 98.31 346 ALA B C 1
ATOM 6241 O O . ALA B 1 346 ? -4.062 -3.486 -14.414 1 98.31 346 ALA B O 1
ATOM 6242 N N . LEU B 1 347 ? -4.074 -4.699 -16.359 1 98.56 347 LEU B N 1
ATOM 6243 C CA . LEU B 1 347 ? -3.348 -3.691 -17.125 1 98.56 347 LEU B CA 1
ATOM 6244 C C . LEU B 1 347 ? -4.164 -2.408 -17.25 1 98.56 347 LEU B C 1
ATOM 6246 O O . LEU B 1 347 ? -3.633 -1.311 -17.062 1 98.56 347 LEU B O 1
ATOM 6250 N N . ALA B 1 348 ? -5.426 -2.574 -17.469 1 98.5 348 ALA B N 1
ATOM 6251 C CA . ALA B 1 348 ? -6.309 -1.413 -17.547 1 98.5 348 ALA B CA 1
ATOM 6252 C C . ALA B 1 348 ? -6.34 -0.655 -16.234 1 98.5 348 ALA B C 1
ATOM 6254 O O . ALA B 1 348 ? -6.34 0.578 -16.219 1 98.5 348 ALA B O 1
ATOM 6255 N N . SER B 1 349 ? -6.414 -1.349 -15.117 1 98.31 349 SER B N 1
ATOM 6256 C CA . SER B 1 349 ? -6.371 -0.725 -13.805 1 98.31 349 SER B CA 1
ATOM 6257 C C . SER B 1 349 ? -5.055 0.012 -13.578 1 98.31 349 SER B C 1
ATOM 6259 O O . SER B 1 349 ? -5.031 1.089 -12.984 1 98.31 349 SER B O 1
ATOM 6261 N N . ALA B 1 350 ? -3.961 -0.563 -14.055 1 98.12 350 ALA B N 1
ATOM 6262 C CA . ALA B 1 350 ? -2.66 0.092 -13.938 1 98.12 350 ALA B CA 1
ATOM 6263 C C . ALA B 1 350 ? -2.627 1.386 -14.75 1 98.12 350 ALA B C 1
ATOM 6265 O O . ALA B 1 350 ? -1.987 2.361 -14.344 1 98.12 350 ALA B O 1
ATOM 6266 N N . ASP B 1 351 ? -3.285 1.337 -15.883 1 98.38 351 ASP B N 1
ATOM 6267 C CA . ASP B 1 351 ? -3.398 2.549 -16.688 1 98.38 351 ASP B CA 1
ATOM 6268 C C . ASP B 1 351 ? -4.129 3.65 -15.922 1 98.38 351 ASP B C 1
ATOM 6270 O O . ASP B 1 351 ? -3.705 4.809 -15.93 1 98.38 351 ASP B O 1
ATOM 6274 N N . ILE B 1 352 ? -5.188 3.322 -15.242 1 97.88 352 ILE B N 1
ATOM 6275 C CA . ILE B 1 352 ? -5.961 4.266 -14.445 1 97.88 352 ILE B CA 1
ATOM 6276 C C . ILE B 1 352 ? -5.094 4.812 -13.312 1 97.88 352 ILE B C 1
ATOM 6278 O O . ILE B 1 352 ? -5.066 6.023 -13.07 1 97.88 352 ILE B O 1
ATOM 6282 N N . ARG B 1 353 ? -4.363 3.959 -12.648 1 97.31 353 ARG B N 1
ATOM 6283 C CA . ARG B 1 353 ? -3.496 4.363 -11.547 1 97.31 353 ARG B CA 1
ATOM 6284 C C . ARG B 1 353 ? -2.375 5.273 -12.039 1 97.31 353 ARG B C 1
ATOM 6286 O O . ARG B 1 353 ? -1.949 6.184 -11.328 1 97.31 353 ARG B O 1
ATOM 6293 N N . LEU B 1 354 ? -1.852 4.977 -13.211 1 97.38 354 LEU B N 1
ATOM 6294 C CA . LEU B 1 354 ? -0.814 5.82 -13.797 1 97.38 354 LEU B CA 1
ATOM 6295 C C . LEU B 1 354 ? -1.333 7.234 -14.031 1 97.38 354 LEU B C 1
ATOM 6297 O O . LEU B 1 354 ? -0.65 8.211 -13.719 1 97.38 354 LEU B O 1
ATOM 6301 N N . GLU B 1 355 ? -2.535 7.336 -14.531 1 97.06 355 GLU B N 1
ATOM 6302 C CA . GLU B 1 355 ? -3.141 8.648 -14.727 1 97.06 355 GLU B CA 1
ATOM 6303 C C . GLU B 1 355 ? -3.363 9.359 -13.398 1 97.06 355 GLU B C 1
ATOM 6305 O O . GLU B 1 355 ? -3.105 10.562 -13.281 1 97.06 355 GLU B O 1
ATOM 6310 N N . GLU B 1 356 ? -3.816 8.664 -12.391 1 96.94 356 GLU B N 1
ATOM 6311 C CA . GLU B 1 356 ? -4.02 9.211 -11.055 1 96.94 356 GLU B CA 1
ATOM 6312 C C . GLU B 1 356 ? -2.715 9.758 -10.484 1 96.94 356 GLU B C 1
ATOM 6314 O O . GLU B 1 356 ? -2.686 10.867 -9.938 1 96.94 356 GLU B O 1
ATOM 6319 N N . ILE B 1 357 ? -1.66 8.992 -10.641 1 97.12 357 ILE B N 1
ATOM 6320 C CA . ILE B 1 357 ? -0.371 9.391 -10.086 1 97.12 357 ILE B CA 1
ATOM 6321 C C . ILE B 1 357 ? 0.14 10.641 -10.797 1 97.12 357 ILE B C 1
ATOM 6323 O O . ILE B 1 357 ? 0.766 11.5 -10.172 1 97.12 357 ILE B O 1
ATOM 6327 N N . LYS B 1 358 ? -0.089 10.727 -12.07 1 96.69 358 LYS B N 1
ATOM 6328 C CA . LYS B 1 358 ? 0.287 11.93 -12.812 1 96.69 358 LYS B CA 1
ATOM 6329 C C . LYS B 1 358 ? -0.353 13.172 -12.203 1 96.69 358 LYS B C 1
ATOM 6331 O O . LYS B 1 358 ? 0.33 14.164 -11.945 1 96.69 358 LYS B O 1
ATOM 6336 N N . GLN B 1 359 ? -1.616 13.086 -11.945 1 96.44 359 GLN B N 1
ATOM 6337 C CA . GLN B 1 359 ? -2.352 14.203 -11.359 1 96.44 359 GLN B CA 1
ATOM 6338 C C . GLN B 1 359 ? -1.908 14.461 -9.922 1 96.44 359 GLN B C 1
ATOM 6340 O O . GLN B 1 359 ? -1.724 15.609 -9.523 1 96.44 359 GLN B O 1
ATOM 6345 N N . LYS B 1 360 ? -1.692 13.422 -9.18 1 96.5 360 LYS B N 1
ATOM 6346 C CA . LYS B 1 360 ? -1.275 13.547 -7.785 1 96.5 360 LYS B CA 1
ATOM 6347 C C . LYS B 1 360 ? 0.095 14.211 -7.68 1 96.5 360 LYS B C 1
ATOM 6349 O O . LYS B 1 360 ? 0.302 15.086 -6.832 1 96.5 360 LYS B O 1
ATOM 6354 N N . LEU B 1 361 ? 1.003 13.773 -8.539 1 95.88 361 LEU B N 1
ATOM 6355 C CA . LEU B 1 361 ? 2.348 14.344 -8.516 1 95.88 361 LEU B CA 1
ATOM 6356 C C . LEU B 1 361 ? 2.326 15.805 -8.938 1 95.88 361 LEU B C 1
ATOM 6358 O O . LEU B 1 361 ? 3.041 16.641 -8.359 1 95.88 361 LEU B O 1
ATOM 6362 N N . SER B 1 362 ? 1.512 16.109 -9.883 1 94.69 362 SER B N 1
ATOM 6363 C CA . SER B 1 362 ? 1.363 17.5 -10.289 1 94.69 362 SER B CA 1
ATOM 6364 C C . SER B 1 362 ? 0.812 18.359 -9.148 1 94.69 362 SER B C 1
ATOM 6366 O O . SER B 1 362 ? 1.312 19.453 -8.891 1 94.69 362 SER B O 1
ATOM 6368 N N . LEU B 1 363 ? -0.165 17.844 -8.492 1 94.94 363 LEU B N 1
ATOM 6369 C CA . LEU B 1 363 ? -0.733 18.531 -7.34 1 94.94 363 LEU B CA 1
ATOM 6370 C C . LEU B 1 363 ? 0.31 18.703 -6.242 1 94.94 363 LEU B C 1
ATOM 6372 O O . LEU B 1 363 ? 0.427 19.781 -5.656 1 94.94 363 LEU B O 1
ATOM 6376 N N . GLN B 1 364 ? 1.03 17.672 -5.984 1 94.69 364 GLN B N 1
ATOM 6377 C CA . GLN B 1 364 ? 2.055 17.719 -4.945 1 94.69 364 GLN B CA 1
ATOM 6378 C C . GLN B 1 364 ? 3.125 18.75 -5.27 1 94.69 364 GLN B C 1
ATOM 6380 O O . GLN B 1 364 ? 3.582 19.469 -4.387 1 94.69 364 GLN B O 1
ATOM 6385 N N . ALA B 1 365 ? 3.516 18.797 -6.512 1 93.31 365 ALA B N 1
ATOM 6386 C CA . ALA B 1 365 ? 4.512 19.781 -6.934 1 93.31 365 ALA B CA 1
ATOM 6387 C C . ALA B 1 365 ? 3.99 21.203 -6.746 1 93.31 365 ALA B C 1
ATOM 6389 O O . ALA B 1 365 ? 4.684 22.062 -6.191 1 93.31 365 ALA B O 1
ATOM 6390 N N . GLU B 1 366 ? 2.779 21.453 -7.129 1 91.44 366 GLU B N 1
ATOM 6391 C CA . GLU B 1 366 ? 2.184 22.766 -6.984 1 91.44 366 GLU B CA 1
ATOM 6392 C C . GLU B 1 366 ? 2 23.141 -5.516 1 91.44 366 GLU B C 1
ATOM 6394 O O . GLU B 1 366 ? 2.283 24.266 -5.113 1 91.44 366 GLU B O 1
ATOM 6399 N N . ALA B 1 367 ? 1.53 22.141 -4.766 1 93 367 ALA B N 1
ATOM 6400 C CA . ALA B 1 367 ? 1.352 22.359 -3.334 1 93 367 ALA B CA 1
ATOM 6401 C C . ALA B 1 367 ? 2.686 22.656 -2.65 1 93 367 ALA B C 1
ATOM 6403 O O . ALA B 1 367 ? 2.787 23.562 -1.826 1 93 367 ALA B O 1
ATOM 6404 N N . ALA B 1 368 ? 3.67 21.891 -3.02 1 93.94 368 ALA B N 1
ATOM 6405 C CA . ALA B 1 368 ? 4.992 22.094 -2.428 1 93.94 368 ALA B CA 1
ATOM 6406 C C . ALA B 1 368 ? 5.551 23.469 -2.775 1 93.94 368 ALA B C 1
ATOM 6408 O O . ALA B 1 368 ? 6.152 24.125 -1.929 1 93.94 368 ALA B O 1
ATOM 6409 N N . LYS B 1 369 ? 5.383 23.891 -3.988 1 92.69 369 LYS B N 1
ATOM 6410 C CA . LYS B 1 369 ? 5.824 25.219 -4.41 1 92.69 369 LYS B CA 1
ATOM 6411 C C . LYS B 1 369 ? 5.125 26.312 -3.611 1 92.69 369 LYS B C 1
ATOM 6413 O O . LYS B 1 369 ? 5.773 27.234 -3.111 1 92.69 369 LYS B O 1
ATOM 6418 N N . SER B 1 370 ? 3.859 26.141 -3.516 1 91.81 370 SER B N 1
ATOM 6419 C CA . SER B 1 370 ? 3.064 27.109 -2.771 1 91.81 370 SER B CA 1
ATOM 6420 C C . SER B 1 370 ? 3.467 27.141 -1.301 1 91.81 370 SER B C 1
ATOM 6422 O O . SER B 1 370 ? 3.617 28.219 -0.717 1 91.81 370 SER B O 1
ATOM 6424 N N . GLU B 1 371 ? 3.666 25.984 -0.731 1 91.62 371 GLU B N 1
ATOM 6425 C CA . GLU B 1 371 ? 4.039 25.875 0.677 1 91.62 371 GLU B CA 1
ATOM 6426 C C . GLU B 1 371 ? 5.422 26.469 0.926 1 91.62 371 GLU B C 1
ATOM 6428 O O . GLU B 1 371 ? 5.664 27.078 1.965 1 91.62 371 GLU B O 1
ATOM 6433 N N . TYR B 1 372 ? 6.309 26.312 -0.025 1 93.94 372 TYR B N 1
ATOM 6434 C CA . TYR B 1 372 ? 7.645 26.891 0.098 1 93.94 372 TYR B CA 1
ATOM 6435 C C . TYR B 1 372 ? 7.59 28.406 0.05 1 93.94 372 TYR B C 1
ATOM 6437 O O . TYR B 1 372 ? 8.156 29.078 0.916 1 93.94 372 TYR B O 1
ATOM 6445 N N . GLN B 1 373 ? 6.867 28.891 -0.898 1 92.56 373 GLN B N 1
ATOM 6446 C CA . GLN B 1 373 ? 6.695 30.328 -1.006 1 92.56 373 GLN B CA 1
ATOM 6447 C C . GLN B 1 373 ? 6.074 30.906 0.264 1 92.56 373 GLN B C 1
ATOM 6449 O O . GLN B 1 373 ? 6.539 31.922 0.783 1 92.56 373 GLN B O 1
ATOM 6454 N N . LEU B 1 374 ? 5.105 30.188 0.763 1 91.5 374 LEU B N 1
ATOM 6455 C CA . LEU B 1 374 ? 4.43 30.625 1.979 1 91.5 374 LEU B CA 1
ATOM 6456 C C . LEU B 1 374 ? 5.379 30.594 3.172 1 91.5 374 LEU B C 1
ATOM 6458 O O . LEU B 1 374 ? 5.32 31.469 4.039 1 91.5 374 LEU B O 1
ATOM 6462 N N . SER B 1 375 ? 6.188 29.594 3.203 1 93.62 375 SER B N 1
ATOM 6463 C CA . SER B 1 375 ? 7.113 29.484 4.328 1 93.62 375 SER B CA 1
ATOM 6464 C C . SER B 1 375 ? 8.102 30.641 4.348 1 93.62 375 SER B C 1
ATOM 6466 O O . SER B 1 375 ? 8.461 31.141 5.418 1 93.62 375 SER B O 1
ATOM 6468 N N . ILE B 1 376 ? 8.531 31.141 3.209 1 92.69 376 ILE B N 1
ATOM 6469 C CA . ILE B 1 376 ? 9.438 32.281 3.111 1 92.69 376 ILE B CA 1
ATOM 6470 C C . ILE B 1 376 ? 8.719 33.562 3.578 1 92.69 376 ILE B C 1
ATOM 6472 O O . ILE B 1 376 ? 9.266 34.312 4.367 1 92.69 376 ILE B O 1
ATOM 6476 N N . GLU B 1 377 ? 7.488 33.656 3.111 1 91.31 377 GLU B N 1
ATOM 6477 C CA . GLU B 1 377 ? 6.707 34.812 3.51 1 91.31 377 GLU B CA 1
ATOM 6478 C C . GLU B 1 377 ? 6.449 34.844 5.012 1 91.31 377 GLU B C 1
ATOM 6480 O O . GLU B 1 377 ? 6.539 35.875 5.66 1 91.31 377 GLU B O 1
ATOM 6485 N N . ASN B 1 378 ? 6.172 33.688 5.547 1 90.19 378 ASN B N 1
ATOM 6486 C CA . ASN B 1 378 ? 5.941 33.562 6.98 1 90.19 378 ASN B CA 1
ATOM 6487 C C . ASN B 1 378 ? 7.211 33.844 7.781 1 90.19 378 ASN B C 1
ATOM 6489 O O . ASN B 1 378 ? 7.145 34.406 8.875 1 90.19 378 ASN B O 1
ATOM 6493 N N . TYR B 1 379 ? 8.352 33.469 7.281 1 92.19 379 TYR B N 1
ATOM 6494 C CA . TYR B 1 379 ? 9.625 33.75 7.926 1 92.19 379 TYR B CA 1
ATOM 6495 C C . TYR B 1 379 ? 9.867 35.25 7.996 1 92.19 379 TYR B C 1
ATOM 6497 O O . TYR B 1 379 ? 10.25 35.781 9.047 1 92.19 379 TYR B O 1
ATOM 6505 N N . GLU B 1 380 ? 9.602 35.938 6.906 1 92 380 GLU B N 1
ATOM 6506 C CA . GLU B 1 380 ? 9.773 37.375 6.871 1 92 380 GLU B CA 1
ATOM 6507 C C . GLU B 1 380 ? 8.836 38.094 7.855 1 92 380 GLU B C 1
ATOM 6509 O O . GLU B 1 380 ? 9.234 39 8.555 1 92 380 GLU B O 1
ATOM 6514 N N . THR B 1 381 ? 7.648 37.562 7.871 1 89.56 381 THR B N 1
ATOM 6515 C CA . THR B 1 381 ? 6.672 38.156 8.797 1 89.56 381 THR B CA 1
ATOM 6516 C C . THR B 1 381 ? 7.078 37.875 10.242 1 89.56 381 THR B C 1
ATOM 6518 O O . THR B 1 381 ? 6.98 38.781 11.094 1 89.56 381 THR B O 1
ATOM 6521 N N . ALA B 1 382 ? 7.543 36.656 10.508 1 92 382 ALA B N 1
ATOM 6522 C CA . ALA B 1 382 ? 7.977 36.281 11.859 1 92 382 ALA B CA 1
ATOM 6523 C C . ALA B 1 382 ? 9.172 37.125 12.297 1 92 382 ALA B C 1
ATOM 6525 O O . ALA B 1 382 ? 9.266 37.531 13.453 1 92 382 ALA B O 1
ATOM 6526 N N . LYS B 1 383 ? 10.031 37.406 11.391 1 92 383 LYS B N 1
ATOM 6527 C CA . LYS B 1 383 ? 11.195 38.219 11.672 1 92 383 LYS B CA 1
ATOM 6528 C C . LYS B 1 383 ? 10.781 39.656 12.047 1 92 383 LYS B C 1
ATOM 6530 O O . LYS B 1 383 ? 11.266 40.219 13.031 1 92 383 LYS B O 1
ATOM 6535 N N . ARG B 1 384 ? 9.883 40.188 11.281 1 92.62 384 ARG B N 1
ATOM 6536 C CA . ARG B 1 384 ? 9.391 41.531 11.547 1 92.62 384 ARG B CA 1
ATOM 6537 C C . ARG B 1 384 ? 8.648 41.594 12.883 1 92.62 384 ARG B C 1
ATOM 6539 O O . ARG B 1 384 ? 8.836 42.531 13.664 1 92.62 384 ARG B O 1
ATOM 6546 N N . ASN B 1 385 ? 7.824 40.562 13.078 1 89.38 385 ASN B N 1
ATOM 6547 C CA . ASN B 1 385 ? 7.066 40.531 14.328 1 89.38 385 ASN B CA 1
ATOM 6548 C C . ASN B 1 385 ? 7.988 40.406 15.539 1 89.38 385 ASN B C 1
ATOM 6550 O O . ASN B 1 385 ? 7.707 40.938 16.594 1 89.38 385 ASN B O 1
ATOM 6554 N N . LEU B 1 386 ? 9.062 39.656 15.359 1 93.56 386 LEU B N 1
ATOM 6555 C CA . LEU B 1 386 ? 10.031 39.5 16.438 1 93.56 386 LEU B CA 1
ATOM 6556 C C . LEU B 1 386 ? 10.68 40.844 16.766 1 93.56 386 LEU B C 1
ATOM 6558 O O . LEU B 1 386 ? 10.797 41.219 17.938 1 93.56 386 LEU B O 1
ATOM 6562 N N . GLU B 1 387 ? 11.047 41.594 15.773 1 94.75 387 GLU B N 1
ATOM 6563 C CA . GLU B 1 387 ? 11.656 42.906 15.977 1 94.75 387 GLU B CA 1
ATOM 6564 C C . GLU B 1 387 ? 10.703 43.844 16.703 1 94.75 387 GLU B C 1
ATOM 6566 O O . GLU B 1 387 ? 11.109 44.594 17.594 1 94.75 387 GLU B O 1
ATOM 6571 N N . LEU B 1 388 ? 9.477 43.781 16.266 1 91.31 388 LEU B N 1
ATOM 6572 C CA . LEU B 1 388 ? 8.469 44.625 16.875 1 91.31 388 LEU B CA 1
ATOM 6573 C C . LEU B 1 388 ? 8.242 44.25 18.328 1 91.31 388 LEU B C 1
ATOM 6575 O O . LEU B 1 388 ? 8.141 45.094 19.203 1 91.31 388 LEU B O 1
ATOM 6579 N N . ALA B 1 389 ? 8.156 42.906 18.594 1 92.75 389 ALA B N 1
ATOM 6580 C CA . ALA B 1 389 ? 7.922 42.406 19.953 1 92.75 389 ALA B CA 1
ATOM 6581 C C . ALA B 1 389 ? 9.086 42.781 20.875 1 92.75 389 ALA B C 1
ATOM 6583 O O . ALA B 1 389 ? 8.891 43.062 22.062 1 92.75 389 ALA B O 1
ATOM 6584 N N . GLU B 1 390 ? 10.281 42.75 20.375 1 94.69 390 GLU B N 1
ATOM 6585 C CA . GLU B 1 390 ? 11.461 43.125 21.141 1 94.69 390 GLU B CA 1
ATOM 6586 C C . GLU B 1 390 ? 11.406 44.594 21.547 1 94.69 390 GLU B C 1
ATOM 6588 O O . GLU B 1 390 ? 11.695 44.938 22.688 1 94.69 390 GLU B O 1
ATOM 6593 N N . ARG B 1 391 ? 10.969 45.438 20.625 1 93.62 391 ARG B N 1
ATOM 6594 C CA . ARG B 1 391 ? 10.859 46.875 20.906 1 93.62 391 ARG B CA 1
ATOM 6595 C C . ARG B 1 391 ? 9.781 47.125 21.953 1 93.62 391 ARG B C 1
ATOM 6597 O O . ARG B 1 391 ? 9.977 47.938 22.875 1 93.62 391 ARG B O 1
ATOM 6604 N N . ILE B 1 392 ? 8.727 46.438 21.766 1 90.81 392 ILE B N 1
ATOM 6605 C CA . ILE B 1 392 ? 7.598 46.594 22.672 1 90.81 392 ILE B CA 1
ATOM 6606 C C . ILE B 1 392 ? 7.996 46.156 24.078 1 90.81 392 ILE B C 1
ATOM 6608 O O . ILE B 1 392 ? 7.711 46.844 25.062 1 90.81 392 ILE B O 1
ATOM 6612 N N . GLU B 1 393 ? 8.633 45.031 24.188 1 94.06 393 GLU B N 1
ATOM 6613 C CA . GLU B 1 393 ? 9.055 44.5 25.484 1 94.06 393 GLU B CA 1
ATOM 6614 C C . GLU B 1 393 ? 10.07 45.438 26.141 1 94.06 393 GLU B C 1
ATOM 6616 O O . GLU B 1 393 ? 10 45.688 27.344 1 94.06 393 GLU B O 1
ATOM 6621 N N . LYS B 1 394 ? 11.008 45.969 25.391 1 93.31 394 LYS B N 1
ATOM 6622 C CA . LYS B 1 394 ? 12 46.906 25.938 1 93.31 394 LYS B CA 1
ATOM 6623 C C . LYS B 1 394 ? 11.344 48.156 26.453 1 93.31 394 LYS B C 1
ATOM 6625 O O . LYS B 1 394 ? 11.695 48.656 27.531 1 93.31 394 LYS B O 1
ATOM 6630 N N . LYS B 1 395 ? 10.438 48.625 25.719 1 91.62 395 LYS B N 1
ATOM 6631 C CA . LYS B 1 395 ? 9.711 49.812 26.141 1 91.62 395 LYS B CA 1
ATOM 6632 C C . LYS B 1 395 ? 8.914 49.562 27.406 1 91.62 395 LYS B C 1
ATOM 6634 O O . LYS B 1 395 ? 8.875 50.406 28.312 1 91.62 395 LYS B O 1
ATOM 6639 N N . GLN B 1 396 ? 8.281 48.438 27.453 1 91.25 396 GLN B N 1
ATOM 6640 C CA . GLN B 1 396 ? 7.477 48.094 28.625 1 91.25 396 GLN B CA 1
ATOM 6641 C C . GLN B 1 396 ? 8.352 47.875 29.859 1 91.25 396 GLN B C 1
ATOM 6643 O O . GLN B 1 396 ? 7.941 48.188 30.984 1 91.25 396 GLN B O 1
ATOM 6648 N N . GLN B 1 397 ? 9.484 47.344 29.641 1 91.81 397 GLN B N 1
ATOM 6649 C CA . GLN B 1 397 ? 10.438 47.188 30.734 1 91.81 397 GLN B CA 1
ATOM 6650 C C . GLN B 1 397 ? 10.805 48.531 31.328 1 91.81 397 GLN B C 1
ATOM 6652 O O . GLN B 1 397 ? 10.812 48.719 32.562 1 91.81 397 GLN B O 1
ATOM 6657 N N . ILE B 1 398 ? 11.062 49.5 30.453 1 91.56 398 ILE B N 1
ATOM 6658 C CA . ILE B 1 398 ? 11.414 50.844 30.906 1 91.56 398 ILE B CA 1
ATOM 6659 C C . ILE B 1 398 ? 10.234 51.469 31.656 1 91.56 398 ILE B C 1
ATOM 6661 O O . ILE B 1 398 ? 10.398 52.031 32.75 1 91.56 398 ILE B O 1
ATOM 6665 N N . LYS B 1 399 ? 9.094 51.312 31.141 1 90.75 399 LYS B N 1
ATOM 6666 C CA . LYS B 1 399 ? 7.891 51.875 31.75 1 90.75 399 LYS B CA 1
ATOM 6667 C C . LYS B 1 399 ? 7.637 51.25 33.125 1 90.75 399 LYS B C 1
ATOM 6669 O O . LYS B 1 399 ? 7.215 51.938 34.062 1 90.75 399 LYS B O 1
ATOM 6674 N N . PHE B 1 400 ? 7.852 50 33.188 1 91 400 PHE B N 1
ATOM 6675 C CA . PHE B 1 400 ? 7.633 49.281 34.438 1 91 400 PHE B CA 1
ATOM 6676 C C . PHE B 1 400 ? 8.578 49.781 35.531 1 91 400 PHE B C 1
ATOM 6678 O O . PHE B 1 400 ? 8.141 50.094 36.625 1 91 400 PHE B O 1
ATOM 6685 N N . PHE B 1 401 ? 9.797 49.969 35.219 1 90.44 401 PHE B N 1
A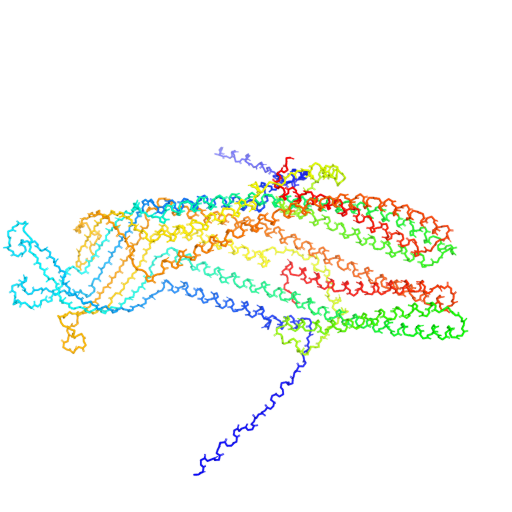TOM 6686 C CA . PHE B 1 401 ? 10.789 50.344 36.219 1 90.44 401 PHE B CA 1
ATOM 6687 C C . PHE B 1 401 ? 10.695 51.812 36.562 1 90.44 401 PHE B C 1
ATOM 6689 O O . PHE B 1 401 ? 11.164 52.281 37.594 1 90.44 401 PHE B O 1
ATOM 6696 N N . GLU B 1 402 ? 9.984 52.594 35.656 1 88.06 402 GLU B N 1
ATOM 6697 C CA . GLU B 1 402 ? 9.719 54 35.938 1 88.06 402 GLU B CA 1
ATOM 6698 C C . GLU B 1 402 ? 8.383 54.188 36.656 1 88.06 402 GLU B C 1
ATOM 6700 O O . GLU B 1 402 ? 8.008 55.312 36.969 1 88.06 402 GLU B O 1
ATOM 6705 N N . GLY B 1 403 ? 7.602 53.062 36.844 1 85.56 403 GLY B N 1
ATOM 6706 C CA . GLY B 1 403 ? 6.352 53.094 37.594 1 85.56 403 GLY B CA 1
ATOM 6707 C C . GLY B 1 403 ? 5.168 53.531 36.75 1 85.56 403 GLY B C 1
ATOM 6708 O O . GLY B 1 403 ? 4.121 53.906 37.281 1 85.56 403 GLY B O 1
ATOM 6709 N N . ILE B 1 404 ? 5.305 53.406 35.375 1 84.44 404 ILE B N 1
ATOM 6710 C CA . ILE B 1 404 ? 4.293 53.906 34.438 1 84.44 404 ILE B CA 1
ATOM 6711 C C . ILE B 1 404 ? 3.447 52.75 33.938 1 84.44 404 ILE B C 1
ATOM 6713 O O . ILE B 1 404 ? 2.371 52.938 33.375 1 84.44 404 ILE B O 1
ATOM 6717 N N . SER B 1 405 ? 4.016 51.531 34.156 1 84.62 405 SER B N 1
ATOM 6718 C CA . SER B 1 405 ? 3.271 50.375 33.688 1 84.62 405 SER B CA 1
ATOM 6719 C C . SER B 1 405 ? 3.186 49.312 34.781 1 84.62 405 SER B C 1
ATOM 6721 O O . SER B 1 405 ? 3.885 49.406 35.812 1 84.62 405 SER B O 1
ATOM 6723 N N . THR B 1 406 ? 2.232 48.375 34.562 1 84.56 406 THR B N 1
ATOM 6724 C CA . THR B 1 406 ? 2.01 47.344 35.594 1 84.56 406 THR B CA 1
ATOM 6725 C C . THR B 1 406 ? 2.824 46.094 35.281 1 84.56 406 THR B C 1
ATOM 6727 O O . THR B 1 406 ? 3.309 45.906 34.156 1 84.56 406 THR B O 1
ATOM 6730 N N . SER B 1 407 ? 2.932 45.281 36.344 1 85.5 407 SER B N 1
ATOM 6731 C CA . SER B 1 407 ? 3.611 44 36.156 1 85.5 407 SER B CA 1
ATOM 6732 C C . SER B 1 407 ? 2.869 43.094 35.188 1 85.5 407 SER B C 1
ATOM 6734 O O . SER B 1 407 ? 3.484 42.281 34.469 1 85.5 407 SER B O 1
ATOM 6736 N N . PHE B 1 408 ? 1.636 43.344 35.062 1 83.62 408 PHE B N 1
ATOM 6737 C CA . PHE B 1 408 ? 0.826 42.562 34.125 1 83.62 408 PHE B CA 1
ATOM 6738 C C . PHE B 1 408 ? 1.135 42.969 32.688 1 83.62 408 PHE B C 1
ATOM 6740 O O . PHE B 1 408 ? 1.223 42.125 31.797 1 83.62 408 PHE B O 1
ATOM 6747 N N . ASP B 1 409 ? 1.347 44.25 32.5 1 86.31 409 ASP B N 1
ATOM 6748 C CA . ASP B 1 409 ? 1.701 44.719 31.172 1 86.31 409 ASP B CA 1
ATOM 6749 C C . ASP B 1 409 ? 3.064 44.188 30.734 1 86.31 409 ASP B C 1
ATOM 6751 O O . ASP B 1 409 ? 3.238 43.781 29.578 1 86.31 409 ASP B O 1
ATOM 6755 N N . LEU B 1 410 ? 3.939 44.25 31.625 1 89.75 410 LEU B N 1
ATOM 6756 C CA . LEU B 1 410 ? 5.273 43.75 31.344 1 89.75 410 LEU B CA 1
ATOM 6757 C C . LEU B 1 410 ? 5.23 42.25 31.047 1 89.75 410 LEU B C 1
ATOM 6759 O O . LEU B 1 410 ? 5.863 41.781 30.094 1 89.75 410 LEU B O 1
ATOM 6763 N N . SER B 1 411 ? 4.457 41.531 31.875 1 89 411 SER B N 1
ATOM 6764 C CA . SER B 1 411 ? 4.328 40.094 31.672 1 89 411 SER B CA 1
ATOM 6765 C C . SER B 1 411 ? 3.727 39.781 30.297 1 89 411 SER B C 1
ATOM 6767 O O . SER B 1 411 ? 4.172 38.875 29.625 1 89 411 SER B O 1
ATOM 6769 N N . GLN B 1 412 ? 2.779 40.5 29.906 1 87 412 GLN B N 1
ATOM 6770 C CA . GLN B 1 412 ? 2.143 40.312 28.609 1 87 412 GLN B CA 1
ATOM 6771 C C . GLN B 1 412 ? 3.123 40.594 27.469 1 87 412 GLN B C 1
ATOM 6773 O O . GLN B 1 412 ? 3.156 39.844 26.484 1 87 412 GLN B O 1
ATOM 6778 N N . ALA B 1 413 ? 3.863 41.625 27.625 1 90 413 ALA B N 1
ATOM 6779 C CA . ALA B 1 413 ? 4.871 41.969 26.625 1 90 413 ALA B CA 1
ATOM 6780 C C . ALA B 1 413 ? 5.938 40.875 26.531 1 90 413 ALA B C 1
ATOM 6782 O O . ALA B 1 413 ? 6.391 40.531 25.438 1 90 413 ALA B O 1
ATOM 6783 N N . GLN B 1 414 ? 6.305 40.375 27.672 1 92 414 GLN B N 1
ATOM 6784 C CA . GLN B 1 414 ? 7.301 39.312 27.719 1 92 414 GLN B CA 1
ATOM 6785 C C . GLN B 1 414 ? 6.777 38.031 27.062 1 92 414 GLN B C 1
ATOM 6787 O O . GLN B 1 414 ? 7.477 37.406 26.266 1 92 414 GLN B O 1
ATOM 6792 N N . ASN B 1 415 ? 5.598 37.688 27.406 1 88.62 415 ASN B N 1
ATOM 6793 C CA . ASN B 1 415 ? 4.996 36.5 26.797 1 88.62 415 ASN B CA 1
ATOM 6794 C C . ASN B 1 415 ? 4.867 36.656 25.281 1 88.62 415 ASN B C 1
ATOM 6796 O O . ASN B 1 415 ? 5.051 35.688 24.531 1 88.62 415 ASN B O 1
ATOM 6800 N N . GLN B 1 416 ? 4.488 37.781 24.891 1 87.56 416 GLN B N 1
ATOM 6801 C CA . GLN B 1 416 ? 4.414 38.094 23.453 1 87.56 416 GLN B CA 1
ATOM 6802 C C . GLN B 1 416 ? 5.777 37.906 22.797 1 87.56 416 GLN B C 1
ATOM 6804 O O . GLN B 1 416 ? 5.879 37.375 21.703 1 87.56 416 GLN B O 1
ATOM 6809 N N . LEU B 1 417 ? 6.801 38.469 23.422 1 93.44 417 LEU B N 1
ATOM 6810 C CA . LEU B 1 417 ? 8.156 38.344 22.906 1 93.44 417 LEU B CA 1
ATOM 6811 C C . LEU B 1 417 ? 8.555 36.875 22.781 1 93.44 417 LEU B C 1
ATOM 6813 O O . LEU B 1 417 ? 9.031 36.438 21.734 1 93.44 417 LEU B O 1
ATOM 6817 N N . TYR B 1 418 ? 8.273 36.125 23.828 1 93 418 TYR B N 1
ATOM 6818 C CA . TYR B 1 418 ? 8.656 34.719 23.844 1 93 418 TYR B CA 1
ATOM 6819 C C . TYR B 1 418 ? 7.898 33.938 22.781 1 93 418 TYR B C 1
ATOM 6821 O O . TYR B 1 418 ? 8.469 33.062 22.109 1 93 418 TYR B O 1
ATOM 6829 N N . SER B 1 419 ? 6.66 34.219 22.625 1 90.69 419 SER B N 1
ATOM 6830 C CA . SER B 1 419 ? 5.855 33.594 21.594 1 90.69 419 SER B CA 1
ATOM 6831 C C . SER B 1 419 ? 6.402 33.906 20.203 1 90.69 419 SER B C 1
ATOM 6833 O O . SER B 1 419 ? 6.492 33.031 19.344 1 90.69 419 SER B O 1
ATOM 6835 N N . GLN B 1 420 ? 6.723 35.156 19.984 1 91.81 420 GLN B N 1
ATOM 6836 C CA . GLN B 1 420 ? 7.25 35.562 18.672 1 91.81 420 GLN B CA 1
ATOM 6837 C C . GLN B 1 420 ? 8.625 34.938 18.422 1 91.81 420 GLN B C 1
ATOM 6839 O O . GLN B 1 420 ? 8.969 34.625 17.281 1 91.81 420 GLN B O 1
ATOM 6844 N N . GLN B 1 421 ? 9.453 34.812 19.484 1 94.5 421 GLN B N 1
ATOM 6845 C CA . GLN B 1 421 ? 10.734 34.156 19.359 1 94.5 421 GLN B CA 1
ATOM 6846 C C . GLN B 1 421 ? 10.562 32.719 18.906 1 94.5 421 GLN B C 1
ATOM 6848 O O . GLN B 1 421 ? 11.266 32.25 18 1 94.5 421 GLN B O 1
ATOM 6853 N N . ASN B 1 422 ? 9.656 32.031 19.516 1 92.44 422 ASN B N 1
ATOM 6854 C CA . ASN B 1 422 ? 9.359 30.656 19.141 1 92.44 422 ASN B CA 1
ATOM 6855 C C . ASN B 1 422 ? 8.883 30.562 17.688 1 92.44 422 ASN B C 1
ATOM 6857 O O . ASN B 1 422 ? 9.32 29.688 16.938 1 92.44 422 ASN B O 1
ATOM 6861 N N . LYS B 1 423 ? 7.973 31.438 17.312 1 90.75 423 LYS B N 1
ATOM 6862 C CA . LYS B 1 423 ? 7.461 31.453 15.953 1 90.75 423 LYS B CA 1
ATOM 6863 C C . LYS B 1 423 ? 8.578 31.734 14.953 1 90.75 423 LYS B C 1
ATOM 6865 O O . LYS B 1 423 ? 8.602 31.156 13.859 1 90.75 423 LYS B O 1
ATOM 6870 N N . TYR B 1 424 ? 9.453 32.594 15.344 1 93.38 424 TYR B N 1
ATOM 6871 C CA . TYR B 1 424 ? 10.594 32.969 14.5 1 93.38 424 TYR B CA 1
ATOM 6872 C C . TYR B 1 424 ? 11.477 31.734 14.258 1 93.38 424 TYR B C 1
ATOM 6874 O O . TYR B 1 424 ? 11.773 31.406 13.109 1 93.38 424 TYR B O 1
ATOM 6882 N N . VAL B 1 425 ? 11.82 31.047 15.234 1 92.88 425 VAL B N 1
ATOM 6883 C CA . VAL B 1 425 ? 12.695 29.875 15.125 1 92.88 425 VAL B CA 1
ATOM 6884 C C . VAL B 1 425 ? 11.984 28.781 14.336 1 92.88 425 VAL B C 1
ATOM 6886 O O . VAL B 1 425 ? 12.586 28.156 13.461 1 92.88 425 VAL B O 1
ATOM 6889 N N . GLN B 1 426 ? 10.734 28.547 14.617 1 92.31 426 GLN B N 1
ATOM 6890 C CA . GLN B 1 426 ? 9.953 27.531 13.914 1 92.31 426 GLN B CA 1
ATOM 6891 C C . GLN B 1 426 ? 9.836 27.859 12.43 1 92.31 426 GLN B C 1
ATOM 6893 O O . GLN B 1 426 ? 9.805 26.953 11.594 1 92.31 426 GLN B O 1
ATOM 6898 N N . SER B 1 427 ? 9.641 29.125 12.148 1 92.81 427 SER B N 1
ATOM 6899 C CA . SER B 1 427 ? 9.516 29.516 10.75 1 92.81 427 SER B CA 1
ATOM 6900 C C . SER B 1 427 ? 10.781 29.203 9.969 1 92.81 427 SER B C 1
ATOM 6902 O O . SER B 1 427 ? 10.711 28.891 8.773 1 92.81 427 SER B O 1
ATOM 6904 N N . MET B 1 428 ? 11.961 29.297 10.617 1 91.75 428 MET B N 1
ATOM 6905 C CA . MET B 1 428 ? 13.219 28.953 9.969 1 91.75 428 MET B CA 1
ATOM 6906 C C . MET B 1 428 ? 13.234 27.469 9.586 1 91.75 428 MET B C 1
ATOM 6908 O O . MET B 1 428 ? 13.602 27.125 8.461 1 91.75 428 MET B O 1
ATOM 6912 N N . LEU B 1 429 ? 12.852 26.672 10.484 1 90.19 429 LEU B N 1
ATOM 6913 C CA . LEU B 1 429 ? 12.797 25.234 10.227 1 90.19 429 LEU B CA 1
ATOM 6914 C C . LEU B 1 429 ? 11.828 24.922 9.086 1 90.19 429 LEU B C 1
ATOM 6916 O O . LEU B 1 429 ? 12.102 24.062 8.25 1 90.19 429 LEU B O 1
ATOM 6920 N N . ASN B 1 430 ? 10.719 25.594 9.109 1 92.75 430 ASN B N 1
ATOM 6921 C CA . ASN B 1 430 ? 9.703 25.359 8.086 1 92.75 430 ASN B CA 1
ATOM 6922 C C . ASN B 1 430 ? 10.234 25.672 6.688 1 92.75 430 ASN B C 1
ATOM 6924 O O . ASN B 1 430 ? 9.93 24.953 5.73 1 92.75 430 ASN B O 1
ATOM 6928 N N . VAL B 1 431 ? 10.992 26.766 6.598 1 93.06 431 VAL B N 1
ATOM 6929 C CA . VAL B 1 431 ? 11.555 27.125 5.305 1 93.06 431 VAL B CA 1
ATOM 6930 C C . VAL B 1 431 ? 12.477 26.016 4.812 1 93.06 431 VAL B C 1
ATOM 6932 O O . VAL B 1 431 ? 12.383 25.578 3.662 1 93.06 431 VAL B O 1
ATOM 6935 N N . VAL B 1 432 ? 13.305 25.516 5.664 1 91.44 432 VAL B N 1
ATOM 6936 C CA . VAL B 1 432 ? 14.258 24.453 5.32 1 91.44 432 VAL B CA 1
ATOM 6937 C C . VAL B 1 432 ? 13.508 23.188 4.938 1 91.44 432 VAL B C 1
ATOM 6939 O O . VAL B 1 432 ? 13.805 22.562 3.912 1 91.44 432 VAL B O 1
ATOM 6942 N N . ALA B 1 433 ? 12.539 22.781 5.727 1 91.38 433 ALA B N 1
ATOM 6943 C CA . ALA B 1 433 ? 11.766 21.562 5.504 1 91.38 433 ALA B CA 1
ATOM 6944 C C . ALA B 1 433 ? 10.961 21.656 4.207 1 91.38 433 ALA B C 1
ATOM 6946 O O . ALA B 1 433 ? 10.891 20.688 3.447 1 91.38 433 ALA B O 1
ATOM 6947 N N . LYS B 1 434 ? 10.305 22.844 4.02 1 93.81 434 LYS B N 1
ATOM 6948 C CA . LYS B 1 434 ? 9.477 23 2.826 1 93.81 434 LYS B CA 1
ATOM 6949 C C . LYS B 1 434 ? 10.344 23.047 1.567 1 93.81 434 LYS B C 1
ATOM 6951 O O . LYS B 1 434 ? 9.922 22.578 0.506 1 93.81 434 LYS B O 1
ATOM 6956 N N . LYS B 1 435 ? 11.555 23.625 1.677 1 92.94 435 LYS B N 1
ATOM 6957 C CA . LYS B 1 435 ? 12.477 23.562 0.544 1 92.94 435 LYS B CA 1
ATOM 6958 C C . LYS B 1 435 ? 12.812 22.125 0.175 1 92.94 435 LYS B C 1
ATOM 6960 O O . LYS B 1 435 ? 12.773 21.75 -1 1 92.94 435 LYS B O 1
ATOM 6965 N N . ALA B 1 436 ? 13.172 21.375 1.181 1 89.62 436 ALA B N 1
ATOM 6966 C CA . ALA B 1 436 ? 13.484 19.969 0.957 1 89.62 436 ALA B CA 1
ATOM 6967 C C . ALA B 1 436 ? 12.312 19.234 0.316 1 89.62 436 ALA B C 1
ATOM 6969 O O . ALA B 1 436 ? 12.5 18.438 -0.6 1 89.62 436 ALA B O 1
ATOM 6970 N N . LYS B 1 437 ? 11.133 19.516 0.815 1 92 437 LYS B N 1
ATOM 6971 C CA . LYS B 1 437 ? 9.93 18.906 0.263 1 92 437 LYS B CA 1
ATOM 6972 C C . LYS B 1 437 ? 9.734 19.297 -1.198 1 92 437 LYS B C 1
ATOM 6974 O O . LYS B 1 437 ? 9.344 18.469 -2.021 1 92 437 LYS B O 1
ATOM 6979 N N . LEU B 1 438 ? 9.969 20.562 -1.474 1 92.69 438 LEU B N 1
ATOM 6980 C CA . LEU B 1 438 ? 9.844 21.047 -2.846 1 92.69 438 LEU B CA 1
ATOM 6981 C C . LEU B 1 438 ? 10.867 20.359 -3.754 1 92.69 438 LEU B C 1
ATOM 6983 O O . LEU B 1 438 ? 10.531 19.938 -4.859 1 92.69 438 LEU B O 1
ATOM 6987 N N . GLU B 1 439 ? 12.047 20.25 -3.281 1 89.88 439 GLU B N 1
ATOM 6988 C CA . GLU B 1 439 ? 13.086 19.578 -4.062 1 89.88 439 GLU B CA 1
ATOM 6989 C C . GLU B 1 439 ? 12.711 18.125 -4.348 1 89.88 439 GLU B C 1
ATOM 6991 O O . GLU B 1 439 ? 12.938 17.625 -5.453 1 89.88 439 GLU B O 1
ATOM 6996 N N . ASN B 1 440 ? 12.188 17.531 -3.363 1 88.81 440 ASN B N 1
ATOM 6997 C CA . ASN B 1 440 ? 11.734 16.156 -3.537 1 88.81 440 ASN B CA 1
ATOM 6998 C C . ASN B 1 440 ? 10.578 16.078 -4.531 1 88.81 440 ASN B C 1
ATOM 7000 O O . ASN B 1 440 ? 10.555 15.188 -5.387 1 88.81 440 ASN B O 1
ATOM 7004 N N . ALA B 1 441 ? 9.656 17.031 -4.398 1 90.5 441 ALA B N 1
ATOM 7005 C CA . ALA B 1 441 ? 8.492 17.047 -5.285 1 90.5 441 ALA B CA 1
ATOM 7006 C C . ALA B 1 441 ? 8.914 17.281 -6.734 1 90.5 441 ALA B C 1
ATOM 7008 O O . ALA B 1 441 ? 8.281 16.766 -7.66 1 90.5 441 ALA B O 1
ATOM 7009 N N . LEU B 1 442 ? 10.008 18.062 -6.902 1 88.94 442 LEU B N 1
ATOM 7010 C CA . LEU B 1 442 ? 10.5 18.375 -8.234 1 88.94 442 LEU B CA 1
ATOM 7011 C C . LEU B 1 442 ? 11.539 17.359 -8.68 1 88.94 442 LEU B C 1
ATOM 7013 O O . LEU B 1 442 ? 12.023 17.406 -9.82 1 88.94 442 LEU B O 1
ATOM 7017 N N . ASN B 1 443 ? 11.805 16.422 -7.809 1 82.75 443 ASN B N 1
ATOM 7018 C CA . ASN B 1 443 ? 12.805 15.383 -8.047 1 82.75 443 ASN B CA 1
ATOM 7019 C C . ASN B 1 443 ? 14.148 15.984 -8.43 1 82.75 443 ASN B C 1
ATOM 7021 O O . ASN B 1 443 ? 14.781 15.539 -9.391 1 82.75 443 ASN B O 1
ATOM 7025 N N . ILE B 1 444 ? 14.445 17.062 -7.926 1 75.69 444 ILE B N 1
ATOM 7026 C CA . ILE B 1 444 ? 15.734 17.703 -8.172 1 75.69 444 ILE B CA 1
ATOM 7027 C C . ILE B 1 444 ? 16.766 17.219 -7.156 1 75.69 444 ILE B C 1
ATOM 7029 O O . ILE B 1 444 ? 16.453 17.078 -5.969 1 75.69 444 ILE B O 1
ATOM 7033 N N . THR B 1 445 ? 17.797 16.422 -7.613 1 58.28 445 THR B N 1
ATOM 7034 C CA . THR B 1 445 ? 18.906 16.047 -6.754 1 58.28 445 THR B CA 1
ATOM 7035 C C . THR B 1 445 ? 19.703 17.266 -6.328 1 58.28 445 THR B C 1
ATOM 7037 O O . THR B 1 445 ? 19.953 18.172 -7.133 1 58.28 445 THR B O 1
ATOM 7040 N N . ILE B 1 446 ? 19.609 17.531 -5.07 1 51.53 446 ILE B N 1
ATOM 7041 C CA . ILE B 1 446 ? 20.484 18.594 -4.602 1 51.53 446 ILE B CA 1
ATOM 7042 C C . ILE B 1 446 ? 21.891 18.422 -5.172 1 51.53 446 ILE B C 1
ATOM 7044 O O . ILE B 1 446 ? 22.469 17.344 -5.055 1 51.53 446 ILE B O 1
ATOM 7048 N N . LYS B 1 447 ? 22.281 19.219 -6.184 1 39.03 447 LYS B N 1
ATOM 7049 C CA . LYS B 1 447 ? 23.734 19.344 -6.34 1 39.03 447 LYS B CA 1
ATOM 7050 C C . LYS B 1 447 ? 24.344 20.109 -5.176 1 39.03 447 LYS B C 1
ATOM 7052 O O . LYS B 1 447 ? 23.75 21.062 -4.664 1 39.03 447 LYS B O 1
#

pLDDT: mean 90.3, std 13.57, range [25.39, 98.69]

Secondary structure (DSSP, 8-state):
-GGGGGGGGGS-----------PEEE-HHHHHHHHHHH-HHHHHHHHHHHHHHHHHHHHHHTTS-EEEEEEEEEEEEE--EEEEEGGGGT--TT-EEEEE-S-SEEEEEEEEEEEEEE-HHHHHHHHHHHHHHHHHHHHHHHHHHHHHHHHHHHHHHHHHHHHHHHHHHHHHHHHHHHHHHHHHHHHTTSS-HHHHHHHHHHHHHHHHHHHHHHHHHHHHHHHHHHHHTS-TT--EEE---HHHHHHHH--GGGGGPPP-GGG-HHHHHHHHHHHHHHHHHHHHHHTTS-EEEEEEEEEEEEEESSS-TTSTT---EEEEEEEEEEE-----TTHHHHHHHHHHHHHHHHHHHHHHHHHHHHHHHHHHHHHHHHHHHHHHHHHHHHHHHHHHHHHHHHHHHTTSS-HHHHHHHHHHHHHHHHHHHHHHHHHHHHHHHHHHHTT----/-GGGGGGGGGS------------EEE-HHHHHHHHHHH-HHHHHHHHHHHHHHHHHHHHHHTTS-EEEEEEEEEE-SS--EEEEEGGGGTPPTT-EEEEE-S-SEEEEEEEEEEEEEEEHHHHHHHHHHHHHHHHHHHHHHHHHHHHHHHHHHHHHHHHHHHHHHHHHHHHHHHHHHHHHHHHHHHHTTSS-HHHHHHHHHHHHHHHHHHHHHHHHHHHHHHHHHHHHTS-TT--EEE---HHHHHHHH--GGGGGPPP-GGG-HHHHHHHHHHHHHHHHHHHHHHTTS-EEEEEEEEEEEEEESSS-TTSTT---EEEEEEEEEEEEEEE-TTHHHHHHHHHHHHHHHHHHHHHHHHHHHHHHHHHHHHHHHHHHHHHHHHHHHHHHHHHHHHHHHHHHHTTSS-HHHHHHHHHHHHHHHHHHHHHHHHHHHHHHHHHHHTT----

Organism: NCBI:txid1349785

InterPro domains:
  IPR003423 Outer membrane efflux protein [PF02321] (266-443)
  IPR051906 Outer membrane protein TolC-like [PTHR30026] (5-441)